Protein AF-A0A7H4PP77-F1 (afdb_monomer_lite)

Radius of gyration: 29.54 Å; chains: 1; bounding box: 89×69×94 Å

Organism: NCBI:txid1134687

Structure (mmCIF, N/CA/C/O backbone):
data_AF-A0A7H4PP77-F1
#
_entry.id   AF-A0A7H4PP77-F1
#
loop_
_atom_site.group_PDB
_atom_site.id
_atom_site.type_symbol
_atom_site.label_atom_id
_atom_site.label_alt_id
_atom_site.label_comp_id
_atom_site.label_asym_id
_atom_site.label_entity_id
_atom_site.label_seq_id
_atom_site.pdbx_PDB_ins_code
_atom_site.Cartn_x
_atom_site.Cartn_y
_atom_site.Cartn_z
_atom_site.occupancy
_atom_site.B_iso_or_equiv
_atom_site.auth_seq_id
_atom_site.auth_comp_id
_atom_site.auth_asym_id
_atom_site.auth_atom_id
_atom_site.pdbx_PDB_model_num
ATOM 1 N N . MET A 1 1 ? 29.705 28.883 -25.298 1.00 65.69 1 MET A N 1
ATOM 2 C CA . MET A 1 1 ? 28.520 28.153 -24.782 1.00 65.69 1 MET A CA 1
ATOM 3 C C . MET A 1 1 ? 28.053 28.933 -23.575 1.00 65.69 1 MET A C 1
ATOM 5 O O . MET A 1 1 ? 28.918 29.337 -22.810 1.00 65.69 1 MET A O 1
ATOM 9 N N . ASP A 1 2 ? 26.759 29.196 -23.430 1.00 76.25 2 ASP A N 1
ATOM 10 C CA . ASP A 1 2 ? 26.281 29.953 -22.270 1.00 76.25 2 ASP A CA 1
ATOM 11 C C . ASP A 1 2 ? 26.277 29.045 -21.037 1.00 76.25 2 ASP A C 1
ATOM 13 O O . ASP A 1 2 ? 25.864 27.880 -21.110 1.00 76.25 2 ASP A O 1
ATOM 17 N N . TYR A 1 3 ? 26.750 29.577 -19.916 1.00 81.19 3 TYR A N 1
ATOM 18 C CA . TYR A 1 3 ? 26.762 28.906 -18.625 1.00 81.19 3 TYR A CA 1
ATOM 19 C C . TYR A 1 3 ? 25.745 29.557 -17.695 1.00 81.19 3 TYR A C 1
ATOM 21 O O . TYR A 1 3 ? 25.472 30.751 -17.776 1.00 81.19 3 TYR A O 1
ATOM 29 N N . THR A 1 4 ? 25.204 28.770 -16.778 1.00 80.50 4 THR A N 1
ATOM 30 C CA . THR A 1 4 ? 24.407 29.270 -15.662 1.00 80.50 4 THR A CA 1
ATOM 31 C C . THR A 1 4 ? 25.286 29.271 -14.419 1.00 80.50 4 THR A C 1
ATOM 33 O O . THR A 1 4 ? 25.693 28.207 -13.945 1.00 80.50 4 THR A O 1
ATOM 36 N N . LEU A 1 5 ? 25.610 30.464 -13.920 1.00 79.31 5 LEU A N 1
ATOM 37 C CA . LEU A 1 5 ? 26.317 30.684 -12.664 1.00 79.31 5 LEU A CA 1
ATOM 38 C C . LEU A 1 5 ? 25.322 30.574 -11.516 1.00 79.31 5 LEU A C 1
ATOM 40 O O . LEU A 1 5 ? 24.390 31.368 -11.414 1.00 79.31 5 LEU A O 1
ATOM 44 N N . THR A 1 6 ? 25.539 29.595 -10.649 1.00 78.62 6 THR A N 1
ATOM 45 C CA . THR A 1 6 ? 24.741 29.376 -9.444 1.00 78.62 6 THR A CA 1
ATOM 46 C C . THR A 1 6 ? 25.576 29.742 -8.223 1.00 78.62 6 THR A C 1
ATOM 48 O O . THR A 1 6 ? 26.645 29.164 -8.016 1.00 78.62 6 THR A O 1
ATOM 51 N N . ARG A 1 7 ? 25.103 30.696 -7.416 1.00 74.81 7 ARG A N 1
ATOM 52 C CA . ARG A 1 7 ? 25.718 31.077 -6.134 1.00 74.81 7 ARG A CA 1
ATOM 53 C C . ARG A 1 7 ? 24.772 30.752 -4.986 1.00 74.81 7 ARG A C 1
ATOM 55 O O . ARG A 1 7 ? 23.576 31.017 -5.087 1.00 74.81 7 ARG A O 1
ATOM 62 N N . ILE A 1 8 ? 25.311 30.196 -3.904 1.00 70.38 8 ILE A N 1
ATOM 63 C CA . ILE A 1 8 ? 24.567 30.044 -2.649 1.00 70.38 8 ILE A CA 1
ATOM 64 C C . ILE A 1 8 ? 24.503 31.427 -2.005 1.00 70.38 8 ILE A C 1
ATOM 66 O O . ILE A 1 8 ? 25.541 32.068 -1.838 1.00 70.38 8 ILE A O 1
ATOM 70 N N . ASP A 1 9 ? 23.303 31.875 -1.651 1.00 67.38 9 ASP A N 1
ATOM 71 C CA . ASP A 1 9 ? 23.091 33.147 -0.958 1.00 67.38 9 ASP A CA 1
ATOM 72 C C . ASP A 1 9 ? 22.501 32.882 0.435 1.00 67.38 9 ASP A C 1
ATOM 74 O O . ASP A 1 9 ? 21.290 32.967 0.628 1.00 67.38 9 ASP A O 1
ATOM 78 N N . PRO A 1 10 ? 23.330 32.477 1.417 1.00 60.25 10 PRO A N 1
ATOM 79 C CA . PRO A 1 10 ? 22.836 32.059 2.726 1.00 60.25 10 PRO A CA 1
ATOM 80 C C . PRO A 1 10 ? 22.345 33.229 3.595 1.00 60.25 10 PRO A C 1
ATOM 82 O O . PRO A 1 10 ? 21.720 32.976 4.621 1.00 60.25 10 PRO A O 1
ATOM 85 N N . ASN A 1 11 ? 22.643 34.476 3.202 1.00 58.56 11 ASN A N 1
ATOM 86 C CA . ASN A 1 11 ? 22.273 35.712 3.904 1.00 58.56 11 ASN A CA 1
ATOM 87 C C . ASN A 1 11 ? 21.421 36.652 3.026 1.00 58.56 11 ASN A C 1
ATOM 89 O O . ASN A 1 11 ? 21.280 37.831 3.355 1.00 58.56 11 ASN A O 1
ATOM 93 N N . GLY A 1 12 ? 20.920 36.170 1.886 1.00 60.78 12 GLY A N 1
ATOM 94 C CA . GLY A 1 12 ? 20.065 36.954 1.003 1.00 60.78 12 GLY A CA 1
ATOM 95 C C . GLY A 1 12 ? 18.719 37.253 1.657 1.00 60.78 12 GLY A C 1
ATOM 96 O O . GLY A 1 12 ? 18.285 36.541 2.554 1.00 60.78 12 GLY A O 1
ATOM 97 N N . GLU A 1 13 ? 18.005 38.272 1.172 1.00 59.34 13 GLU A N 1
ATOM 98 C CA . GLU A 1 13 ? 16.634 38.569 1.635 1.00 59.34 13 GLU A CA 1
ATOM 99 C C . GLU A 1 13 ? 15.636 37.424 1.340 1.00 59.34 13 GLU A C 1
ATOM 101 O O . GLU A 1 13 ? 14.509 37.431 1.833 1.00 59.34 13 GLU A O 1
ATOM 106 N N . ASN A 1 14 ? 16.030 36.440 0.521 1.00 63.88 14 ASN A N 1
ATOM 107 C CA . ASN A 1 14 ? 15.192 35.322 0.113 1.00 63.88 14 ASN A CA 1
ATOM 108 C C . ASN A 1 14 ? 15.429 34.075 0.984 1.00 63.88 14 ASN A C 1
ATOM 110 O O . ASN A 1 14 ? 16.296 33.259 0.690 1.00 63.88 14 ASN A O 1
ATOM 114 N N . ASP A 1 15 ? 14.581 33.881 1.994 1.00 73.12 15 ASP A N 1
ATOM 115 C CA . ASP A 1 15 ? 14.559 32.678 2.846 1.00 73.12 15 ASP A CA 1
ATOM 116 C C . ASP A 1 15 ? 13.885 31.450 2.187 1.00 73.12 15 ASP A C 1
ATOM 118 O O . ASP A 1 15 ? 13.613 30.446 2.860 1.00 73.12 15 ASP A O 1
ATOM 122 N N . ARG A 1 16 ? 13.554 31.516 0.888 1.00 78.12 16 ARG A N 1
ATOM 123 C CA . ARG A 1 16 ? 12.862 30.444 0.152 1.00 78.12 16 ARG A CA 1
ATOM 124 C C . ARG A 1 16 ? 13.854 29.485 -0.490 1.00 78.12 16 ARG A C 1
ATOM 126 O O . ARG A 1 16 ? 14.767 29.901 -1.201 1.00 78.12 16 ARG A O 1
ATOM 133 N N . TYR A 1 17 ? 13.624 28.192 -0.295 1.00 80.06 17 TYR A N 1
ATOM 134 C CA . TYR A 1 17 ? 14.372 27.164 -1.001 1.00 80.06 17 TYR A CA 1
ATOM 135 C C . TYR A 1 17 ? 13.959 27.072 -2.482 1.00 80.06 17 TYR A C 1
ATOM 137 O O . TYR A 1 17 ? 12.787 27.284 -2.800 1.00 80.06 17 TYR A O 1
ATOM 145 N N . PRO A 1 18 ? 14.894 26.709 -3.383 1.00 74.50 18 PRO A N 1
ATOM 146 C CA . PRO A 1 18 ? 16.333 26.550 -3.143 1.00 74.50 18 PRO A CA 1
ATOM 147 C C . PRO A 1 18 ? 17.046 27.899 -2.903 1.00 74.50 18 PRO A C 1
ATOM 149 O O . PRO A 1 18 ? 16.826 28.854 -3.643 1.00 74.50 18 PRO A O 1
ATOM 152 N N . LEU A 1 19 ? 17.945 27.962 -1.906 1.00 72.25 19 LEU A N 1
ATOM 153 C CA . LEU A 1 19 ? 18.706 29.169 -1.509 1.00 72.25 19 LEU A CA 1
ATOM 154 C C . LEU A 1 19 ? 19.847 29.496 -2.496 1.00 72.25 19 LEU A C 1
ATOM 156 O O . LEU A 1 19 ? 21.030 29.519 -2.141 1.00 72.25 19 LEU A O 1
ATOM 160 N N . GLN A 1 20 ? 19.510 29.657 -3.774 1.00 73.75 20 GLN A N 1
ATOM 161 C CA . GLN A 1 20 ? 20.467 29.850 -4.857 1.00 73.75 20 GLN A CA 1
ATOM 162 C C . GLN A 1 20 ? 20.059 31.017 -5.754 1.00 73.75 20 GLN A C 1
ATOM 164 O O . GLN A 1 20 ? 18.902 31.142 -6.150 1.00 73.75 20 GLN A O 1
ATOM 169 N N . LYS A 1 21 ? 21.038 31.837 -6.145 1.00 73.81 21 LYS A N 1
ATOM 170 C CA . LYS A 1 21 ? 20.885 32.848 -7.193 1.00 73.81 21 LYS A CA 1
ATOM 171 C C . LYS A 1 21 ? 21.481 32.320 -8.494 1.00 73.81 21 LYS A C 1
ATOM 173 O O . LYS A 1 21 ? 22.628 31.871 -8.500 1.00 73.81 21 LYS A O 1
ATOM 178 N N . GLN A 1 22 ? 20.706 32.376 -9.576 1.00 78.31 22 GLN A N 1
ATOM 179 C CA . GLN A 1 22 ? 21.124 31.934 -10.907 1.00 78.31 22 GLN A CA 1
ATOM 180 C C . GLN A 1 22 ? 21.250 33.123 -11.861 1.00 78.31 22 GLN A C 1
ATOM 182 O O . GLN A 1 22 ? 20.335 33.937 -11.970 1.00 78.31 22 GLN A O 1
ATOM 187 N N . GLU A 1 23 ? 22.373 33.206 -12.567 1.00 82.75 23 GLU A N 1
ATOM 188 C CA . GLU A 1 23 ? 22.636 34.219 -13.592 1.00 82.75 23 GLU A CA 1
ATOM 189 C C . GLU A 1 23 ? 23.239 33.547 -14.834 1.00 82.75 23 GLU A C 1
ATOM 191 O O . GLU A 1 23 ? 24.074 32.649 -14.719 1.00 82.75 23 GLU A O 1
ATOM 196 N N . ILE A 1 24 ? 22.819 33.958 -16.035 1.00 82.44 24 ILE A N 1
ATOM 197 C CA . ILE A 1 24 ? 23.405 33.453 -17.284 1.00 82.44 24 ILE A CA 1
ATOM 198 C C . ILE A 1 24 ? 24.682 34.245 -17.564 1.00 82.44 24 ILE A C 1
ATOM 200 O O . ILE A 1 24 ? 24.650 35.472 -17.650 1.00 82.44 24 ILE A O 1
ATOM 204 N N . VAL A 1 25 ? 25.797 33.539 -17.717 1.00 82.00 25 VAL A N 1
ATOM 205 C CA . VAL A 1 25 ? 27.130 34.103 -17.933 1.00 82.00 25 VAL A CA 1
ATOM 206 C C . VAL A 1 25 ? 27.832 33.412 -19.102 1.00 82.00 25 VAL A C 1
ATOM 208 O O . VAL A 1 25 ? 27.535 32.270 -19.454 1.00 82.00 25 VAL A O 1
ATOM 211 N N . THR A 1 26 ? 28.791 34.102 -19.713 1.00 76.94 26 THR A N 1
ATOM 212 C CA . THR A 1 26 ? 29.738 33.490 -20.657 1.00 76.94 26 THR A CA 1
ATOM 213 C C . THR A 1 26 ? 30.743 32.609 -19.912 1.00 76.94 26 THR A C 1
ATOM 215 O O . THR A 1 26 ? 30.883 32.731 -18.695 1.00 76.94 26 THR A O 1
ATOM 218 N N . ASP A 1 27 ? 31.455 31.731 -20.625 1.00 73.19 27 ASP A N 1
ATOM 219 C CA . ASP A 1 27 ? 32.433 30.828 -20.005 1.00 73.19 27 ASP A CA 1
ATOM 220 C C . ASP A 1 27 ? 33.474 31.627 -19.191 1.00 73.19 27 ASP A C 1
ATOM 222 O O . ASP A 1 27 ? 34.146 32.499 -19.757 1.00 73.19 27 ASP A O 1
ATOM 226 N N . PRO A 1 28 ? 33.634 31.370 -17.878 1.00 69.62 28 PRO A N 1
ATOM 227 C CA . PRO A 1 28 ? 34.628 32.072 -17.067 1.00 69.62 28 PRO A CA 1
ATOM 228 C C . PRO A 1 28 ? 36.059 31.860 -17.588 1.00 69.62 28 PRO A C 1
ATOM 230 O O . PRO A 1 28 ? 36.894 32.759 -17.472 1.00 69.62 28 PRO A O 1
ATOM 233 N N . LEU A 1 29 ? 36.339 30.722 -18.235 1.00 67.88 29 LEU A N 1
ATOM 234 C CA . LEU A 1 29 ? 37.662 30.404 -18.776 1.00 67.88 29 LEU A CA 1
ATOM 235 C C . LEU A 1 29 ? 37.999 31.204 -20.042 1.00 67.88 29 LEU A C 1
ATOM 237 O O . LEU A 1 29 ? 39.178 31.398 -20.335 1.00 67.88 29 LEU A O 1
ATOM 241 N N . GLU A 1 30 ? 37.014 31.729 -20.782 1.00 66.69 30 GLU A N 1
ATOM 242 C CA . GLU A 1 30 ? 37.298 32.632 -21.911 1.00 66.69 30 GLU A CA 1
ATOM 243 C C . GLU A 1 30 ? 37.993 33.914 -21.422 1.00 66.69 30 GLU A C 1
ATOM 245 O O . GLU A 1 30 ? 38.889 34.438 -22.088 1.00 66.69 30 GLU A O 1
ATOM 250 N N . GLN A 1 31 ? 37.652 34.396 -20.223 1.00 62.53 31 GLN A N 1
ATOM 251 C CA . GLN A 1 31 ? 38.281 35.575 -19.622 1.00 62.53 31 GLN A CA 1
ATOM 252 C C . GLN A 1 31 ? 39.708 35.290 -19.119 1.00 62.53 31 GLN A C 1
ATOM 254 O O . GLN A 1 31 ? 40.579 36.153 -19.237 1.00 62.53 31 GLN A O 1
ATOM 259 N N . GLU A 1 32 ? 39.960 34.088 -18.595 1.00 61.56 32 GLU A N 1
ATOM 260 C CA . GLU A 1 32 ? 41.280 33.585 -18.164 1.00 61.56 32 GLU A CA 1
ATOM 261 C C . GLU A 1 32 ? 42.245 33.420 -19.351 1.00 61.56 32 GLU A C 1
ATOM 263 O O . GLU A 1 32 ? 43.376 33.920 -19.336 1.00 61.56 32 GLU A O 1
ATOM 268 N N . VAL A 1 33 ? 41.778 32.792 -20.437 1.00 60.72 33 VAL A N 1
ATOM 269 C CA . VAL A 1 33 ? 42.556 32.598 -21.674 1.00 60.72 33 VAL A CA 1
ATOM 270 C C . VAL A 1 33 ? 42.968 33.937 -22.291 1.00 60.72 33 VAL A C 1
ATOM 272 O O . VAL A 1 33 ? 44.089 34.062 -22.789 1.00 60.72 33 VAL A O 1
ATOM 275 N N . ASN A 1 34 ? 42.107 34.955 -22.193 1.00 58.22 34 ASN A N 1
ATOM 276 C CA . ASN A 1 34 ? 42.407 36.316 -22.641 1.00 58.22 34 ASN A CA 1
ATOM 277 C C . ASN A 1 34 ? 43.473 37.028 -21.781 1.00 58.22 34 ASN A C 1
ATOM 279 O O . ASN A 1 34 ? 44.105 37.966 -22.268 1.00 58.22 34 ASN A O 1
ATOM 283 N N . LYS A 1 35 ? 43.710 36.596 -20.531 1.00 62.88 35 LYS A N 1
ATOM 284 C CA . LYS A 1 35 ? 44.763 37.138 -19.648 1.00 62.88 35 LYS A CA 1
ATOM 285 C C . LYS A 1 35 ? 46.108 36.431 -19.837 1.00 62.88 35 LYS A C 1
ATOM 287 O O . LYS A 1 35 ? 47.142 37.094 -19.871 1.00 62.88 35 LYS A O 1
ATOM 292 N N . SER A 1 36 ? 46.117 35.099 -19.943 1.00 71.56 36 SER A N 1
ATOM 293 C CA . SER A 1 36 ? 47.326 34.306 -20.213 1.00 71.56 36 SER A CA 1
ATOM 294 C C . SER A 1 36 ? 46.985 32.935 -20.800 1.00 71.56 36 SER A C 1
ATOM 296 O O . SER A 1 36 ? 46.429 32.070 -20.125 1.00 71.56 36 SER A O 1
ATOM 298 N N . VAL A 1 37 ? 47.412 32.691 -22.043 1.00 71.75 37 VAL A N 1
ATOM 299 C CA . VAL A 1 37 ? 47.171 31.426 -22.766 1.00 71.75 37 VAL A CA 1
ATOM 300 C C . VAL A 1 37 ? 47.756 30.210 -22.033 1.00 71.75 37 VAL A C 1
ATOM 302 O O . VAL A 1 37 ? 47.204 29.115 -22.122 1.00 71.75 37 VAL A O 1
ATOM 305 N N . TYR A 1 38 ? 48.870 30.377 -21.313 1.00 70.50 38 TYR A N 1
ATOM 306 C CA . TYR A 1 38 ? 49.503 29.284 -20.569 1.00 70.50 38 TYR A CA 1
ATOM 307 C C . TYR A 1 38 ? 48.702 28.907 -19.317 1.00 70.50 38 TYR A C 1
ATOM 309 O O . TYR A 1 38 ? 48.409 27.730 -19.116 1.00 70.50 38 TYR A O 1
ATOM 317 N N . MET A 1 39 ? 48.308 29.901 -18.512 1.00 67.69 39 MET A N 1
ATOM 318 C CA . MET A 1 39 ? 47.536 29.657 -17.288 1.00 67.69 39 MET A CA 1
ATOM 319 C C . MET A 1 39 ? 46.133 29.141 -17.604 1.00 67.69 39 MET A C 1
ATOM 321 O O . MET A 1 39 ? 45.735 28.133 -17.030 1.00 67.69 39 MET A O 1
ATOM 325 N N . GLY A 1 40 ? 45.455 29.713 -18.606 1.00 71.50 40 GLY A N 1
ATOM 326 C CA . GLY A 1 40 ? 44.138 29.228 -19.029 1.00 71.50 40 GLY A CA 1
ATOM 327 C C . GLY A 1 40 ? 44.160 27.777 -19.530 1.00 71.50 40 GLY A C 1
ATOM 328 O O . GLY A 1 40 ? 43.256 27.004 -19.229 1.00 71.50 40 GLY A O 1
ATOM 329 N N . LYS A 1 41 ? 45.218 27.349 -20.240 1.00 75.38 41 LYS A N 1
ATOM 330 C CA . LYS A 1 41 ? 45.371 25.940 -20.660 1.00 75.38 41 LYS A CA 1
ATOM 331 C C . LYS A 1 41 ? 45.645 24.996 -19.490 1.00 75.38 41 LYS A C 1
ATOM 333 O O . LYS A 1 41 ? 45.140 23.875 -19.493 1.00 75.38 41 LYS A O 1
ATOM 338 N N . LEU A 1 42 ? 46.448 25.427 -18.517 1.00 78.25 42 LEU A N 1
ATOM 339 C CA . LEU A 1 42 ? 46.740 24.640 -17.319 1.00 78.25 42 LEU A CA 1
ATOM 340 C C . LEU A 1 42 ? 45.486 24.472 -16.453 1.00 78.25 42 LEU A C 1
ATOM 342 O O . LEU A 1 42 ? 45.180 23.362 -16.028 1.00 78.25 42 LEU A O 1
ATOM 346 N N . GLU A 1 43 ? 44.739 25.552 -16.238 1.00 75.00 43 GLU A N 1
ATOM 347 C CA . GLU A 1 43 ? 43.486 25.543 -15.485 1.00 75.00 43 GLU A CA 1
ATOM 348 C C . GLU A 1 43 ? 42.417 24.687 -16.178 1.00 75.00 43 GLU A C 1
ATOM 350 O O . GLU A 1 43 ? 41.779 23.858 -15.529 1.00 75.00 43 GLU A O 1
ATOM 355 N N . HIS A 1 44 ? 42.296 24.780 -17.507 1.00 78.06 44 HIS A N 1
ATOM 356 C CA . HIS A 1 44 ? 41.421 23.902 -18.287 1.00 78.06 44 HIS A CA 1
ATOM 357 C C . HIS A 1 44 ? 41.793 22.421 -18.114 1.00 78.06 44 HIS A C 1
ATOM 359 O O . HIS A 1 44 ? 40.923 21.590 -17.862 1.00 78.06 44 HIS A O 1
ATOM 365 N N . ALA A 1 45 ? 43.084 22.081 -18.193 1.00 82.44 45 ALA A N 1
ATOM 366 C CA . ALA A 1 45 ? 43.551 20.709 -17.998 1.00 82.44 45 ALA A CA 1
ATOM 367 C C . ALA A 1 45 ? 43.290 20.194 -16.569 1.00 82.44 45 ALA A C 1
ATOM 369 O O . ALA A 1 45 ? 42.913 19.035 -16.390 1.00 82.44 45 ALA A O 1
ATOM 370 N N . LEU A 1 46 ? 43.447 21.051 -15.555 1.00 82.50 46 LEU A N 1
ATOM 371 C CA . LEU A 1 46 ? 43.151 20.716 -14.160 1.00 82.50 46 LEU A CA 1
ATOM 372 C C . LEU A 1 46 ? 41.651 20.498 -13.931 1.00 82.50 46 LEU A C 1
ATOM 374 O O . LEU A 1 46 ? 41.275 19.495 -13.321 1.00 82.50 46 LEU A O 1
ATOM 378 N N . HIS A 1 47 ? 40.789 21.378 -14.447 1.00 82.31 47 HIS A N 1
ATOM 379 C CA . HIS A 1 47 ? 39.339 21.182 -14.376 1.00 82.31 47 HIS A CA 1
ATOM 380 C C . HIS A 1 47 ? 38.907 19.900 -15.076 1.00 82.31 47 HIS A C 1
ATOM 382 O O . HIS A 1 47 ? 38.135 19.135 -14.503 1.00 82.31 47 HIS A O 1
ATOM 388 N N . ASP A 1 48 ? 39.424 19.630 -16.272 1.00 85.00 48 ASP A N 1
ATOM 389 C CA . ASP A 1 48 ? 39.080 18.419 -17.013 1.00 85.00 48 ASP A CA 1
ATOM 390 C C . ASP A 1 48 ? 39.532 17.153 -16.273 1.00 85.00 48 ASP A C 1
ATOM 392 O O . ASP A 1 48 ? 38.788 16.172 -16.234 1.00 85.00 48 ASP A O 1
ATOM 396 N N . MET A 1 49 ? 40.703 17.173 -15.625 1.00 87.19 49 MET A N 1
ATOM 397 C CA . MET A 1 49 ? 41.187 16.061 -14.800 1.00 87.19 49 MET A CA 1
ATOM 398 C C . MET A 1 49 ? 40.300 15.832 -13.568 1.00 87.19 49 MET A C 1
ATOM 400 O O . MET A 1 49 ? 39.911 14.697 -13.285 1.00 87.19 49 MET A O 1
ATOM 404 N N . VAL A 1 50 ? 39.937 16.896 -12.847 1.00 86.75 50 VAL A N 1
ATOM 405 C CA . VAL A 1 50 ? 39.057 16.804 -11.670 1.00 86.75 50 VAL A CA 1
ATOM 406 C C . VAL A 1 50 ? 37.653 16.346 -12.069 1.00 86.75 50 VAL A C 1
ATOM 408 O O . VAL A 1 50 ? 37.089 15.455 -11.432 1.00 86.75 50 VAL A O 1
ATOM 411 N N . ASN A 1 51 ? 37.095 16.896 -13.147 1.00 88.25 51 ASN A N 1
ATOM 412 C CA . ASN A 1 51 ? 35.790 16.500 -13.671 1.00 88.25 51 ASN A CA 1
ATOM 413 C C . ASN A 1 51 ? 35.798 15.067 -14.201 1.00 88.25 51 ASN A C 1
ATOM 415 O O . ASN A 1 51 ? 34.804 14.357 -14.052 1.00 88.25 51 ASN A O 1
ATOM 419 N N . TRP A 1 52 ? 36.913 14.611 -14.780 1.00 89.69 52 TRP A N 1
ATOM 420 C CA . TRP A 1 52 ? 37.095 13.210 -15.142 1.00 89.69 52 TRP A CA 1
ATOM 421 C C . TRP A 1 52 ? 37.037 12.303 -13.910 1.00 89.69 52 TRP A C 1
ATOM 423 O O . TRP A 1 52 ? 36.370 11.274 -13.964 1.00 89.69 52 TRP A O 1
ATOM 433 N N . GLY A 1 53 ? 37.651 12.692 -12.790 1.00 88.38 53 GLY A N 1
ATOM 434 C CA . GLY A 1 53 ? 37.521 11.956 -11.529 1.00 88.38 53 GLY A CA 1
ATOM 435 C C . GLY A 1 53 ? 36.076 11.924 -11.021 1.00 88.38 53 GLY A C 1
ATOM 436 O O . GLY A 1 53 ? 35.533 10.852 -10.771 1.00 88.38 53 GLY A O 1
ATOM 437 N N . ARG A 1 54 ? 35.425 13.093 -10.947 1.00 88.88 54 ARG A N 1
ATOM 438 C CA . ARG A 1 54 ? 34.046 13.247 -10.446 1.00 88.88 54 ARG A CA 1
ATOM 439 C C . ARG A 1 54 ? 33.028 12.447 -11.255 1.00 88.88 54 ARG A C 1
ATOM 441 O O . ARG A 1 54 ? 32.249 11.695 -10.687 1.00 88.88 54 ARG A O 1
ATOM 448 N N . LYS A 1 55 ? 33.051 12.551 -12.589 1.00 89.50 55 LYS A N 1
ATOM 449 C CA . LYS A 1 55 ? 32.061 11.861 -13.433 1.00 89.50 55 LYS A CA 1
ATOM 450 C C . LYS A 1 55 ? 32.181 10.333 -13.374 1.00 89.50 55 LYS A C 1
ATOM 452 O O . LYS A 1 55 ? 31.202 9.650 -13.632 1.00 89.50 55 LYS A O 1
ATOM 457 N N . ASN A 1 56 ? 33.358 9.788 -13.060 1.00 89.44 56 ASN A N 1
ATOM 458 C CA . ASN A 1 56 ? 33.584 8.339 -12.993 1.00 89.44 56 ASN A CA 1
ATOM 459 C C . ASN A 1 56 ? 33.458 7.763 -11.568 1.00 89.44 56 ASN A C 1
ATOM 461 O O . ASN A 1 56 ? 33.686 6.572 -11.382 1.00 89.44 56 ASN A O 1
ATOM 465 N N . SER A 1 57 ? 33.128 8.582 -10.565 1.00 89.38 57 SER A N 1
ATOM 466 C CA . SER A 1 57 ? 32.965 8.153 -9.172 1.00 89.38 57 SER A CA 1
ATOM 467 C C . SER A 1 57 ? 31.806 8.909 -8.529 1.00 89.38 57 SER A C 1
ATOM 469 O O . SER A 1 57 ? 32.033 9.824 -7.744 1.00 89.38 57 SER A O 1
ATOM 471 N N . ILE A 1 58 ? 30.582 8.509 -8.868 1.00 90.25 58 ILE A N 1
ATOM 472 C CA . ILE A 1 58 ? 29.345 9.094 -8.341 1.00 90.25 58 ILE A CA 1
ATOM 473 C C . ILE A 1 58 ? 28.798 8.150 -7.275 1.00 90.25 58 ILE A C 1
ATOM 475 O O . ILE A 1 58 ? 28.688 6.952 -7.508 1.00 90.25 58 ILE A O 1
ATOM 479 N N . TRP A 1 59 ? 28.487 8.641 -6.086 1.00 91.25 59 TRP A N 1
ATOM 480 C CA . TRP A 1 59 ? 28.042 7.846 -4.944 1.00 91.25 59 TRP A CA 1
ATOM 481 C C . TRP A 1 59 ? 26.583 8.195 -4.625 1.00 91.25 59 TRP A C 1
ATOM 483 O O . TRP A 1 59 ? 26.320 9.160 -3.894 1.00 91.25 59 TRP A O 1
ATOM 493 N N . PRO A 1 60 ? 25.611 7.426 -5.162 1.00 90.44 60 PRO A N 1
ATOM 494 C CA . PRO A 1 60 ? 24.206 7.726 -4.969 1.00 90.44 60 PRO A CA 1
ATOM 495 C C . PRO A 1 60 ? 23.779 7.503 -3.517 1.00 90.44 60 PRO A C 1
ATOM 497 O O . PRO A 1 60 ? 24.121 6.511 -2.866 1.00 90.44 60 PRO A O 1
ATOM 500 N N . TYR A 1 61 ? 22.976 8.431 -3.021 1.00 89.69 61 TYR A N 1
ATOM 501 C CA . TYR A 1 61 ? 22.319 8.364 -1.737 1.00 89.69 61 TYR A CA 1
ATOM 502 C C . TYR A 1 61 ? 21.118 7.431 -1.826 1.00 89.69 61 TYR A C 1
ATOM 504 O O . TYR A 1 61 ? 20.278 7.543 -2.723 1.00 89.69 61 TYR A O 1
ATOM 512 N N . ASN A 1 62 ? 21.028 6.514 -0.870 1.00 78.25 62 ASN A N 1
ATOM 513 C CA . ASN A 1 62 ? 19.929 5.573 -0.792 1.00 78.25 62 ASN A CA 1
ATOM 514 C C . ASN A 1 62 ? 18.649 6.275 -0.302 1.00 78.25 62 ASN A C 1
ATOM 516 O O . ASN A 1 62 ? 18.428 6.394 0.906 1.00 78.25 62 ASN A O 1
ATOM 520 N N . PHE A 1 63 ? 17.832 6.759 -1.241 1.00 80.56 63 PHE A N 1
ATOM 521 C CA . PHE A 1 63 ? 16.588 7.465 -0.941 1.00 80.56 63 PHE A CA 1
ATOM 522 C C . PHE A 1 63 ? 15.442 7.056 -1.880 1.00 80.56 63 PHE A C 1
ATOM 524 O O . PHE A 1 63 ? 15.250 7.598 -2.966 1.00 80.56 63 PHE A O 1
ATOM 531 N N . GLY A 1 64 ? 14.665 6.059 -1.458 1.00 79.62 64 GLY A N 1
ATOM 532 C CA . GLY A 1 64 ? 13.526 5.534 -2.208 1.00 79.62 64 GLY A CA 1
ATOM 533 C C . GLY A 1 64 ? 12.199 5.886 -1.562 1.00 79.62 64 GLY A C 1
ATOM 534 O O . GLY A 1 64 ? 11.962 5.516 -0.416 1.00 79.62 64 GLY A O 1
ATOM 535 N N . LEU A 1 65 ? 11.306 6.545 -2.302 1.00 79.56 65 LEU A N 1
ATOM 536 C CA . LEU A 1 65 ? 9.977 6.888 -1.795 1.00 79.56 65 LEU A CA 1
ATOM 537 C C . LEU A 1 65 ? 8.905 5.904 -2.256 1.00 79.56 65 LEU A C 1
ATOM 539 O O . LEU A 1 65 ? 7.941 5.706 -1.534 1.00 79.56 65 LEU A O 1
ATOM 543 N N . SER A 1 66 ? 9.023 5.287 -3.439 1.00 84.81 66 SER A N 1
ATOM 544 C CA . SER A 1 66 ? 7.944 4.454 -4.001 1.00 84.81 66 SER A CA 1
ATOM 545 C C . SER A 1 66 ? 8.437 3.451 -5.061 1.00 84.81 66 SER A C 1
ATOM 547 O O . SER A 1 66 ? 9.622 3.140 -5.132 1.00 84.81 66 SER A O 1
ATOM 549 N N . CYS A 1 67 ? 7.541 2.969 -5.928 1.00 88.75 67 CYS A N 1
ATOM 550 C CA . CYS A 1 67 ? 7.792 1.988 -6.998 1.00 88.75 67 CYS A CA 1
ATOM 551 C C . CYS A 1 67 ? 9.022 2.265 -7.884 1.00 88.75 67 CYS A C 1
ATOM 553 O O . CYS A 1 67 ? 9.698 1.331 -8.307 1.00 88.75 67 CYS A O 1
ATOM 555 N N . CYS A 1 68 ? 9.349 3.537 -8.138 1.00 90.44 68 CYS A N 1
ATOM 556 C CA . CYS A 1 68 ? 10.509 3.927 -8.949 1.00 90.44 68 CYS A CA 1
ATOM 557 C C . CYS A 1 68 ? 11.837 3.464 -8.332 1.00 90.44 68 CYS A C 1
ATOM 559 O O . CYS A 1 68 ? 12.778 3.171 -9.063 1.00 90.44 68 CYS A O 1
ATOM 561 N N . TYR A 1 69 ? 11.901 3.345 -7.004 1.00 90.00 69 TYR A N 1
ATOM 562 C CA . TYR A 1 69 ? 13.075 2.830 -6.308 1.00 90.00 69 TYR A CA 1
ATOM 563 C C . TYR A 1 69 ? 13.335 1.352 -6.631 1.00 90.00 69 TYR A C 1
ATOM 565 O O . TYR A 1 69 ? 14.482 0.956 -6.793 1.00 90.00 69 TYR A O 1
ATOM 573 N N . VAL A 1 70 ? 12.289 0.539 -6.813 1.00 89.69 70 VAL A N 1
ATOM 574 C CA . VAL A 1 70 ? 12.430 -0.883 -7.179 1.00 89.69 70 VAL A CA 1
ATOM 575 C C . VAL A 1 70 ? 13.079 -1.030 -8.563 1.00 89.69 70 VAL A C 1
ATOM 577 O O . VAL A 1 70 ? 13.963 -1.867 -8.753 1.00 89.69 70 VAL A O 1
ATOM 580 N N . GLU A 1 71 ? 12.693 -0.187 -9.523 1.00 90.62 71 GLU A N 1
ATOM 581 C CA . GLU A 1 71 ? 13.321 -0.140 -10.853 1.00 90.62 71 GLU A CA 1
ATOM 582 C C . GLU A 1 71 ? 14.747 0.425 -10.792 1.00 90.62 71 GLU A C 1
ATOM 584 O O . GLU A 1 71 ? 15.643 -0.077 -11.470 1.00 90.62 71 GLU A O 1
ATOM 589 N N . MET A 1 72 ? 14.996 1.410 -9.921 1.00 90.38 72 MET A N 1
ATOM 590 C CA . MET A 1 72 ? 16.347 1.911 -9.663 1.00 90.38 72 MET A CA 1
ATOM 591 C C . MET A 1 72 ? 17.250 0.791 -9.132 1.00 90.38 72 MET A C 1
ATOM 593 O O . MET A 1 72 ? 18.315 0.567 -9.692 1.00 90.38 72 MET A O 1
ATOM 597 N N . VAL A 1 73 ? 16.823 0.025 -8.124 1.00 88.62 73 VAL A N 1
ATOM 598 C CA . VAL A 1 73 ? 17.598 -1.104 -7.570 1.00 88.62 73 VAL A CA 1
ATOM 599 C C . VAL A 1 73 ? 17.809 -2.213 -8.606 1.00 88.62 73 VAL A C 1
ATOM 601 O O . VAL A 1 73 ? 18.873 -2.826 -8.645 1.00 88.62 73 VAL A O 1
ATOM 604 N N . THR A 1 74 ? 16.854 -2.426 -9.515 1.00 89.19 74 THR A N 1
ATOM 605 C CA . THR A 1 74 ? 17.009 -3.389 -10.622 1.00 89.19 74 THR A CA 1
ATOM 606 C C . THR A 1 74 ? 18.208 -3.045 -11.515 1.00 89.19 74 THR A C 1
ATOM 608 O O . THR A 1 74 ? 18.897 -3.952 -11.982 1.00 89.19 74 THR A O 1
ATOM 611 N N . SER A 1 75 ? 18.533 -1.757 -11.683 1.00 89.06 75 SER A N 1
ATOM 612 C CA . SER A 1 75 ? 19.706 -1.329 -12.465 1.00 89.06 75 SER A CA 1
ATOM 613 C C . SER A 1 75 ? 21.062 -1.756 -11.869 1.00 89.06 75 SER A C 1
ATOM 615 O O . SER A 1 75 ? 22.063 -1.792 -12.583 1.00 89.06 75 SER A O 1
ATOM 617 N N . PHE A 1 76 ? 21.098 -2.143 -10.587 1.00 86.06 76 PHE A N 1
ATOM 618 C CA . PHE A 1 76 ? 22.289 -2.675 -9.910 1.00 86.06 76 PHE A CA 1
ATOM 619 C C . PHE A 1 76 ? 22.483 -4.179 -10.143 1.00 86.06 76 PHE A C 1
ATOM 621 O O . PHE A 1 76 ? 23.478 -4.752 -9.709 1.00 86.06 76 PHE A O 1
ATOM 628 N N . THR A 1 77 ? 21.540 -4.851 -10.806 1.00 87.62 77 THR A N 1
ATOM 629 C CA . THR A 1 77 ? 21.706 -6.262 -11.162 1.00 87.62 77 THR A CA 1
ATOM 630 C C . THR A 1 77 ? 22.704 -6.434 -12.306 1.00 87.62 77 THR A C 1
ATOM 632 O O . THR A 1 77 ? 22.938 -5.522 -13.099 1.00 87.62 77 THR A O 1
ATOM 635 N N . ALA A 1 78 ? 23.248 -7.645 -12.445 1.00 84.00 78 ALA A N 1
ATOM 636 C CA . ALA A 1 78 ? 24.214 -7.981 -13.493 1.00 84.00 78 ALA A CA 1
ATOM 637 C C . ALA A 1 78 ? 23.681 -7.805 -14.932 1.00 84.00 78 ALA A C 1
ATOM 639 O O . ALA A 1 78 ? 24.471 -7.776 -15.871 1.00 84.00 78 ALA A O 1
ATOM 640 N N . VAL A 1 79 ? 22.358 -7.705 -15.117 1.00 84.38 79 VAL A N 1
ATOM 641 C CA . VAL A 1 79 ? 21.737 -7.460 -16.428 1.00 84.38 79 VAL A CA 1
ATOM 642 C C . VAL A 1 79 ? 22.022 -6.036 -16.914 1.00 84.38 79 VAL A C 1
ATOM 644 O O . VAL A 1 79 ? 22.297 -5.835 -18.096 1.00 84.38 79 VAL A O 1
ATOM 647 N N . HIS A 1 80 ? 21.984 -5.061 -16.003 1.00 87.06 80 HIS A N 1
ATOM 648 C CA . HIS A 1 80 ? 22.122 -3.635 -16.308 1.00 87.06 80 HIS A CA 1
ATOM 649 C C . HIS A 1 80 ? 23.504 -3.078 -15.936 1.00 87.06 80 HIS A C 1
ATOM 651 O O . HIS A 1 80 ? 23.993 -2.190 -16.626 1.00 87.06 80 HIS A O 1
ATOM 657 N N . ASP A 1 81 ? 24.169 -3.637 -14.919 1.00 84.56 81 ASP A N 1
ATOM 658 C CA . ASP A 1 81 ? 25.578 -3.384 -14.570 1.00 84.56 81 ASP A CA 1
ATOM 659 C C . ASP A 1 81 ? 25.930 -1.883 -14.441 1.00 84.56 81 ASP A C 1
ATOM 661 O O . ASP A 1 81 ? 26.827 -1.350 -15.105 1.00 84.56 81 ASP A O 1
ATOM 665 N N . VAL A 1 82 ? 25.208 -1.178 -13.556 1.00 87.75 82 VAL A N 1
ATOM 666 C CA . VAL A 1 82 ? 25.470 0.237 -13.214 1.00 87.75 82 VAL A CA 1
ATOM 667 C C . VAL A 1 82 ? 26.898 0.480 -12.698 1.00 87.75 82 VAL A C 1
ATOM 669 O O . VAL A 1 82 ? 27.407 1.601 -12.800 1.00 87.75 82 VAL A O 1
ATOM 672 N N . ALA A 1 83 ? 27.591 -0.557 -12.220 1.00 86.19 83 ALA A N 1
ATOM 673 C CA . ALA A 1 83 ? 28.980 -0.480 -11.771 1.00 86.19 83 ALA A CA 1
ATOM 674 C C . ALA A 1 83 ? 29.935 0.068 -12.837 1.00 86.19 83 ALA A C 1
ATOM 676 O O . ALA A 1 83 ? 30.864 0.808 -12.506 1.00 86.19 83 ALA A O 1
ATOM 677 N N . ARG A 1 84 ? 29.657 -0.175 -14.125 1.00 86.00 84 ARG A N 1
ATOM 678 C CA . ARG A 1 84 ? 30.443 0.377 -15.247 1.00 86.00 84 ARG A CA 1
ATOM 679 C C . ARG A 1 84 ? 30.490 1.900 -15.285 1.00 86.00 84 ARG A C 1
ATOM 681 O O . ARG A 1 84 ? 31.408 2.460 -15.876 1.00 86.00 84 ARG A O 1
ATOM 688 N N . PHE A 1 85 ? 29.513 2.561 -14.672 1.00 85.12 85 PHE A N 1
ATOM 689 C CA . PHE A 1 85 ? 29.414 4.017 -14.614 1.00 85.12 85 PHE A CA 1
ATOM 690 C C . PHE A 1 85 ? 29.976 4.593 -13.307 1.00 85.12 85 PHE A C 1
ATOM 692 O O . PHE A 1 85 ? 29.861 5.793 -13.076 1.00 85.12 85 PHE A O 1
ATOM 699 N N . GLY A 1 86 ? 30.576 3.761 -12.445 1.00 83.75 86 GLY A N 1
ATOM 700 C CA . GLY A 1 86 ? 31.112 4.198 -11.156 1.00 83.75 86 GLY A CA 1
ATOM 701 C C . GLY A 1 86 ? 30.036 4.657 -10.172 1.00 83.75 86 GLY A C 1
ATOM 702 O O . GLY A 1 86 ? 30.337 5.483 -9.318 1.00 83.75 86 GLY A O 1
ATOM 703 N N . ALA A 1 87 ? 28.803 4.146 -10.317 1.00 85.75 87 ALA A N 1
ATOM 704 C CA . ALA A 1 87 ? 27.612 4.544 -9.557 1.00 85.75 87 ALA A CA 1
ATOM 705 C C . ALA A 1 87 ? 26.953 3.394 -8.760 1.00 85.75 87 ALA A C 1
ATOM 707 O O . ALA A 1 87 ? 25.793 3.485 -8.368 1.00 85.75 87 ALA A O 1
ATOM 708 N N . GLU A 1 88 ? 27.679 2.296 -8.519 1.00 82.38 88 GLU A N 1
ATOM 709 C CA . GLU A 1 88 ? 27.166 1.103 -7.816 1.00 82.38 88 GLU A CA 1
ATOM 710 C C . GLU A 1 88 ? 27.043 1.288 -6.295 1.00 82.38 88 GLU A C 1
ATOM 712 O O . GLU A 1 88 ? 26.222 0.645 -5.641 1.00 82.38 88 GLU A O 1
ATOM 717 N N . VAL A 1 89 ? 27.860 2.158 -5.699 1.00 81.31 89 VAL A N 1
ATOM 718 C CA . VAL A 1 89 ? 27.983 2.221 -4.239 1.00 81.31 89 VAL A CA 1
ATOM 719 C C . VAL A 1 89 ? 26.879 3.088 -3.637 1.00 81.31 89 VAL A C 1
ATOM 721 O O . VAL A 1 89 ? 27.050 4.292 -3.452 1.00 81.31 89 VAL A O 1
ATOM 724 N N . LEU A 1 90 ? 25.756 2.458 -3.281 1.00 81.69 90 LEU A N 1
ATOM 725 C CA . LEU A 1 90 ? 24.677 3.100 -2.529 1.00 81.69 90 LEU A CA 1
ATOM 726 C C . LEU A 1 90 ? 25.134 3.453 -1.109 1.00 81.69 90 LEU A C 1
ATOM 728 O O . LEU A 1 90 ? 25.487 2.584 -0.308 1.00 81.69 90 LEU A O 1
ATOM 732 N N . ARG A 1 91 ? 25.097 4.742 -0.770 1.00 85.81 91 ARG A N 1
ATOM 733 C CA . ARG A 1 91 ? 25.451 5.241 0.564 1.00 85.81 91 ARG A CA 1
ATOM 734 C C . ARG A 1 91 ? 24.200 5.495 1.392 1.00 85.81 91 ARG A C 1
ATOM 736 O O . ARG A 1 91 ? 23.275 6.172 0.957 1.00 85.81 91 ARG A O 1
ATOM 743 N N . ALA A 1 92 ? 24.196 4.976 2.618 1.00 78.81 92 ALA A N 1
ATOM 744 C CA . ALA A 1 92 ? 23.120 5.209 3.585 1.00 78.81 92 ALA A CA 1
ATOM 745 C C . ALA A 1 92 ? 23.277 6.538 4.349 1.00 78.81 92 ALA A C 1
ATOM 747 O O . ALA A 1 92 ? 22.309 7.044 4.910 1.00 78.81 92 ALA A O 1
ATOM 748 N N . SER A 1 93 ? 24.484 7.119 4.364 1.00 86.75 93 SER A N 1
ATOM 749 C CA . SER A 1 93 ? 24.762 8.405 5.010 1.00 86.75 93 SER A CA 1
ATOM 750 C C . SER A 1 93 ? 24.841 9.525 3.969 1.00 86.75 93 SER A C 1
ATOM 752 O O . SER A 1 93 ? 25.649 9.411 3.044 1.00 86.75 93 SER A O 1
ATOM 754 N N . PRO A 1 94 ? 24.079 10.627 4.123 1.00 89.62 94 PRO A N 1
ATOM 755 C CA . PRO A 1 94 ? 24.128 11.746 3.180 1.00 89.62 94 PRO A CA 1
ATOM 756 C C . PRO A 1 94 ? 25.515 12.402 3.154 1.00 89.62 94 PRO A C 1
ATOM 758 O O . PRO A 1 94 ? 25.970 12.851 2.112 1.00 89.62 94 PRO A O 1
ATOM 761 N N . ARG A 1 95 ? 26.256 12.358 4.269 1.00 89.44 95 ARG A N 1
ATOM 762 C CA . ARG A 1 95 ? 27.628 12.891 4.371 1.00 89.44 95 ARG A CA 1
ATOM 763 C C . ARG A 1 95 ? 28.653 12.120 3.540 1.00 89.44 95 ARG A C 1
ATOM 765 O O . ARG A 1 95 ? 29.793 12.552 3.432 1.00 89.44 95 ARG A O 1
ATOM 772 N N . GLN A 1 96 ? 28.282 10.948 3.037 1.00 89.94 96 GLN A N 1
ATOM 773 C CA . GLN A 1 96 ? 29.123 10.118 2.183 1.00 89.94 96 GLN A CA 1
ATOM 774 C C . GLN A 1 96 ? 28.608 10.091 0.743 1.00 89.94 96 GLN A C 1
ATOM 776 O O . GLN A 1 96 ? 29.187 9.381 -0.059 1.00 89.94 96 GLN A O 1
ATOM 781 N N . ALA A 1 97 ? 27.526 10.794 0.412 1.00 91.69 97 ALA A N 1
ATOM 782 C CA . ALA A 1 97 ? 26.929 10.771 -0.917 1.00 91.69 97 ALA A CA 1
ATOM 783 C C . ALA A 1 97 ? 27.113 12.119 -1.619 1.00 91.69 97 ALA A C 1
ATOM 785 O O . ALA A 1 97 ? 27.078 13.169 -0.975 1.00 91.69 97 ALA A O 1
ATOM 786 N N . ASP A 1 98 ? 27.255 12.074 -2.939 1.00 91.69 98 ASP A N 1
ATOM 787 C CA . ASP A 1 98 ? 27.325 13.246 -3.818 1.00 91.69 98 ASP A CA 1
ATOM 788 C C . ASP A 1 98 ? 26.156 13.293 -4.821 1.00 91.69 98 ASP A C 1
ATOM 790 O O . ASP A 1 98 ? 25.904 14.324 -5.433 1.00 91.69 98 ASP A O 1
ATOM 794 N N . LEU A 1 99 ? 25.363 12.228 -4.949 1.00 92.81 99 LEU A N 1
ATOM 795 C CA . LEU A 1 99 ? 24.171 12.198 -5.794 1.00 92.81 99 LEU A CA 1
ATOM 796 C C . LEU A 1 99 ? 22.940 11.825 -4.968 1.00 92.81 99 LEU A C 1
ATOM 798 O O . LEU A 1 99 ? 22.888 10.748 -4.395 1.00 92.81 99 LEU A O 1
ATOM 802 N N . MET A 1 100 ? 21.906 12.661 -4.948 1.00 93.69 100 MET A N 1
ATOM 803 C CA . MET A 1 100 ? 20.592 12.298 -4.417 1.00 93.69 100 MET A CA 1
ATOM 804 C C . MET A 1 100 ? 19.673 11.867 -5.557 1.00 93.69 100 MET A C 1
ATOM 806 O O . MET A 1 100 ? 19.431 12.629 -6.489 1.00 93.69 100 MET A O 1
ATOM 810 N N . VAL A 1 101 ? 19.113 10.662 -5.476 1.00 92.75 101 VAL A N 1
ATOM 811 C CA . VAL A 1 101 ? 18.051 10.230 -6.392 1.00 92.75 101 VAL A CA 1
ATOM 812 C C . VAL A 1 101 ? 16.730 10.289 -5.642 1.00 92.75 101 VAL A C 1
ATOM 814 O O . VAL A 1 101 ? 16.515 9.519 -4.715 1.00 92.75 101 VAL A O 1
ATOM 817 N N . VAL A 1 102 ? 15.834 11.195 -6.027 1.00 93.00 102 VAL A N 1
ATOM 818 C CA . VAL A 1 102 ? 14.476 11.251 -5.474 1.00 93.00 102 VAL A CA 1
ATOM 819 C C . VAL A 1 102 ? 13.576 10.371 -6.335 1.00 93.00 102 VAL A C 1
ATOM 821 O O . VAL A 1 102 ? 13.058 10.797 -7.368 1.00 93.00 102 VAL A O 1
ATOM 824 N N . ALA A 1 103 ? 13.437 9.107 -5.926 1.00 91.88 103 ALA A N 1
ATOM 825 C CA . ALA A 1 103 ? 12.694 8.084 -6.659 1.00 91.88 103 ALA A CA 1
ATOM 826 C C . ALA A 1 103 ? 11.301 7.835 -6.056 1.00 91.88 103 ALA A C 1
ATOM 828 O O . ALA A 1 103 ? 11.119 6.971 -5.193 1.00 91.88 103 ALA A O 1
ATOM 829 N N . GLY A 1 104 ? 10.295 8.561 -6.551 1.00 89.12 104 GLY A N 1
ATOM 830 C CA . GLY A 1 104 ? 8.891 8.407 -6.150 1.00 89.12 104 GLY A CA 1
ATOM 831 C C . GLY A 1 104 ? 8.217 9.707 -5.708 1.00 89.12 104 GLY A C 1
ATOM 832 O O . GLY A 1 104 ? 8.767 10.793 -5.841 1.00 89.12 104 GLY A O 1
ATOM 833 N N . THR A 1 105 ? 6.979 9.599 -5.229 1.00 89.56 105 THR A N 1
ATOM 834 C CA . THR A 1 105 ? 6.156 10.752 -4.834 1.00 89.56 105 THR A CA 1
ATOM 835 C C . THR A 1 105 ? 6.734 11.470 -3.615 1.00 89.56 105 THR A C 1
ATOM 837 O O . THR A 1 105 ? 7.058 10.812 -2.632 1.00 89.56 105 THR A O 1
ATOM 840 N N . CYS A 1 106 ? 6.813 12.804 -3.656 1.00 90.50 106 CYS A N 1
ATOM 841 C CA . CYS A 1 106 ? 7.222 13.630 -2.519 1.00 90.50 106 CYS A CA 1
ATOM 842 C C . CYS A 1 106 ? 6.001 14.172 -1.761 1.00 90.50 106 CYS A C 1
ATOM 844 O O . CYS A 1 106 ? 5.109 14.777 -2.354 1.00 90.50 106 CYS A O 1
ATOM 846 N N . PHE A 1 107 ? 5.987 13.988 -0.443 1.00 90.69 107 PHE A N 1
ATOM 847 C CA . PHE A 1 107 ? 4.868 14.342 0.436 1.00 90.69 107 PHE A CA 1
ATOM 848 C C . PHE A 1 107 ? 5.159 15.583 1.258 1.00 90.69 107 PHE A C 1
ATOM 850 O O . PHE A 1 107 ? 6.315 15.827 1.604 1.00 90.69 107 PHE A O 1
ATOM 857 N N . THR A 1 108 ? 4.115 16.302 1.668 1.00 91.19 108 THR A N 1
ATOM 858 C CA . THR A 1 108 ? 4.254 17.479 2.539 1.00 91.19 108 THR A CA 1
ATOM 859 C C . THR A 1 108 ? 4.989 17.142 3.844 1.00 91.19 108 THR A C 1
ATOM 861 O O . THR A 1 108 ? 5.897 17.872 4.227 1.00 91.19 108 THR A O 1
ATOM 864 N N . LYS A 1 109 ? 4.691 15.989 4.473 1.00 92.31 109 LYS A N 1
ATOM 865 C CA . LYS A 1 109 ? 5.383 15.501 5.690 1.00 92.31 109 LYS A CA 1
ATOM 866 C C . LYS A 1 109 ? 6.850 15.114 5.442 1.00 92.31 109 LYS A C 1
ATOM 868 O O . LYS A 1 109 ? 7.667 15.173 6.355 1.00 92.31 109 LYS A O 1
ATOM 873 N N . MET A 1 110 ? 7.198 14.721 4.213 1.00 91.62 110 MET A N 1
ATOM 874 C CA . MET A 1 110 ? 8.537 14.232 3.854 1.00 91.62 110 MET A CA 1
ATOM 875 C C . MET A 1 110 ? 9.452 15.331 3.289 1.00 91.62 110 MET A C 1
ATOM 877 O O . MET A 1 110 ? 10.671 15.233 3.414 1.00 91.62 110 MET A O 1
ATOM 881 N N . ALA A 1 111 ? 8.897 16.391 2.696 1.00 92.69 111 ALA A N 1
ATOM 882 C CA . ALA A 1 111 ? 9.668 17.460 2.058 1.00 92.69 111 ALA A CA 1
ATOM 883 C C . ALA A 1 111 ? 10.702 18.135 2.992 1.00 92.69 111 ALA A C 1
ATOM 885 O O . ALA A 1 111 ? 11.863 18.235 2.585 1.00 92.69 111 ALA A O 1
ATOM 886 N N . PRO A 1 112 ? 10.380 18.503 4.254 1.00 93.31 112 PRO A N 1
ATOM 887 C CA . PRO A 1 112 ? 11.368 19.068 5.182 1.00 93.31 112 PRO A CA 1
ATOM 888 C C . PRO A 1 112 ? 12.518 18.101 5.500 1.00 93.31 112 PRO A C 1
ATOM 890 O O . PRO A 1 112 ? 13.670 18.518 5.642 1.00 93.31 112 PRO A O 1
ATOM 893 N N . VAL A 1 113 ? 12.218 16.797 5.556 1.00 92.44 113 VAL A N 1
ATOM 894 C CA . VAL A 1 113 ? 13.206 15.736 5.790 1.00 92.44 113 VAL A CA 1
ATOM 895 C C . VAL A 1 113 ? 14.139 15.599 4.587 1.00 92.44 113 VAL A C 1
ATOM 897 O O . VAL A 1 113 ? 15.354 15.550 4.767 1.00 92.44 113 VAL A O 1
ATOM 900 N N . ILE A 1 114 ? 13.598 15.594 3.364 1.00 92.75 114 ILE A N 1
ATOM 901 C CA . ILE A 1 114 ? 14.391 15.548 2.122 1.00 92.75 114 ILE A CA 1
ATOM 902 C C . ILE A 1 114 ? 15.325 16.751 2.049 1.00 92.75 114 ILE A C 1
ATOM 904 O O . ILE A 1 114 ? 16.523 16.575 1.826 1.00 92.75 114 ILE A O 1
ATOM 908 N N . GLN A 1 115 ? 14.800 17.952 2.307 1.00 93.00 115 GLN A N 1
ATOM 909 C CA . GLN A 1 115 ? 15.600 19.174 2.331 1.00 93.00 115 GLN A CA 1
ATOM 910 C C . GLN A 1 115 ? 16.742 19.068 3.348 1.00 93.00 115 GLN A C 1
ATOM 912 O O . GLN A 1 115 ? 17.895 19.350 3.030 1.00 93.00 115 GLN A O 1
ATOM 917 N N . ARG A 1 116 ? 16.451 18.587 4.564 1.00 92.06 116 ARG A N 1
ATOM 918 C CA . ARG A 1 116 ? 17.458 18.423 5.620 1.00 92.06 116 ARG A CA 1
ATOM 919 C C . ARG A 1 116 ? 18.549 17.424 5.232 1.00 92.06 116 ARG A C 1
ATOM 921 O O . ARG A 1 116 ? 19.714 17.662 5.541 1.00 92.06 116 ARG A O 1
ATOM 928 N N . LEU A 1 117 ? 18.187 16.320 4.579 1.00 91.94 117 LEU A N 1
ATOM 929 C CA . LEU A 1 117 ? 19.145 15.321 4.096 1.00 91.94 117 LEU A CA 1
ATOM 930 C C . LEU A 1 117 ? 20.009 15.882 2.962 1.00 91.94 117 LEU A C 1
ATOM 932 O O . LEU A 1 117 ? 21.223 15.694 2.983 1.00 91.94 117 LEU A O 1
ATOM 936 N N . TYR A 1 118 ? 19.408 16.620 2.026 1.00 92.31 118 TYR A N 1
ATOM 937 C CA . TYR A 1 118 ? 20.123 17.296 0.945 1.00 92.31 118 TYR A CA 1
ATOM 938 C C . TYR A 1 118 ? 21.116 18.339 1.479 1.00 92.31 118 TYR A C 1
ATOM 940 O O . TYR A 1 118 ? 22.255 18.414 1.016 1.00 92.31 118 TYR A O 1
ATOM 948 N N . ASP A 1 119 ? 20.733 19.110 2.498 1.00 90.44 119 ASP A N 1
ATOM 949 C CA . ASP A 1 119 ? 21.605 20.104 3.134 1.00 90.44 119 ASP A CA 1
ATOM 950 C C . ASP A 1 119 ? 22.802 19.467 3.863 1.00 90.44 119 ASP A C 1
ATOM 952 O O . ASP A 1 119 ? 23.855 20.090 3.971 1.00 90.44 119 ASP A O 1
ATOM 956 N N . GLN A 1 120 ? 22.679 18.216 4.319 1.00 91.38 120 GLN A N 1
ATOM 957 C CA . GLN A 1 120 ? 23.759 17.463 4.974 1.00 91.38 120 GLN A CA 1
ATOM 958 C C . GLN A 1 120 ? 24.746 16.795 4.005 1.00 91.38 120 GLN A C 1
ATOM 960 O O . GLN A 1 120 ? 25.777 16.288 4.458 1.00 91.38 120 GLN A O 1
ATOM 965 N N . MET A 1 121 ? 24.437 16.753 2.706 1.00 90.44 121 MET A N 1
ATOM 966 C CA . MET A 1 121 ? 25.339 16.202 1.692 1.00 90.44 121 MET A CA 1
ATOM 967 C C . MET A 1 121 ? 26.541 17.115 1.447 1.00 90.44 121 MET A C 1
ATOM 969 O O . MET A 1 121 ? 26.435 18.342 1.526 1.00 90.44 121 MET A O 1
ATOM 973 N N . LEU A 1 122 ? 27.682 16.503 1.124 1.00 83.31 122 LEU A N 1
ATOM 974 C CA . LEU A 1 122 ? 28.915 17.222 0.808 1.00 83.31 122 LEU A CA 1
ATOM 975 C C . LEU A 1 122 ? 28.861 17.811 -0.603 1.00 83.31 122 LEU A C 1
ATOM 977 O O . LEU A 1 122 ? 28.311 17.206 -1.514 1.00 83.31 122 LEU A O 1
ATOM 981 N N . GLU A 1 123 ? 29.478 18.977 -0.791 1.00 82.25 123 GLU A N 1
ATOM 982 C CA . GLU A 1 123 ? 29.730 19.508 -2.131 1.00 82.25 123 GLU A CA 1
ATOM 983 C C . GLU A 1 123 ? 30.975 18.836 -2.751 1.00 82.25 123 GLU A C 1
ATOM 985 O O . GLU A 1 123 ? 31.978 18.655 -2.051 1.00 82.25 123 GLU A O 1
ATOM 990 N N . PRO A 1 124 ? 30.975 18.520 -4.060 1.00 85.62 124 PRO A N 1
ATOM 991 C CA . PRO A 1 124 ? 29.891 18.747 -5.012 1.00 85.62 124 PRO A CA 1
ATOM 992 C C . PRO A 1 124 ? 28.714 17.779 -4.831 1.00 85.62 124 PRO A C 1
ATOM 994 O O . PRO A 1 124 ? 28.947 16.591 -4.653 1.00 85.62 124 PRO A O 1
ATOM 997 N N . LYS A 1 125 ? 27.472 18.280 -4.928 1.00 89.25 125 LYS A N 1
ATOM 998 C CA . LYS A 1 125 ? 26.259 17.442 -4.941 1.00 89.25 125 LYS A CA 1
ATOM 999 C C . LYS A 1 125 ? 25.367 17.650 -6.166 1.00 89.25 125 LYS A C 1
ATOM 1001 O O . LYS A 1 125 ? 25.323 18.751 -6.723 1.00 89.25 125 LYS A O 1
ATOM 1006 N N . TRP A 1 126 ? 24.650 16.592 -6.548 1.00 92.06 126 TRP A N 1
ATOM 1007 C CA . TRP A 1 126 ? 23.706 16.545 -7.668 1.00 92.06 126 TRP A CA 1
ATOM 1008 C C . TRP A 1 126 ? 22.392 15.855 -7.291 1.00 92.06 126 TRP A C 1
ATOM 1010 O O . TRP A 1 126 ? 22.339 15.070 -6.342 1.00 92.06 126 TRP A O 1
ATOM 1020 N N . VAL A 1 127 ? 21.334 16.114 -8.058 1.00 93.50 127 VAL A N 1
ATOM 1021 C CA . VAL A 1 127 ? 19.995 15.555 -7.845 1.00 93.50 127 VAL A CA 1
ATOM 1022 C C . VAL A 1 127 ? 19.410 14.991 -9.139 1.00 93.50 127 VAL A C 1
ATOM 1024 O O . VAL A 1 127 ? 19.279 15.687 -10.148 1.00 93.50 127 VAL A O 1
ATOM 1027 N N . ILE A 1 128 ? 18.965 13.737 -9.081 1.00 94.69 128 ILE A N 1
ATOM 1028 C CA . ILE A 1 128 ? 18.117 13.115 -10.099 1.00 94.69 128 ILE A CA 1
ATOM 1029 C C . ILE A 1 128 ? 16.693 13.013 -9.551 1.00 94.69 128 ILE A C 1
ATOM 1031 O O . ILE A 1 128 ? 16.463 12.393 -8.514 1.00 94.69 128 ILE A O 1
ATOM 1035 N N . SER A 1 129 ? 15.723 13.559 -10.280 1.00 94.81 129 SER A N 1
ATOM 1036 C CA . SER A 1 129 ? 14.301 13.330 -10.015 1.00 94.81 129 SER A CA 1
ATOM 1037 C C . SER A 1 129 ? 13.805 12.173 -10.880 1.00 94.81 129 SER A C 1
ATOM 1039 O O . SER A 1 129 ? 13.849 12.248 -12.112 1.00 94.81 129 SER A O 1
ATOM 1041 N N . MET A 1 130 ? 13.353 11.082 -10.253 1.00 94.31 130 MET A N 1
ATOM 1042 C CA . MET A 1 130 ? 12.977 9.849 -10.947 1.00 94.31 130 MET A CA 1
ATOM 1043 C C . MET A 1 130 ? 11.493 9.514 -10.785 1.00 94.31 130 MET A C 1
ATOM 1045 O O . MET A 1 130 ? 11.006 9.204 -9.697 1.00 94.31 130 MET A O 1
ATOM 1049 N N . GLY A 1 131 ? 10.793 9.492 -11.921 1.00 92.75 131 GLY A N 1
ATOM 1050 C CA . GLY A 1 131 ? 9.378 9.159 -12.031 1.00 92.75 131 GLY A CA 1
ATOM 1051 C C . GLY A 1 131 ? 8.474 10.388 -12.121 1.00 92.75 131 GLY A C 1
ATOM 1052 O O . GLY A 1 131 ? 8.772 11.460 -11.599 1.00 92.75 131 GLY A O 1
ATOM 1053 N N . ALA A 1 132 ? 7.319 10.224 -12.769 1.00 92.38 132 ALA A N 1
ATOM 1054 C CA . ALA A 1 132 ? 6.341 11.297 -12.965 1.00 92.38 132 ALA A CA 1
ATOM 1055 C C . ALA A 1 132 ? 5.888 11.934 -11.638 1.00 92.38 132 ALA A C 1
ATOM 1057 O O . ALA A 1 132 ? 5.684 13.146 -11.580 1.00 92.38 132 ALA A O 1
ATOM 1058 N N . CYS A 1 133 ? 5.789 11.126 -10.576 1.00 90.75 133 CYS A N 1
ATOM 1059 C CA . CYS A 1 133 ? 5.412 11.589 -9.246 1.00 90.75 133 CYS A CA 1
ATOM 1060 C C . CYS A 1 133 ? 6.454 12.525 -8.621 1.00 90.75 133 CYS A C 1
ATOM 1062 O O . CYS A 1 133 ? 6.070 13.541 -8.055 1.00 90.75 133 CYS A O 1
ATOM 1064 N N . ALA A 1 134 ? 7.750 12.219 -8.755 1.00 92.31 134 ALA A N 1
ATOM 1065 C CA . ALA A 1 134 ? 8.820 13.100 -8.285 1.00 92.31 134 ALA A CA 1
ATOM 1066 C C . ALA A 1 134 ? 8.860 14.387 -9.123 1.00 92.31 134 ALA A C 1
ATOM 1068 O O . ALA A 1 134 ? 8.901 15.486 -8.583 1.00 92.31 134 ALA A O 1
ATOM 1069 N N . ASN A 1 135 ? 8.758 14.247 -10.449 1.00 93.31 135 ASN A N 1
ATOM 1070 C CA . ASN A 1 135 ? 8.926 15.355 -11.390 1.00 93.31 135 ASN A CA 1
ATOM 1071 C C . ASN A 1 135 ? 7.799 16.397 -11.335 1.00 93.31 135 ASN A C 1
ATOM 1073 O O . ASN A 1 135 ? 8.024 17.537 -11.717 1.00 93.31 135 ASN A O 1
ATOM 1077 N N . SER A 1 136 ? 6.574 15.997 -10.977 1.00 91.31 136 SER A N 1
ATOM 1078 C CA . SER A 1 136 ? 5.389 16.854 -11.166 1.00 91.31 136 SER A CA 1
ATOM 1079 C C . SER A 1 136 ? 4.198 16.545 -10.252 1.00 91.31 136 SER A C 1
ATOM 1081 O O . SER A 1 136 ? 3.127 17.089 -10.474 1.00 91.31 136 SER A O 1
ATOM 1083 N N . GLY A 1 137 ? 4.317 15.623 -9.290 1.00 88.75 137 GLY A N 1
ATOM 1084 C CA . GLY A 1 137 ? 3.159 15.039 -8.586 1.00 88.75 137 GLY A CA 1
ATOM 1085 C C . GLY A 1 137 ? 2.477 13.898 -9.363 1.00 88.75 137 GLY A C 1
ATOM 1086 O O . GLY A 1 137 ? 1.808 13.040 -8.784 1.00 88.75 137 GLY A O 1
ATOM 1087 N N . GLY A 1 138 ? 2.739 13.780 -10.669 1.00 88.25 138 GLY A N 1
ATOM 1088 C CA . GLY A 1 138 ? 2.284 12.669 -11.501 1.00 88.25 138 GLY A CA 1
ATOM 1089 C C . GLY A 1 138 ? 0.765 12.667 -11.660 1.00 88.25 138 GLY A C 1
ATOM 1090 O O . GLY A 1 138 ? 0.185 13.637 -12.129 1.00 88.25 138 GLY A O 1
ATOM 1091 N N . MET A 1 139 ? 0.111 11.564 -11.288 1.00 87.44 139 MET A N 1
ATOM 1092 C CA . MET A 1 139 ? -1.359 11.472 -11.290 1.00 87.44 139 MET A CA 1
ATOM 1093 C C . MET A 1 139 ? -2.007 11.966 -9.986 1.00 87.44 139 MET A C 1
ATOM 1095 O O . MET A 1 139 ? -3.234 11.942 -9.868 1.00 87.44 139 MET A O 1
ATOM 1099 N N . TYR A 1 140 ? -1.201 12.370 -9.001 1.00 90.31 140 TYR A N 1
ATOM 1100 C CA . TYR A 1 140 ? -1.651 12.783 -7.676 1.00 90.31 140 TYR A CA 1
ATOM 1101 C C . TYR A 1 140 ? -1.665 14.310 -7.569 1.00 90.31 140 TYR A C 1
ATOM 1103 O O . TYR A 1 140 ? -0.770 14.926 -6.997 1.00 90.31 140 TYR A O 1
ATOM 1111 N N . ASP A 1 141 ? -2.709 14.914 -8.125 1.00 90.81 141 ASP A N 1
ATOM 1112 C CA . ASP A 1 141 ? -3.059 16.313 -7.867 1.00 90.81 141 ASP A CA 1
ATOM 1113 C C . ASP A 1 141 ? -3.980 16.370 -6.638 1.00 90.81 141 ASP A C 1
ATOM 1115 O O . ASP A 1 141 ? -5.208 16.326 -6.761 1.00 90.81 141 ASP A O 1
ATOM 1119 N N . ILE A 1 142 ? -3.365 16.362 -5.452 1.00 92.38 142 ILE A N 1
ATOM 1120 C CA . ILE A 1 142 ? -4.038 16.193 -4.159 1.00 92.38 142 ILE A CA 1
ATOM 1121 C C . ILE A 1 142 ? -3.299 16.941 -3.036 1.00 92.38 142 ILE A C 1
ATOM 1123 O O . ILE A 1 142 ? -2.077 17.083 -3.088 1.00 92.38 142 ILE A O 1
ATOM 1127 N N . TYR A 1 143 ? -4.033 17.369 -2.004 1.00 92.38 143 TYR A N 1
ATOM 1128 C CA . TYR A 1 143 ? -3.562 18.160 -0.853 1.00 92.38 143 TYR A CA 1
ATOM 1129 C C . TYR A 1 143 ? -2.268 17.666 -0.172 1.00 92.38 143 TYR A C 1
ATOM 1131 O O . TYR A 1 143 ? -1.525 18.468 0.390 1.00 92.38 143 TYR A O 1
ATOM 1139 N N . SER A 1 144 ? -1.979 16.360 -0.181 1.00 92.06 144 SER A N 1
ATOM 1140 C CA . SER A 1 144 ? -0.838 15.781 0.546 1.00 92.06 144 SER A CA 1
ATOM 1141 C C . SER A 1 144 ? 0.455 15.666 -0.273 1.00 92.06 144 SER A C 1
ATOM 1143 O O . SER A 1 144 ? 1.509 15.347 0.290 1.00 92.06 144 SER A O 1
ATOM 1145 N N . VAL A 1 145 ? 0.395 15.902 -1.591 1.00 93.19 145 VAL A N 1
ATOM 1146 C CA . VAL A 1 145 ? 1.501 15.655 -2.530 1.00 93.19 145 VAL A CA 1
ATOM 1147 C C . VAL A 1 145 ? 2.096 16.960 -3.043 1.00 93.19 145 VAL A C 1
ATOM 1149 O O . VAL A 1 145 ? 1.405 17.804 -3.617 1.00 93.19 145 VAL A O 1
ATOM 1152 N N . VAL A 1 146 ? 3.419 17.080 -2.926 1.00 92.62 146 VAL A N 1
ATOM 1153 C CA . VAL A 1 146 ? 4.178 18.186 -3.512 1.00 92.62 146 VAL A CA 1
ATOM 1154 C C . VAL A 1 146 ? 4.239 18.001 -5.031 1.00 92.62 146 VAL A C 1
ATOM 1156 O O . VAL A 1 146 ? 4.693 16.967 -5.526 1.00 92.62 146 VAL A O 1
ATOM 1159 N N . GLN A 1 147 ? 3.798 19.014 -5.781 1.00 92.75 147 GLN A N 1
ATOM 1160 C CA . GLN A 1 147 ? 3.714 19.003 -7.251 1.00 92.75 147 GLN A CA 1
ATOM 1161 C C . GLN A 1 147 ? 5.083 19.248 -7.917 1.00 92.75 147 GLN A C 1
ATOM 1163 O O . GLN A 1 147 ? 5.251 20.183 -8.701 1.00 92.75 147 GLN A O 1
ATOM 1168 N N . GLY A 1 148 ? 6.068 18.417 -7.572 1.00 92.06 148 GLY A N 1
ATOM 1169 C CA . GLY A 1 148 ? 7.444 18.508 -8.056 1.00 92.06 148 GLY A CA 1
ATOM 1170 C C . GLY A 1 148 ? 8.460 18.678 -6.930 1.00 92.06 148 GLY A C 1
ATOM 1171 O O . GLY A 1 148 ? 8.324 19.524 -6.050 1.00 92.06 148 GLY A O 1
ATOM 1172 N N . VAL A 1 149 ? 9.506 17.861 -6.945 1.00 92.12 149 VAL A N 1
ATOM 1173 C CA . VAL A 1 149 ? 10.640 17.987 -6.016 1.00 92.12 149 VAL A CA 1
ATOM 1174 C C . VAL A 1 149 ? 11.483 19.248 -6.281 1.00 92.12 149 VAL A C 1
ATOM 1176 O O . VAL A 1 149 ? 12.100 19.803 -5.371 1.00 92.12 149 VAL A O 1
ATOM 1179 N N . ASP A 1 150 ? 11.418 19.761 -7.507 1.00 91.19 150 ASP A N 1
ATOM 1180 C CA . ASP A 1 150 ? 12.042 21.007 -7.960 1.00 91.19 150 ASP A CA 1
ATOM 1181 C C . ASP A 1 150 ? 11.525 22.269 -7.244 1.00 91.19 150 ASP A C 1
ATOM 1183 O O . ASP A 1 150 ? 12.117 23.339 -7.370 1.00 91.19 150 ASP A O 1
ATOM 1187 N N . LYS A 1 151 ? 10.442 22.156 -6.463 1.00 90.19 151 LYS A N 1
ATOM 1188 C CA . LYS A 1 151 ? 9.896 23.248 -5.642 1.00 90.19 151 LYS A CA 1
ATOM 1189 C C . LYS A 1 151 ? 10.757 23.618 -4.440 1.00 90.19 151 LYS A C 1
ATOM 1191 O O . LYS A 1 151 ? 10.572 24.702 -3.901 1.00 90.19 151 LYS A O 1
ATOM 1196 N N . PHE A 1 152 ? 11.648 22.734 -3.992 1.00 90.69 152 PHE A N 1
ATOM 1197 C CA . PHE A 1 152 ? 12.473 22.994 -2.808 1.00 90.69 152 PHE A CA 1
ATOM 1198 C C . PHE A 1 152 ? 13.929 22.528 -2.948 1.00 90.69 152 PHE A C 1
ATOM 1200 O O . PHE A 1 152 ? 14.806 23.150 -2.358 1.00 90.69 152 PHE A O 1
ATOM 1207 N N . ILE A 1 153 ? 14.241 21.535 -3.789 1.00 90.69 153 ILE A N 1
ATOM 1208 C CA . ILE A 1 153 ? 15.638 21.198 -4.123 1.00 90.69 153 ILE A CA 1
ATOM 1209 C C . ILE A 1 153 ? 15.930 21.417 -5.613 1.00 90.69 153 ILE A C 1
ATOM 1211 O O . ILE A 1 153 ? 15.055 21.199 -6.449 1.00 90.69 153 ILE A O 1
ATOM 1215 N N . PRO A 1 154 ? 17.157 21.826 -5.984 1.00 88.88 154 PRO A N 1
ATOM 1216 C CA . PRO A 1 154 ? 17.529 21.958 -7.387 1.00 88.88 154 PRO A CA 1
ATOM 1217 C C . PRO A 1 154 ? 17.657 20.571 -8.026 1.00 88.88 154 PRO A C 1
ATOM 1219 O O . PRO A 1 154 ? 18.336 19.706 -7.484 1.00 88.88 154 PRO A O 1
ATOM 1222 N N . VAL A 1 155 ? 17.030 20.361 -9.185 1.00 91.00 155 VAL A N 1
ATOM 1223 C CA . VAL A 1 155 ? 17.090 19.092 -9.931 1.00 91.00 155 VAL A CA 1
ATOM 1224 C C . VAL A 1 155 ? 18.001 19.239 -11.146 1.00 91.00 155 VAL A C 1
ATOM 1226 O O . VAL A 1 155 ? 17.811 20.147 -11.955 1.00 91.00 155 VAL A O 1
ATOM 1229 N N . ASP A 1 156 ? 18.952 18.318 -11.306 1.00 91.25 156 ASP A N 1
ATOM 1230 C CA . ASP A 1 156 ? 19.900 18.318 -12.426 1.00 91.25 156 ASP A CA 1
ATOM 1231 C C . ASP A 1 156 ? 19.405 17.488 -13.612 1.00 91.25 156 ASP A C 1
ATOM 1233 O O . ASP A 1 156 ? 19.560 17.887 -14.766 1.00 91.25 156 ASP A O 1
ATOM 1237 N N . VAL A 1 157 ? 18.790 16.332 -13.345 1.00 93.12 157 VAL A N 1
ATOM 1238 C CA . VAL A 1 157 ? 18.263 15.441 -14.388 1.00 93.12 157 VAL A CA 1
ATOM 1239 C C . VAL A 1 157 ? 16.880 14.926 -14.005 1.00 93.12 157 VAL A C 1
ATOM 1241 O O . VAL A 1 157 ? 16.655 14.458 -12.890 1.00 93.12 157 VAL A O 1
ATOM 1244 N N . TYR A 1 158 ? 15.960 14.965 -14.968 1.00 93.88 158 TYR A N 1
ATOM 1245 C CA . TYR A 1 158 ? 14.604 14.439 -14.832 1.00 93.88 158 TYR A CA 1
ATOM 1246 C C . TYR A 1 158 ? 14.455 13.127 -15.602 1.00 93.88 158 TYR A C 1
ATOM 1248 O O . TYR A 1 158 ? 14.746 13.067 -16.799 1.00 93.88 158 TYR A O 1
ATOM 1256 N N . ILE A 1 159 ? 13.921 12.097 -14.944 1.00 94.06 159 ILE A N 1
ATOM 1257 C CA . ILE A 1 159 ? 13.574 10.812 -15.562 1.00 94.06 159 ILE A CA 1
ATOM 1258 C C . ILE A 1 159 ? 12.047 10.685 -15.595 1.00 94.06 159 ILE A C 1
ATOM 1260 O O . ILE A 1 159 ? 11.429 10.435 -14.555 1.00 94.06 159 ILE A O 1
ATOM 1264 N N . PRO A 1 160 ? 11.389 10.872 -16.750 1.00 91.88 160 PRO A N 1
ATOM 1265 C CA . PRO A 1 160 ? 9.947 10.670 -16.866 1.00 91.88 160 PRO A CA 1
ATOM 1266 C C . PRO A 1 160 ? 9.584 9.174 -16.925 1.00 91.88 160 PRO A C 1
ATOM 1268 O O . PRO A 1 160 ? 10.303 8.382 -17.528 1.00 91.88 160 PRO A O 1
ATOM 1271 N N . GLY A 1 161 ? 8.447 8.783 -16.335 1.00 88.75 161 GLY A N 1
ATOM 1272 C CA . GLY A 1 161 ? 7.916 7.406 -16.373 1.00 88.75 161 GLY A CA 1
ATOM 1273 C C . GLY A 1 161 ? 7.099 7.030 -15.128 1.00 88.75 161 GLY A C 1
ATOM 1274 O O . GLY A 1 161 ? 7.131 7.753 -14.133 1.00 88.75 161 GLY A O 1
ATOM 1275 N N . CYS A 1 162 ? 6.350 5.918 -15.162 1.00 88.31 162 CYS A N 1
ATOM 1276 C CA . CYS A 1 162 ? 5.540 5.454 -14.022 1.00 88.31 162 CYS A CA 1
ATOM 1277 C C . CYS A 1 162 ? 5.387 3.910 -13.958 1.00 88.31 162 CYS A C 1
ATOM 1279 O O . CYS A 1 162 ? 4.351 3.390 -14.377 1.00 88.31 162 CYS A O 1
ATOM 1281 N N . PRO A 1 163 ? 6.376 3.190 -13.396 1.00 90.19 163 PRO A N 1
ATOM 1282 C CA . PRO A 1 163 ? 7.742 3.650 -13.148 1.00 90.19 163 PRO A CA 1
ATOM 1283 C C . PRO A 1 163 ? 8.584 3.625 -14.444 1.00 90.19 163 PRO A C 1
ATOM 1285 O O . PRO A 1 163 ? 8.243 2.918 -15.394 1.00 90.19 163 PRO A O 1
ATOM 1288 N N . PRO A 1 164 ? 9.644 4.445 -14.544 1.00 91.00 164 PRO A N 1
ATOM 1289 C CA . PRO A 1 164 ? 10.593 4.360 -15.653 1.00 91.00 164 PRO A CA 1
ATOM 1290 C C . PRO A 1 164 ? 11.396 3.052 -15.586 1.00 91.00 164 PRO A C 1
ATOM 1292 O O . PRO A 1 164 ? 11.661 2.548 -14.497 1.00 91.00 164 PRO A O 1
ATOM 1295 N N . ARG A 1 165 ? 11.804 2.516 -16.746 1.00 90.31 165 ARG A N 1
ATOM 1296 C CA . ARG A 1 165 ? 12.620 1.292 -16.807 1.00 90.31 165 ARG A CA 1
ATOM 1297 C C . ARG A 1 165 ? 14.055 1.525 -16.299 1.00 90.31 165 ARG A C 1
ATOM 1299 O O . ARG A 1 165 ? 14.518 2.671 -16.347 1.00 90.31 165 ARG A O 1
ATOM 1306 N N . PRO A 1 166 ? 14.799 0.475 -15.900 1.00 91.19 166 PRO A N 1
ATOM 1307 C CA . PRO A 1 166 ? 16.173 0.607 -15.415 1.00 91.19 166 PRO A CA 1
ATOM 1308 C C . PRO A 1 166 ? 17.110 1.257 -16.443 1.00 91.19 166 PRO A C 1
ATOM 1310 O O . PRO A 1 166 ? 17.982 2.044 -16.080 1.00 91.19 166 PRO A O 1
ATOM 1313 N N . GLU A 1 167 ? 16.888 1.030 -17.739 1.00 91.62 167 GLU A N 1
ATOM 1314 C CA . GLU A 1 167 ? 17.680 1.634 -18.816 1.00 91.62 167 GLU A CA 1
ATOM 1315 C C . GLU A 1 167 ? 17.530 3.162 -18.856 1.00 91.62 167 GLU A C 1
ATOM 1317 O O . GLU A 1 167 ? 18.473 3.874 -19.203 1.00 91.62 167 GLU A O 1
ATOM 1322 N N . ALA A 1 168 ? 16.365 3.691 -18.464 1.00 92.56 168 ALA A N 1
ATOM 1323 C CA . ALA A 1 168 ? 16.148 5.134 -18.384 1.00 92.56 168 ALA A CA 1
ATOM 1324 C C . ALA A 1 168 ? 16.979 5.766 -17.256 1.00 92.56 168 ALA A C 1
ATOM 1326 O O . ALA A 1 168 ? 17.462 6.889 -17.407 1.00 92.56 168 ALA A O 1
ATOM 1327 N N . TYR A 1 169 ? 17.195 5.038 -16.157 1.00 92.69 169 TYR A N 1
ATOM 1328 C CA . TYR A 1 169 ? 18.103 5.461 -15.090 1.00 92.69 169 TYR A CA 1
ATOM 1329 C C . TYR A 1 169 ? 19.565 5.450 -15.551 1.00 92.69 169 TYR A C 1
ATOM 1331 O O . TYR A 1 169 ? 20.275 6.432 -15.345 1.00 92.69 169 TYR A O 1
ATOM 1339 N N . MET A 1 170 ? 19.997 4.415 -16.277 1.00 91.62 170 MET A N 1
ATOM 1340 C CA . MET A 1 170 ? 21.343 4.378 -16.868 1.00 91.62 170 MET A CA 1
ATOM 1341 C C . MET A 1 170 ? 21.577 5.544 -17.836 1.00 91.62 170 MET A C 1
ATOM 1343 O O . MET A 1 170 ? 22.613 6.204 -17.781 1.00 91.62 170 MET A O 1
ATOM 1347 N N . GLN A 1 171 ? 20.594 5.852 -18.689 1.00 92.56 171 GLN A N 1
ATOM 1348 C CA . GLN A 1 171 ? 20.673 7.008 -19.582 1.00 92.56 171 GLN A CA 1
ATOM 1349 C C . GLN A 1 171 ? 20.811 8.318 -18.791 1.00 92.56 171 GLN A C 1
ATOM 1351 O O . GLN A 1 171 ? 21.594 9.189 -19.170 1.00 92.56 171 GLN A O 1
ATOM 1356 N N . ALA A 1 172 ? 20.069 8.466 -17.694 1.00 92.69 172 ALA A N 1
ATOM 1357 C CA . ALA A 1 172 ? 20.144 9.647 -16.844 1.00 92.69 172 ALA A CA 1
ATOM 1358 C C . ALA A 1 172 ? 21.520 9.809 -16.189 1.00 92.69 172 ALA A C 1
ATOM 1360 O O . ALA A 1 172 ? 22.044 10.921 -16.164 1.00 92.69 172 ALA A O 1
ATOM 1361 N N . LEU A 1 173 ? 22.139 8.711 -15.740 1.00 92.81 173 LEU A N 1
ATOM 1362 C CA . LEU A 1 173 ? 23.515 8.723 -15.241 1.00 92.81 173 LEU A CA 1
ATOM 1363 C C . LEU A 1 173 ? 24.496 9.183 -16.322 1.00 92.81 173 LEU A C 1
ATOM 1365 O O . LEU A 1 173 ? 25.328 10.042 -16.055 1.00 92.81 173 LEU A O 1
ATOM 1369 N N . MET A 1 174 ? 24.367 8.694 -17.558 1.00 92.25 174 MET A N 1
ATOM 1370 C CA . MET A 1 174 ? 25.225 9.132 -18.668 1.00 92.25 174 MET A CA 1
ATOM 1371 C C . MET A 1 174 ? 25.076 10.631 -18.966 1.00 92.25 174 MET A C 1
ATOM 1373 O O . MET A 1 174 ? 26.070 11.320 -19.195 1.00 92.25 174 MET A O 1
ATOM 1377 N N . LEU A 1 175 ? 23.845 11.154 -18.939 1.00 92.56 175 LEU A N 1
ATOM 1378 C CA . LEU A 1 175 ? 23.581 12.586 -19.116 1.00 92.56 175 LEU A CA 1
ATOM 1379 C C . LEU A 1 175 ? 24.167 13.413 -17.967 1.00 92.56 175 LEU A C 1
ATOM 1381 O O . LEU A 1 175 ? 24.755 14.469 -18.206 1.00 92.56 175 LEU A O 1
ATOM 1385 N N . LEU A 1 176 ? 24.057 12.918 -16.732 1.00 92.44 176 LEU A N 1
ATOM 1386 C CA . LEU A 1 176 ? 24.671 13.549 -15.570 1.00 92.44 176 LEU A CA 1
ATOM 1387 C C . LEU A 1 176 ? 26.201 13.565 -15.700 1.00 92.44 176 LEU A C 1
ATOM 1389 O O . LEU A 1 176 ? 26.812 14.612 -15.517 1.00 92.44 176 LEU A O 1
ATOM 1393 N N . GLN A 1 177 ? 26.826 12.456 -16.099 1.00 92.62 177 GLN A N 1
ATOM 1394 C CA . GLN A 1 177 ? 28.271 12.379 -16.346 1.00 92.62 177 GLN A CA 1
ATOM 1395 C C . GLN A 1 177 ? 28.736 13.349 -17.440 1.00 92.62 177 GLN A C 1
ATOM 1397 O O . GLN A 1 177 ? 29.806 13.952 -17.319 1.00 92.62 177 GLN A O 1
ATOM 1402 N N . GLU A 1 178 ? 27.944 13.517 -18.505 1.00 91.69 178 GLU A N 1
ATOM 1403 C CA . GLU A 1 178 ? 28.212 14.508 -19.550 1.00 91.69 178 GLU A CA 1
ATOM 1404 C C . GLU A 1 178 ? 28.138 15.937 -18.991 1.00 91.69 178 GLU A C 1
ATOM 1406 O O . GLU A 1 178 ? 29.010 16.757 -19.289 1.00 91.69 178 GLU A O 1
ATOM 1411 N N . SER A 1 179 ? 27.135 16.217 -18.153 1.00 90.12 179 SER A N 1
ATOM 1412 C CA . SER A 1 179 ? 26.969 17.506 -17.475 1.00 90.12 179 SER A CA 1
ATOM 1413 C C . SER A 1 179 ? 28.145 17.810 -16.542 1.00 90.12 179 SER A C 1
ATOM 1415 O O . SER A 1 179 ? 28.765 18.862 -16.676 1.00 90.12 179 SER A O 1
ATOM 1417 N N . ILE A 1 180 ? 28.530 16.863 -15.677 1.00 90.69 180 ILE A N 1
ATOM 1418 C CA . ILE A 1 180 ? 29.680 16.981 -14.761 1.00 90.69 180 ILE A CA 1
ATOM 1419 C C . ILE A 1 180 ? 30.975 17.232 -15.540 1.00 90.69 180 ILE A C 1
ATOM 1421 O O . ILE A 1 180 ? 31.807 18.038 -15.131 1.00 90.69 180 ILE A O 1
ATOM 1425 N N . GLY A 1 181 ? 31.147 16.580 -16.694 1.00 87.88 181 GLY A N 1
ATOM 1426 C CA . GLY A 1 181 ? 32.305 16.788 -17.563 1.00 87.88 181 GLY A CA 1
ATOM 1427 C C . GLY A 1 181 ? 32.459 18.231 -18.057 1.00 87.88 181 GLY A C 1
ATOM 1428 O O . GLY A 1 181 ? 33.585 18.680 -18.261 1.00 87.88 181 GLY A O 1
ATOM 1429 N N . LYS A 1 182 ? 31.345 18.952 -18.229 1.00 86.38 182 LYS A N 1
ATOM 1430 C CA . LYS A 1 182 ? 31.289 20.330 -18.747 1.00 86.38 182 LYS A CA 1
ATOM 1431 C C . LYS A 1 182 ? 31.121 21.386 -17.651 1.00 86.38 182 LYS A C 1
ATOM 1433 O O . LYS A 1 182 ? 31.197 22.574 -17.939 1.00 86.38 182 LYS A O 1
ATOM 1438 N N . GLU A 1 183 ? 30.870 20.974 -16.414 1.00 85.06 183 GLU A N 1
ATOM 1439 C CA . GLU A 1 183 ? 30.675 21.863 -15.271 1.00 85.06 183 GLU A CA 1
ATOM 1440 C C . GLU A 1 183 ? 32.007 22.507 -14.856 1.00 85.06 183 GLU A C 1
ATOM 1442 O O . GLU A 1 183 ? 33.039 21.838 -14.815 1.00 85.06 183 GLU A O 1
ATOM 1447 N N . ARG A 1 184 ? 32.021 23.801 -14.522 1.00 82.19 184 ARG A N 1
ATOM 1448 C CA . ARG A 1 184 ? 33.199 24.450 -13.922 1.00 82.19 184 ARG A CA 1
ATOM 1449 C C . ARG A 1 184 ? 32.899 24.784 -12.465 1.00 82.19 184 ARG A C 1
ATOM 1451 O O . ARG A 1 184 ? 31.877 25.388 -12.148 1.00 82.19 184 ARG A O 1
ATOM 1458 N N . ARG A 1 185 ? 33.791 24.357 -11.572 1.00 78.19 185 ARG A N 1
ATOM 1459 C CA . ARG A 1 185 ? 33.731 24.610 -10.124 1.00 78.19 185 ARG A CA 1
ATOM 1460 C C . ARG A 1 185 ? 35.111 25.011 -9.631 1.00 78.19 185 ARG A C 1
ATOM 1462 O O . ARG A 1 185 ? 36.063 24.393 -10.103 1.00 78.19 185 ARG A O 1
ATOM 1469 N N . PRO A 1 186 ? 35.234 25.926 -8.658 1.00 69.50 186 PRO A N 1
ATOM 1470 C CA . PRO A 1 186 ? 36.528 26.298 -8.095 1.00 69.50 186 PRO A CA 1
ATOM 1471 C C . PRO A 1 186 ? 37.291 25.068 -7.588 1.00 69.50 186 PRO A C 1
ATOM 1473 O O . PRO A 1 186 ? 36.717 24.139 -7.014 1.00 69.50 186 PRO A O 1
ATOM 1476 N N . LEU A 1 187 ? 38.605 25.055 -7.826 1.00 67.06 187 LEU A N 1
ATOM 1477 C CA . LEU A 1 187 ? 39.492 23.948 -7.447 1.00 67.06 187 LEU A CA 1
ATOM 1478 C C . LEU A 1 187 ? 39.796 23.925 -5.938 1.00 67.06 187 LEU A C 1
ATOM 1480 O O . LEU A 1 187 ? 40.288 22.922 -5.427 1.00 67.06 187 LEU A O 1
ATOM 1484 N N . SER A 1 188 ? 39.508 25.016 -5.223 1.00 64.12 188 SER A N 1
ATOM 1485 C CA . SER A 1 188 ? 39.739 25.161 -3.788 1.00 64.12 188 SER A CA 1
ATOM 1486 C C . SER A 1 188 ? 38.677 26.049 -3.141 1.00 64.12 188 SER A C 1
ATOM 1488 O O . SER A 1 188 ? 38.257 27.057 -3.701 1.00 64.12 188 SER A O 1
ATOM 1490 N N . TRP A 1 189 ? 38.310 25.716 -1.906 1.00 60.62 189 TRP A N 1
ATOM 1491 C CA . TRP A 1 189 ? 37.492 26.548 -1.017 1.00 60.62 189 TRP A CA 1
ATOM 1492 C C . TRP A 1 189 ? 38.155 27.875 -0.588 1.00 60.62 189 TRP A C 1
ATOM 1494 O O . TRP A 1 189 ? 37.484 28.755 -0.063 1.00 60.62 189 TRP A O 1
ATOM 1504 N N . VAL A 1 190 ? 39.473 28.024 -0.788 1.00 52.97 190 VAL A N 1
ATOM 1505 C CA . VAL A 1 190 ? 40.286 29.164 -0.309 1.00 52.97 190 VAL A CA 1
ATOM 1506 C C . VAL A 1 190 ? 40.621 30.139 -1.444 1.00 52.97 190 VAL A C 1
ATOM 1508 O O . VAL A 1 190 ? 41.053 31.259 -1.185 1.00 52.97 190 VAL A O 1
ATOM 1511 N N . VAL A 1 191 ? 40.429 29.742 -2.707 1.00 47.50 191 VAL A N 1
ATOM 1512 C CA . VAL A 1 191 ? 40.863 30.519 -3.876 1.00 47.50 191 VAL A CA 1
ATOM 1513 C C . VAL A 1 191 ? 39.719 30.633 -4.883 1.00 47.50 191 VAL A C 1
ATOM 1515 O O . VAL A 1 191 ? 39.311 29.632 -5.465 1.00 47.50 191 VAL A O 1
ATOM 1518 N N . GLY A 1 192 ? 39.249 31.863 -5.115 1.00 56.06 192 GLY A N 1
ATOM 1519 C CA . GLY A 1 192 ? 38.264 32.198 -6.150 1.00 56.06 192 GLY A CA 1
ATOM 1520 C C . GLY A 1 192 ? 36.811 32.309 -5.670 1.00 56.06 192 GLY A C 1
ATOM 1521 O O . GLY A 1 192 ? 36.478 32.003 -4.525 1.00 56.06 192 GLY A O 1
ATOM 1522 N N . ASP A 1 193 ? 35.952 32.784 -6.576 1.00 58.19 193 ASP A N 1
ATOM 1523 C CA . ASP A 1 193 ? 34.500 32.889 -6.387 1.00 58.19 193 ASP A CA 1
ATOM 1524 C C . ASP A 1 193 ? 33.866 31.487 -6.325 1.00 58.19 193 ASP A C 1
ATOM 1526 O O . ASP A 1 193 ? 34.134 30.640 -7.178 1.00 58.19 193 ASP A O 1
ATOM 1530 N N . GLN A 1 194 ? 33.026 31.229 -5.318 1.00 67.06 194 GLN A N 1
ATOM 1531 C CA . GLN A 1 194 ? 32.463 29.901 -5.010 1.00 67.06 194 GLN A CA 1
ATOM 1532 C C . GLN A 1 194 ? 31.271 29.510 -5.906 1.00 67.06 194 GLN A C 1
ATOM 1534 O O . GLN A 1 194 ? 30.421 28.702 -5.534 1.00 67.06 194 GLN A O 1
ATOM 1539 N N . GLY A 1 195 ? 31.188 30.107 -7.093 1.00 71.50 195 GLY A N 1
ATOM 1540 C CA . GLY A 1 195 ? 30.119 29.876 -8.050 1.00 71.50 195 GLY A CA 1
ATOM 1541 C C . GLY A 1 195 ? 30.236 28.536 -8.775 1.00 71.50 195 GLY A C 1
ATOM 1542 O O . GLY A 1 195 ? 31.325 28.101 -9.154 1.00 71.50 195 GLY A O 1
ATOM 1543 N N . VAL A 1 196 ? 29.093 27.896 -9.012 1.00 79.19 196 VAL A N 1
ATOM 1544 C CA . VAL A 1 196 ? 28.987 26.703 -9.857 1.00 79.19 196 VAL A CA 1
ATOM 1545 C C . VAL A 1 196 ? 28.563 27.132 -11.258 1.00 79.19 196 VAL A C 1
ATOM 1547 O O . VAL A 1 196 ? 27.475 27.679 -11.426 1.00 79.19 196 VAL A O 1
ATOM 1550 N N . TYR A 1 197 ? 29.395 26.872 -12.265 1.00 80.31 197 TYR A N 1
ATOM 1551 C CA . TYR A 1 197 ? 29.106 27.192 -13.662 1.00 80.31 197 TYR A CA 1
ATOM 1552 C C . TYR A 1 197 ? 28.630 25.935 -14.382 1.00 80.31 197 TYR A C 1
ATOM 1554 O O . TYR A 1 197 ? 29.410 25.017 -14.656 1.00 80.31 197 TYR A O 1
ATOM 1562 N N . ARG A 1 198 ? 27.342 25.889 -14.714 1.00 81.69 198 ARG A N 1
ATOM 1563 C CA . ARG A 1 198 ? 26.725 24.750 -15.403 1.00 81.69 198 ARG A CA 1
ATOM 1564 C C . ARG A 1 198 ? 26.526 25.072 -16.871 1.00 81.69 198 ARG A C 1
ATOM 1566 O O . ARG A 1 198 ? 25.916 26.087 -17.195 1.00 81.69 198 ARG A O 1
ATOM 1573 N N . ALA A 1 199 ? 27.025 24.219 -17.758 1.00 79.50 199 ALA A N 1
ATOM 1574 C CA . ALA A 1 199 ? 26.795 24.385 -19.186 1.00 79.50 199 ALA A CA 1
ATOM 1575 C C . ALA A 1 199 ? 25.297 24.231 -19.498 1.00 79.50 199 ALA A C 1
ATOM 1577 O O . ALA A 1 199 ? 24.678 23.249 -19.083 1.00 79.50 199 ALA A O 1
ATOM 1578 N N . ASN A 1 200 ? 24.717 25.164 -20.257 1.00 79.44 200 ASN A N 1
ATOM 1579 C CA . ASN A 1 200 ? 23.320 25.055 -20.676 1.00 79.44 200 ASN A CA 1
ATOM 1580 C C . ASN A 1 200 ? 23.171 23.958 -21.738 1.00 79.44 200 ASN A C 1
ATOM 1582 O O . ASN A 1 200 ? 23.420 24.149 -22.930 1.00 79.44 200 ASN A O 1
ATOM 1586 N N . MET A 1 201 ? 22.799 22.770 -21.269 1.00 80.19 201 MET A N 1
ATOM 1587 C CA . MET A 1 201 ? 22.596 21.581 -22.086 1.00 80.19 201 MET A CA 1
ATOM 1588 C C . MET A 1 201 ? 21.204 21.601 -22.717 1.00 80.19 201 MET A C 1
ATOM 1590 O O . MET A 1 201 ? 20.203 21.875 -22.058 1.00 80.19 201 MET A O 1
ATOM 1594 N N . GLN A 1 202 ? 21.125 21.278 -24.007 1.00 80.31 202 GLN A N 1
ATOM 1595 C CA . GLN A 1 202 ? 19.837 21.175 -24.686 1.00 80.31 202 GLN A CA 1
ATOM 1596 C C . GLN A 1 202 ? 19.066 19.939 -24.202 1.00 80.31 202 GLN A C 1
ATOM 1598 O O . GLN A 1 202 ? 19.638 18.855 -24.098 1.00 80.31 202 GLN A O 1
ATOM 1603 N N . SER A 1 203 ? 17.755 20.083 -23.986 1.00 83.62 203 SER A N 1
ATOM 1604 C CA . SER A 1 203 ? 16.879 18.962 -23.638 1.00 83.62 203 SER A CA 1
ATOM 1605 C C . SER A 1 203 ? 16.922 17.849 -24.693 1.00 83.62 203 SER A C 1
ATOM 1607 O O . SER A 1 203 ? 16.803 18.101 -25.897 1.00 83.62 203 SER A O 1
ATOM 1609 N N . GLU A 1 204 ? 16.981 16.594 -24.239 1.00 83.56 204 GLU A N 1
ATOM 1610 C CA . GLU A 1 204 ? 16.837 15.404 -25.093 1.00 83.56 204 GLU A CA 1
ATOM 1611 C C . GLU A 1 204 ? 15.500 15.392 -25.859 1.00 83.56 204 GLU A C 1
ATOM 1613 O O . GLU A 1 204 ? 15.446 14.922 -26.998 1.00 83.56 204 GLU A O 1
ATOM 1618 N N . ARG A 1 205 ? 14.463 16.015 -25.268 1.00 80.88 205 ARG A N 1
ATOM 1619 C CA . ARG A 1 205 ? 13.226 16.522 -25.899 1.00 80.88 205 ARG A CA 1
ATOM 1620 C C . ARG A 1 205 ? 13.472 17.010 -27.325 1.00 80.88 205 ARG A C 1
ATOM 1622 O O . ARG A 1 205 ? 13.037 16.462 -28.342 1.00 80.88 205 ARG A O 1
ATOM 1629 N N . GLU A 1 206 ? 14.192 18.114 -27.354 1.00 82.31 206 GLU A N 1
ATOM 1630 C CA . GLU A 1 206 ? 14.407 18.928 -28.535 1.00 82.31 206 GLU A CA 1
ATOM 1631 C C . GLU A 1 206 ? 15.436 18.308 -29.471 1.00 82.31 206 GLU A C 1
ATOM 1633 O O . GLU A 1 206 ? 15.235 18.337 -30.683 1.00 82.31 206 GLU A O 1
ATOM 1638 N N . ARG A 1 207 ? 16.500 17.700 -28.928 1.00 81.62 207 ARG A N 1
ATOM 1639 C CA . ARG A 1 207 ? 17.520 16.996 -29.721 1.00 81.62 207 ARG A CA 1
ATOM 1640 C C . ARG A 1 207 ? 16.901 15.882 -30.562 1.00 81.62 207 ARG A C 1
ATOM 1642 O O . ARG A 1 207 ? 17.133 15.830 -31.770 1.00 81.62 207 ARG A O 1
ATOM 1649 N N . LYS A 1 208 ? 16.070 15.028 -29.949 1.00 81.75 208 LYS A N 1
ATOM 1650 C CA . LYS A 1 208 ? 15.370 13.943 -30.654 1.00 81.75 208 LYS A CA 1
ATOM 1651 C C . LYS A 1 208 ? 14.369 14.486 -31.667 1.00 81.75 208 LYS A C 1
ATOM 1653 O O . LYS A 1 208 ? 14.384 14.043 -32.806 1.00 81.75 208 LYS A O 1
ATOM 1658 N N . THR A 1 209 ? 13.581 15.493 -31.285 1.00 76.44 209 THR A N 1
ATOM 1659 C CA . THR A 1 209 ? 12.611 16.129 -32.192 1.00 76.44 209 THR A CA 1
ATOM 1660 C C . THR A 1 209 ? 13.308 16.704 -33.429 1.00 76.44 209 THR A C 1
ATOM 1662 O O . THR A 1 209 ? 12.926 16.384 -34.550 1.00 76.44 209 THR A O 1
ATOM 1665 N N . ARG A 1 210 ? 14.390 17.476 -33.254 1.00 70.12 210 ARG A N 1
ATOM 1666 C CA . ARG A 1 210 ? 15.191 18.016 -34.367 1.00 70.12 210 ARG A CA 1
ATOM 1667 C C . ARG A 1 210 ? 15.765 16.916 -35.253 1.00 70.12 210 ARG A C 1
ATOM 1669 O O . ARG A 1 210 ? 15.768 17.077 -36.466 1.00 70.12 210 ARG A O 1
ATOM 1676 N N . ARG A 1 211 ? 16.230 15.806 -34.672 1.00 66.50 211 ARG A N 1
ATOM 1677 C CA . ARG A 1 211 ? 16.759 14.669 -35.437 1.00 66.50 211 ARG A CA 1
ATOM 1678 C C . ARG A 1 211 ? 15.689 14.032 -36.324 1.00 66.50 211 ARG A C 1
ATOM 1680 O O . ARG A 1 211 ? 15.998 13.767 -37.477 1.00 66.50 211 ARG A O 1
ATOM 1687 N N . THR A 1 212 ? 14.466 13.850 -35.822 1.00 63.28 212 THR A N 1
ATOM 1688 C CA . THR A 1 212 ? 13.339 13.321 -36.611 1.00 63.28 212 THR A CA 1
ATOM 1689 C C . THR A 1 212 ? 12.969 14.257 -37.763 1.00 63.28 212 THR A C 1
ATOM 1691 O O . THR A 1 212 ? 12.891 13.826 -38.907 1.00 63.28 212 THR A O 1
ATOM 1694 N N . TYR A 1 213 ? 12.852 15.563 -37.496 1.00 55.25 213 TYR A N 1
ATOM 1695 C CA . TYR A 1 213 ? 12.576 16.548 -38.551 1.00 55.25 213 TYR A CA 1
ATOM 1696 C C . TYR A 1 213 ? 13.698 16.626 -39.601 1.00 55.25 213 TYR A C 1
ATOM 1698 O O . TYR A 1 213 ? 13.424 16.807 -40.783 1.00 55.25 213 TYR A O 1
ATOM 1706 N N . CYS A 1 214 ? 14.959 16.467 -39.193 1.00 50.50 214 CYS A N 1
ATOM 1707 C CA . CYS A 1 214 ? 16.104 16.497 -40.106 1.00 50.50 214 CYS A CA 1
ATOM 1708 C C . CYS A 1 214 ? 16.241 15.193 -40.921 1.00 50.50 214 CYS A C 1
ATOM 1710 O O . CYS A 1 214 ? 16.688 15.240 -42.063 1.00 50.50 214 CYS A O 1
ATOM 1712 N N . SER A 1 215 ? 15.824 14.039 -40.376 1.00 51.12 215 SER A N 1
ATOM 1713 C CA . SER A 1 215 ? 15.761 12.774 -41.128 1.00 51.12 215 SER A CA 1
ATOM 1714 C C . SER A 1 215 ? 14.609 12.721 -42.131 1.00 51.12 215 SER A C 1
ATOM 1716 O O . SER A 1 215 ? 14.748 12.080 -43.166 1.00 51.12 215 SER A O 1
ATOM 1718 N N . ASP A 1 216 ? 13.502 13.418 -41.862 1.00 47.81 216 ASP A N 1
ATOM 1719 C CA . ASP A 1 216 ? 12.399 13.536 -42.824 1.00 47.81 216 ASP A CA 1
ATOM 1720 C C . ASP A 1 216 ? 12.753 14.504 -43.968 1.00 47.81 216 ASP A C 1
ATOM 1722 O O . ASP A 1 216 ? 12.394 14.267 -45.119 1.00 47.81 216 ASP A O 1
ATOM 1726 N N . GLN A 1 217 ? 13.547 15.548 -43.698 1.00 43.28 217 GLN A N 1
ATOM 1727 C CA . GLN A 1 217 ? 14.038 16.470 -44.734 1.00 43.28 217 GLN A CA 1
ATOM 1728 C C . GLN A 1 217 ? 15.095 15.855 -45.664 1.00 43.28 217 GLN A C 1
ATOM 1730 O O . GLN A 1 217 ? 15.192 16.262 -46.820 1.00 43.28 217 GLN A O 1
ATOM 1735 N N . SER A 1 218 ? 15.868 14.862 -45.213 1.00 40.91 218 SER A N 1
ATOM 1736 C CA . SER A 1 218 ? 16.816 14.146 -46.079 1.00 40.91 218 SER A CA 1
ATOM 1737 C C . SER A 1 218 ? 16.169 13.045 -46.929 1.00 40.91 218 SER A C 1
ATOM 1739 O O . SER A 1 218 ? 16.808 12.558 -47.861 1.00 40.91 218 SER A O 1
ATOM 1741 N N . ALA A 1 219 ? 14.910 12.681 -46.658 1.00 43.38 219 ALA A N 1
ATOM 1742 C CA . ALA A 1 219 ? 14.114 11.792 -47.506 1.00 43.38 219 ALA A CA 1
ATOM 1743 C C . ALA A 1 219 ? 13.344 12.539 -48.615 1.00 43.38 219 ALA A C 1
ATOM 1745 O O . ALA A 1 219 ? 12.891 11.904 -49.565 1.00 43.38 219 ALA A O 1
ATOM 1746 N N . ASP A 1 220 ? 13.235 13.870 -48.527 1.00 38.78 220 ASP A N 1
ATOM 1747 C CA . ASP A 1 220 ? 12.438 14.702 -49.441 1.00 38.78 220 ASP A CA 1
ATOM 1748 C C . ASP A 1 220 ? 13.268 15.820 -50.108 1.00 38.78 220 ASP A C 1
ATOM 1750 O O . ASP A 1 220 ? 12.790 16.924 -50.382 1.00 38.78 220 ASP A O 1
ATOM 1754 N N . SER A 1 221 ? 14.548 15.551 -50.404 1.00 36.66 221 SER A N 1
ATOM 1755 C CA . SER A 1 221 ? 15.382 16.453 -51.209 1.00 36.66 221 SER A CA 1
ATOM 1756 C C . SER A 1 221 ? 14.999 16.364 -52.692 1.00 36.66 221 SER A C 1
ATOM 1758 O O . SER A 1 221 ? 15.692 15.752 -53.507 1.00 36.66 221 SER A O 1
ATOM 1760 N N . GLY A 1 222 ? 13.859 16.965 -53.029 1.00 34.50 222 GLY A N 1
ATOM 1761 C CA . GLY A 1 222 ? 13.373 17.123 -54.397 1.00 34.50 222 GLY A CA 1
ATOM 1762 C C . GLY A 1 222 ? 12.531 18.376 -54.649 1.00 34.50 222 GLY A C 1
ATOM 1763 O O . GLY A 1 222 ? 12.110 18.571 -55.787 1.00 34.50 222 GLY A O 1
ATOM 1764 N N . ARG A 1 223 ? 12.271 19.233 -53.648 1.00 34.28 223 ARG A N 1
ATOM 1765 C CA . ARG A 1 223 ? 11.573 20.515 -53.849 1.00 34.28 223 ARG A CA 1
ATOM 1766 C C . ARG A 1 223 ? 12.104 21.610 -52.926 1.00 34.28 223 ARG A C 1
ATOM 1768 O O . ARG A 1 223 ? 11.904 21.566 -51.718 1.00 34.28 223 ARG A O 1
ATOM 1775 N N . ASP A 1 224 ? 12.716 22.622 -53.535 1.00 32.06 224 ASP A N 1
ATOM 1776 C CA . ASP A 1 224 ? 12.976 23.918 -52.913 1.00 32.06 224 ASP A CA 1
ATOM 1777 C C . ASP A 1 224 ? 11.653 24.567 -52.486 1.00 32.06 224 ASP A C 1
ATOM 1779 O O . ASP A 1 224 ? 10.869 25.021 -53.321 1.00 32.06 224 ASP A O 1
ATOM 1783 N N . LEU A 1 225 ? 11.414 24.648 -51.178 1.00 31.95 225 LEU A N 1
ATOM 1784 C CA . LEU A 1 225 ? 10.459 25.584 -50.595 1.00 31.95 225 LEU A CA 1
ATOM 1785 C C . LEU A 1 225 ? 11.129 26.285 -49.414 1.00 31.95 225 LEU A C 1
ATOM 1787 O O . LEU A 1 225 ? 11.369 25.714 -48.353 1.00 31.95 225 LEU A O 1
ATOM 1791 N N . THR A 1 226 ? 11.435 27.560 -49.631 1.00 28.81 226 THR A N 1
ATOM 1792 C CA . THR A 1 226 ? 11.918 28.517 -48.637 1.00 28.81 226 THR A CA 1
ATOM 1793 C C . THR A 1 226 ? 10.983 28.560 -47.424 1.00 28.81 226 THR A C 1
ATOM 1795 O O . THR A 1 226 ? 9.854 29.043 -47.520 1.00 28.81 226 THR A O 1
ATOM 1798 N N . CYS A 1 227 ? 11.453 28.078 -46.272 1.00 27.06 227 CYS A N 1
ATOM 1799 C CA . CYS A 1 227 ? 10.736 28.172 -45.004 1.00 27.06 227 CYS A CA 1
ATOM 1800 C C . CYS A 1 227 ? 11.024 29.528 -44.341 1.00 27.06 227 CYS A C 1
ATOM 1802 O O . CYS A 1 227 ? 12.095 29.751 -43.780 1.00 27.06 227 CYS A O 1
ATOM 1804 N N . ALA A 1 228 ? 10.058 30.443 -44.410 1.00 28.75 228 ALA A N 1
ATOM 1805 C CA . ALA A 1 228 ? 10.041 31.660 -43.610 1.00 28.75 228 ALA A CA 1
ATOM 1806 C C . ALA A 1 228 ? 9.453 31.346 -42.223 1.00 28.75 228 ALA A C 1
ATOM 1808 O O . ALA A 1 228 ? 8.241 31.408 -42.024 1.00 28.75 228 ALA A O 1
ATOM 1809 N N . CYS A 1 229 ? 10.306 31.011 -41.253 1.00 27.33 229 CYS A N 1
ATOM 1810 C CA . CYS A 1 229 ? 9.923 30.914 -39.844 1.00 27.33 229 CYS A CA 1
ATOM 1811 C C . CYS A 1 229 ? 10.468 32.108 -39.047 1.00 27.33 229 CYS A C 1
ATOM 1813 O O . CYS A 1 229 ? 11.414 32.002 -38.272 1.00 27.33 229 CYS A O 1
ATOM 1815 N N . GLY A 1 230 ? 9.835 33.263 -39.232 1.00 28.59 230 GLY A N 1
ATOM 1816 C CA . GLY A 1 230 ? 9.804 34.317 -38.225 1.00 28.59 230 GLY A CA 1
ATOM 1817 C C . GLY A 1 230 ? 8.363 34.471 -37.766 1.00 28.59 230 GLY A C 1
ATOM 1818 O O . GLY A 1 230 ? 7.543 34.966 -38.536 1.00 28.59 230 GLY A O 1
ATOM 1819 N N . ARG A 1 231 ? 8.028 34.019 -36.553 1.00 27.73 231 ARG A N 1
ATOM 1820 C CA . ARG A 1 231 ? 6.852 34.531 -35.839 1.00 27.73 231 ARG A CA 1
ATOM 1821 C C . ARG A 1 231 ? 7.155 34.714 -34.368 1.00 27.73 231 ARG A C 1
ATOM 1823 O O . ARG A 1 231 ? 7.515 33.781 -33.652 1.00 27.73 231 ARG A O 1
ATOM 1830 N N . ASP A 1 232 ? 6.992 35.972 -34.007 1.00 25.09 232 ASP A N 1
ATOM 1831 C CA . ASP A 1 232 ? 7.167 36.585 -32.717 1.00 25.09 232 ASP A CA 1
ATOM 1832 C C . ASP A 1 232 ? 6.272 35.994 -31.632 1.00 25.09 232 ASP A C 1
ATOM 1834 O O . ASP A 1 232 ? 5.115 35.619 -31.837 1.00 25.09 232 ASP A O 1
ATOM 1838 N N . LYS A 1 233 ? 6.840 36.019 -30.427 1.00 31.12 233 LYS A N 1
ATOM 1839 C CA . LYS A 1 233 ? 6.114 36.107 -29.168 1.00 31.12 233 LYS A CA 1
ATOM 1840 C C . LYS A 1 233 ? 5.276 37.386 -29.194 1.00 31.12 233 LYS A C 1
ATOM 1842 O O . LYS A 1 233 ? 5.853 38.456 -29.338 1.00 31.12 233 LYS A O 1
ATOM 1847 N N . ASN A 1 234 ? 3.959 37.260 -29.049 1.00 26.72 234 ASN A N 1
ATOM 1848 C CA . ASN A 1 234 ? 3.053 38.194 -28.364 1.00 26.72 234 ASN A CA 1
ATOM 1849 C C . ASN A 1 234 ? 1.627 37.942 -28.845 1.00 26.72 234 ASN A C 1
ATOM 1851 O O . ASN A 1 234 ? 1.291 38.326 -29.956 1.00 26.72 234 ASN A O 1
ATOM 1855 N N . PHE A 1 235 ? 0.770 37.390 -27.988 1.00 23.94 235 PHE A N 1
ATOM 1856 C CA . PHE A 1 235 ? -0.640 37.774 -27.994 1.00 23.94 235 PHE A CA 1
ATOM 1857 C C . PHE A 1 235 ? -1.167 37.774 -26.563 1.00 23.94 235 PHE A C 1
ATOM 1859 O O . PHE A 1 235 ? -1.495 36.745 -25.978 1.00 23.94 235 PHE A O 1
ATOM 1866 N N . ALA A 1 236 ? -1.176 38.984 -26.010 1.00 25.34 236 ALA A N 1
ATOM 1867 C CA . ALA A 1 236 ? -1.986 39.382 -24.880 1.00 25.34 236 ALA A CA 1
ATOM 1868 C C . ALA A 1 236 ? -3.449 39.571 -25.320 1.00 25.34 236 ALA A C 1
ATOM 1870 O O . ALA A 1 236 ? -3.716 39.897 -26.476 1.00 25.34 236 ALA A O 1
ATOM 1871 N N . ASN A 1 237 ? -4.352 39.397 -24.352 1.00 28.89 237 ASN A N 1
ATOM 1872 C CA . ASN A 1 237 ? -5.655 40.045 -24.191 1.00 28.89 237 ASN A CA 1
ATOM 1873 C C . ASN A 1 237 ? -6.289 40.701 -25.425 1.00 28.89 237 ASN A C 1
ATOM 1875 O O . ASN A 1 237 ? -5.920 41.820 -25.774 1.00 28.89 237 ASN A O 1
ATOM 1879 N N . GLN A 1 238 ? -7.396 40.125 -25.901 1.00 24.30 238 GLN A N 1
ATOM 1880 C CA . GLN A 1 238 ? -8.557 40.925 -26.290 1.00 24.30 238 GLN A CA 1
ATOM 1881 C C . GLN A 1 238 ? -9.849 40.271 -25.801 1.00 24.30 238 GLN A C 1
ATOM 1883 O O . GLN A 1 238 ? -10.258 39.198 -26.236 1.00 24.30 238 GLN A O 1
ATOM 1888 N N . SER A 1 239 ? -10.472 40.970 -24.860 1.00 26.92 239 SER A N 1
ATOM 1889 C CA . SER A 1 239 ? -11.870 40.866 -24.490 1.00 26.92 239 SER A CA 1
ATOM 1890 C C . SER A 1 239 ? -12.754 41.340 -25.645 1.00 26.92 239 SER A C 1
ATOM 1892 O O . SER A 1 239 ? -12.474 42.346 -26.295 1.00 26.92 239 SER A O 1
ATOM 1894 N N . THR A 1 240 ? -13.867 40.650 -25.884 1.00 25.77 240 THR A N 1
ATOM 1895 C CA . THR A 1 240 ? -15.018 41.234 -26.584 1.00 25.77 240 THR A CA 1
ATOM 1896 C C . THR A 1 240 ? -16.300 40.520 -26.161 1.00 25.77 240 THR A C 1
ATOM 1898 O O . THR A 1 240 ? -16.599 39.405 -26.567 1.00 25.77 240 THR A O 1
ATOM 1901 N N . THR A 1 241 ? -17.012 41.188 -25.253 1.00 26.56 241 THR A N 1
ATOM 1902 C CA . THR A 1 241 ? -18.476 41.313 -25.156 1.00 26.56 241 THR A CA 1
ATOM 1903 C C . THR A 1 241 ? -19.346 40.281 -25.890 1.00 26.56 241 THR A C 1
ATOM 1905 O O . THR A 1 241 ? -19.592 40.418 -27.088 1.00 26.56 241 THR A O 1
ATOM 1908 N N . ALA A 1 242 ? -19.980 39.382 -25.131 1.00 25.33 242 ALA A N 1
ATOM 1909 C CA . ALA A 1 242 ? -21.244 38.757 -25.522 1.00 25.33 242 ALA A CA 1
ATOM 1910 C C . ALA A 1 242 ? -22.345 39.221 -24.557 1.00 25.33 242 ALA A C 1
ATOM 1912 O O . ALA A 1 242 ? -22.269 39.025 -23.346 1.00 25.33 242 ALA A O 1
ATOM 1913 N N . ARG A 1 243 ? -23.326 39.929 -25.124 1.00 25.03 243 ARG A N 1
ATOM 1914 C CA . ARG A 1 243 ? -24.483 40.509 -24.441 1.00 25.03 243 ARG A CA 1
ATOM 1915 C C . ARG A 1 243 ? -25.385 39.432 -23.842 1.00 25.03 243 ARG A C 1
ATOM 1917 O O . ARG A 1 243 ? -25.623 38.391 -24.441 1.00 25.03 243 ARG A O 1
ATOM 1924 N N . SER A 1 244 ? -25.956 39.797 -22.701 1.00 26.81 244 SER A N 1
ATOM 1925 C CA . SER A 1 244 ? -27.122 39.199 -22.064 1.00 26.81 244 SER A CA 1
ATOM 1926 C C . SER A 1 244 ? -28.278 38.964 -23.039 1.00 26.81 244 SER A C 1
ATOM 1928 O O . SER A 1 244 ? -28.749 39.914 -23.665 1.00 26.81 244 SER A O 1
ATOM 1930 N N . LEU A 1 245 ? -28.818 37.749 -23.046 1.00 24.81 245 LEU A N 1
ATOM 1931 C CA . LEU A 1 245 ? -30.233 37.506 -23.309 1.00 24.81 245 LEU A CA 1
ATOM 1932 C C . LEU A 1 245 ? -30.713 36.467 -22.297 1.00 24.81 245 LEU A C 1
ATOM 1934 O O . LEU A 1 245 ? -30.465 35.272 -22.422 1.00 24.81 245 LEU A O 1
ATOM 1938 N N . ALA A 1 246 ? -31.356 36.980 -21.251 1.00 27.69 246 ALA A N 1
ATOM 1939 C CA . ALA A 1 246 ? -32.195 36.200 -20.365 1.00 27.69 246 ALA A CA 1
ATOM 1940 C C . ALA A 1 246 ? -33.391 35.670 -21.170 1.00 27.69 246 ALA A C 1
ATOM 1942 O O . ALA A 1 246 ? -34.072 36.432 -21.855 1.00 27.69 246 ALA A O 1
ATOM 1943 N N . GLY A 1 247 ? -33.633 34.367 -21.072 1.00 24.38 247 GLY A N 1
ATOM 1944 C CA . GLY A 1 247 ? -34.781 33.687 -21.654 1.00 24.38 247 GLY A CA 1
ATOM 1945 C C . GLY A 1 247 ? -35.160 32.522 -20.755 1.00 24.38 247 GLY A C 1
ATOM 1946 O O . GLY A 1 247 ? -34.610 31.433 -20.861 1.00 24.38 247 GLY A O 1
ATOM 1947 N N . SER A 1 248 ? -36.060 32.797 -19.822 1.00 28.03 248 SER A N 1
ATOM 1948 C CA . SER A 1 248 ? -36.747 31.834 -18.971 1.00 28.03 248 SER A CA 1
ATOM 1949 C C . SER A 1 248 ? -37.530 30.818 -19.804 1.00 28.03 248 SER A C 1
ATOM 1951 O O . SER A 1 248 ? -38.404 31.239 -20.554 1.00 28.03 248 SER A O 1
ATOM 1953 N N . HIS A 1 249 ? -37.318 29.516 -19.600 1.00 26.52 249 HIS A N 1
ATOM 1954 C CA . HIS A 1 249 ? -38.389 28.522 -19.718 1.00 26.52 249 HIS A CA 1
ATOM 1955 C C . HIS A 1 249 ? -38.112 27.297 -18.835 1.00 26.52 249 HIS A C 1
ATOM 1957 O O . HIS A 1 249 ? -37.127 26.585 -18.997 1.00 26.52 249 HIS A O 1
ATOM 1963 N N . HIS A 1 250 ? -39.018 27.094 -17.876 1.00 29.20 250 HIS A N 1
ATOM 1964 C CA . HIS A 1 250 ? -39.221 25.863 -17.122 1.00 29.20 250 HIS A CA 1
ATOM 1965 C C . HIS A 1 250 ? -39.724 24.726 -18.025 1.00 29.20 250 HIS A C 1
ATOM 1967 O O . HIS A 1 250 ? -40.580 24.956 -18.878 1.00 29.20 250 HIS A O 1
ATOM 1973 N N . GLY A 1 251 ? -39.278 23.496 -17.750 1.00 26.50 251 GLY A N 1
ATOM 1974 C CA . GLY A 1 251 ? -39.899 22.259 -18.236 1.00 26.50 251 GLY A CA 1
ATOM 1975 C C . GLY A 1 251 ? -38.998 21.031 -18.021 1.00 26.50 251 GLY A C 1
ATOM 1976 O O . GLY A 1 251 ? -37.877 21.041 -18.522 1.00 26.50 251 GLY A O 1
ATOM 1977 N N . PRO A 1 252 ? -39.432 19.989 -17.282 1.00 31.58 252 PRO A N 1
ATOM 1978 C CA . PRO A 1 252 ? -38.599 18.836 -16.950 1.00 31.58 252 PRO A CA 1
ATOM 1979 C C . PRO A 1 252 ? -38.625 17.799 -18.082 1.00 31.58 252 PRO A C 1
ATOM 1981 O O . PRO A 1 252 ? -39.696 17.372 -18.505 1.00 31.58 252 PRO A O 1
ATOM 1984 N N . PHE A 1 253 ? -37.458 17.345 -18.546 1.00 25.66 253 PHE A N 1
ATOM 1985 C CA . PHE A 1 253 ? -37.365 16.150 -19.391 1.00 25.66 253 PHE A CA 1
ATOM 1986 C C . PHE A 1 253 ? -37.182 14.918 -18.501 1.00 25.66 253 PHE A C 1
ATOM 1988 O O . PHE A 1 253 ? -36.072 14.494 -18.193 1.00 25.66 253 PHE A O 1
ATOM 1995 N N . ALA A 1 254 ? -38.315 14.374 -18.061 1.00 27.59 254 ALA A N 1
ATOM 1996 C CA . ALA A 1 254 ? -38.441 12.989 -17.640 1.00 27.59 254 ALA A CA 1
ATOM 1997 C C . ALA A 1 254 ? -38.891 12.146 -18.847 1.00 27.59 254 ALA A C 1
ATOM 1999 O O . ALA A 1 254 ? -39.685 12.625 -19.651 1.00 27.59 254 ALA A O 1
ATOM 2000 N N . MET A 1 255 ? -38.418 10.894 -18.895 1.00 23.94 255 MET A N 1
ATOM 2001 C CA . MET A 1 255 ? -38.703 9.791 -19.836 1.00 23.94 255 MET A CA 1
ATOM 2002 C C . MET A 1 255 ? -37.529 9.451 -20.760 1.00 23.94 255 MET A C 1
ATOM 2004 O O . MET A 1 255 ? -37.357 10.083 -21.791 1.00 23.94 255 MET A O 1
ATOM 2008 N N . VAL A 1 256 ? -36.768 8.408 -20.400 1.00 25.55 256 VAL A N 1
ATOM 2009 C CA . VAL A 1 256 ? -36.881 7.066 -21.011 1.00 25.55 256 VAL A CA 1
ATOM 2010 C C . VAL A 1 256 ? -36.417 6.035 -19.967 1.00 25.55 256 VAL A C 1
ATOM 2012 O O . VAL A 1 256 ? -35.248 5.685 -19.898 1.00 25.55 256 VAL A O 1
ATOM 2015 N N . ASN A 1 257 ? -37.339 5.563 -19.129 1.00 26.38 257 ASN A N 1
ATOM 2016 C CA . ASN A 1 257 ? -37.203 4.310 -18.383 1.00 26.38 257 ASN A CA 1
ATOM 2017 C C . ASN A 1 257 ? -38.433 3.494 -18.761 1.00 26.38 257 ASN A C 1
ATOM 2019 O O . ASN A 1 257 ? -39.520 3.829 -18.307 1.00 26.38 257 ASN A O 1
ATOM 2023 N N . ASN A 1 258 ? -38.277 2.523 -19.659 1.00 24.67 258 ASN A N 1
ATOM 2024 C CA . ASN A 1 258 ? -39.191 1.391 -19.826 1.00 24.67 258 ASN A CA 1
ATOM 2025 C C . ASN A 1 258 ? -38.636 0.451 -20.897 1.00 24.67 258 ASN A C 1
ATOM 2027 O O . ASN A 1 258 ? -38.889 0.638 -22.083 1.00 24.67 258 ASN A O 1
ATOM 2031 N N . MET A 1 259 ? -37.884 -0.558 -20.462 1.00 24.02 259 MET A N 1
ATOM 2032 C CA . MET A 1 259 ? -37.816 -1.867 -21.115 1.00 24.02 259 MET A CA 1
ATOM 2033 C C . MET A 1 259 ? -37.110 -2.838 -20.162 1.00 24.02 259 MET A C 1
ATOM 2035 O O . MET A 1 259 ? -35.908 -3.063 -20.232 1.00 24.02 259 MET A O 1
ATOM 2039 N N . THR A 1 260 ? -37.879 -3.391 -19.229 1.00 26.47 260 THR A N 1
ATOM 2040 C CA . THR A 1 260 ? -37.507 -4.581 -18.460 1.00 26.47 260 THR A CA 1
ATOM 2041 C C . THR A 1 260 ? -38.686 -5.530 -18.528 1.00 26.47 260 THR A C 1
ATOM 2043 O O . THR A 1 260 ? -39.608 -5.407 -17.730 1.00 26.47 260 THR A O 1
ATOM 2046 N N . ASP A 1 261 ? -38.680 -6.418 -19.517 1.00 25.77 261 ASP A N 1
ATOM 2047 C CA . ASP A 1 261 ? -39.333 -7.718 -19.384 1.00 25.77 261 ASP A CA 1
ATOM 2048 C C . ASP A 1 261 ? -38.838 -8.658 -20.487 1.00 25.77 261 ASP A C 1
ATOM 2050 O O . ASP A 1 261 ? -39.362 -8.693 -21.598 1.00 25.77 261 ASP A O 1
ATOM 2054 N N . LEU A 1 262 ? -37.774 -9.401 -20.182 1.00 26.77 262 LEU A N 1
ATOM 2055 C CA . LEU A 1 262 ? -37.496 -10.686 -20.813 1.00 26.77 262 LEU A CA 1
ATOM 2056 C C . LEU A 1 262 ? -37.052 -11.638 -19.706 1.00 26.77 262 LEU A C 1
ATOM 2058 O O . LEU A 1 262 ? -35.960 -11.543 -19.150 1.00 26.77 262 LEU A O 1
ATOM 2062 N N . THR A 1 263 ? -37.984 -12.509 -19.353 1.00 26.94 263 THR A N 1
ATOM 2063 C CA . THR A 1 263 ? -37.884 -13.556 -18.352 1.00 26.94 263 THR A CA 1
ATOM 2064 C C . THR A 1 263 ? -36.967 -14.676 -18.844 1.00 26.94 263 THR A C 1
ATOM 2066 O O . THR A 1 263 ? -37.290 -15.402 -19.780 1.00 26.94 263 THR A O 1
ATOM 2069 N N . ALA A 1 264 ? -35.830 -14.848 -18.171 1.00 26.94 264 ALA A N 1
ATOM 2070 C CA . ALA A 1 264 ? -35.066 -16.089 -18.174 1.00 26.94 264 ALA A CA 1
ATOM 2071 C C . ALA A 1 264 ? -35.021 -16.607 -16.731 1.00 26.94 264 ALA A C 1
ATOM 2073 O O . ALA A 1 264 ? -34.423 -15.992 -15.849 1.00 26.94 264 ALA A O 1
ATOM 2074 N N . HIS A 1 265 ? -35.740 -17.702 -16.486 1.00 30.47 265 HIS A N 1
ATOM 2075 C CA . HIS A 1 265 ? -35.673 -18.462 -15.246 1.00 30.47 265 HIS A CA 1
ATOM 2076 C C . HIS A 1 265 ? -34.381 -19.281 -15.242 1.00 30.47 265 HIS A C 1
ATOM 2078 O O . HIS A 1 265 ? -34.366 -20.364 -15.805 1.00 30.47 265 HIS A O 1
ATOM 2084 N N . ASP A 1 266 ? -33.339 -18.767 -14.592 1.00 28.75 266 ASP A N 1
ATOM 2085 C CA . ASP A 1 266 ? -32.158 -19.516 -14.154 1.00 28.75 266 ASP A CA 1
ATOM 2086 C C . ASP A 1 266 ? -31.599 -18.845 -12.884 1.00 28.75 266 ASP A C 1
ATOM 2088 O O . ASP A 1 266 ? -31.825 -17.658 -12.649 1.00 28.75 266 ASP A O 1
ATOM 2092 N N . ALA A 1 267 ? -30.975 -19.633 -12.005 1.00 33.62 267 ALA A N 1
ATOM 2093 C CA . ALA A 1 267 ? -30.639 -19.316 -10.610 1.00 33.62 267 ALA A CA 1
ATOM 2094 C C . ALA A 1 267 ? -30.255 -17.843 -10.324 1.00 33.62 267 ALA A C 1
ATOM 2096 O O . ALA A 1 267 ? -29.304 -17.302 -10.885 1.00 33.62 267 ALA A O 1
ATOM 2097 N N . ALA A 1 268 ? -30.978 -17.208 -9.392 1.00 30.62 268 ALA A N 1
ATOM 2098 C CA . ALA A 1 268 ? -30.736 -15.826 -8.986 1.00 30.62 268 ALA A CA 1
ATOM 2099 C C . ALA A 1 268 ? -29.284 -15.625 -8.492 1.00 30.62 268 ALA A C 1
ATOM 2101 O O . ALA A 1 268 ? -28.828 -16.390 -7.634 1.00 30.62 268 ALA A O 1
ATOM 2102 N N . PRO A 1 269 ? -28.559 -14.591 -8.960 1.00 40.66 269 PRO A N 1
ATOM 2103 C CA . PRO A 1 269 ? -27.203 -14.324 -8.499 1.00 40.66 269 PRO A CA 1
ATOM 2104 C C . PRO A 1 269 ? -27.154 -14.022 -6.994 1.00 40.66 269 PRO A C 1
ATOM 2106 O O . PRO A 1 269 ? -28.050 -13.372 -6.449 1.00 40.66 269 PRO A O 1
ATOM 2109 N N . ALA A 1 270 ? -26.068 -14.412 -6.320 1.00 43.09 270 ALA A N 1
ATOM 2110 C CA . ALA A 1 270 ? -25.877 -14.235 -4.872 1.00 43.09 270 ALA A CA 1
ATOM 2111 C C . ALA A 1 270 ? -25.894 -12.765 -4.376 1.00 43.09 270 ALA A C 1
ATOM 2113 O O . ALA A 1 270 ? -25.883 -12.527 -3.172 1.00 43.09 270 ALA A O 1
ATOM 2114 N N . TRP A 1 271 ? -25.922 -11.785 -5.286 1.00 44.75 271 TRP A N 1
ATOM 2115 C CA . TRP A 1 271 ? -25.816 -10.344 -5.027 1.00 44.75 271 TRP A CA 1
ATOM 2116 C C . TRP A 1 271 ? -27.141 -9.566 -5.132 1.00 44.75 271 TRP A C 1
ATOM 2118 O O . TRP A 1 271 ? -27.125 -8.332 -5.133 1.00 44.75 271 TRP A O 1
ATOM 2128 N N . GLN A 1 272 ? -28.295 -10.242 -5.195 1.00 45.34 272 GLN A N 1
ATOM 2129 C CA . GLN A 1 272 ? -29.582 -9.559 -5.014 1.00 45.34 272 GLN A CA 1
ATOM 2130 C C . GLN A 1 272 ? -29.614 -8.835 -3.662 1.00 45.34 272 GLN A C 1
ATOM 2132 O O . GLN A 1 272 ? -29.136 -9.366 -2.662 1.00 45.34 272 GLN A O 1
ATOM 2137 N N . THR A 1 273 ? -30.168 -7.620 -3.651 1.00 49.00 273 THR A N 1
ATOM 2138 C CA . THR A 1 273 ? -30.350 -6.770 -2.469 1.00 49.00 273 THR A CA 1
ATOM 2139 C C . THR A 1 273 ? -31.153 -7.531 -1.421 1.00 49.00 273 THR A C 1
ATOM 2141 O O . THR A 1 273 ? -32.378 -7.535 -1.452 1.00 49.00 273 THR A O 1
ATOM 2144 N N . ARG A 1 274 ? -30.464 -8.234 -0.524 1.00 55.47 274 ARG A N 1
ATOM 2145 C CA . ARG A 1 274 ? -31.090 -8.835 0.643 1.00 55.47 274 ARG A CA 1
ATOM 2146 C C . ARG A 1 274 ? -31.032 -7.785 1.730 1.00 55.47 274 ARG A C 1
ATOM 2148 O O . ARG A 1 274 ? -29.980 -7.235 2.034 1.00 55.47 274 ARG A O 1
ATOM 2155 N N . ASP A 1 275 ? -32.176 -7.521 2.322 1.00 63.19 275 ASP A N 1
ATOM 2156 C CA . ASP A 1 275 ? -32.301 -6.744 3.549 1.00 63.19 275 ASP A CA 1
ATOM 2157 C C . ASP A 1 275 ? -31.623 -7.442 4.749 1.00 63.19 275 ASP A C 1
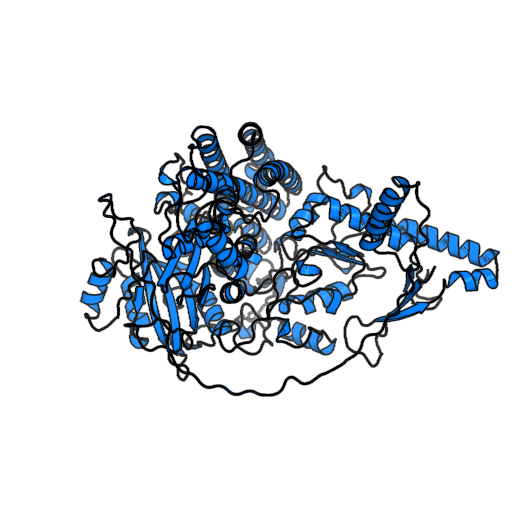ATOM 2159 O O . ASP A 1 275 ? -31.592 -6.887 5.842 1.00 63.19 275 ASP A O 1
ATOM 2163 N N . HIS A 1 276 ? -31.033 -8.634 4.543 1.00 71.69 276 HIS A N 1
ATOM 2164 C CA . HIS A 1 276 ? -30.333 -9.453 5.536 1.00 71.69 276 HIS A CA 1
ATOM 2165 C C . HIS A 1 276 ? -31.158 -9.667 6.818 1.00 71.69 276 HIS A C 1
ATOM 2167 O O . HIS A 1 276 ? -30.604 -10.020 7.859 1.00 71.69 276 HIS A O 1
ATOM 2173 N N . LEU A 1 277 ? -32.485 -9.490 6.750 1.00 70.50 277 LEU A N 1
ATOM 2174 C CA . LEU A 1 277 ? -33.371 -9.571 7.912 1.00 70.50 277 LEU A CA 1
ATOM 2175 C C . LEU A 1 277 ? -33.405 -10.982 8.502 1.00 70.50 277 LEU A C 1
ATOM 2177 O O . LEU A 1 277 ? -33.596 -11.131 9.708 1.00 70.50 277 LEU A O 1
ATOM 2181 N N . ASP A 1 278 ? -33.167 -11.983 7.656 1.00 76.50 278 ASP A N 1
ATOM 2182 C CA . ASP A 1 278 ? -33.103 -13.397 8.019 1.00 76.50 278 ASP A CA 1
ATOM 2183 C C . ASP A 1 278 ? -31.730 -13.825 8.570 1.00 76.50 278 ASP A C 1
ATOM 2185 O O . ASP A 1 278 ? -31.532 -14.998 8.898 1.00 76.50 278 ASP A O 1
ATOM 2189 N N . ASP A 1 279 ? -30.742 -12.922 8.656 1.00 83.75 279 ASP A N 1
ATOM 2190 C CA . ASP A 1 279 ? -29.437 -13.281 9.212 1.00 83.75 279 ASP A CA 1
ATOM 2191 C C . ASP A 1 279 ? -29.566 -13.592 10.721 1.00 83.75 279 ASP A C 1
ATOM 2193 O O . ASP A 1 279 ? -30.095 -12.769 11.477 1.00 83.75 279 ASP A O 1
ATOM 2197 N N . PRO A 1 280 ? -29.065 -14.746 11.207 1.00 86.31 280 PRO A N 1
ATOM 2198 C CA . PRO A 1 280 ? -29.140 -15.117 12.617 1.00 86.31 280 PRO A CA 1
ATOM 2199 C C . PRO A 1 280 ? -28.599 -14.053 13.575 1.00 86.31 280 PRO A C 1
ATOM 2201 O O . PRO A 1 280 ? -29.144 -13.907 14.669 1.00 86.31 280 PRO A O 1
ATOM 2204 N N . VAL A 1 281 ? -27.575 -13.281 13.180 1.00 88.69 281 VAL A N 1
ATOM 2205 C CA . VAL A 1 281 ? -27.029 -12.219 14.043 1.00 88.69 281 VAL A CA 1
ATOM 2206 C C . VAL A 1 281 ? -28.044 -11.098 14.274 1.00 88.69 281 VAL A C 1
ATOM 2208 O O . VAL A 1 281 ? -28.114 -10.543 15.367 1.00 88.69 281 VAL A O 1
ATOM 2211 N N . ILE A 1 282 ? -28.888 -10.802 13.282 1.00 88.25 282 ILE A N 1
ATOM 2212 C CA . ILE A 1 282 ? -29.962 -9.815 13.414 1.00 88.25 282 ILE A CA 1
ATOM 2213 C C . ILE A 1 282 ? -31.007 -10.319 14.410 1.00 88.25 282 ILE A C 1
ATOM 2215 O O . ILE A 1 282 ? -31.449 -9.557 15.268 1.00 88.25 282 ILE A O 1
ATOM 2219 N N . GLY A 1 283 ? -31.349 -11.609 14.365 1.00 86.81 283 GLY A N 1
ATOM 2220 C CA . GLY A 1 283 ? -32.214 -12.244 15.363 1.00 86.81 283 GLY A CA 1
ATOM 2221 C C . GLY A 1 283 ? -31.635 -12.182 16.783 1.00 86.81 283 GLY A C 1
ATOM 2222 O O . GLY A 1 283 ? -32.335 -11.789 17.715 1.00 86.81 283 GLY A O 1
ATOM 2223 N N . GLU A 1 284 ? -30.349 -12.506 16.951 1.00 89.88 284 GLU A N 1
ATOM 2224 C CA . GLU A 1 284 ? -29.638 -12.410 18.237 1.00 89.88 284 GLU A CA 1
ATOM 2225 C C . GLU A 1 284 ? -29.656 -10.974 18.792 1.00 89.88 284 GLU A C 1
ATOM 2227 O O . GLU A 1 284 ? -29.940 -10.772 19.976 1.00 89.88 284 GLU A O 1
ATOM 2232 N N . LEU A 1 285 ? -29.428 -9.973 17.934 1.00 89.88 285 LEU A N 1
ATOM 2233 C CA . LEU A 1 285 ? -29.485 -8.559 18.308 1.00 89.88 285 LEU A CA 1
ATOM 2234 C C . LEU A 1 285 ? -30.907 -8.116 18.680 1.00 89.88 285 LEU A C 1
ATOM 2236 O O . LEU A 1 285 ? -31.085 -7.468 19.713 1.00 89.88 285 LEU A O 1
ATOM 2240 N N . ARG A 1 286 ? -31.929 -8.500 17.900 1.00 88.88 286 ARG A N 1
ATOM 2241 C CA . ARG A 1 286 ? -33.341 -8.180 18.196 1.00 88.88 286 ARG A CA 1
ATOM 2242 C C . ARG A 1 286 ? -33.787 -8.767 19.529 1.00 88.88 286 ARG A C 1
ATOM 2244 O O . ARG A 1 286 ? -34.472 -8.091 20.290 1.00 88.88 286 ARG A O 1
ATOM 2251 N N . ASN A 1 287 ? -33.373 -9.996 19.831 1.00 89.00 287 ASN A N 1
ATOM 2252 C CA . ASN A 1 287 ? -33.715 -10.666 21.084 1.00 89.00 287 ASN A CA 1
ATOM 2253 C C . ASN A 1 287 ? -33.099 -9.974 22.308 1.00 89.00 287 ASN A C 1
ATOM 2255 O O . ASN A 1 287 ? -33.697 -9.995 23.382 1.00 89.00 287 ASN A O 1
ATOM 2259 N N . ARG A 1 288 ? -31.908 -9.377 22.165 1.00 90.25 288 ARG A N 1
ATOM 2260 C CA . ARG A 1 288 ? -31.198 -8.728 23.274 1.00 90.25 288 ARG A CA 1
ATOM 2261 C C . ARG A 1 288 ? -31.602 -7.269 23.479 1.00 90.25 288 ARG A C 1
ATOM 2263 O O . ARG A 1 288 ? -31.787 -6.863 24.622 1.00 90.25 288 ARG A O 1
ATOM 2270 N N . PHE A 1 289 ? -31.705 -6.496 22.400 1.00 90.06 289 PHE A N 1
ATOM 2271 C CA . PHE A 1 289 ? -31.869 -5.038 22.453 1.00 90.06 289 PHE A CA 1
ATOM 2272 C C . PHE A 1 289 ? -33.273 -4.562 22.054 1.00 90.06 289 PHE A C 1
ATOM 2274 O O . PHE A 1 289 ? -33.599 -3.392 22.242 1.00 90.06 289 PHE A O 1
ATOM 2281 N N . GLY A 1 290 ? -34.121 -5.460 21.547 1.00 84.75 290 GLY A N 1
ATOM 2282 C CA . GLY A 1 290 ? -35.435 -5.137 20.998 1.00 84.75 290 GLY A CA 1
ATOM 2283 C C . GLY A 1 290 ? -35.387 -4.757 19.508 1.00 84.75 290 GLY A C 1
ATOM 2284 O O . GLY A 1 290 ? -34.319 -4.460 18.970 1.00 84.75 290 GLY A O 1
ATOM 2285 N N . PRO A 1 291 ? -36.538 -4.774 18.813 1.00 75.38 291 PRO A N 1
ATOM 2286 C CA . PRO A 1 291 ? -36.614 -4.504 17.375 1.00 75.38 291 PRO A CA 1
ATOM 2287 C C . PRO A 1 291 ? -36.359 -3.035 17.000 1.00 75.38 291 PRO A C 1
ATOM 2289 O O . PRO A 1 291 ? -35.857 -2.784 15.910 1.00 75.38 291 PRO A O 1
ATOM 2292 N N . ASP A 1 292 ? -36.639 -2.085 17.899 1.00 76.38 292 ASP A N 1
ATOM 2293 C CA . ASP A 1 292 ? -36.511 -0.637 17.642 1.00 76.38 292 ASP A CA 1
ATOM 2294 C C . ASP A 1 292 ? -35.122 -0.067 17.992 1.00 76.38 292 ASP A C 1
ATOM 2296 O O . ASP A 1 292 ? -34.877 1.138 17.880 1.00 76.38 292 ASP A O 1
ATOM 2300 N N . ALA A 1 293 ? -34.203 -0.913 18.469 1.00 77.38 293 ALA A N 1
ATOM 2301 C CA . ALA A 1 293 ? -32.867 -0.480 18.877 1.00 77.38 293 ALA A CA 1
ATOM 2302 C C . ALA A 1 293 ? -31.955 -0.152 17.687 1.00 77.38 293 ALA A C 1
ATOM 2304 O O . ALA A 1 293 ? -31.008 0.621 17.835 1.00 77.38 293 ALA A O 1
ATOM 2305 N N . PHE A 1 294 ? -32.239 -0.710 16.509 1.00 87.00 294 PHE A N 1
ATOM 2306 C CA . PHE A 1 294 ? -31.392 -0.544 15.338 1.00 87.00 294 PHE A CA 1
ATOM 2307 C C . PHE A 1 294 ? -32.166 -0.552 14.022 1.00 87.00 294 PHE A C 1
ATOM 2309 O O . PHE A 1 294 ? -33.230 -1.152 13.901 1.00 87.00 294 PHE A O 1
ATOM 2316 N N . THR A 1 295 ? -31.601 0.104 13.008 1.00 90.19 295 THR A N 1
ATOM 2317 C CA . THR A 1 295 ? -32.150 0.133 11.642 1.00 90.19 295 THR A CA 1
ATOM 2318 C C . THR A 1 295 ? -31.272 -0.704 10.723 1.00 90.19 295 THR A C 1
ATOM 2320 O O . THR A 1 295 ? -30.074 -0.452 10.611 1.00 90.19 295 THR A O 1
ATOM 2323 N N . VAL A 1 296 ? -31.844 -1.712 10.067 1.00 90.56 296 VAL A N 1
ATOM 2324 C CA . VAL A 1 296 ? -31.104 -2.541 9.106 1.00 90.56 296 VAL A CA 1
ATOM 2325 C C . VAL A 1 296 ? -31.086 -1.837 7.754 1.00 90.56 296 VAL A C 1
ATOM 2327 O O . VAL A 1 296 ? -32.133 -1.433 7.251 1.00 90.56 296 VAL A O 1
ATOM 2330 N N . GLN A 1 297 ? -29.898 -1.674 7.175 1.00 91.12 297 GLN A N 1
ATOM 2331 C CA . GLN A 1 297 ? -29.724 -1.030 5.880 1.00 91.12 297 GLN A CA 1
ATOM 2332 C C . GLN A 1 297 ? -29.607 -2.084 4.766 1.00 91.12 297 GLN A C 1
ATOM 2334 O O . GLN A 1 297 ? -28.676 -2.895 4.799 1.00 91.12 297 GLN A O 1
ATOM 2339 N N . PRO A 1 298 ? -30.471 -2.047 3.735 1.00 88.50 298 PRO A N 1
ATOM 2340 C CA . PRO A 1 298 ? -30.290 -2.875 2.550 1.00 88.50 298 PRO A CA 1
ATOM 2341 C C . PRO A 1 298 ? -29.079 -2.375 1.752 1.00 88.50 298 PRO A C 1
ATOM 2343 O O . PRO A 1 298 ? -29.010 -1.203 1.379 1.00 88.50 298 PRO A O 1
ATOM 2346 N N . THR A 1 299 ? -28.118 -3.259 1.483 1.00 90.38 299 THR A N 1
ATOM 2347 C CA . THR A 1 299 ? -26.906 -2.934 0.711 1.00 90.38 299 THR A CA 1
ATOM 2348 C C . THR A 1 299 ? -26.556 -4.049 -0.273 1.00 90.38 299 THR A C 1
ATOM 2350 O O . THR A 1 299 ? -27.136 -5.134 -0.241 1.00 90.38 299 THR A O 1
ATOM 2353 N N . ARG A 1 300 ? -25.586 -3.799 -1.161 1.00 89.25 300 ARG A N 1
ATOM 2354 C CA . ARG A 1 300 ? -24.968 -4.816 -2.030 1.00 89.25 300 ARG A CA 1
ATOM 2355 C C . ARG A 1 300 ? -23.610 -5.270 -1.494 1.00 89.25 300 ARG A C 1
ATOM 2357 O O . ARG A 1 300 ? -22.779 -5.763 -2.246 1.00 89.25 300 ARG A O 1
ATOM 2364 N N . THR A 1 301 ? -23.353 -5.108 -0.198 1.00 88.06 301 THR A N 1
ATOM 2365 C CA . THR A 1 301 ? -22.085 -5.528 0.421 1.00 88.06 301 THR A CA 1
ATOM 2366 C C . THR A 1 301 ? -21.999 -7.048 0.584 1.00 88.06 301 THR A C 1
ATOM 2368 O O . THR A 1 301 ? -20.906 -7.611 0.548 1.00 88.06 301 THR A O 1
ATOM 2371 N N . GLY A 1 302 ? -23.150 -7.720 0.718 1.00 85.56 302 GLY A N 1
ATOM 2372 C CA . GLY A 1 302 ? -23.239 -9.128 1.112 1.00 85.56 302 GLY A CA 1
ATOM 2373 C C . GLY A 1 302 ? -23.052 -9.350 2.618 1.00 85.56 302 GLY A C 1
ATOM 2374 O O . GLY A 1 302 ? -22.944 -10.496 3.049 1.00 85.56 302 GLY A O 1
ATOM 2375 N N . VAL A 1 303 ? -23.013 -8.273 3.407 1.00 90.06 303 VAL A N 1
ATOM 2376 C CA . VAL A 1 303 ? -22.821 -8.271 4.861 1.00 90.06 303 VAL A CA 1
ATOM 2377 C C . VAL A 1 303 ? -24.015 -7.561 5.515 1.00 90.06 303 VAL A C 1
ATOM 2379 O O . VAL A 1 303 ? -24.452 -6.531 4.998 1.00 90.06 303 VAL A O 1
ATOM 2382 N N . PRO A 1 304 ? -24.557 -8.051 6.648 1.00 92.62 304 PRO A N 1
ATOM 2383 C CA . PRO A 1 304 ? -25.576 -7.319 7.393 1.00 92.62 304 PRO A CA 1
ATOM 2384 C C . PRO A 1 304 ? -25.029 -5.972 7.887 1.00 92.62 304 PRO A C 1
ATOM 2386 O O . PRO A 1 304 ? -24.046 -5.918 8.632 1.00 92.62 304 PRO A O 1
ATOM 2389 N N . VAL A 1 305 ? -25.690 -4.888 7.477 1.00 94.31 305 VAL A N 1
ATOM 2390 C CA . VAL A 1 305 ? -25.359 -3.509 7.852 1.00 94.31 305 VAL A CA 1
ATOM 2391 C C . VAL A 1 305 ? -26.434 -2.973 8.789 1.00 94.31 305 VAL A C 1
ATOM 2393 O O . VAL A 1 305 ? -27.613 -2.925 8.434 1.00 94.31 305 VAL A O 1
ATOM 2396 N N . VAL A 1 306 ? -26.030 -2.555 9.985 1.00 94.50 306 VAL A N 1
ATOM 2397 C CA . VAL A 1 306 ? -26.947 -2.186 11.064 1.00 94.50 306 VAL A CA 1
ATOM 2398 C C . VAL A 1 306 ? -26.583 -0.821 11.633 1.00 94.50 306 VAL A C 1
ATOM 2400 O O . VAL A 1 306 ? -25.461 -0.607 12.084 1.00 94.50 306 VAL A O 1
ATOM 2403 N N . TRP A 1 307 ? -27.542 0.098 11.656 1.00 95.00 307 TRP A N 1
ATOM 2404 C CA . TRP A 1 307 ? -27.410 1.388 12.323 1.00 95.00 307 TRP A CA 1
ATOM 2405 C C . TRP A 1 307 ? -27.755 1.257 13.800 1.00 95.00 307 TRP A C 1
ATOM 2407 O O . TRP A 1 307 ? -28.866 0.853 14.139 1.00 95.00 307 TRP A O 1
ATOM 2417 N N . VAL A 1 308 ? -26.820 1.630 14.665 1.00 94.94 308 VAL A N 1
ATOM 2418 C CA . VAL A 1 308 ? -26.929 1.532 16.121 1.00 94.94 308 VAL A CA 1
ATOM 2419 C C . VAL A 1 308 ? -26.892 2.935 16.718 1.00 94.94 308 VAL A C 1
ATOM 2421 O O . VAL A 1 308 ? -26.172 3.813 16.238 1.00 94.94 308 VAL A O 1
ATOM 2424 N N . LYS A 1 309 ? -27.666 3.155 17.784 1.00 92.69 309 LYS A N 1
ATOM 2425 C CA . LYS A 1 309 ? -27.600 4.399 18.559 1.00 92.69 309 LYS A CA 1
ATOM 2426 C C . LYS A 1 309 ? -26.236 4.529 19.233 1.00 92.69 309 LYS A C 1
ATOM 2428 O O . LYS A 1 309 ? -25.702 3.544 19.747 1.00 92.69 309 LYS A O 1
ATOM 2433 N N . ARG A 1 310 ? -25.695 5.749 19.279 1.00 92.69 310 ARG A N 1
ATOM 2434 C CA . ARG A 1 310 ? -24.388 6.046 19.886 1.00 92.69 310 ARG A CA 1
ATOM 2435 C C . ARG A 1 310 ? -24.260 5.476 21.300 1.00 92.69 310 ARG A C 1
ATOM 2437 O O . ARG A 1 310 ? -23.228 4.906 21.640 1.00 92.69 310 ARG A O 1
ATOM 2444 N N . GLU A 1 311 ? -25.313 5.585 22.105 1.00 92.44 311 GLU A N 1
ATOM 2445 C CA . GLU A 1 311 ? -25.326 5.181 23.515 1.00 92.44 311 GLU A CA 1
ATOM 2446 C C . GLU A 1 311 ? -25.218 3.659 23.689 1.00 92.44 311 GLU A C 1
ATOM 2448 O O . GLU A 1 311 ? -24.745 3.181 24.716 1.00 92.44 311 GLU A O 1
ATOM 2453 N N . GLN A 1 312 ? -25.629 2.894 22.675 1.00 92.19 312 GLN A N 1
ATOM 2454 C CA . GLN A 1 312 ? -25.645 1.430 22.691 1.00 92.19 312 GLN A CA 1
ATOM 2455 C C . GLN A 1 312 ? -24.426 0.813 21.994 1.00 92.19 312 GLN A C 1
ATOM 2457 O O . GLN A 1 312 ? -24.239 -0.400 22.059 1.00 92.19 312 GLN A O 1
ATOM 2462 N N . LEU A 1 313 ? -23.578 1.621 21.350 1.00 94.12 313 LEU A N 1
ATOM 2463 C CA . LEU A 1 313 ? -22.453 1.154 20.538 1.00 94.12 313 LEU A CA 1
ATOM 2464 C C . LEU A 1 313 ? -21.524 0.193 21.306 1.00 94.12 313 LEU A C 1
ATOM 2466 O O . LEU A 1 313 ? -21.215 -0.895 20.817 1.00 94.12 313 LEU A O 1
ATOM 2470 N N . LEU A 1 314 ? -21.107 0.568 22.521 1.00 95.62 314 LEU A N 1
ATOM 2471 C CA . LEU A 1 314 ? -20.226 -0.267 23.345 1.00 95.62 314 LEU A CA 1
ATOM 2472 C C . LEU A 1 314 ? -20.916 -1.542 23.838 1.00 95.62 314 LEU A C 1
ATOM 2474 O O . LEU A 1 314 ? -20.283 -2.593 23.884 1.00 95.62 314 LEU A O 1
ATOM 2478 N N . GLU A 1 315 ? -22.200 -1.461 24.190 1.00 94.94 315 GLU A N 1
ATOM 2479 C CA . GLU A 1 315 ? -22.959 -2.617 24.675 1.00 94.94 315 GLU A CA 1
ATOM 2480 C C . GLU A 1 315 ? -23.176 -3.645 23.555 1.00 94.94 315 GLU A C 1
ATOM 2482 O O . GLU A 1 315 ? -22.998 -4.844 23.768 1.00 94.94 315 GLU A O 1
ATOM 2487 N N . VAL A 1 316 ? -23.485 -3.181 22.340 1.00 95.12 316 VAL A N 1
ATOM 2488 C CA . VAL A 1 316 ? -23.610 -4.034 21.150 1.00 95.12 316 VAL A CA 1
ATOM 2489 C C . VAL A 1 316 ? -22.263 -4.660 20.787 1.00 95.12 316 VAL A C 1
ATOM 2491 O O . VAL A 1 316 ? -22.200 -5.865 20.541 1.00 95.12 316 VAL A O 1
ATOM 2494 N N . GLY A 1 317 ? -21.177 -3.880 20.795 1.00 95.12 317 GLY A N 1
ATOM 2495 C CA . GLY A 1 317 ? -19.829 -4.395 20.543 1.00 95.12 317 GLY A CA 1
ATOM 2496 C C . GLY A 1 317 ? -19.407 -5.473 21.548 1.00 95.12 317 GLY A C 1
ATOM 2497 O O . GLY A 1 317 ? -18.926 -6.536 21.152 1.00 95.12 317 GLY A O 1
ATOM 2498 N N . ASP A 1 318 ? -19.640 -5.239 22.843 1.00 96.12 318 ASP A N 1
ATOM 2499 C CA . ASP A 1 318 ? -19.350 -6.201 23.913 1.00 96.12 318 ASP A CA 1
ATOM 2500 C C . ASP A 1 318 ? -20.201 -7.474 23.788 1.00 96.12 318 ASP A C 1
ATOM 2502 O O . ASP A 1 318 ? -19.682 -8.585 23.920 1.00 96.12 318 ASP A O 1
ATOM 2506 N N . PHE A 1 319 ? -21.487 -7.330 23.456 1.00 95.94 319 PHE A N 1
ATOM 2507 C CA . PHE A 1 319 ? -22.378 -8.458 23.200 1.00 95.94 319 PHE A CA 1
ATOM 2508 C C . PHE A 1 319 ? -21.870 -9.329 22.045 1.00 95.94 319 PHE A C 1
ATOM 2510 O O . PHE A 1 319 ? -21.701 -10.536 22.223 1.00 95.94 319 PHE A O 1
ATOM 2517 N N . LEU A 1 320 ? -21.552 -8.730 20.892 1.00 95.50 320 LEU A N 1
ATOM 2518 C CA . LEU A 1 320 ? -21.053 -9.451 19.713 1.00 95.50 320 LEU A CA 1
ATOM 2519 C C . LEU A 1 320 ? -19.725 -10.173 19.986 1.00 95.50 320 LEU A C 1
ATOM 2521 O O . LEU A 1 320 ? -19.507 -11.283 19.487 1.00 95.50 320 LEU A O 1
ATOM 2525 N N . LYS A 1 321 ? -18.857 -9.583 20.816 1.00 94.50 321 LYS A N 1
ATOM 2526 C CA . LYS A 1 321 ? -17.583 -10.182 21.237 1.00 94.50 321 LYS A CA 1
ATOM 2527 C C . LYS A 1 321 ? -17.756 -11.338 22.235 1.00 94.50 321 LYS A C 1
ATOM 2529 O O . LYS A 1 321 ? -16.871 -12.183 22.334 1.00 94.50 321 LYS A O 1
ATOM 2534 N N . LYS A 1 322 ? -18.875 -11.404 22.965 1.00 94.31 322 LYS A N 1
ATOM 2535 C CA . LYS A 1 322 ? -19.164 -12.438 23.982 1.00 94.31 322 LYS A CA 1
ATOM 2536 C C . LYS A 1 322 ? -20.104 -13.550 23.511 1.00 94.31 322 LYS A C 1
ATOM 2538 O O . LYS A 1 322 ? -20.385 -14.471 24.278 1.00 94.31 322 LYS A O 1
ATOM 2543 N N . LEU A 1 323 ? -20.594 -13.489 22.274 1.00 93.25 323 LEU A N 1
ATOM 2544 C CA . LEU A 1 323 ? -21.414 -14.556 21.697 1.00 93.25 323 LEU A CA 1
ATOM 2545 C C . LEU A 1 323 ? -20.662 -15.905 21.673 1.00 93.25 323 LEU A C 1
ATOM 2547 O O . LEU A 1 323 ? -19.440 -15.914 21.537 1.00 93.25 323 LEU A O 1
ATOM 2551 N N . PRO A 1 324 ? -21.364 -17.060 21.709 1.00 88.62 324 PRO A N 1
ATOM 2552 C CA . PRO A 1 324 ? -20.730 -18.387 21.710 1.00 88.62 324 PRO A CA 1
ATOM 2553 C C . PRO A 1 324 ? -19.788 -18.651 20.528 1.00 88.62 324 PRO A C 1
ATOM 2555 O O . PRO A 1 324 ? -18.824 -19.396 20.649 1.00 88.62 324 PRO A O 1
ATOM 2558 N N . LYS A 1 325 ? -20.081 -18.033 19.382 1.00 91.12 325 LYS A N 1
ATOM 2559 C CA . LYS A 1 325 ? -19.177 -17.929 18.234 1.00 91.12 325 LYS A CA 1
ATOM 2560 C C . LYS A 1 325 ? -18.922 -16.439 18.006 1.00 91.12 325 LYS A C 1
ATOM 2562 O O . LYS A 1 325 ? -19.741 -15.809 17.337 1.00 91.12 325 LYS A O 1
ATOM 2567 N N . PRO A 1 326 ? -17.911 -15.852 18.651 1.00 94.44 326 PRO A N 1
ATOM 2568 C CA . PRO A 1 326 ? -17.826 -14.406 18.782 1.00 94.44 326 PRO A CA 1
ATOM 2569 C C . PRO A 1 326 ? -17.347 -13.711 17.507 1.00 94.44 326 PRO A C 1
ATOM 2571 O O . PRO A 1 326 ? -16.696 -14.309 16.644 1.00 94.44 326 PRO A O 1
ATOM 2574 N N . TYR A 1 327 ? -17.656 -12.420 17.403 1.00 96.19 327 TYR A N 1
ATOM 2575 C CA . TYR A 1 327 ? -17.024 -11.512 16.449 1.00 96.19 327 TYR A CA 1
ATOM 2576 C C . TYR A 1 327 ? -15.704 -11.020 17.052 1.00 96.19 327 TYR A C 1
ATOM 2578 O O . TYR A 1 327 ? -15.665 -10.074 17.835 1.00 96.19 327 TYR A O 1
ATOM 2586 N N . VAL A 1 328 ? -14.633 -11.750 16.747 1.00 95.25 328 VAL A N 1
ATOM 2587 C CA . VAL A 1 328 ? -13.327 -11.648 17.421 1.00 95.25 328 VAL A CA 1
ATOM 2588 C C . VAL A 1 328 ? -12.399 -10.598 16.827 1.00 95.25 328 VAL A C 1
ATOM 2590 O O . VAL A 1 328 ? -11.468 -10.175 17.505 1.00 95.25 328 VAL A O 1
ATOM 2593 N N . MET A 1 329 ? -12.642 -10.183 15.585 1.00 96.31 329 MET A N 1
ATOM 2594 C CA . MET A 1 329 ? -11.750 -9.301 14.839 1.00 96.31 329 MET A CA 1
ATOM 2595 C C . MET A 1 329 ? -12.477 -8.022 14.429 1.00 96.31 329 MET A C 1
ATOM 2597 O O . MET A 1 329 ? -13.464 -8.086 13.695 1.00 96.31 329 MET A O 1
ATOM 2601 N N . LEU A 1 330 ? -11.945 -6.866 14.837 1.00 97.44 330 LEU A N 1
ATOM 2602 C CA . LEU A 1 330 ? -12.255 -5.585 14.204 1.00 97.44 330 LEU A CA 1
ATOM 2603 C C . LEU A 1 330 ? -11.424 -5.478 12.924 1.00 97.44 330 LEU A C 1
ATOM 2605 O O . LEU A 1 330 ? -10.200 -5.375 12.978 1.00 97.44 330 LEU A O 1
ATOM 2609 N N . PHE A 1 331 ? -12.087 -5.569 11.778 1.00 97.19 331 PHE A N 1
ATOM 2610 C CA . PHE A 1 331 ? -11.442 -5.635 10.471 1.00 97.19 331 PHE A CA 1
ATOM 2611 C C . PHE A 1 331 ? -11.161 -4.254 9.868 1.00 97.19 331 PHE A C 1
ATOM 2613 O O . PHE A 1 331 ? -10.097 -4.063 9.270 1.00 97.19 331 PHE A O 1
ATOM 2620 N N . ASP A 1 332 ? -12.098 -3.315 10.030 1.00 97.44 332 ASP A N 1
ATOM 2621 C CA . ASP A 1 332 ? -11.969 -1.911 9.622 1.00 97.44 332 ASP A CA 1
ATOM 2622 C C . ASP A 1 332 ? -12.835 -1.000 10.505 1.00 97.44 332 ASP A C 1
ATOM 2624 O O . ASP A 1 332 ? -13.883 -1.420 11.013 1.00 97.44 332 ASP A O 1
ATOM 2628 N N . LEU A 1 333 ? -12.412 0.257 10.642 1.00 97.25 333 LEU A N 1
ATOM 2629 C CA . LEU A 1 333 ? -13.184 1.345 11.240 1.00 97.25 333 LEU A CA 1
ATOM 2630 C C . LEU A 1 333 ? -12.862 2.639 10.488 1.00 97.25 333 LEU A C 1
ATOM 2632 O O . LEU A 1 333 ? -11.696 2.993 10.314 1.00 97.25 333 LEU A O 1
ATOM 2636 N N . HIS A 1 334 ? -13.895 3.326 10.003 1.00 96.75 334 HIS A N 1
ATOM 2637 C CA . HIS A 1 334 ? -13.734 4.563 9.236 1.00 96.75 334 HIS A CA 1
ATOM 2638 C C . HIS A 1 334 ? -14.961 5.475 9.334 1.00 96.75 334 HIS A C 1
ATOM 2640 O O . HIS A 1 334 ? -16.035 5.048 9.755 1.00 96.75 334 HIS A O 1
ATOM 2646 N N . GLY A 1 335 ? -14.798 6.733 8.917 1.00 96.38 335 GLY A N 1
ATOM 2647 C CA . GLY A 1 335 ? -15.874 7.719 8.814 1.00 96.38 335 GLY A CA 1
ATOM 2648 C C . GLY A 1 335 ? -16.335 8.001 7.379 1.00 96.38 335 GLY A C 1
ATOM 2649 O O . GLY A 1 335 ? -15.654 7.682 6.394 1.00 96.38 335 GLY A O 1
ATOM 2650 N N . MET A 1 336 ? -17.493 8.649 7.274 1.00 96.31 336 MET A N 1
ATOM 2651 C CA . MET A 1 336 ? -18.057 9.197 6.044 1.00 96.31 336 MET A CA 1
ATOM 2652 C C . MET A 1 336 ? -18.786 10.511 6.345 1.00 96.31 336 MET A C 1
ATOM 2654 O O . MET A 1 336 ? -19.518 10.617 7.326 1.00 96.31 336 MET A O 1
ATOM 2658 N N . ASP A 1 337 ? -18.583 11.507 5.486 1.00 97.06 337 ASP A N 1
ATOM 2659 C CA . ASP A 1 337 ? -19.334 12.765 5.488 1.00 97.06 337 ASP A CA 1
ATOM 2660 C C . ASP A 1 337 ? -20.575 12.590 4.609 1.00 97.06 337 ASP A C 1
ATOM 2662 O O . ASP A 1 337 ? -20.466 12.350 3.405 1.00 97.06 337 ASP A O 1
ATOM 2666 N N . GLU A 1 338 ? -21.751 12.637 5.220 1.00 96.19 338 GLU A N 1
ATOM 2667 C CA . GLU A 1 338 ? -23.043 12.280 4.631 1.00 96.19 338 GLU A CA 1
ATOM 2668 C C . GLU A 1 338 ? -23.849 13.516 4.199 1.00 96.19 338 GLU A C 1
ATOM 2670 O O . GLU A 1 338 ? -24.862 13.361 3.518 1.00 96.19 338 GLU A O 1
ATOM 2675 N N . ARG A 1 339 ? -23.382 14.735 4.525 1.00 94.81 339 ARG A N 1
ATOM 2676 C CA . ARG A 1 339 ? -24.102 16.010 4.321 1.00 94.81 339 ARG A CA 1
ATOM 2677 C C . ARG A 1 339 ? -24.558 16.246 2.878 1.00 94.81 339 ARG A C 1
ATOM 2679 O O . ARG A 1 339 ? -25.599 16.854 2.655 1.00 94.81 339 ARG A O 1
ATOM 2686 N N . LEU A 1 340 ? -23.780 15.787 1.895 1.00 95.00 340 LEU A N 1
ATOM 2687 C CA . LEU A 1 340 ? -24.065 15.991 0.467 1.00 95.00 340 LEU A CA 1
ATOM 2688 C C . LEU A 1 340 ? -24.695 14.771 -0.220 1.00 95.00 340 LEU A C 1
ATOM 2690 O O . LEU A 1 340 ? -24.892 14.799 -1.434 1.00 95.00 340 LEU A O 1
ATOM 2694 N N . ARG A 1 341 ? -24.978 13.687 0.511 1.00 94.69 341 ARG A N 1
ATOM 2695 C CA . ARG A 1 341 ? -25.530 12.460 -0.070 1.00 94.69 341 ARG A CA 1
ATOM 2696 C C . ARG A 1 341 ? -27.036 12.591 -0.251 1.00 94.69 341 ARG A C 1
ATOM 2698 O O . ARG A 1 341 ? -27.768 12.806 0.712 1.00 94.69 341 ARG A O 1
ATOM 2705 N N . THR A 1 342 ? -27.499 12.393 -1.479 1.00 93.62 342 THR A N 1
ATOM 2706 C CA . THR A 1 342 ? -28.905 12.590 -1.854 1.00 93.62 342 THR A CA 1
ATOM 2707 C C . THR A 1 342 ? -29.758 11.333 -1.678 1.00 93.62 342 THR A C 1
ATOM 2709 O O . THR A 1 342 ? -30.885 11.425 -1.196 1.00 93.62 342 THR A O 1
ATOM 2712 N N . HIS A 1 343 ? -29.229 10.143 -1.977 1.00 92.44 343 HIS A N 1
ATOM 2713 C CA . HIS A 1 343 ? -29.961 8.879 -1.861 1.00 92.44 343 HIS A CA 1
ATOM 2714 C C . HIS A 1 343 ? -29.763 8.258 -0.471 1.00 92.44 343 HIS A C 1
ATOM 2716 O O . HIS A 1 343 ? -28.885 7.410 -0.258 1.00 92.44 343 HIS A O 1
ATOM 2722 N N . ARG A 1 344 ? -30.583 8.705 0.490 1.00 90.50 344 ARG A N 1
ATOM 2723 C CA . ARG A 1 344 ? -30.587 8.246 1.895 1.00 90.50 344 ARG A CA 1
ATOM 2724 C C . ARG A 1 344 ? -31.968 7.809 2.407 1.00 90.50 344 ARG A C 1
ATOM 2726 O O . ARG A 1 344 ? -32.176 7.742 3.618 1.00 90.50 344 ARG A O 1
ATOM 2733 N N . ASP A 1 345 ? -32.914 7.517 1.519 1.00 83.81 345 ASP A N 1
ATOM 2734 C CA . ASP A 1 345 ? -34.285 7.171 1.910 1.00 83.81 345 ASP A CA 1
ATOM 2735 C C . ASP A 1 345 ? -34.326 5.967 2.868 1.00 83.81 345 ASP A C 1
ATOM 2737 O O . ASP A 1 345 ? -33.737 4.918 2.606 1.00 83.81 345 ASP A O 1
ATOM 2741 N N . GLY A 1 346 ? -35.017 6.125 4.001 1.00 83.69 346 GLY A N 1
ATOM 2742 C CA . GLY A 1 346 ? -35.144 5.085 5.029 1.00 83.69 346 GLY A CA 1
ATOM 2743 C C . GLY A 1 346 ? -33.925 4.910 5.945 1.00 83.69 346 GLY A C 1
ATOM 2744 O O . GLY A 1 346 ? -33.955 4.043 6.818 1.00 83.69 346 GLY A O 1
ATOM 2745 N N . LEU A 1 347 ? -32.871 5.718 5.789 1.00 90.75 347 LEU A N 1
ATOM 2746 C CA . LEU A 1 347 ? -31.717 5.723 6.691 1.00 90.75 347 LEU A CA 1
ATOM 2747 C C . LEU A 1 347 ? -31.893 6.744 7.824 1.00 90.75 347 LEU A C 1
ATOM 2749 O O . LEU A 1 347 ? -32.580 7.753 7.646 1.00 90.75 347 LEU A O 1
ATOM 2753 N N . PRO A 1 348 ? -31.237 6.539 8.981 1.00 91.75 348 PRO A N 1
ATOM 2754 C CA . PRO A 1 348 ? -31.186 7.553 10.027 1.00 91.75 348 PRO A CA 1
ATOM 2755 C C . PRO A 1 348 ? -30.625 8.890 9.518 1.00 91.75 348 PRO A C 1
ATOM 2757 O O . PRO A 1 348 ? -29.697 8.928 8.699 1.00 91.75 348 PRO A O 1
ATOM 2760 N N . ALA A 1 349 ? -31.170 9.994 10.036 1.00 92.44 349 ALA A N 1
ATOM 2761 C CA . ALA A 1 349 ? -30.633 11.328 9.792 1.00 92.44 349 ALA A CA 1
ATOM 2762 C C . ALA A 1 349 ? -29.200 11.412 10.339 1.00 92.44 349 ALA A C 1
ATOM 2764 O O . ALA A 1 349 ? -28.964 11.090 11.504 1.00 92.44 349 ALA A O 1
ATOM 2765 N N . ALA A 1 350 ? -28.250 11.793 9.486 1.00 95.25 350 ALA A N 1
ATOM 2766 C CA . ALA A 1 350 ? -26.837 11.865 9.831 1.00 95.25 350 ALA A CA 1
ATOM 2767 C C . ALA A 1 350 ? -26.136 12.883 8.928 1.00 95.25 350 ALA A C 1
ATOM 2769 O O . ALA A 1 350 ? -26.282 12.805 7.708 1.00 95.25 350 ALA A O 1
ATOM 2770 N N . ASP A 1 351 ? -25.345 13.768 9.528 1.00 96.31 351 ASP A N 1
ATOM 2771 C CA . ASP A 1 351 ? -24.386 14.618 8.815 1.00 96.31 351 ASP A CA 1
ATOM 2772 C C . ASP A 1 351 ? -23.068 13.864 8.613 1.00 96.31 351 ASP A C 1
ATOM 2774 O O . ASP A 1 351 ? -22.418 13.978 7.577 1.00 96.31 351 ASP A O 1
ATOM 2778 N N . PHE A 1 352 ? -22.699 13.032 9.588 1.00 97.56 352 PHE A N 1
ATOM 2779 C CA . PHE A 1 352 ? -21.541 12.147 9.536 1.00 97.56 352 PHE A CA 1
ATOM 2780 C C . PHE A 1 352 ? -21.936 10.745 9.991 1.00 97.56 352 PHE A C 1
ATOM 2782 O O . PHE A 1 352 ? -22.834 10.571 10.817 1.00 97.56 352 PHE A O 1
ATOM 2789 N N . SER A 1 353 ? -21.253 9.728 9.479 1.00 97.06 353 SER A N 1
ATOM 2790 C CA . SER A 1 353 ? -21.423 8.349 9.927 1.00 97.06 353 SER A CA 1
ATOM 2791 C C . SER A 1 353 ? -20.077 7.679 10.190 1.00 97.06 353 SER A C 1
ATOM 2793 O O . SER A 1 353 ? -19.087 7.958 9.514 1.00 97.06 353 SER A O 1
ATOM 2795 N N . VAL A 1 354 ? -20.026 6.812 11.205 1.00 97.88 354 VAL A N 1
ATOM 2796 C CA . VAL A 1 354 ? -18.839 6.005 11.545 1.00 97.88 354 VAL A CA 1
ATOM 2797 C C . VAL A 1 354 ? -19.190 4.526 11.487 1.00 97.88 354 VAL A C 1
ATOM 2799 O O . VAL A 1 354 ? -20.259 4.118 11.942 1.00 97.88 354 VAL A O 1
ATOM 2802 N N . PHE A 1 355 ? -18.287 3.742 10.905 1.00 96.38 355 PHE A N 1
ATOM 2803 C CA . PHE A 1 355 ? -18.475 2.354 10.513 1.00 96.38 355 PHE A CA 1
ATOM 2804 C C . PHE A 1 355 ? -17.546 1.464 11.330 1.00 96.38 355 PHE A C 1
ATOM 2806 O O . PHE A 1 355 ? -16.378 1.798 11.515 1.00 96.38 355 PHE A O 1
ATOM 2813 N N . TYR A 1 356 ? -18.047 0.308 11.755 1.00 97.81 356 TYR A N 1
ATOM 2814 C CA . TYR A 1 356 ? -17.289 -0.723 12.459 1.00 97.81 356 TYR A CA 1
ATOM 2815 C C . TYR A 1 356 ? -17.548 -2.066 11.780 1.00 97.81 356 TYR A C 1
ATOM 2817 O O . TYR A 1 356 ? -18.660 -2.591 11.854 1.00 97.81 356 TYR A O 1
ATOM 2825 N N . HIS A 1 357 ? -16.544 -2.629 11.109 1.00 97.62 357 HIS A N 1
ATOM 2826 C CA . HIS A 1 357 ? -16.651 -3.933 10.447 1.00 97.62 357 HIS A CA 1
ATOM 2827 C C . HIS A 1 357 ? -16.049 -5.011 11.341 1.00 97.62 357 HIS A C 1
ATOM 2829 O O . HIS A 1 357 ? -14.842 -5.035 11.579 1.00 97.62 357 HIS A O 1
ATOM 2835 N N . LEU A 1 358 ? -16.894 -5.915 11.833 1.00 97.62 358 LEU A N 1
ATOM 2836 C CA . LEU A 1 358 ? -16.498 -7.024 12.692 1.00 97.62 358 LEU A CA 1
ATOM 2837 C C . LEU A 1 358 ? -16.595 -8.360 11.946 1.00 97.62 358 LEU A C 1
ATOM 2839 O O . LEU A 1 358 ? -17.564 -8.608 11.226 1.00 97.62 358 LEU A O 1
ATOM 2843 N N . ILE A 1 359 ? -15.618 -9.242 12.162 1.00 96.25 359 ILE A N 1
ATOM 2844 C CA . ILE A 1 359 ? -15.551 -10.577 11.551 1.00 96.25 359 ILE A CA 1
ATOM 2845 C C . ILE A 1 359 ? -15.590 -11.661 12.632 1.00 96.25 359 ILE A C 1
ATOM 2847 O O . ILE A 1 359 ? -14.867 -11.613 13.632 1.00 96.25 359 ILE A O 1
ATOM 2851 N N . SER A 1 360 ? -16.422 -12.676 12.398 1.00 95.75 360 SER A N 1
ATOM 2852 C CA . SER A 1 360 ? -16.425 -13.938 13.131 1.00 95.75 360 SER A CA 1
ATOM 2853 C C . SER A 1 360 ? -15.874 -15.052 12.241 1.00 95.75 360 SER A C 1
ATOM 2855 O O . SER A 1 360 ? -16.519 -15.475 11.276 1.00 95.75 360 SER A O 1
ATOM 2857 N N . ILE A 1 361 ? -14.678 -15.539 12.584 1.00 93.69 361 ILE A N 1
ATOM 2858 C CA . ILE A 1 361 ? -13.985 -16.597 11.834 1.00 93.69 361 ILE A CA 1
ATOM 2859 C C . ILE A 1 361 ? -14.766 -17.917 11.919 1.00 93.69 361 ILE A C 1
ATOM 2861 O O . ILE A 1 361 ? -15.082 -18.507 10.891 1.00 93.69 361 ILE A O 1
ATOM 2865 N N . ASP A 1 362 ? -15.196 -18.320 13.120 1.00 92.31 362 ASP A N 1
ATOM 2866 C CA . ASP A 1 362 ? -15.912 -19.588 13.350 1.00 92.31 362 ASP A CA 1
ATOM 2867 C C . ASP A 1 362 ? -17.292 -19.652 12.685 1.00 92.31 362 ASP A C 1
ATOM 2869 O O . ASP A 1 362 ? -17.811 -20.734 12.391 1.00 92.31 362 ASP A O 1
ATOM 2873 N N . ARG A 1 363 ? -17.936 -18.493 12.489 1.00 92.31 363 ARG A N 1
ATOM 2874 C CA . ARG A 1 363 ? -19.204 -18.396 11.749 1.00 92.31 363 ARG A CA 1
ATOM 2875 C C . ARG A 1 363 ? -18.980 -18.261 10.243 1.00 92.31 363 ARG A C 1
ATOM 2877 O O . ARG A 1 363 ? -19.941 -18.434 9.501 1.00 92.31 363 ARG A O 1
ATOM 2884 N N . ASN A 1 364 ? -17.765 -17.913 9.809 1.00 93.00 364 ASN A N 1
ATOM 2885 C CA . ASN A 1 364 ? -17.482 -17.352 8.490 1.00 93.00 364 ASN A CA 1
ATOM 2886 C C . ASN A 1 364 ? -18.481 -16.234 8.122 1.00 93.00 364 ASN A C 1
ATOM 2888 O O . ASN A 1 364 ? -19.040 -16.222 7.026 1.00 93.00 364 ASN A O 1
ATOM 2892 N N . ARG A 1 365 ? -18.745 -15.311 9.058 1.00 92.12 365 ARG A N 1
ATOM 2893 C CA . ARG A 1 365 ? -19.715 -14.214 8.889 1.00 92.12 365 ARG A CA 1
ATOM 2894 C C . ARG A 1 365 ? -19.178 -12.892 9.404 1.00 92.12 365 ARG A C 1
ATOM 2896 O O . ARG A 1 365 ? -18.396 -12.854 10.352 1.00 92.12 365 ARG A O 1
ATOM 2903 N N . ASP A 1 366 ? -19.701 -11.826 8.818 1.00 94.06 366 ASP A N 1
ATOM 2904 C CA . ASP A 1 366 ? -19.333 -10.449 9.114 1.00 94.06 366 ASP A CA 1
ATOM 2905 C C . ASP A 1 366 ? -20.568 -9.674 9.576 1.00 94.06 366 ASP A C 1
ATOM 2907 O O . ASP A 1 366 ? -21.700 -10.084 9.317 1.00 94.06 366 ASP A O 1
ATOM 2911 N N . ILE A 1 367 ? -20.352 -8.551 10.250 1.00 95.38 367 ILE A N 1
ATOM 2912 C CA . ILE A 1 367 ? -21.381 -7.548 10.520 1.00 95.38 367 ILE A CA 1
ATOM 2913 C C . ILE A 1 367 ? -20.751 -6.158 10.458 1.00 95.38 367 ILE A C 1
ATOM 2915 O O . ILE A 1 367 ? -19.620 -5.962 10.911 1.00 95.38 367 ILE A O 1
ATOM 2919 N N . MET A 1 368 ? -21.474 -5.195 9.891 1.00 96.50 368 MET A N 1
ATOM 2920 C CA . MET A 1 368 ? -21.076 -3.790 9.873 1.00 96.50 368 MET A CA 1
ATOM 2921 C C . MET A 1 368 ? -22.033 -2.978 10.739 1.00 96.50 368 MET A C 1
ATOM 2923 O O . MET A 1 368 ? -23.237 -2.947 10.481 1.00 96.50 368 MET A O 1
ATOM 2927 N N . LEU A 1 369 ? -21.498 -2.304 11.751 1.00 96.81 369 LEU A N 1
ATOM 2928 C CA . LEU A 1 369 ? -22.249 -1.360 12.572 1.00 96.81 369 LEU A CA 1
ATOM 2929 C C . LEU A 1 369 ? -22.010 0.053 12.050 1.00 96.81 369 LEU A C 1
ATOM 2931 O O . LEU A 1 369 ? -20.869 0.416 11.769 1.00 96.81 369 LEU A O 1
ATOM 2935 N N . LYS A 1 370 ? -23.067 0.855 11.949 1.00 96.81 370 LYS A N 1
ATOM 2936 C CA . LYS A 1 370 ? -22.991 2.281 11.627 1.00 96.81 370 LYS A CA 1
ATOM 2937 C C . LYS A 1 370 ? -23.578 3.114 12.746 1.00 96.81 370 LYS A C 1
ATOM 2939 O O . LYS A 1 370 ? -24.593 2.741 13.327 1.00 96.81 370 LYS A O 1
ATOM 2944 N N . VAL A 1 371 ? -22.979 4.266 13.005 1.00 97.19 371 VAL A N 1
ATOM 2945 C CA . VAL A 1 371 ? -23.501 5.240 13.965 1.00 97.19 371 VAL A CA 1
ATOM 2946 C C . VAL A 1 371 ? -23.691 6.572 13.262 1.00 97.19 371 VAL A C 1
ATOM 2948 O O . VAL A 1 371 ? -22.785 7.038 12.574 1.00 97.19 371 VAL A O 1
ATOM 2951 N N . ALA A 1 372 ? -24.879 7.152 13.414 1.00 96.62 372 ALA A N 1
ATOM 2952 C CA . ALA A 1 372 ? -25.221 8.468 12.890 1.00 96.62 372 ALA A CA 1
ATOM 2953 C C . ALA A 1 372 ? -24.761 9.568 13.855 1.00 96.62 372 ALA A C 1
ATOM 2955 O O . ALA A 1 372 ? -24.982 9.464 15.062 1.00 96.62 372 ALA A O 1
ATOM 2956 N N . LEU A 1 373 ? -24.153 10.618 13.309 1.00 96.88 373 LEU A N 1
ATOM 2957 C CA . LEU A 1 373 ? -23.683 11.799 14.027 1.00 96.88 373 LEU A CA 1
ATOM 2958 C C . LEU A 1 373 ? -24.212 13.074 13.365 1.00 96.88 373 LEU A C 1
ATOM 2960 O O . LEU A 1 373 ? -24.449 13.113 12.156 1.00 96.88 373 LEU A O 1
ATOM 2964 N N . SER A 1 374 ? -24.363 14.120 14.173 1.00 96.12 374 SER A N 1
ATOM 2965 C CA . SER A 1 374 ? -24.727 15.476 13.745 1.00 96.12 374 SER A CA 1
ATOM 2966 C C . SER A 1 374 ? -23.477 16.354 13.742 1.00 96.12 374 SER A C 1
ATOM 2968 O O . SER A 1 374 ? -22.613 16.186 14.599 1.00 96.12 374 SER A O 1
ATOM 2970 N N . GLU A 1 375 ? -23.387 17.333 12.845 1.00 93.31 375 GLU A N 1
ATOM 2971 C CA . GLU A 1 375 ? -22.240 18.250 12.740 1.00 93.31 375 GLU A CA 1
ATOM 2972 C C . GLU A 1 375 ? -21.950 18.999 14.054 1.00 93.31 375 GLU A C 1
ATOM 2974 O O . GLU A 1 375 ? -20.794 19.229 14.401 1.00 93.31 375 GLU A O 1
ATOM 2979 N N . ASN A 1 376 ? -22.996 19.309 14.825 1.00 93.56 376 ASN A N 1
ATOM 2980 C CA . ASN A 1 376 ? -22.875 19.975 16.128 1.00 93.56 376 ASN A CA 1
ATOM 2981 C C . ASN A 1 376 ? -22.415 19.052 17.277 1.00 93.56 376 ASN A C 1
ATOM 2983 O O . ASN A 1 376 ? -22.122 19.545 18.363 1.00 93.56 376 ASN A O 1
ATOM 2987 N N . ASP A 1 377 ? -22.394 17.731 17.075 1.00 95.19 377 ASP A N 1
ATOM 2988 C CA . ASP A 1 377 ? -22.046 16.732 18.095 1.00 95.19 377 ASP A CA 1
ATOM 2989 C C . ASP A 1 377 ? -21.309 15.547 17.446 1.00 95.19 377 ASP A C 1
ATOM 2991 O O . ASP A 1 377 ? -21.885 14.498 17.146 1.00 95.19 377 ASP A O 1
ATOM 2995 N N . LEU A 1 378 ? -20.008 15.738 17.206 1.00 95.81 378 LEU A N 1
ATOM 2996 C CA . LEU A 1 378 ? -19.116 14.751 16.587 1.00 95.81 378 LEU A CA 1
ATOM 2997 C C . LEU A 1 378 ? -18.350 13.921 17.628 1.00 95.81 378 LEU A C 1
ATOM 2999 O O . LEU A 1 378 ? -17.148 13.706 17.481 1.00 95.81 378 LEU A O 1
ATOM 3003 N N . HIS A 1 379 ? -19.033 13.466 18.678 1.00 96.69 379 HIS A N 1
ATOM 3004 C CA . HIS A 1 379 ? -18.444 12.652 19.744 1.00 96.69 379 HIS A CA 1
ATOM 3005 C C . HIS A 1 379 ? -18.940 11.203 19.716 1.00 96.69 379 HIS A C 1
ATOM 3007 O O . HIS A 1 379 ? -20.146 10.944 19.632 1.00 96.69 379 HIS A O 1
ATOM 3013 N N . LEU A 1 380 ? -18.007 10.256 19.841 1.00 96.75 380 LEU A N 1
ATOM 3014 C CA . LEU A 1 380 ? -18.266 8.822 19.991 1.00 96.75 380 LEU A CA 1
ATOM 3015 C C . LEU A 1 380 ? -17.430 8.224 21.124 1.00 96.75 380 LEU A C 1
ATOM 3017 O O . LEU A 1 380 ? -16.285 8.619 21.306 1.00 96.75 380 LEU A O 1
ATOM 3021 N N . PRO A 1 381 ? -17.925 7.208 21.846 1.00 96.62 381 PRO A N 1
ATOM 3022 C CA . PRO A 1 381 ? -17.083 6.476 22.782 1.00 96.62 381 PRO A CA 1
ATOM 3023 C C . PRO A 1 381 ? -16.014 5.652 22.046 1.00 96.62 381 PRO A C 1
ATOM 3025 O O . PRO A 1 381 ? -16.296 5.036 21.017 1.00 96.62 381 PRO A O 1
ATOM 3028 N N . THR A 1 382 ? -14.801 5.579 22.602 1.00 96.88 382 THR A N 1
ATOM 3029 C CA . THR A 1 382 ? -13.719 4.760 22.026 1.00 96.88 382 THR A CA 1
ATOM 3030 C C . THR A 1 382 ? -14.018 3.255 22.075 1.00 96.88 382 THR A C 1
ATOM 3032 O O . THR A 1 382 ? -14.438 2.703 23.096 1.00 96.88 382 THR A O 1
ATOM 3035 N N . PHE A 1 383 ? -13.718 2.560 20.984 1.00 95.62 383 PHE A N 1
ATOM 3036 C CA . PHE A 1 383 ? -13.752 1.108 20.821 1.00 95.62 383 PHE A CA 1
ATOM 3037 C C . PHE A 1 383 ? -12.457 0.419 21.272 1.00 95.62 383 PHE A C 1
ATOM 3039 O O . PHE A 1 383 ? -12.428 -0.808 21.390 1.00 95.62 383 PHE A O 1
ATOM 3046 N N . THR A 1 384 ? -11.407 1.180 21.607 1.00 95.88 384 THR A N 1
ATOM 3047 C CA . THR A 1 384 ? -10.093 0.650 22.033 1.00 95.88 384 THR A CA 1
ATOM 3048 C C . THR A 1 384 ? -10.153 -0.292 23.236 1.00 95.88 384 THR A C 1
ATOM 3050 O O . THR A 1 384 ? -9.353 -1.221 23.336 1.00 95.88 384 THR A O 1
ATOM 3053 N N . LYS A 1 385 ? -11.129 -0.106 24.135 1.00 92.31 385 LYS A N 1
ATOM 3054 C CA . LYS A 1 385 ? -11.358 -0.996 25.289 1.00 92.31 385 LYS A CA 1
ATOM 3055 C C . LYS A 1 385 ? -11.848 -2.389 24.883 1.00 92.31 385 LYS A C 1
ATOM 3057 O O . LYS A 1 385 ? -11.612 -3.349 25.611 1.00 92.31 385 LYS A O 1
ATOM 3062 N N . LEU A 1 386 ? -12.548 -2.495 23.752 1.00 94.44 386 LEU A N 1
ATOM 3063 C CA . LEU A 1 386 ? -13.031 -3.763 23.206 1.00 94.44 386 LEU A CA 1
ATOM 3064 C C . LEU A 1 386 ? -12.012 -4.367 22.240 1.00 94.44 386 LEU A C 1
ATOM 3066 O O . LEU A 1 386 ? -11.762 -5.569 22.302 1.00 94.44 386 LEU A O 1
ATOM 3070 N N . PHE A 1 387 ? -11.413 -3.551 21.375 1.00 95.50 387 PHE A N 1
ATOM 3071 C CA . PHE A 1 387 ? -10.469 -3.985 20.349 1.00 95.50 387 PHE A CA 1
ATOM 3072 C C . PHE A 1 387 ? -9.233 -3.074 20.350 1.00 95.50 387 PHE A C 1
ATOM 3074 O O . PHE A 1 387 ? -9.348 -1.908 19.973 1.00 95.50 387 PHE A O 1
ATOM 3081 N N . PRO A 1 388 ? -8.044 -3.573 20.740 1.00 94.88 388 PRO A N 1
ATOM 3082 C CA . PRO A 1 388 ? -6.826 -2.761 20.796 1.00 94.88 388 PRO A CA 1
ATOM 3083 C C . PRO A 1 388 ? -6.457 -2.104 19.459 1.00 94.88 388 PRO A C 1
ATOM 3085 O O . PRO A 1 388 ? -5.978 -0.966 19.431 1.00 94.88 388 PRO A O 1
ATOM 3088 N N . ASN A 1 389 ? -6.731 -2.783 18.339 1.00 95.44 389 ASN A N 1
ATOM 3089 C CA . ASN A 1 389 ? -6.449 -2.250 17.011 1.00 95.44 389 ASN A CA 1
ATOM 3090 C C . ASN A 1 389 ? -7.332 -1.055 16.609 1.00 95.44 389 ASN A C 1
ATOM 3092 O O . ASN A 1 389 ? -6.956 -0.319 15.702 1.00 95.44 389 ASN A O 1
ATOM 3096 N N . ALA A 1 390 ? -8.425 -0.757 17.323 1.00 97.06 390 ALA A N 1
ATOM 3097 C CA . ALA A 1 390 ? -9.227 0.442 17.067 1.00 97.06 390 ALA A CA 1
ATOM 3098 C C . ALA A 1 390 ? -8.412 1.746 17.185 1.00 97.06 390 ALA A C 1
ATOM 3100 O O . ALA A 1 390 ? -8.782 2.749 16.587 1.00 97.06 390 ALA A O 1
ATOM 3101 N N . ASN A 1 391 ? -7.276 1.733 17.897 1.00 96.38 391 ASN A N 1
ATOM 3102 C CA . ASN A 1 391 ? -6.468 2.926 18.162 1.00 96.38 391 ASN A CA 1
ATOM 3103 C C . ASN A 1 391 ? -6.049 3.685 16.887 1.00 96.38 391 ASN A C 1
ATOM 3105 O O . ASN A 1 391 ? -6.266 4.890 16.783 1.00 96.38 391 ASN A O 1
ATOM 3109 N N . TRP A 1 392 ? -5.465 3.004 15.898 1.00 96.69 392 TRP A N 1
ATOM 3110 C CA . TRP A 1 392 ? -5.055 3.663 14.658 1.00 96.69 392 TRP A CA 1
ATOM 3111 C C . TRP A 1 392 ? -6.246 4.090 13.801 1.00 96.69 392 TRP A C 1
ATOM 3113 O O . TRP A 1 392 ? -6.227 5.191 13.256 1.00 96.69 392 TRP A O 1
ATOM 3123 N N . TYR A 1 393 ? -7.293 3.268 13.720 1.00 97.44 393 TYR A N 1
ATOM 3124 C CA . TYR A 1 393 ? -8.484 3.586 12.931 1.00 97.44 393 TYR A CA 1
ATOM 3125 C C . TYR A 1 393 ? -9.274 4.783 13.487 1.00 97.44 393 TYR A C 1
ATOM 3127 O O . TYR A 1 393 ? -9.760 5.620 12.724 1.00 97.44 393 TYR A O 1
ATOM 3135 N N . GLU A 1 394 ? -9.380 4.907 14.812 1.00 97.88 394 GLU A N 1
ATOM 3136 C CA . GLU A 1 394 ? -10.005 6.061 15.470 1.00 97.88 394 GLU A CA 1
ATOM 3137 C C . GLU A 1 394 ? -9.182 7.334 15.262 1.00 97.88 394 GLU A C 1
ATOM 3139 O O . GLU A 1 394 ? -9.746 8.382 14.952 1.00 97.88 394 GLU A O 1
ATOM 3144 N N . ARG A 1 395 ? -7.845 7.244 15.334 1.00 97.19 395 ARG A N 1
ATOM 3145 C CA . ARG A 1 395 ? -6.950 8.365 15.000 1.00 97.19 395 ARG A CA 1
ATOM 3146 C C . ARG A 1 395 ? -7.080 8.794 13.542 1.00 97.19 395 ARG A C 1
ATOM 3148 O O . ARG A 1 395 ? -7.188 9.988 13.287 1.00 97.19 395 ARG A O 1
ATOM 3155 N N . GLU A 1 396 ? -7.104 7.844 12.606 1.00 97.25 396 GLU A N 1
ATOM 3156 C CA . GLU A 1 396 ? -7.321 8.110 11.178 1.00 97.25 396 GLU A CA 1
ATOM 3157 C C . GLU A 1 396 ? -8.682 8.790 10.959 1.00 97.25 396 GLU A C 1
ATOM 3159 O O . GLU A 1 396 ? -8.771 9.809 10.278 1.00 97.25 396 GLU A O 1
ATOM 3164 N N . THR A 1 397 ? -9.744 8.283 11.587 1.00 97.50 397 THR A N 1
ATOM 3165 C CA . THR A 1 397 ? -11.099 8.837 11.444 1.00 97.50 397 THR A CA 1
ATOM 3166 C C . THR A 1 397 ? -11.212 10.239 12.044 1.00 97.50 397 THR A C 1
ATOM 3168 O O . THR A 1 397 ? -11.790 11.132 11.420 1.00 97.50 397 THR A O 1
ATOM 3171 N N . TRP A 1 398 ? -10.619 10.469 13.215 1.00 97.50 398 TRP A N 1
ATOM 3172 C CA . TRP A 1 398 ? -10.530 11.796 13.823 1.00 97.50 398 TRP A CA 1
ATOM 3173 C C . TRP A 1 398 ? -9.750 12.766 12.940 1.00 97.50 398 TRP A C 1
ATOM 3175 O O . TRP A 1 398 ? -10.195 13.882 12.685 1.00 97.50 398 TRP A O 1
ATOM 3185 N N . GLU A 1 399 ? -8.611 12.337 12.412 1.00 96.69 399 GLU A N 1
ATOM 3186 C CA . GLU A 1 399 ? -7.776 13.183 11.576 1.00 96.69 399 GLU A CA 1
ATOM 3187 C C . GLU A 1 399 ? -8.479 13.582 10.274 1.00 96.69 399 GLU A C 1
ATOM 3189 O O . GLU A 1 399 ? -8.431 14.746 9.867 1.00 96.69 399 GLU A O 1
ATOM 3194 N N . MET A 1 400 ? -9.160 12.628 9.640 1.00 96.50 400 MET A N 1
ATOM 3195 C CA . MET A 1 400 ? -9.743 12.798 8.314 1.00 96.50 400 MET A CA 1
ATOM 3196 C C . MET A 1 400 ? -11.140 13.427 8.323 1.00 96.50 400 MET A C 1
ATOM 3198 O O . MET A 1 400 ? -11.490 14.097 7.350 1.00 96.50 400 MET A O 1
ATOM 3202 N N . PHE A 1 401 ? -11.920 13.240 9.396 1.00 96.75 401 PHE A N 1
ATOM 3203 C CA . PHE A 1 401 ? -13.309 13.710 9.510 1.00 96.75 401 PHE A CA 1
ATOM 3204 C C . PHE A 1 401 ? -13.582 14.592 10.733 1.00 96.75 401 PHE A C 1
ATOM 3206 O O . PHE A 1 401 ? -14.641 15.209 10.792 1.00 96.75 401 PHE A O 1
ATOM 3213 N N . GLY A 1 402 ? -12.674 14.692 11.703 1.00 95.94 402 GLY A N 1
ATOM 3214 C CA . GLY A 1 402 ? -12.860 15.485 12.925 1.00 95.94 402 GLY A CA 1
ATOM 3215 C C . GLY A 1 402 ? -13.840 14.885 13.933 1.00 95.94 402 GLY A C 1
ATOM 3216 O O . GLY A 1 402 ? -14.390 15.617 14.749 1.00 95.94 402 GLY A O 1
ATOM 3217 N N . VAL A 1 403 ? -14.081 13.571 13.871 1.00 96.94 403 VAL A N 1
ATOM 3218 C CA . VAL A 1 403 ? -14.888 12.853 14.871 1.00 96.94 403 VAL A CA 1
ATOM 3219 C C . VAL A 1 403 ? -14.029 12.564 16.097 1.00 96.94 403 VAL A C 1
ATOM 3221 O O . VAL A 1 403 ? -12.992 11.913 15.990 1.00 96.94 403 VAL A O 1
ATOM 3224 N N . THR A 1 404 ? -14.444 13.051 17.261 1.00 97.31 404 THR A N 1
ATOM 3225 C CA . THR A 1 404 ? -13.718 12.888 18.523 1.00 97.31 404 THR A CA 1
ATOM 3226 C C . THR A 1 404 ? -14.132 11.594 19.215 1.00 97.31 404 THR A C 1
ATOM 3228 O O . THR A 1 404 ? -15.319 11.330 19.397 1.00 97.31 404 THR A O 1
ATOM 3231 N N . PHE A 1 405 ? -13.143 10.791 19.615 1.00 97.44 405 PHE A N 1
ATOM 3232 C CA . PHE A 1 405 ? -13.365 9.537 20.333 1.00 97.44 405 PHE A CA 1
ATOM 3233 C C . PHE A 1 405 ? -13.094 9.706 21.832 1.00 97.44 405 PHE A C 1
ATOM 3235 O O . PHE A 1 405 ? -11.944 9.799 22.272 1.00 97.44 405 PHE A O 1
ATOM 3242 N N . ASP A 1 406 ? -14.158 9.737 22.630 1.00 96.50 406 ASP A N 1
ATOM 3243 C CA . ASP A 1 406 ? -14.106 9.970 24.067 1.00 96.50 406 ASP A CA 1
ATOM 3244 C C . ASP A 1 406 ? -13.427 8.798 24.787 1.00 96.50 406 ASP A C 1
ATOM 3246 O O . ASP A 1 406 ? -13.811 7.630 24.655 1.00 96.50 406 ASP A O 1
ATOM 3250 N N . GLY A 1 407 ? -12.403 9.119 25.580 1.00 94.19 407 GLY A N 1
ATOM 3251 C CA . GLY A 1 407 ? -11.605 8.140 26.319 1.00 94.19 407 GLY A CA 1
ATOM 3252 C C . GLY A 1 407 ? -10.527 7.427 25.496 1.00 94.19 407 GLY A C 1
ATOM 3253 O O . GLY A 1 407 ? -9.911 6.498 26.021 1.00 94.19 407 GLY A O 1
ATOM 3254 N N . HIS A 1 408 ? -10.287 7.832 24.242 1.00 96.12 408 HIS A N 1
ATOM 3255 C CA . HIS A 1 408 ? -9.195 7.293 23.430 1.00 96.12 408 HIS A CA 1
ATOM 3256 C C . HIS A 1 408 ? -7.828 7.595 24.084 1.00 96.12 408 HIS A C 1
ATOM 3258 O O . HIS A 1 408 ? -7.590 8.730 24.499 1.00 96.12 408 HIS A O 1
ATOM 3264 N N . PRO A 1 409 ? -6.897 6.623 24.165 1.00 92.12 409 PRO A N 1
ATOM 3265 C CA . PRO A 1 409 ? -5.647 6.785 24.913 1.00 92.12 409 PRO A CA 1
ATOM 3266 C C . PRO A 1 409 ? -4.708 7.849 24.334 1.00 92.12 409 PRO A C 1
ATOM 3268 O O . PRO A 1 409 ? -3.880 8.389 25.060 1.00 92.12 409 PRO A O 1
ATOM 3271 N N . ASN A 1 410 ? -4.777 8.111 23.024 1.00 90.94 410 ASN A N 1
ATOM 3272 C CA . ASN A 1 410 ? -3.838 9.012 22.359 1.00 90.94 410 ASN A CA 1
ATOM 3273 C C . ASN A 1 410 ? -4.371 9.566 21.030 1.00 90.94 410 ASN A C 1
ATOM 3275 O O . ASN A 1 410 ? -3.995 9.104 19.950 1.00 90.94 410 ASN A O 1
ATOM 3279 N N . LEU A 1 411 ? -5.339 10.481 21.099 1.00 92.94 411 LEU A N 1
ATOM 3280 C CA . LEU A 1 411 ? -5.993 11.019 19.906 1.00 92.94 411 LEU A CA 1
ATOM 3281 C C . LEU A 1 411 ? -5.154 12.154 19.298 1.00 92.94 411 LEU A C 1
ATOM 3283 O O . LEU A 1 411 ? -5.218 13.296 19.742 1.00 92.94 411 LEU A O 1
ATOM 3287 N N . ARG A 1 412 ? -4.333 11.811 18.303 1.00 91.94 412 ARG A N 1
ATOM 3288 C CA . ARG A 1 412 ? -3.466 12.741 17.566 1.00 91.94 412 ARG A CA 1
ATOM 3289 C C . ARG A 1 412 ? -3.312 12.332 16.109 1.00 91.94 412 ARG A C 1
ATOM 3291 O O . ARG A 1 412 ? -3.554 11.166 15.771 1.00 91.94 412 ARG A O 1
ATOM 3298 N N . ARG A 1 413 ? -2.801 13.263 15.293 1.00 93.62 413 ARG A N 1
ATOM 3299 C CA . ARG A 1 413 ? -2.544 13.045 13.863 1.00 93.62 413 ARG A CA 1
ATOM 3300 C C . ARG A 1 413 ? -1.629 11.836 13.673 1.00 93.62 413 ARG A C 1
ATOM 3302 O O . ARG A 1 413 ? -0.751 11.559 14.497 1.00 93.62 413 ARG A O 1
ATOM 3309 N N . ILE A 1 414 ? -1.912 11.064 12.639 1.00 93.44 414 ILE A N 1
ATOM 3310 C CA . ILE A 1 414 ? -1.202 9.842 12.277 1.00 93.44 414 ILE A CA 1
ATOM 3311 C C . ILE A 1 414 ? -0.695 9.909 10.832 1.00 93.44 414 ILE A C 1
ATOM 3313 O O . ILE A 1 414 ? 0.430 9.485 10.593 1.00 93.44 414 ILE A O 1
ATOM 3317 N N . MET A 1 415 ? -1.454 10.498 9.900 1.00 93.88 415 MET A N 1
ATOM 3318 C CA . MET A 1 415 ? -1.075 10.609 8.486 1.00 93.88 415 MET A CA 1
ATOM 3319 C C . MET A 1 415 ? -0.436 11.958 8.136 1.00 93.88 415 MET A C 1
ATOM 3321 O O . MET A 1 415 ? 0.648 12.009 7.557 1.00 93.88 415 MET A O 1
ATOM 3325 N N . MET A 1 416 ? -1.091 13.065 8.472 1.00 94.31 416 MET A N 1
ATOM 3326 C CA . MET A 1 416 ? -0.658 14.413 8.107 1.00 94.31 416 MET A CA 1
ATOM 3327 C C . MET A 1 416 ? 0.407 14.943 9.079 1.00 94.31 416 MET A C 1
ATOM 3329 O O . MET A 1 416 ? 0.544 14.439 10.201 1.00 94.31 416 MET A O 1
ATOM 3333 N N . PRO A 1 417 ? 1.176 15.976 8.677 1.00 92.81 417 PRO A N 1
ATOM 3334 C CA . PRO A 1 417 ? 2.062 16.685 9.594 1.00 92.81 417 PRO A CA 1
ATOM 3335 C C . PRO A 1 417 ? 1.316 17.168 10.851 1.00 92.81 417 PRO A C 1
ATOM 3337 O O . PRO A 1 417 ? 0.149 17.556 10.747 1.00 92.81 417 PRO A O 1
ATOM 3340 N N . PRO A 1 418 ? 1.957 17.201 12.034 1.00 91.88 418 PRO A N 1
ATOM 3341 C CA . PRO A 1 418 ? 1.328 17.712 13.255 1.00 91.88 418 PRO A CA 1
ATOM 3342 C C . PRO A 1 418 ? 0.812 19.156 13.133 1.00 91.88 418 PRO A C 1
ATOM 3344 O O . PRO A 1 418 ? -0.166 19.510 13.783 1.00 91.88 418 PRO A O 1
ATOM 3347 N N . THR A 1 419 ? 1.443 19.958 12.276 1.00 92.88 419 THR A N 1
ATOM 3348 C CA . THR A 1 419 ? 1.104 21.352 11.945 1.00 92.88 419 THR A CA 1
ATOM 3349 C C . THR A 1 419 ? -0.089 21.494 10.994 1.00 92.88 419 THR A C 1
ATOM 3351 O O . THR A 1 419 ? -0.510 22.610 10.710 1.00 92.88 419 THR A O 1
ATOM 3354 N N . TRP A 1 420 ? -0.636 20.391 10.470 1.00 93.06 420 TRP A N 1
ATOM 3355 C CA . TRP A 1 420 ? -1.708 20.434 9.478 1.00 93.06 420 TRP A CA 1
ATOM 3356 C C . TRP A 1 420 ? -3.021 20.969 10.062 1.00 93.06 420 TRP A C 1
ATOM 3358 O O . TRP A 1 420 ? -3.437 20.579 11.158 1.00 93.06 420 TRP A O 1
ATOM 3368 N N . GLU A 1 421 ? -3.734 21.781 9.283 1.00 91.94 421 GLU A N 1
ATOM 3369 C CA . GLU A 1 421 ? -5.025 22.365 9.656 1.00 91.94 421 GLU A CA 1
ATOM 3370 C C . GLU A 1 421 ? -6.177 21.773 8.824 1.00 91.94 421 GLU A C 1
ATOM 3372 O O . GLU A 1 421 ? -6.108 21.644 7.598 1.00 91.94 421 GLU A O 1
ATOM 3377 N N . GLY A 1 422 ? -7.263 21.401 9.509 1.00 93.19 422 GLY A N 1
ATOM 3378 C CA . GLY A 1 422 ? -8.467 20.826 8.902 1.00 93.19 422 GLY A CA 1
ATOM 3379 C C . GLY A 1 422 ? -8.460 19.301 8.731 1.00 93.19 422 GLY A C 1
ATOM 3380 O O . GLY A 1 422 ? -7.621 18.589 9.301 1.00 93.19 422 GLY A O 1
ATOM 3381 N N . HIS A 1 423 ? -9.450 18.824 7.964 1.00 95.56 423 HIS A N 1
ATOM 3382 C CA . HIS A 1 423 ? -9.879 17.422 7.862 1.00 95.56 423 HIS A CA 1
ATOM 3383 C C . HIS A 1 423 ? -10.087 17.012 6.390 1.00 95.56 423 HIS A C 1
ATOM 3385 O O . HIS A 1 423 ? -11.149 17.287 5.824 1.00 95.56 423 HIS A O 1
ATOM 3391 N N . PRO A 1 424 ? -9.092 16.368 5.749 1.00 94.62 424 PRO A N 1
ATOM 3392 C CA . PRO A 1 424 ? -9.063 16.251 4.290 1.00 94.62 424 PRO A CA 1
ATOM 3393 C C . PRO A 1 424 ? -10.177 15.433 3.621 1.00 94.62 424 PRO A C 1
ATOM 3395 O O . PRO A 1 424 ? -10.476 15.649 2.443 1.00 94.62 424 PRO A O 1
ATOM 3398 N N . LEU A 1 425 ? -10.807 14.493 4.337 1.00 95.62 425 LEU A N 1
ATOM 3399 C CA . LEU A 1 425 ? -11.868 13.651 3.767 1.00 95.62 425 LEU A CA 1
ATOM 3400 C C . LEU A 1 425 ? -13.277 14.231 3.938 1.00 95.62 425 LEU A C 1
ATOM 3402 O O . LEU A 1 425 ? -14.234 13.635 3.441 1.00 95.62 425 LEU A O 1
ATOM 3406 N N . ARG A 1 426 ? -13.431 15.411 4.552 1.00 95.69 426 ARG A N 1
ATOM 3407 C CA . ARG A 1 426 ? -14.713 16.128 4.524 1.00 95.69 426 ARG A CA 1
ATOM 3408 C C . ARG A 1 426 ? -15.020 16.669 3.126 1.00 95.69 426 ARG A C 1
ATOM 3410 O O . ARG A 1 426 ? -14.117 16.891 2.313 1.00 95.69 426 ARG A O 1
ATOM 3417 N N . LYS A 1 427 ? -16.302 16.855 2.810 1.00 94.12 427 LYS A N 1
ATOM 3418 C CA . LYS A 1 427 ? -16.763 17.316 1.488 1.00 94.12 427 LYS A CA 1
ATOM 3419 C C . LYS A 1 427 ? -16.525 18.802 1.230 1.00 94.12 427 LYS A C 1
ATOM 3421 O O . LYS A 1 427 ? -16.408 19.193 0.077 1.00 94.12 427 LYS A O 1
ATOM 3426 N N . ASP A 1 428 ? -16.424 19.594 2.286 1.00 92.69 428 ASP A N 1
ATOM 3427 C CA . ASP A 1 428 ? -16.122 21.027 2.275 1.00 92.69 428 ASP A CA 1
ATOM 3428 C C . ASP A 1 428 ? -14.617 21.339 2.254 1.00 92.69 428 ASP A C 1
ATOM 3430 O O . ASP A 1 428 ? -14.237 22.493 2.065 1.00 92.69 428 ASP A O 1
ATOM 3434 N N . TYR A 1 429 ? -13.751 20.334 2.417 1.00 93.38 429 TYR A N 1
ATOM 3435 C CA . TYR A 1 429 ? -12.304 20.532 2.377 1.00 93.38 429 TYR A CA 1
ATOM 3436 C C . TYR A 1 429 ? -11.760 20.489 0.934 1.00 93.38 429 TYR A C 1
ATOM 3438 O O . TYR A 1 429 ? -12.102 19.556 0.192 1.00 93.38 429 TYR A O 1
ATOM 3446 N N . PRO A 1 430 ? -10.888 21.439 0.532 1.00 91.19 430 PRO A N 1
ATOM 3447 C CA . PRO A 1 430 ? -10.261 21.434 -0.787 1.00 91.19 430 PRO A CA 1
ATOM 3448 C C . PRO A 1 430 ? -9.462 20.153 -1.035 1.00 91.19 430 PRO A C 1
ATOM 3450 O O . PRO A 1 430 ? -8.721 19.674 -0.176 1.00 91.19 430 PRO A O 1
ATOM 3453 N N . ALA A 1 431 ? -9.608 19.580 -2.223 1.00 88.25 431 ALA A N 1
ATOM 3454 C CA . ALA A 1 431 ? -8.995 18.304 -2.560 1.00 88.25 431 ALA A CA 1
ATOM 3455 C C . ALA A 1 431 ? -7.711 18.482 -3.373 1.00 88.25 431 ALA A C 1
ATOM 3457 O O . ALA A 1 431 ? -6.730 17.787 -3.111 1.00 88.25 431 ALA A O 1
ATOM 3458 N N . ARG A 1 432 ? -7.715 19.366 -4.377 1.00 90.00 432 ARG A N 1
ATOM 3459 C CA . ARG A 1 432 ? -6.643 19.468 -5.380 1.00 90.00 432 ARG A CA 1
ATOM 3460 C C . ARG A 1 432 ? -5.469 20.251 -4.837 1.00 90.00 432 ARG A C 1
ATOM 3462 O O . ARG A 1 432 ? -5.671 21.267 -4.186 1.00 90.00 432 ARG A O 1
ATOM 3469 N N . ALA A 1 433 ? -4.254 19.875 -5.221 1.00 85.44 433 ALA A N 1
ATOM 3470 C CA . ALA A 1 433 ? -3.084 20.684 -4.897 1.00 85.44 433 ALA A CA 1
ATOM 3471 C C . ALA A 1 433 ? -3.193 22.090 -5.516 1.00 85.44 433 ALA A C 1
ATOM 3473 O O . ALA A 1 433 ? -2.727 23.056 -4.927 1.00 85.44 433 ALA A O 1
ATOM 3474 N N . THR A 1 434 ? -3.869 22.220 -6.663 1.00 83.25 434 THR A N 1
ATOM 3475 C CA . THR A 1 434 ? -4.119 23.510 -7.330 1.00 83.25 434 THR A CA 1
ATOM 3476 C C . THR A 1 434 ? -5.139 24.412 -6.630 1.00 83.25 434 THR A C 1
ATOM 3478 O O . THR A 1 434 ? -5.289 25.560 -7.033 1.00 83.25 434 THR A O 1
ATOM 3481 N N . GLU A 1 435 ? -5.906 23.890 -5.669 1.00 86.75 435 GLU A N 1
ATOM 3482 C CA . GLU A 1 435 ? -6.830 24.692 -4.849 1.00 86.75 435 GLU A CA 1
ATOM 3483 C C . GLU A 1 435 ? -6.110 25.346 -3.660 1.00 86.75 435 GLU A C 1
ATOM 3485 O O . GLU A 1 435 ? -6.664 26.249 -3.037 1.00 86.75 435 GLU A O 1
ATOM 3490 N N . PHE A 1 436 ? -4.880 24.913 -3.370 1.00 86.31 436 PHE A N 1
ATOM 3491 C CA . PHE A 1 436 ? -3.984 25.528 -2.398 1.00 86.31 436 PHE A CA 1
ATOM 3492 C C . PHE A 1 436 ? -2.976 26.438 -3.101 1.00 86.31 436 PHE A C 1
ATOM 3494 O O . PHE A 1 436 ? -2.732 26.327 -4.308 1.00 86.31 436 PHE A O 1
ATOM 3501 N N . ASP A 1 437 ? -2.338 27.307 -2.321 1.00 85.81 437 ASP A N 1
ATOM 3502 C CA . ASP A 1 437 ? -1.175 28.043 -2.799 1.00 85.81 437 ASP A CA 1
ATOM 3503 C C . ASP A 1 437 ? -0.054 27.070 -3.210 1.00 85.81 437 ASP A C 1
ATOM 3505 O O . ASP A 1 437 ? 0.117 26.018 -2.576 1.00 85.81 437 ASP A O 1
ATOM 3509 N N . PRO A 1 438 ? 0.731 27.395 -4.258 1.00 84.81 438 PRO A N 1
ATOM 3510 C CA . PRO A 1 438 ? 1.870 26.583 -4.660 1.00 84.81 438 PRO A CA 1
ATOM 3511 C C . PRO A 1 438 ? 2.761 26.243 -3.465 1.00 84.81 438 PRO A C 1
ATOM 3513 O O . PRO A 1 438 ? 3.082 27.106 -2.649 1.00 84.81 438 PRO A O 1
ATOM 3516 N N . PHE A 1 439 ? 3.169 24.976 -3.364 1.00 87.75 439 PHE A N 1
ATOM 3517 C CA . PHE A 1 439 ? 4.011 24.544 -2.256 1.00 87.75 439 PHE A CA 1
ATOM 3518 C C . PHE A 1 439 ? 5.334 25.315 -2.259 1.00 87.75 439 PHE A C 1
ATOM 3520 O O . PHE A 1 439 ? 6.140 25.183 -3.181 1.00 87.75 439 PHE A O 1
ATOM 3527 N N . GLU A 1 440 ? 5.558 26.068 -1.187 1.00 85.81 440 GLU A N 1
ATOM 3528 C CA . GLU A 1 440 ? 6.814 26.747 -0.900 1.00 85.81 440 GLU A CA 1
ATOM 3529 C C . GLU A 1 440 ? 7.368 26.262 0.446 1.00 85.81 440 GLU A C 1
ATOM 3531 O O . GLU A 1 440 ? 6.628 26.083 1.430 1.00 85.81 440 GLU A O 1
ATOM 3536 N N . LEU A 1 441 ? 8.688 26.056 0.486 1.00 89.25 441 LEU A N 1
ATOM 3537 C CA . LEU A 1 441 ? 9.436 25.710 1.689 1.00 89.25 441 LEU A CA 1
ATOM 3538 C C . LEU A 1 441 ? 10.438 26.826 1.992 1.00 89.25 441 LEU A C 1
ATOM 3540 O O . LEU A 1 441 ? 11.391 27.043 1.248 1.00 89.25 441 LEU A O 1
ATOM 3544 N N . THR A 1 442 ? 10.216 27.540 3.091 1.00 90.25 442 THR A N 1
ATOM 3545 C CA . THR A 1 442 ? 11.199 28.474 3.650 1.00 90.25 442 THR A CA 1
ATOM 3546 C C . THR A 1 442 ? 12.032 27.781 4.715 1.00 90.25 442 THR A C 1
ATOM 3548 O O . THR A 1 442 ? 11.608 26.767 5.274 1.00 90.25 442 THR A O 1
ATOM 3551 N N . LYS A 1 443 ? 13.188 28.353 5.056 1.00 86.69 443 LYS A N 1
ATOM 3552 C CA . LYS A 1 443 ? 14.005 27.866 6.176 1.00 86.69 443 LYS A CA 1
ATOM 3553 C C . LYS A 1 443 ? 13.229 27.842 7.497 1.00 86.69 443 LYS A C 1
ATOM 3555 O O . LYS A 1 443 ? 13.209 26.822 8.172 1.00 86.69 443 LYS A O 1
ATOM 3560 N N . ALA A 1 444 ? 12.488 28.910 7.800 1.00 89.06 444 ALA A N 1
ATOM 3561 C CA . ALA A 1 444 ? 11.642 28.972 8.994 1.00 89.06 444 ALA A CA 1
ATOM 3562 C C . ALA A 1 444 ? 10.550 27.885 9.010 1.00 89.06 444 ALA A C 1
ATOM 3564 O O . ALA A 1 444 ? 10.303 27.271 10.045 1.00 89.06 444 ALA A O 1
ATOM 3565 N N . LYS A 1 445 ? 9.915 27.608 7.861 1.00 90.12 445 LYS A N 1
ATOM 3566 C CA . LYS A 1 445 ? 8.921 26.531 7.741 1.00 90.12 445 LYS A CA 1
ATOM 3567 C C . LYS A 1 445 ? 9.566 25.156 7.898 1.00 90.12 445 LYS A C 1
ATOM 3569 O O . LYS A 1 445 ? 9.004 24.306 8.573 1.00 90.12 445 LYS A O 1
ATOM 3574 N N . GLN A 1 446 ? 10.742 24.938 7.310 1.00 91.44 446 GLN A N 1
ATOM 3575 C CA . GLN A 1 446 ? 11.499 23.704 7.511 1.00 91.44 446 GLN A CA 1
ATOM 3576 C C . GLN A 1 446 ? 11.817 23.490 8.996 1.00 91.44 446 GLN A C 1
ATOM 3578 O O . GLN A 1 446 ? 11.578 22.397 9.499 1.00 91.44 446 GLN A O 1
ATOM 3583 N N . ASP A 1 447 ? 12.324 24.511 9.690 1.00 91.75 447 ASP A N 1
ATOM 3584 C CA . ASP A 1 447 ? 12.668 24.423 11.112 1.00 91.75 447 ASP A CA 1
ATOM 3585 C C . ASP A 1 447 ? 11.427 24.128 11.971 1.00 91.75 447 ASP A C 1
ATOM 3587 O O . ASP A 1 447 ? 11.472 23.219 12.799 1.00 91.75 447 ASP A O 1
ATOM 3591 N N . LEU A 1 448 ? 10.297 24.795 11.703 1.00 93.12 448 LEU A N 1
ATOM 3592 C CA . LEU A 1 448 ? 9.016 24.541 12.375 1.00 93.12 448 LEU A CA 1
ATOM 3593 C C . LEU A 1 448 ? 8.538 23.092 12.190 1.00 93.12 448 LEU A C 1
ATOM 3595 O O . LEU A 1 448 ? 8.176 22.426 13.158 1.00 93.12 448 LEU A O 1
ATOM 3599 N N . GLU A 1 449 ? 8.544 22.590 10.953 1.00 92.56 449 GLU A N 1
ATOM 3600 C CA . GLU A 1 449 ? 8.123 21.218 10.647 1.00 92.56 449 GLU A CA 1
ATOM 3601 C C . GLU A 1 449 ? 9.065 20.184 11.281 1.00 92.56 449 GLU A C 1
ATOM 3603 O O . GLU A 1 449 ? 8.623 19.174 11.828 1.00 92.56 449 GLU A O 1
ATOM 3608 N N . MET A 1 450 ? 10.376 20.435 11.259 1.00 91.56 450 MET A N 1
ATOM 3609 C CA . MET A 1 450 ? 11.361 19.556 11.890 1.00 91.56 450 MET A CA 1
ATOM 3610 C C . MET A 1 450 ? 11.241 19.559 13.420 1.00 91.56 450 MET A C 1
ATOM 3612 O O . MET A 1 450 ? 11.378 18.502 14.041 1.00 91.56 450 MET A O 1
ATOM 3616 N N . GLU A 1 451 ? 10.949 20.705 14.037 1.00 92.75 451 GLU A N 1
ATOM 3617 C CA . GLU A 1 451 ? 10.677 20.803 15.472 1.00 92.75 451 GLU A CA 1
ATOM 3618 C C . GLU A 1 451 ? 9.388 20.062 15.843 1.00 92.75 451 GLU A C 1
ATOM 3620 O O . GLU A 1 451 ? 9.389 19.280 16.794 1.00 92.75 451 GLU A O 1
ATOM 3625 N N . ALA A 1 452 ? 8.327 20.196 15.042 1.00 90.94 452 ALA A N 1
ATOM 3626 C CA . ALA A 1 452 ? 7.079 19.454 15.222 1.00 90.94 452 ALA A CA 1
ATOM 3627 C C . ALA A 1 452 ? 7.266 17.927 15.123 1.00 90.94 452 ALA A C 1
ATOM 3629 O O . ALA A 1 452 ? 6.550 17.170 15.778 1.00 90.94 452 ALA A O 1
ATOM 3630 N N . LEU A 1 453 ? 8.249 17.460 14.346 1.00 89.38 453 LEU A N 1
ATOM 3631 C CA . LEU A 1 453 ? 8.630 16.045 14.262 1.00 89.38 453 LEU A CA 1
ATOM 3632 C C . LEU A 1 453 ? 9.525 15.578 15.426 1.00 89.38 453 LEU A C 1
ATOM 3634 O O . LEU A 1 453 ? 9.852 14.385 15.503 1.00 89.38 453 LEU A O 1
ATOM 3638 N N . THR A 1 454 ? 9.937 16.463 16.335 1.00 90.56 454 THR A N 1
ATOM 3639 C CA . THR A 1 454 ? 10.743 16.086 17.502 1.00 90.56 454 THR A CA 1
ATOM 3640 C C . THR A 1 454 ? 9.912 15.247 18.463 1.00 90.56 454 THR A C 1
ATOM 3642 O O . THR A 1 454 ? 8.829 15.633 18.895 1.00 90.56 454 THR A O 1
ATOM 3645 N N . PHE A 1 455 ? 10.429 14.068 18.805 1.00 90.25 455 PHE A N 1
ATOM 3646 C CA . PHE A 1 455 ? 9.727 13.143 19.681 1.00 90.25 455 PHE A CA 1
ATOM 3647 C C . PHE A 1 455 ? 9.791 13.607 21.140 1.00 90.25 455 PHE A C 1
ATOM 3649 O O . PHE A 1 455 ? 10.874 13.878 21.661 1.00 90.25 455 PHE A O 1
ATOM 3656 N N . LYS A 1 456 ? 8.633 13.647 21.802 1.00 90.69 456 LYS A N 1
ATOM 3657 C CA . LYS A 1 456 ? 8.484 13.990 23.221 1.00 90.69 456 LYS A CA 1
ATOM 3658 C C . LYS A 1 456 ? 7.961 12.769 23.989 1.00 90.69 456 LYS A C 1
ATOM 3660 O O . LYS A 1 456 ? 6.778 12.452 23.852 1.00 90.69 456 LYS A O 1
ATOM 3665 N N . PRO A 1 457 ? 8.810 12.060 24.758 1.00 90.81 457 PRO A N 1
ATOM 3666 C CA . PRO A 1 457 ? 8.425 10.827 25.452 1.00 90.81 457 PRO A CA 1
ATOM 3667 C C . PRO A 1 457 ? 7.189 10.966 26.352 1.00 90.81 457 PRO A C 1
ATOM 3669 O O . PRO A 1 457 ? 6.355 10.062 26.421 1.00 90.81 457 PRO A O 1
ATOM 3672 N N . GLU A 1 458 ? 7.032 12.120 26.998 1.00 89.50 458 GLU A N 1
ATOM 3673 C CA . GLU A 1 458 ? 5.969 12.392 27.966 1.00 89.50 458 GLU A CA 1
ATOM 3674 C C . GLU A 1 458 ? 4.578 12.321 27.321 1.00 89.50 458 GLU A C 1
ATOM 3676 O O . GLU A 1 458 ? 3.636 11.809 27.922 1.00 89.50 458 GLU A O 1
ATOM 3681 N N . GLU A 1 459 ? 4.457 12.753 26.063 1.00 88.06 459 GLU A N 1
ATOM 3682 C CA . GLU A 1 459 ? 3.205 12.714 25.291 1.00 88.06 459 GLU A CA 1
ATOM 3683 C C . GLU A 1 459 ? 2.781 11.286 24.903 1.00 88.06 459 GLU A C 1
ATOM 3685 O O . GLU A 1 459 ? 1.659 11.049 24.450 1.00 88.06 459 GLU A O 1
ATOM 3690 N N . TRP A 1 460 ? 3.684 10.315 25.037 1.00 87.38 460 TRP A N 1
ATOM 3691 C CA . TRP A 1 460 ? 3.424 8.895 24.795 1.00 87.38 460 TRP A CA 1
ATOM 3692 C C . TRP A 1 460 ? 3.273 8.101 26.097 1.00 87.38 460 TRP A C 1
ATOM 3694 O O . TRP A 1 460 ? 3.106 6.886 26.045 1.00 87.38 460 TRP A O 1
ATOM 3704 N N . GLY A 1 461 ? 3.317 8.764 27.259 1.00 87.56 461 GLY A N 1
ATOM 3705 C CA . GLY A 1 461 ? 3.323 8.092 28.560 1.00 87.56 461 GLY A CA 1
ATOM 3706 C C . GLY A 1 461 ? 4.620 7.327 28.842 1.00 87.56 461 GLY A C 1
ATOM 3707 O O . GLY A 1 461 ? 4.653 6.492 29.747 1.00 87.56 461 GLY A O 1
ATOM 3708 N N . MET A 1 462 ? 5.685 7.599 28.080 1.00 91.12 462 MET A N 1
ATOM 3709 C CA . MET A 1 462 ? 6.988 6.964 28.251 1.00 91.12 462 MET A CA 1
ATOM 3710 C C . MET A 1 462 ? 7.781 7.660 29.351 1.00 91.12 462 MET A C 1
ATOM 3712 O O . MET A 1 462 ? 7.786 8.887 29.474 1.00 91.12 462 MET A O 1
ATOM 3716 N N . LYS A 1 463 ? 8.483 6.862 30.154 1.00 88.94 463 LYS A N 1
ATOM 3717 C CA . LYS A 1 463 ? 9.385 7.362 31.197 1.00 88.94 463 LYS A CA 1
ATOM 3718 C C . LYS A 1 463 ? 10.754 7.645 30.589 1.00 88.94 463 LYS A C 1
ATOM 3720 O O . LYS A 1 463 ? 11.175 6.932 29.689 1.00 88.94 463 LYS A O 1
ATOM 3725 N N . ARG A 1 464 ? 11.469 8.653 31.095 1.00 88.81 464 ARG A N 1
ATOM 3726 C CA . ARG A 1 464 ? 12.854 8.928 30.670 1.00 88.81 464 ARG A CA 1
ATOM 3727 C C . ARG A 1 464 ? 13.910 8.106 31.398 1.00 88.81 464 ARG A C 1
ATOM 3729 O O . ARG A 1 464 ? 15.030 8.047 30.925 1.00 88.81 464 ARG A O 1
ATOM 3736 N N . GLY A 1 465 ? 13.544 7.464 32.498 1.00 87.38 465 GLY A N 1
ATOM 3737 C CA . GLY A 1 465 ? 14.443 6.654 33.303 1.00 87.38 465 GLY A CA 1
ATOM 3738 C C . GLY A 1 465 ? 13.730 6.078 34.519 1.00 87.38 465 GLY A C 1
ATOM 3739 O O . GLY A 1 465 ? 12.526 6.292 34.724 1.00 87.38 465 GLY A O 1
ATOM 3740 N N . THR A 1 466 ? 14.489 5.342 35.314 1.00 85.31 466 THR A N 1
ATOM 3741 C CA . THR A 1 466 ? 14.165 4.920 36.677 1.00 85.31 466 THR A CA 1
ATOM 3742 C C . THR A 1 466 ? 14.907 5.810 37.684 1.00 85.31 466 THR A C 1
ATOM 3744 O O . THR A 1 466 ? 15.509 6.809 37.308 1.00 85.31 466 THR A O 1
ATOM 3747 N N . GLU A 1 467 ? 14.865 5.483 38.979 1.00 82.69 467 GLU A N 1
ATOM 3748 C CA . GLU A 1 467 ? 15.652 6.214 39.989 1.00 82.69 467 GLU A CA 1
ATOM 3749 C C . GLU A 1 467 ? 17.171 6.075 39.784 1.00 82.69 467 GLU A C 1
ATOM 3751 O O . GLU A 1 467 ? 17.920 6.941 40.233 1.00 82.69 467 GLU A O 1
ATOM 3756 N N . ASN A 1 468 ? 17.624 5.010 39.109 1.00 82.31 468 ASN A N 1
ATOM 3757 C CA . ASN A 1 468 ? 19.044 4.671 38.991 1.00 82.31 468 ASN A CA 1
ATOM 3758 C C . ASN A 1 468 ? 19.607 4.806 37.566 1.00 82.31 468 ASN A C 1
ATOM 3760 O O . ASN A 1 468 ? 20.825 4.894 37.420 1.00 82.31 468 ASN A O 1
ATOM 3764 N N . GLU A 1 469 ? 18.764 4.791 36.527 1.00 85.50 469 GLU A N 1
ATOM 3765 C CA . GLU A 1 469 ? 19.198 4.665 35.125 1.00 85.50 469 GLU A CA 1
ATOM 3766 C C . GLU A 1 469 ? 18.293 5.454 34.170 1.00 85.50 469 GLU A C 1
ATOM 3768 O O . GLU A 1 469 ? 17.068 5.420 34.302 1.00 85.50 469 GLU A O 1
ATOM 3773 N N . ASP A 1 470 ? 18.893 6.128 33.186 1.00 89.00 470 ASP A N 1
ATOM 3774 C CA . ASP A 1 470 ? 18.182 6.840 32.120 1.00 89.00 470 ASP A CA 1
ATOM 3775 C C . ASP A 1 470 ? 17.985 5.936 30.895 1.00 89.00 470 ASP A C 1
ATOM 3777 O O . ASP A 1 470 ? 18.913 5.266 30.439 1.00 89.00 470 ASP A O 1
ATOM 3781 N N . PHE A 1 471 ? 16.787 5.964 30.313 1.00 93.06 471 PHE A N 1
ATOM 3782 C CA . PHE A 1 471 ? 16.482 5.263 29.070 1.00 93.06 471 PHE A CA 1
ATOM 3783 C C . PHE A 1 471 ? 16.987 6.041 27.853 1.00 93.06 471 PHE A C 1
ATOM 3785 O O . PHE A 1 471 ? 16.888 7.270 27.775 1.00 93.06 471 PHE A O 1
ATOM 3792 N N . MET A 1 472 ? 17.460 5.311 26.845 1.00 93.38 472 MET A N 1
ATOM 3793 C CA . MET A 1 472 ? 17.873 5.888 25.569 1.00 93.38 472 MET A CA 1
ATOM 3794 C C . MET A 1 472 ? 16.696 5.914 24.591 1.00 93.38 472 MET A C 1
ATOM 3796 O O . MET A 1 472 ? 16.037 4.901 24.366 1.00 93.38 472 MET A O 1
ATOM 3800 N N . PHE A 1 473 ? 16.468 7.062 23.953 1.00 94.06 473 PHE A N 1
ATOM 3801 C CA . PHE A 1 473 ? 15.504 7.182 22.859 1.00 94.06 473 PHE A CA 1
ATOM 3802 C C . PHE A 1 473 ? 16.229 7.177 21.517 1.00 94.06 473 PHE A C 1
ATOM 3804 O O . PHE A 1 473 ? 16.993 8.095 21.215 1.00 94.06 473 PHE A O 1
ATOM 3811 N N . LEU A 1 474 ? 15.973 6.156 20.700 1.00 93.69 474 LEU A N 1
ATOM 3812 C CA . LEU A 1 474 ? 16.571 6.010 19.374 1.00 93.69 474 LEU A CA 1
ATOM 3813 C C . LEU A 1 474 ? 15.523 6.240 18.285 1.00 93.69 474 LEU A C 1
ATOM 3815 O O . LEU A 1 474 ? 14.468 5.609 18.273 1.00 93.69 474 LEU A O 1
ATOM 3819 N N . ASN A 1 475 ? 15.833 7.130 17.342 1.00 92.62 475 ASN A N 1
ATOM 3820 C CA . ASN A 1 475 ? 14.999 7.378 16.171 1.00 92.62 475 ASN A CA 1
ATOM 3821 C C . ASN A 1 475 ? 15.474 6.520 14.989 1.00 92.62 475 ASN A C 1
ATOM 3823 O O . ASN A 1 475 ? 16.529 6.791 14.412 1.00 92.62 475 ASN A O 1
ATOM 3827 N N . LEU A 1 476 ? 14.694 5.504 14.623 1.00 92.25 476 LEU A N 1
ATOM 3828 C CA . LEU A 1 476 ? 14.934 4.650 13.465 1.00 92.25 476 LEU A CA 1
ATOM 3829 C C . LEU A 1 476 ? 14.077 5.142 12.287 1.00 92.25 476 LEU A C 1
ATOM 3831 O O . LEU A 1 476 ? 12.878 4.886 12.243 1.00 92.25 476 LEU A O 1
ATOM 3835 N N . GLY A 1 477 ? 14.684 5.845 11.327 1.00 89.06 477 GLY A N 1
ATOM 3836 C CA . GLY A 1 477 ? 13.991 6.406 10.157 1.00 89.06 477 GLY A CA 1
ATOM 3837 C C . GLY A 1 477 ? 13.704 7.917 10.265 1.00 89.06 477 GLY A C 1
ATOM 3838 O O . GLY A 1 477 ? 14.247 8.588 11.145 1.00 89.06 477 GLY A O 1
ATOM 3839 N N . PRO A 1 478 ? 12.904 8.504 9.351 1.00 87.12 478 PRO A N 1
ATOM 3840 C CA . PRO A 1 478 ? 12.096 7.851 8.316 1.00 87.12 478 PRO A CA 1
ATOM 3841 C C . PRO A 1 478 ? 12.892 7.310 7.118 1.00 87.12 478 PRO A C 1
ATOM 3843 O O . PRO A 1 478 ? 12.350 6.517 6.362 1.00 87.12 478 PRO A O 1
ATOM 3846 N N . ASN A 1 479 ? 14.160 7.707 6.937 1.00 86.00 479 ASN A N 1
ATOM 3847 C CA . ASN A 1 479 ? 15.038 7.124 5.916 1.00 86.00 479 ASN A CA 1
ATOM 3848 C C . ASN A 1 479 ? 16.055 6.170 6.554 1.00 86.00 479 ASN A C 1
ATOM 3850 O O . ASN A 1 479 ? 17.042 6.613 7.143 1.00 86.00 479 ASN A O 1
ATOM 3854 N N . HIS A 1 480 ? 15.810 4.865 6.451 1.00 87.56 480 HIS A N 1
ATOM 3855 C CA . HIS A 1 480 ? 16.719 3.816 6.912 1.00 87.56 480 HIS A CA 1
ATOM 3856 C C . HIS A 1 480 ? 16.575 2.580 6.005 1.00 87.56 480 HIS A C 1
ATOM 3858 O O . HIS A 1 480 ? 15.444 2.237 5.664 1.00 87.56 480 HIS A O 1
ATOM 3864 N N . PRO A 1 481 ? 17.660 1.870 5.629 1.00 81.38 481 PRO A N 1
ATOM 3865 C CA . PRO A 1 481 ? 17.573 0.724 4.715 1.00 81.38 481 PRO A CA 1
ATOM 3866 C C . PRO A 1 481 ? 16.564 -0.349 5.149 1.00 81.38 481 PRO A C 1
ATOM 3868 O O . PRO A 1 481 ? 15.772 -0.806 4.336 1.00 81.38 481 PRO A O 1
ATOM 3871 N N . SER A 1 482 ? 16.533 -0.683 6.441 1.00 82.56 482 SER A N 1
ATOM 3872 C CA . SER A 1 482 ? 15.618 -1.692 7.002 1.00 82.56 482 SER A CA 1
ATOM 3873 C C . SER A 1 482 ? 14.170 -1.220 7.191 1.00 82.56 482 SER A C 1
ATOM 3875 O O . SER A 1 482 ? 13.328 -1.990 7.638 1.00 82.56 482 SER A O 1
ATOM 3877 N N . ALA A 1 483 ? 13.875 0.053 6.913 1.00 82.62 483 ALA A N 1
ATOM 3878 C CA . ALA A 1 483 ? 12.517 0.590 6.992 1.00 82.62 483 ALA A CA 1
ATOM 3879 C C . ALA A 1 483 ? 11.707 0.323 5.705 1.00 82.62 483 ALA A C 1
ATOM 3881 O O . ALA A 1 483 ? 10.506 0.581 5.685 1.00 82.62 483 ALA A O 1
ATOM 3882 N N . HIS A 1 484 ? 12.358 -0.183 4.641 1.00 81.38 484 HIS A N 1
ATOM 3883 C CA . HIS A 1 484 ? 11.759 -0.534 3.340 1.00 81.38 484 HIS A CA 1
ATOM 3884 C C . HIS A 1 484 ? 10.817 0.540 2.774 1.00 81.38 484 HIS A C 1
ATOM 3886 O O . HIS A 1 484 ? 9.726 0.266 2.271 1.00 81.38 484 HIS A O 1
ATOM 3892 N N . GLY A 1 485 ? 11.257 1.796 2.858 1.00 83.12 485 GLY A N 1
ATOM 3893 C CA . GLY A 1 485 ? 10.509 2.980 2.449 1.00 83.12 485 GLY A CA 1
ATOM 3894 C C . GLY A 1 485 ? 10.648 4.102 3.473 1.00 83.12 485 GLY A C 1
ATOM 3895 O O . GLY A 1 485 ? 11.582 4.114 4.273 1.00 83.12 485 GLY A O 1
ATOM 3896 N N . ALA A 1 486 ? 9.707 5.046 3.444 1.00 86.69 486 ALA A N 1
ATOM 3897 C CA . ALA A 1 486 ? 9.647 6.140 4.404 1.00 86.69 486 ALA A CA 1
ATOM 3898 C C . ALA A 1 486 ? 8.845 5.715 5.645 1.00 86.69 486 ALA A C 1
ATOM 3900 O O . ALA A 1 486 ? 7.623 5.852 5.672 1.00 86.69 486 ALA A O 1
ATOM 3901 N N . PHE A 1 487 ? 9.523 5.168 6.654 1.00 92.25 487 PHE A N 1
ATOM 3902 C CA . PHE A 1 487 ? 8.897 4.710 7.897 1.00 92.25 487 PHE A CA 1
ATOM 3903 C C . PHE A 1 487 ? 9.772 5.025 9.100 1.00 92.25 487 PHE A C 1
ATOM 3905 O O . PHE A 1 487 ? 10.981 4.785 9.079 1.00 92.25 487 PHE A O 1
ATOM 3912 N N . ARG A 1 488 ? 9.158 5.582 10.145 1.00 93.81 488 ARG A N 1
ATOM 3913 C CA . ARG A 1 488 ? 9.841 6.006 11.360 1.00 93.81 488 ARG A CA 1
ATOM 3914 C C . ARG A 1 488 ? 9.349 5.196 12.551 1.00 93.81 488 ARG A C 1
ATOM 3916 O O . ARG A 1 488 ? 8.150 5.095 12.785 1.00 93.81 488 ARG A O 1
ATOM 3923 N N . ILE A 1 489 ? 10.280 4.680 13.343 1.00 95.00 489 ILE A N 1
ATOM 3924 C CA . ILE A 1 489 ? 9.995 4.033 14.621 1.00 95.00 489 ILE A CA 1
ATOM 3925 C C . ILE A 1 489 ? 10.865 4.681 15.686 1.00 95.00 489 ILE A C 1
ATOM 3927 O O . ILE A 1 489 ? 12.086 4.760 15.546 1.00 95.00 489 ILE A O 1
ATOM 3931 N N . ILE A 1 490 ? 10.240 5.139 16.763 1.00 95.38 490 ILE A N 1
ATOM 3932 C CA . ILE A 1 490 ? 10.955 5.620 17.938 1.00 95.38 490 ILE A CA 1
ATOM 3933 C C . ILE A 1 490 ? 11.037 4.481 18.947 1.00 95.38 490 ILE A C 1
ATOM 3935 O O . ILE A 1 490 ? 10.013 3.889 19.283 1.00 95.38 490 ILE A O 1
ATOM 3939 N N . LEU A 1 491 ? 12.244 4.175 19.414 1.00 95.50 491 LEU A N 1
ATOM 3940 C CA . LEU A 1 491 ? 12.512 3.109 20.375 1.00 95.50 491 LEU A CA 1
ATOM 3941 C C . LEU A 1 491 ? 12.869 3.709 21.729 1.00 95.50 491 LEU A C 1
ATOM 3943 O O . LEU A 1 491 ? 13.725 4.592 21.797 1.00 95.50 491 LEU A O 1
ATOM 3947 N N . GLN A 1 492 ? 12.237 3.206 22.785 1.00 95.62 492 GLN A N 1
ATOM 3948 C CA . GLN A 1 492 ? 12.661 3.398 24.164 1.00 95.62 492 GLN A CA 1
ATOM 3949 C C . GLN A 1 492 ? 13.486 2.177 24.574 1.00 95.62 492 GLN A C 1
ATOM 3951 O O . GLN A 1 492 ? 12.968 1.059 24.599 1.00 95.62 492 GLN A O 1
ATOM 3956 N N . LEU A 1 493 ? 14.763 2.400 24.871 1.00 95.12 493 LEU A N 1
ATOM 3957 C CA . LEU A 1 493 ? 15.742 1.345 25.101 1.00 95.12 493 LEU A CA 1
ATOM 3958 C C . LEU A 1 493 ? 16.288 1.387 26.526 1.00 95.12 493 LEU A C 1
ATOM 3960 O O . LEU A 1 493 ? 16.604 2.461 27.045 1.00 95.12 493 LEU A O 1
ATOM 3964 N N . ASP A 1 494 ? 16.449 0.200 27.098 1.00 92.94 494 ASP A N 1
ATOM 3965 C CA . ASP A 1 494 ? 17.273 -0.056 28.274 1.00 92.94 494 ASP A CA 1
ATOM 3966 C C . ASP A 1 494 ? 18.487 -0.885 27.831 1.00 92.94 494 ASP A C 1
ATOM 3968 O O . ASP A 1 494 ? 18.379 -2.065 27.489 1.00 92.94 494 ASP A O 1
ATOM 3972 N N . GLY A 1 495 ? 19.633 -0.220 27.676 1.00 90.31 495 GLY A N 1
ATOM 3973 C CA . GLY A 1 495 ? 20.777 -0.788 26.963 1.00 90.31 495 GLY A CA 1
ATOM 3974 C C . GLY A 1 495 ? 20.427 -1.153 25.512 1.00 90.31 495 GLY A C 1
ATOM 3975 O O . GLY A 1 495 ? 20.271 -0.273 24.664 1.00 90.31 495 GLY A O 1
ATOM 3976 N N . GLU A 1 496 ? 20.327 -2.455 25.223 1.00 91.31 496 GLU A N 1
ATOM 3977 C CA . GLU A 1 496 ? 19.934 -2.995 23.907 1.00 91.31 496 GLU A CA 1
ATOM 3978 C C . GLU A 1 496 ? 18.488 -3.525 23.859 1.00 91.31 496 GLU A C 1
ATOM 3980 O O . GLU A 1 496 ? 17.988 -3.834 22.770 1.00 91.31 496 GLU A O 1
ATOM 3985 N N . GLU A 1 497 ? 17.817 -3.640 25.009 1.00 94.62 497 GLU A N 1
ATOM 3986 C CA . GLU A 1 497 ? 16.463 -4.181 25.127 1.00 94.62 497 GLU A CA 1
ATOM 3987 C C . GLU A 1 497 ? 15.413 -3.103 24.834 1.00 94.62 497 GLU A C 1
ATOM 3989 O O . GLU A 1 497 ? 15.489 -1.971 25.316 1.00 94.62 497 GLU A O 1
ATOM 3994 N N . ILE A 1 498 ? 14.409 -3.456 24.031 1.00 95.88 498 ILE A N 1
ATOM 3995 C CA . ILE A 1 498 ? 13.291 -2.576 23.697 1.00 95.88 498 ILE A CA 1
ATOM 3996 C C . ILE A 1 498 ? 12.243 -2.648 24.806 1.00 95.88 498 ILE A C 1
ATOM 3998 O O . ILE A 1 498 ? 11.490 -3.618 24.904 1.00 95.88 498 ILE A O 1
ATOM 4002 N N . ILE A 1 499 ? 12.134 -1.575 25.587 1.00 94.44 499 ILE A N 1
ATOM 4003 C CA . ILE A 1 499 ? 11.091 -1.420 26.608 1.00 94.44 499 ILE A CA 1
ATOM 4004 C C . ILE A 1 499 ? 9.753 -1.075 25.961 1.00 94.44 499 ILE A C 1
ATOM 4006 O O . ILE A 1 499 ? 8.717 -1.633 26.324 1.00 94.44 499 ILE A O 1
ATOM 4010 N N . ASP A 1 500 ? 9.769 -0.158 24.995 1.00 94.25 500 ASP A N 1
ATOM 4011 C CA . ASP A 1 500 ? 8.595 0.200 24.207 1.00 94.25 500 ASP A CA 1
ATOM 4012 C C . ASP A 1 500 ? 9.001 0.834 22.870 1.00 94.25 500 ASP A C 1
ATOM 4014 O O . ASP A 1 500 ? 10.145 1.254 22.671 1.00 94.25 500 ASP A O 1
ATOM 4018 N N . CYS A 1 501 ? 8.061 0.919 21.932 1.00 94.94 501 CYS A N 1
ATOM 4019 C CA . CYS A 1 501 ? 8.298 1.586 20.660 1.00 94.94 501 CYS A CA 1
ATOM 4020 C C . CYS A 1 501 ? 7.043 2.239 20.088 1.00 94.94 501 CYS A C 1
ATOM 4022 O O . CYS A 1 501 ? 5.916 1.826 20.360 1.00 94.94 501 CYS A O 1
ATOM 4024 N N . VAL A 1 502 ? 7.255 3.241 19.239 1.00 94.38 502 VAL A N 1
ATOM 4025 C CA . VAL A 1 502 ? 6.198 4.002 18.578 1.00 94.38 502 VAL A CA 1
ATOM 4026 C C . VAL A 1 502 ? 6.436 4.015 17.071 1.00 94.38 502 VAL A C 1
ATOM 4028 O O . VAL A 1 502 ? 7.341 4.714 16.610 1.00 94.38 502 VAL A O 1
ATOM 4031 N N . PRO A 1 503 ? 5.624 3.281 16.295 1.00 94.75 503 PRO A N 1
ATOM 4032 C CA . PRO A 1 503 ? 5.555 3.451 14.848 1.00 94.75 503 PRO A CA 1
ATOM 4033 C C . PRO A 1 503 ? 4.844 4.767 14.467 1.00 94.75 503 PRO A C 1
ATOM 4035 O O . PRO A 1 503 ? 3.687 4.986 14.830 1.00 94.75 503 PRO A O 1
ATOM 4038 N N . ASP A 1 504 ? 5.537 5.629 13.719 1.00 93.62 504 ASP A N 1
ATOM 4039 C CA . ASP A 1 504 ? 5.053 6.895 13.145 1.00 93.62 504 ASP A CA 1
ATOM 4040 C C . ASP A 1 504 ? 4.999 6.771 11.609 1.00 93.62 504 ASP A C 1
ATOM 4042 O O . ASP A 1 504 ? 6.016 6.554 10.941 1.00 93.62 504 ASP A O 1
ATOM 4046 N N . ILE A 1 505 ? 3.786 6.864 11.061 1.00 94.62 505 ILE A N 1
ATOM 4047 C CA . ILE A 1 505 ? 3.460 6.617 9.645 1.00 94.62 505 ILE A CA 1
ATOM 4048 C C . ILE A 1 505 ? 3.025 7.921 8.948 1.00 94.62 505 ILE A C 1
ATOM 4050 O O . ILE A 1 505 ? 3.245 9.006 9.481 1.00 94.62 505 ILE A O 1
ATOM 4054 N N . GLY A 1 506 ? 2.470 7.868 7.736 1.00 92.69 506 GLY A N 1
ATOM 4055 C CA . GLY A 1 506 ? 1.989 9.058 7.017 1.00 92.69 506 GLY A CA 1
ATOM 4056 C C . GLY A 1 506 ? 3.025 9.752 6.130 1.00 92.69 506 GLY A C 1
ATOM 4057 O O . GLY A 1 506 ? 2.729 10.752 5.475 1.00 92.69 506 GLY A O 1
ATOM 4058 N N . TYR A 1 507 ? 4.247 9.224 6.062 1.00 92.06 507 TYR A N 1
ATOM 4059 C CA . TYR A 1 507 ? 5.292 9.743 5.176 1.00 92.06 507 TYR A CA 1
ATOM 4060 C C . TYR A 1 507 ? 5.065 9.384 3.698 1.00 92.06 507 TYR A C 1
ATOM 4062 O O . TYR A 1 507 ? 5.819 9.857 2.851 1.00 92.06 507 TYR A O 1
ATOM 4070 N N . HIS A 1 508 ? 4.043 8.578 3.387 1.00 91.75 508 HIS A N 1
ATOM 4071 C CA . HIS A 1 508 ? 3.640 8.149 2.047 1.00 91.75 508 HIS A CA 1
ATOM 4072 C C . HIS A 1 508 ? 2.134 8.363 1.768 1.00 91.75 508 HIS A C 1
ATOM 4074 O O . HIS A 1 508 ? 1.563 7.697 0.906 1.00 91.75 508 HIS A O 1
ATOM 4080 N N . HIS A 1 509 ? 1.460 9.276 2.475 1.00 93.44 509 HIS A N 1
ATOM 4081 C CA . HIS A 1 509 ? 0.016 9.492 2.310 1.00 93.44 509 HIS A CA 1
ATOM 4082 C C . HIS A 1 509 ? -0.325 10.245 1.012 1.00 93.44 509 HIS A C 1
ATOM 4084 O O . HIS A 1 509 ? -0.018 11.431 0.872 1.00 93.44 509 HIS A O 1
ATOM 4090 N N . ARG A 1 510 ? -1.004 9.590 0.058 1.00 90.81 510 ARG A N 1
ATOM 4091 C CA . ARG A 1 510 ? -1.351 10.155 -1.269 1.00 90.81 510 ARG A CA 1
ATOM 4092 C C . ARG A 1 510 ? -2.816 10.554 -1.413 1.00 90.81 510 ARG A C 1
ATOM 4094 O O . ARG A 1 510 ? -3.231 10.896 -2.518 1.00 90.81 510 ARG A O 1
ATOM 4101 N N . GLY A 1 511 ? -3.609 10.470 -0.347 1.00 93.38 511 GLY A N 1
ATOM 4102 C CA . GLY A 1 511 ? -5.040 10.767 -0.407 1.00 93.38 511 GLY A CA 1
ATOM 4103 C C . GLY A 1 511 ? -5.772 9.903 -1.441 1.00 93.38 511 GLY A C 1
ATOM 4104 O O . GLY A 1 511 ? -6.665 10.397 -2.135 1.00 93.38 511 GLY A O 1
ATOM 4105 N N . ALA A 1 512 ? -5.393 8.624 -1.580 1.00 94.31 512 ALA A N 1
ATOM 4106 C CA . ALA A 1 512 ? -5.939 7.721 -2.597 1.00 94.31 512 ALA A CA 1
ATOM 4107 C C . ALA A 1 512 ? -7.464 7.583 -2.491 1.00 94.31 512 ALA A C 1
ATOM 4109 O O . ALA A 1 512 ? -8.159 7.459 -3.500 1.00 94.31 512 ALA A O 1
ATOM 4110 N N . GLU A 1 513 ? -7.993 7.656 -1.274 1.00 95.94 513 GLU A N 1
ATOM 4111 C CA . GLU A 1 513 ? -9.426 7.620 -1.005 1.00 95.94 513 GLU A CA 1
ATOM 4112 C C . GLU A 1 513 ? -10.153 8.882 -1.490 1.00 95.94 513 GLU A C 1
ATOM 4114 O O . GLU A 1 513 ? -11.194 8.780 -2.140 1.00 95.94 513 GLU A O 1
ATOM 4119 N N . LYS A 1 514 ? -9.576 10.071 -1.252 1.00 95.50 514 LYS A N 1
ATOM 4120 C CA . LYS A 1 514 ? -10.116 11.350 -1.743 1.00 95.50 514 LYS A CA 1
ATOM 4121 C C . LYS A 1 514 ? -10.064 11.425 -3.267 1.00 95.50 514 LYS A C 1
ATOM 4123 O O . LYS A 1 514 ? -10.989 11.930 -3.898 1.00 95.50 514 LYS A O 1
ATOM 4128 N N . MET A 1 515 ? -9.018 10.861 -3.873 1.00 94.31 515 MET A N 1
ATOM 4129 C CA . MET A 1 515 ? -8.913 10.735 -5.328 1.00 94.31 515 MET A CA 1
ATOM 4130 C C . MET A 1 515 ? -10.052 9.903 -5.931 1.00 94.31 515 MET A C 1
ATOM 4132 O O . MET A 1 515 ? -10.522 10.235 -7.021 1.00 94.31 515 MET A O 1
ATOM 4136 N N . GLY A 1 516 ? -10.536 8.875 -5.227 1.00 94.38 516 GLY A N 1
ATOM 4137 C CA . GLY A 1 516 ? -11.681 8.067 -5.660 1.00 94.38 516 GLY A CA 1
ATOM 4138 C C . GLY A 1 516 ? -12.989 8.855 -5.746 1.00 94.38 516 GLY A C 1
ATOM 4139 O O . GLY A 1 516 ? -13.855 8.521 -6.552 1.00 94.38 516 GLY A O 1
ATOM 4140 N N . GLU A 1 517 ? -13.125 9.930 -4.969 1.00 94.75 517 GLU A N 1
ATOM 4141 C CA . GLU A 1 517 ? -14.299 10.816 -5.002 1.00 94.75 517 GLU A CA 1
ATOM 4142 C C . GLU A 1 517 ? -14.276 11.788 -6.192 1.00 94.75 517 GLU A C 1
ATOM 4144 O O . GLU A 1 517 ? -15.295 12.381 -6.536 1.00 94.75 517 GLU A O 1
ATOM 4149 N N . ARG A 1 518 ? -13.108 11.960 -6.826 1.00 91.88 518 ARG A N 1
ATOM 4150 C CA . ARG A 1 518 ? -12.882 12.913 -7.925 1.00 91.88 518 ARG A CA 1
ATOM 4151 C C . ARG A 1 518 ? -12.777 12.245 -9.291 1.00 91.88 518 ARG A C 1
ATOM 4153 O O . ARG A 1 518 ? -13.057 12.865 -10.312 1.00 91.88 518 ARG A O 1
ATOM 4160 N N . GLN A 1 519 ? -12.258 11.025 -9.329 1.00 94.44 519 GLN A N 1
ATOM 4161 C CA . GLN A 1 519 ? -12.075 10.288 -10.572 1.00 94.44 519 GLN A CA 1
ATOM 4162 C C . GLN A 1 519 ? -13.340 9.507 -10.906 1.00 94.44 519 GLN A C 1
ATOM 4164 O O . GLN A 1 519 ? -14.042 9.026 -10.017 1.00 94.44 519 GLN A O 1
ATOM 4169 N N . SER A 1 520 ? -13.621 9.352 -12.201 1.00 95.81 520 SER A N 1
ATOM 4170 C CA . SER A 1 520 ? -14.696 8.453 -12.612 1.00 95.81 520 SER A CA 1
ATOM 4171 C C . SER A 1 520 ? -14.379 7.015 -12.198 1.00 95.81 520 SER A C 1
ATOM 4173 O O . SER A 1 520 ? -13.206 6.649 -12.063 1.00 95.81 520 SER A O 1
ATOM 4175 N N . TRP A 1 521 ? -15.406 6.171 -12.063 1.00 96.56 521 TRP A N 1
ATOM 4176 C CA . TRP A 1 521 ? -15.229 4.760 -11.687 1.00 96.56 521 TRP A CA 1
ATOM 4177 C C . TRP A 1 521 ? -14.185 4.032 -12.552 1.00 96.56 521 TRP A C 1
ATOM 4179 O O . TRP A 1 521 ? -13.401 3.223 -12.067 1.00 96.56 521 TRP A O 1
ATOM 4189 N N . HIS A 1 522 ? -14.128 4.341 -13.849 1.00 95.00 522 HIS A N 1
ATOM 4190 C CA . HIS A 1 522 ? -13.149 3.732 -14.747 1.00 95.00 522 HIS A CA 1
ATOM 4191 C C . HIS A 1 522 ? -11.752 4.373 -14.639 1.00 95.00 522 HIS A C 1
ATOM 4193 O O . HIS A 1 522 ? -10.742 3.667 -14.653 1.00 95.00 522 HIS A O 1
ATOM 4199 N N . SER A 1 523 ? -11.669 5.702 -14.516 1.00 93.88 523 SER A N 1
ATOM 4200 C CA . SER A 1 523 ? -10.390 6.425 -14.436 1.00 93.88 523 SER A CA 1
ATOM 4201 C C . SER A 1 523 ? -9.674 6.248 -13.095 1.00 93.88 523 SER A C 1
ATOM 4203 O O . SER A 1 523 ? -8.479 6.523 -13.012 1.00 93.88 523 SER A O 1
ATOM 4205 N N . TYR A 1 524 ? -10.368 5.773 -12.057 1.00 95.88 524 TYR A N 1
ATOM 4206 C CA . TYR A 1 524 ? -9.767 5.482 -10.756 1.00 95.88 524 TYR A CA 1
ATOM 4207 C C . TYR A 1 524 ? -8.964 4.167 -10.718 1.00 95.88 524 TYR A C 1
ATOM 4209 O O . TYR A 1 524 ? -8.058 4.033 -9.900 1.00 95.88 524 TYR A O 1
ATOM 4217 N N . ILE A 1 525 ? -9.222 3.215 -11.624 1.00 95.75 525 ILE A N 1
ATOM 4218 C CA . ILE A 1 525 ? -8.576 1.885 -11.623 1.00 95.75 525 ILE A CA 1
ATOM 4219 C C . ILE A 1 525 ? -7.038 1.959 -11.496 1.00 95.75 525 ILE A C 1
ATOM 4221 O O . ILE A 1 525 ? -6.496 1.278 -10.629 1.00 95.75 525 ILE A O 1
ATOM 4225 N N . PRO A 1 526 ? -6.299 2.815 -12.234 1.00 94.12 526 PRO A N 1
ATOM 4226 C CA . PRO A 1 526 ? -4.840 2.883 -12.107 1.00 94.12 526 PRO A CA 1
ATOM 4227 C C . PRO A 1 526 ? -4.331 3.315 -10.720 1.00 94.12 526 PRO A C 1
ATOM 4229 O O . PRO A 1 526 ? -3.167 3.076 -10.397 1.00 94.12 526 PRO A O 1
ATOM 4232 N N . TYR A 1 527 ? -5.150 3.966 -9.889 1.00 94.25 527 TYR A N 1
ATOM 4233 C CA . TYR A 1 527 ? -4.750 4.314 -8.523 1.00 94.25 527 TYR A CA 1
ATOM 4234 C C . TYR A 1 527 ? -4.680 3.068 -7.634 1.00 94.25 527 TYR A C 1
ATOM 4236 O O . TYR A 1 527 ? -3.803 2.992 -6.776 1.00 94.25 527 TYR A O 1
ATOM 4244 N N . THR A 1 528 ? -5.534 2.073 -7.890 1.00 94.69 528 THR A N 1
ATOM 4245 C CA . THR A 1 528 ? -5.609 0.825 -7.113 1.00 94.69 528 THR A CA 1
ATOM 4246 C C . THR A 1 528 ? -4.316 0.002 -7.212 1.00 94.69 528 THR A C 1
ATOM 4248 O O . THR A 1 528 ? -3.791 -0.425 -6.186 1.00 94.69 528 THR A O 1
ATOM 4251 N N . ASP A 1 529 ? -3.708 -0.075 -8.405 1.00 90.81 529 ASP A N 1
ATOM 4252 C CA . ASP A 1 529 ? -2.382 -0.676 -8.665 1.00 90.81 529 ASP A CA 1
ATOM 4253 C C . ASP A 1 529 ? -1.241 -0.080 -7.833 1.00 90.81 529 ASP A C 1
ATOM 4255 O O . ASP A 1 529 ? -0.185 -0.690 -7.661 1.00 90.81 529 ASP A O 1
ATOM 4259 N N . ARG A 1 530 ? -1.404 1.174 -7.406 1.00 91.19 530 ARG A N 1
ATOM 4260 C CA . ARG A 1 530 ? -0.350 1.977 -6.773 1.00 91.19 530 ARG A CA 1
ATOM 4261 C C . ARG A 1 530 ? -0.510 2.079 -5.264 1.00 91.19 530 ARG A C 1
ATOM 4263 O O . ARG A 1 530 ? 0.397 2.605 -4.608 1.00 91.19 530 ARG A O 1
ATOM 4270 N N . ILE A 1 531 ? -1.625 1.586 -4.721 1.00 92.19 531 ILE A N 1
ATOM 4271 C CA . ILE A 1 531 ? -1.807 1.441 -3.275 1.00 92.19 531 ILE A CA 1
ATOM 4272 C C . ILE A 1 531 ? -0.737 0.491 -2.764 1.00 92.19 531 ILE A C 1
ATOM 4274 O O . ILE A 1 531 ? 0.129 0.910 -2.008 1.00 92.19 531 ILE A O 1
ATOM 4278 N N . GLU A 1 532 ? -0.683 -0.720 -3.308 1.00 91.44 532 GLU A N 1
ATOM 4279 C CA . GLU A 1 532 ? 0.373 -1.686 -3.034 1.00 91.44 532 GLU A CA 1
ATOM 4280 C C . GLU A 1 532 ? 1.112 -1.980 -4.348 1.00 91.44 532 GLU A C 1
ATOM 4282 O O . GLU A 1 532 ? 0.646 -2.703 -5.224 1.00 91.44 532 GLU A O 1
ATOM 4287 N N . TYR A 1 533 ? 2.266 -1.335 -4.533 1.00 90.69 533 TYR A N 1
ATOM 4288 C CA . TYR A 1 533 ? 2.895 -1.244 -5.852 1.00 90.69 533 TYR A CA 1
ATOM 4289 C C . TYR A 1 533 ? 3.599 -2.526 -6.340 1.00 90.69 533 TYR A C 1
ATOM 4291 O O . TYR A 1 533 ? 4.163 -2.504 -7.437 1.00 90.69 533 TYR A O 1
ATOM 4299 N N . LEU A 1 534 ? 3.622 -3.619 -5.563 1.00 90.44 534 LEU A N 1
ATOM 4300 C CA . LEU A 1 534 ? 4.213 -4.901 -5.980 1.00 90.44 534 LEU A CA 1
ATOM 4301 C C . LEU A 1 534 ? 3.165 -5.902 -6.484 1.00 90.44 534 LEU A C 1
ATOM 4303 O O . LEU A 1 534 ? 3.506 -6.764 -7.295 1.00 90.44 534 LEU A O 1
ATOM 4307 N N . GLY A 1 535 ? 1.918 -5.796 -6.025 1.00 86.88 535 GLY A N 1
ATOM 4308 C CA . GLY A 1 535 ? 0.828 -6.721 -6.336 1.00 86.88 535 GLY A CA 1
ATOM 4309 C C . GLY A 1 535 ? 0.055 -6.406 -7.611 1.00 86.88 535 GLY A C 1
ATOM 4310 O O . GLY A 1 535 ? -0.792 -7.217 -7.981 1.00 86.88 535 GLY A O 1
ATOM 4311 N N . GLY A 1 536 ? 0.346 -5.291 -8.295 1.00 88.56 536 GLY A N 1
ATOM 4312 C CA . GLY A 1 536 ? -0.226 -4.943 -9.606 1.00 88.56 536 GLY A CA 1
ATOM 4313 C C . GLY A 1 536 ? -1.726 -5.245 -9.693 1.00 88.56 536 GLY A C 1
ATOM 4314 O O . GLY A 1 536 ? -2.491 -4.830 -8.818 1.00 88.56 536 GLY A O 1
ATOM 4315 N N . CYS A 1 537 ? -2.111 -6.093 -10.658 1.00 91.31 537 CYS A N 1
ATOM 4316 C CA . CYS A 1 537 ? -3.508 -6.460 -10.916 1.00 91.31 537 CYS A CA 1
ATOM 4317 C C . CYS A 1 537 ? -4.265 -7.022 -9.698 1.00 91.31 537 CYS A C 1
ATOM 4319 O O . CYS A 1 537 ? -5.491 -6.931 -9.639 1.00 91.31 537 CYS A O 1
ATOM 4321 N N . VAL A 1 538 ? -3.577 -7.632 -8.721 1.00 94.62 538 VAL A N 1
ATOM 4322 C CA . VAL A 1 538 ? -4.221 -8.154 -7.500 1.00 94.62 538 VAL A CA 1
ATOM 4323 C C . VAL A 1 538 ? -4.971 -7.036 -6.776 1.00 94.62 538 VAL A C 1
ATOM 4325 O O . VAL A 1 538 ? -6.072 -7.263 -6.284 1.00 94.62 538 VAL A O 1
ATOM 4328 N N . ASN A 1 539 ? -4.422 -5.821 -6.759 1.00 92.94 539 ASN A N 1
ATOM 4329 C CA . ASN A 1 539 ? -5.016 -4.685 -6.057 1.00 92.94 539 ASN A CA 1
ATOM 4330 C C . ASN A 1 539 ? -6.163 -4.024 -6.831 1.00 92.94 539 ASN A C 1
ATOM 4332 O O . ASN A 1 539 ? -7.027 -3.401 -6.212 1.00 92.94 539 ASN A O 1
ATOM 4336 N N . GLU A 1 540 ? -6.227 -4.217 -8.151 1.00 95.19 540 GLU A N 1
ATOM 4337 C CA . GLU A 1 540 ? -7.371 -3.810 -8.978 1.00 95.19 540 GLU A CA 1
ATOM 4338 C C . GLU A 1 540 ? -8.608 -4.668 -8.685 1.00 95.19 540 GLU A C 1
ATOM 4340 O O . GLU A 1 540 ? -9.745 -4.193 -8.735 1.00 95.19 540 GLU A O 1
ATOM 4345 N N . MET A 1 541 ? -8.394 -5.946 -8.364 1.00 95.56 541 MET A N 1
ATOM 4346 C CA . MET A 1 541 ? -9.456 -6.938 -8.233 1.00 95.56 541 MET A CA 1
ATOM 4347 C C . MET A 1 541 ? -10.551 -6.586 -7.210 1.00 95.56 541 MET A C 1
ATOM 4349 O O . MET A 1 541 ? -11.718 -6.626 -7.602 1.00 95.56 541 MET A O 1
ATOM 4353 N N . PRO A 1 542 ? -10.266 -6.235 -5.937 1.00 96.75 542 PRO A N 1
ATOM 4354 C CA . PRO A 1 542 ? -11.328 -5.929 -4.979 1.00 96.75 542 PRO A CA 1
ATOM 4355 C C . PRO A 1 542 ? -12.136 -4.700 -5.403 1.00 96.75 542 PRO A C 1
ATOM 4357 O O . PRO A 1 542 ? -13.353 -4.689 -5.236 1.00 96.75 542 PRO A O 1
ATOM 4360 N N . TYR A 1 543 ? -11.493 -3.699 -6.009 1.00 97.50 543 TYR A N 1
ATOM 4361 C CA . TYR A 1 543 ? -12.187 -2.528 -6.532 1.00 97.50 543 TYR A CA 1
ATOM 4362 C C . TYR A 1 543 ? -13.126 -2.900 -7.684 1.00 97.50 543 TYR A C 1
ATOM 4364 O O . TYR A 1 543 ? -14.323 -2.621 -7.622 1.00 97.50 543 TYR A O 1
ATOM 4372 N N . VAL A 1 544 ? -12.609 -3.578 -8.712 1.00 97.12 544 VAL A N 1
ATOM 4373 C CA . VAL A 1 544 ? -13.387 -3.943 -9.904 1.00 97.12 544 VAL A CA 1
ATOM 4374 C C . VAL A 1 544 ? -14.548 -4.866 -9.542 1.00 97.12 544 VAL A C 1
ATOM 4376 O O . VAL A 1 544 ? -15.666 -4.617 -9.978 1.00 97.12 544 VAL A O 1
ATOM 4379 N N . LEU A 1 545 ? -14.327 -5.866 -8.687 1.00 97.12 545 LEU A N 1
ATOM 4380 C CA . LEU A 1 545 ? -15.386 -6.764 -8.222 1.00 97.12 545 LEU A CA 1
ATOM 4381 C C . LEU A 1 545 ? -16.457 -6.029 -7.396 1.00 97.12 545 LEU A C 1
ATOM 4383 O O . LEU A 1 545 ? -17.646 -6.317 -7.540 1.00 97.12 545 LEU A O 1
ATOM 4387 N N . ALA A 1 546 ? -16.072 -5.062 -6.553 1.00 96.69 546 ALA A N 1
ATOM 4388 C CA . ALA A 1 546 ? -17.035 -4.243 -5.817 1.00 96.69 546 ALA A CA 1
ATOM 4389 C C . ALA A 1 546 ? -17.875 -3.364 -6.763 1.00 96.69 546 ALA A C 1
ATOM 4391 O O . ALA A 1 546 ? -19.089 -3.250 -6.573 1.00 96.69 546 ALA A O 1
ATOM 4392 N N . VAL A 1 547 ? -17.264 -2.792 -7.806 1.00 97.06 547 VAL A N 1
ATOM 4393 C CA . VAL A 1 547 ? -17.969 -2.011 -8.838 1.00 97.06 547 VAL A CA 1
ATOM 4394 C C . VAL A 1 547 ? -18.863 -2.903 -9.708 1.00 97.06 547 VAL A C 1
ATOM 4396 O O . VAL A 1 547 ? -20.000 -2.537 -9.989 1.00 97.06 547 VAL A O 1
ATOM 4399 N N . GLU A 1 548 ? -18.411 -4.095 -10.096 1.00 96.56 548 GLU A N 1
ATOM 4400 C CA . GLU A 1 548 ? -19.206 -5.064 -10.866 1.00 96.56 548 GLU A CA 1
ATOM 4401 C C . GLU A 1 548 ? -20.430 -5.536 -10.078 1.00 96.56 548 GLU A C 1
ATOM 4403 O O . GLU A 1 548 ? -21.535 -5.562 -10.620 1.00 96.56 548 GLU A O 1
ATOM 4408 N N . LYS A 1 549 ? -20.270 -5.800 -8.776 1.00 93.81 549 LYS A N 1
ATOM 4409 C CA . LYS A 1 549 ? -21.376 -6.116 -7.860 1.00 93.81 549 LYS A CA 1
ATOM 4410 C C . LYS A 1 549 ? -22.361 -4.951 -7.722 1.00 93.81 549 LYS A C 1
ATOM 4412 O O . LYS A 1 549 ? -23.575 -5.153 -7.711 1.00 93.81 549 LYS A O 1
ATOM 4417 N N . LEU A 1 550 ? -21.854 -3.718 -7.668 1.00 92.81 550 LEU A N 1
ATOM 4418 C CA . LEU A 1 550 ? -22.683 -2.512 -7.656 1.00 92.81 550 LEU A CA 1
ATOM 4419 C C . LEU A 1 550 ? -23.474 -2.358 -8.965 1.00 92.81 550 LEU A C 1
ATOM 4421 O O . LEU A 1 550 ? -24.654 -2.023 -8.923 1.00 92.81 550 LEU A O 1
ATOM 4425 N N . ALA A 1 551 ? -22.854 -2.648 -10.108 1.00 93.44 551 ALA A N 1
ATOM 4426 C CA . ALA A 1 551 ? -23.465 -2.561 -11.432 1.00 93.44 551 ALA A CA 1
ATOM 4427 C C . ALA A 1 551 ? -24.383 -3.751 -11.776 1.00 93.44 551 ALA A C 1
ATOM 4429 O O . ALA A 1 551 ? -25.226 -3.621 -12.657 1.00 93.44 551 ALA A O 1
ATOM 4430 N N . GLY A 1 552 ? -24.243 -4.891 -11.089 1.00 91.94 552 GLY A N 1
ATOM 4431 C CA . GLY A 1 552 ? -24.933 -6.141 -11.428 1.00 91.94 552 GLY A CA 1
ATOM 4432 C C . GLY A 1 552 ? -24.324 -6.873 -12.631 1.00 91.94 552 GLY A C 1
ATOM 4433 O O . GLY A 1 552 ? -25.030 -7.576 -13.349 1.00 91.94 552 GLY A O 1
ATOM 4434 N N . ILE A 1 553 ? -23.023 -6.694 -12.880 1.00 94.38 553 ILE A N 1
ATOM 4435 C CA . ILE A 1 553 ? -22.319 -7.309 -14.013 1.00 94.38 553 ILE A CA 1
ATOM 4436 C C . ILE A 1 553 ? -21.850 -8.714 -13.633 1.00 94.38 553 ILE A C 1
ATOM 4438 O O . ILE A 1 553 ? -21.219 -8.905 -12.596 1.00 94.38 553 ILE A O 1
ATOM 4442 N N . THR A 1 554 ? -22.096 -9.684 -14.515 1.00 94.00 554 THR A N 1
ATOM 4443 C CA . THR A 1 554 ? -21.488 -11.021 -14.443 1.00 94.00 554 THR A CA 1
ATOM 4444 C C . THR A 1 554 ? -20.482 -11.168 -15.578 1.00 94.00 554 THR A C 1
ATOM 4446 O O . THR A 1 554 ? -20.811 -10.907 -16.736 1.00 94.00 554 THR A O 1
ATOM 4449 N N . VAL A 1 555 ? -19.244 -11.536 -15.246 1.00 95.50 555 VAL A N 1
ATOM 4450 C CA . VAL A 1 555 ? -18.154 -11.663 -16.223 1.00 95.50 555 VAL A CA 1
ATOM 4451 C C . VAL A 1 555 ? -18.038 -13.095 -16.768 1.00 95.50 555 VAL A C 1
ATOM 4453 O O . VAL A 1 555 ? -18.348 -14.035 -16.039 1.00 95.50 555 VAL A O 1
ATOM 4456 N N . PRO A 1 556 ? -17.577 -13.282 -18.021 1.00 95.75 556 PRO A N 1
ATOM 4457 C CA . PRO A 1 556 ? -17.338 -14.609 -18.598 1.00 95.75 556 PRO A CA 1
ATOM 4458 C C . PRO A 1 556 ? -16.258 -15.417 -17.858 1.00 95.75 556 PRO A C 1
ATOM 4460 O O . PRO A 1 556 ? -15.306 -14.844 -17.326 1.00 95.75 556 PRO A O 1
ATOM 4463 N N . ASP A 1 557 ? -16.318 -16.749 -17.932 1.00 95.69 557 ASP A N 1
ATOM 4464 C CA . ASP A 1 557 ? -15.346 -17.641 -17.271 1.00 95.69 557 ASP A CA 1
ATOM 4465 C C . ASP A 1 557 ? -13.903 -17.414 -17.729 1.00 95.69 557 ASP A C 1
ATOM 4467 O O . ASP A 1 557 ? -12.972 -17.437 -16.924 1.00 95.69 557 ASP A O 1
ATOM 4471 N N . ARG A 1 558 ? -13.703 -17.091 -19.011 1.00 96.50 558 ARG A N 1
ATOM 4472 C CA . ARG A 1 558 ? -12.382 -16.717 -19.532 1.00 96.50 558 ARG A CA 1
ATOM 4473 C C . ARG A 1 558 ? -11.789 -15.514 -18.790 1.00 96.50 558 ARG A C 1
ATOM 4475 O O . ARG A 1 558 ? -10.603 -15.511 -18.473 1.00 96.50 558 ARG A O 1
ATOM 4482 N N . VAL A 1 559 ? -12.604 -14.503 -18.477 1.00 96.88 559 VAL A N 1
ATOM 4483 C CA . VAL A 1 559 ? -12.167 -13.319 -17.717 1.00 96.88 559 VAL A CA 1
ATOM 4484 C C . VAL A 1 559 ? -11.741 -13.717 -16.308 1.00 96.88 559 VAL A C 1
ATOM 4486 O O . VAL A 1 559 ? -10.701 -13.257 -15.839 1.00 96.88 559 VAL A O 1
ATOM 4489 N N . ASN A 1 560 ? -12.517 -14.583 -15.656 1.00 96.56 560 ASN A N 1
ATOM 4490 C CA . ASN A 1 560 ? -12.217 -15.101 -14.323 1.00 96.56 560 ASN A CA 1
ATOM 4491 C C . ASN A 1 560 ? -10.848 -15.800 -14.287 1.00 96.56 560 ASN A C 1
ATOM 4493 O O . ASN A 1 560 ? -9.999 -15.449 -13.466 1.00 96.56 560 ASN A O 1
ATOM 4497 N N . VAL A 1 561 ? -10.569 -16.690 -15.243 1.00 97.50 561 VAL A N 1
ATOM 4498 C CA . VAL A 1 561 ? -9.283 -17.408 -15.309 1.00 97.50 561 VAL A CA 1
ATOM 4499 C C . VAL A 1 561 ? -8.111 -16.478 -15.650 1.00 97.50 561 VAL A C 1
ATOM 4501 O O . VAL A 1 561 ? -7.058 -16.577 -15.019 1.00 97.50 561 VAL A O 1
ATOM 4504 N N . ILE A 1 562 ? -8.278 -15.516 -16.570 1.00 97.38 562 ILE A N 1
ATOM 4505 C CA . ILE A 1 562 ? -7.243 -14.499 -16.858 1.00 97.38 562 ILE A CA 1
ATOM 4506 C C . ILE A 1 562 ? -6.921 -13.681 -15.603 1.00 97.38 562 ILE A C 1
ATOM 4508 O O . ILE A 1 562 ? -5.752 -13.408 -15.316 1.00 97.38 562 ILE A O 1
ATOM 4512 N N . ARG A 1 563 ? -7.955 -13.296 -14.847 1.00 97.31 563 ARG A N 1
ATOM 4513 C CA . ARG A 1 563 ? -7.818 -12.550 -13.596 1.00 97.31 563 ARG A CA 1
ATOM 4514 C C . ARG A 1 563 ? -7.015 -13.338 -12.564 1.00 97.31 563 ARG A C 1
ATOM 4516 O O . ARG A 1 563 ? -6.035 -12.812 -12.045 1.00 97.31 563 ARG A O 1
ATOM 4523 N N . VAL A 1 564 ? -7.370 -14.601 -12.329 1.00 97.50 564 VAL A N 1
ATOM 4524 C CA . VAL A 1 564 ? -6.630 -15.494 -11.422 1.00 97.50 564 VAL A CA 1
ATOM 4525 C C . VAL A 1 564 ? -5.178 -15.660 -11.878 1.00 97.50 564 VAL A C 1
ATOM 4527 O O . VAL A 1 564 ? -4.265 -15.474 -11.079 1.00 97.50 564 VAL A O 1
ATOM 4530 N N . MET A 1 565 ? -4.940 -15.921 -13.166 1.00 97.50 565 MET A N 1
ATOM 4531 C CA . MET A 1 565 ? -3.592 -16.097 -13.714 1.00 97.50 565 MET A CA 1
ATOM 4532 C C . MET A 1 565 ? -2.698 -14.874 -13.464 1.00 97.50 565 MET A C 1
ATOM 4534 O O . MET A 1 565 ? -1.594 -15.010 -12.939 1.00 97.50 565 MET A O 1
ATOM 4538 N N . LEU A 1 566 ? -3.163 -13.668 -13.804 1.00 97.00 566 LEU A N 1
ATOM 4539 C CA . LEU A 1 566 ? -2.382 -12.450 -13.570 1.00 97.00 566 LEU A CA 1
ATOM 4540 C C . LEU A 1 566 ? -2.194 -12.179 -12.073 1.00 97.00 566 LEU A C 1
ATOM 4542 O O . LEU A 1 566 ? -1.106 -11.783 -11.658 1.00 97.00 566 LEU A O 1
ATOM 4546 N N . SER A 1 567 ? -3.210 -12.438 -11.248 1.00 96.88 567 SER A N 1
ATOM 4547 C CA . SER A 1 567 ? -3.098 -12.284 -9.798 1.00 96.88 567 SER A CA 1
ATOM 4548 C C . SER A 1 567 ? -2.059 -13.213 -9.173 1.00 96.88 567 SER A C 1
ATOM 4550 O O . SER A 1 567 ? -1.282 -12.762 -8.333 1.00 96.88 567 SER A O 1
ATOM 4552 N N . GLU A 1 568 ? -1.976 -14.473 -9.597 1.00 97.69 568 GLU A N 1
ATOM 4553 C CA . GLU A 1 568 ? -0.970 -15.407 -9.080 1.00 97.69 568 GLU A CA 1
ATOM 4554 C C . GLU A 1 568 ? 0.448 -15.094 -9.602 1.00 97.69 568 GLU A C 1
ATOM 4556 O O . GLU A 1 568 ? 1.416 -15.245 -8.856 1.00 97.69 568 GLU A O 1
ATOM 4561 N N . LEU A 1 569 ? 0.600 -14.545 -10.817 1.00 97.06 569 LEU A N 1
ATOM 4562 C CA . LEU A 1 569 ? 1.893 -14.020 -11.293 1.00 97.06 569 LEU A CA 1
ATOM 4563 C C . LEU A 1 569 ? 2.396 -12.857 -10.423 1.00 97.06 569 LEU A C 1
ATOM 4565 O O . LEU A 1 569 ? 3.556 -12.847 -10.000 1.00 97.06 569 LEU A O 1
ATOM 4569 N N . PHE A 1 570 ? 1.524 -11.895 -10.108 1.00 96.44 570 PHE A N 1
ATOM 4570 C CA . PHE A 1 570 ? 1.871 -10.784 -9.217 1.00 96.44 570 PHE A CA 1
ATOM 4571 C C . PHE A 1 570 ? 2.064 -11.230 -7.761 1.00 96.44 570 PHE A C 1
ATOM 4573 O O . PHE A 1 570 ? 2.921 -10.679 -7.065 1.00 96.44 570 PHE A O 1
ATOM 4580 N N . ARG A 1 571 ? 1.350 -12.268 -7.304 1.00 96.81 571 ARG A N 1
ATOM 4581 C CA . ARG A 1 571 ? 1.589 -12.897 -5.997 1.00 96.81 571 ARG A CA 1
ATOM 4582 C C . ARG A 1 571 ? 3.003 -13.456 -5.904 1.00 96.81 571 ARG A C 1
ATOM 4584 O O . ARG A 1 571 ? 3.713 -13.145 -4.946 1.00 96.81 571 ARG A O 1
ATOM 4591 N N . ILE A 1 572 ? 3.447 -14.180 -6.933 1.00 96.81 572 ILE A N 1
ATOM 4592 C CA . ILE A 1 572 ? 4.822 -14.683 -7.006 1.00 96.81 572 ILE A CA 1
ATOM 4593 C C . ILE A 1 572 ? 5.829 -13.531 -7.032 1.00 96.81 572 ILE A C 1
ATOM 4595 O O . ILE A 1 572 ? 6.790 -13.538 -6.263 1.00 96.81 572 ILE A O 1
ATOM 4599 N N . ASN A 1 573 ? 5.589 -12.505 -7.852 1.00 95.19 573 ASN A N 1
ATOM 4600 C CA . ASN A 1 573 ? 6.462 -11.334 -7.938 1.00 95.19 573 ASN A CA 1
ATOM 4601 C C . ASN A 1 573 ? 6.643 -10.625 -6.582 1.00 95.19 573 ASN A C 1
ATOM 4603 O O . ASN A 1 573 ? 7.767 -10.272 -6.216 1.00 95.19 573 ASN A O 1
ATOM 4607 N N . SER A 1 574 ? 5.555 -10.440 -5.826 1.00 95.00 574 SER A N 1
ATOM 4608 C CA . SER A 1 574 ? 5.587 -9.814 -4.499 1.00 95.00 574 SER A CA 1
ATOM 4609 C C . SER A 1 574 ? 6.343 -10.675 -3.486 1.00 95.00 574 SER A C 1
ATOM 4611 O O . SER A 1 574 ? 7.213 -10.163 -2.784 1.00 95.00 574 SER A O 1
ATOM 4613 N N . HIS A 1 575 ? 6.053 -11.978 -3.413 1.00 95.81 575 HIS A N 1
ATOM 4614 C CA . HIS A 1 575 ? 6.687 -12.873 -2.436 1.00 95.81 575 HIS A CA 1
ATOM 4615 C C . HIS A 1 575 ? 8.177 -13.070 -2.693 1.00 95.81 575 HIS A C 1
ATOM 4617 O O . HIS A 1 575 ? 8.943 -13.169 -1.737 1.00 95.81 575 HIS A O 1
ATOM 4623 N N . LEU A 1 576 ? 8.614 -13.070 -3.956 1.00 94.94 576 LEU A N 1
ATOM 4624 C CA . LEU A 1 576 ? 10.037 -13.148 -4.282 1.00 94.94 576 LEU A CA 1
ATOM 4625 C C . LEU A 1 576 ? 10.818 -11.950 -3.755 1.00 94.94 576 LEU A C 1
ATOM 4627 O O . LEU A 1 576 ? 11.890 -12.141 -3.180 1.00 94.94 576 LEU A O 1
ATOM 4631 N N . LEU A 1 577 ? 10.284 -10.733 -3.915 1.00 93.69 577 LEU A N 1
ATOM 4632 C CA . LEU A 1 577 ? 10.928 -9.562 -3.332 1.00 93.69 577 LEU A CA 1
ATOM 4633 C C . LEU A 1 577 ? 10.942 -9.673 -1.807 1.00 93.69 577 LEU A C 1
ATOM 4635 O O . LEU A 1 577 ? 12.025 -9.609 -1.236 1.00 93.69 577 LEU A O 1
ATOM 4639 N N . TYR A 1 578 ? 9.788 -9.931 -1.188 1.00 94.38 578 TYR A N 1
ATOM 4640 C CA . TYR A 1 578 ? 9.642 -10.051 0.266 1.00 94.38 578 TYR A CA 1
ATOM 4641 C C . TYR A 1 578 ? 10.626 -11.048 0.899 1.00 94.38 578 TYR A C 1
ATOM 4643 O O . TYR A 1 578 ? 11.353 -10.704 1.830 1.00 94.38 578 TYR A O 1
ATOM 4651 N N . ILE A 1 579 ? 10.704 -12.276 0.377 1.00 94.31 579 ILE A N 1
ATOM 4652 C CA . ILE A 1 579 ? 11.613 -13.304 0.906 1.00 94.31 579 ILE A CA 1
ATOM 4653 C C . ILE A 1 579 ? 13.061 -12.828 0.791 1.00 94.31 579 ILE A C 1
ATOM 4655 O O . ILE A 1 579 ? 13.864 -13.012 1.704 1.00 94.31 579 ILE A O 1
ATOM 4659 N N . SER A 1 580 ? 13.405 -12.203 -0.332 1.00 93.31 580 SER A N 1
ATOM 4660 C CA . SER A 1 580 ? 14.767 -11.751 -0.583 1.00 93.31 580 SER A CA 1
ATOM 4661 C C . SER A 1 580 ? 15.174 -10.545 0.270 1.00 93.31 580 SER A C 1
ATOM 4663 O O . SER A 1 580 ? 16.307 -10.511 0.747 1.00 93.31 580 SER A O 1
ATOM 4665 N N . THR A 1 581 ? 14.257 -9.607 0.531 1.00 92.00 581 THR A N 1
ATOM 4666 C CA . THR A 1 581 ? 14.486 -8.461 1.421 1.00 92.00 581 THR A CA 1
ATOM 4667 C C . THR A 1 581 ? 14.559 -8.899 2.877 1.00 92.00 581 THR A C 1
ATOM 4669 O O . THR A 1 581 ? 15.426 -8.430 3.599 1.00 92.00 581 THR A O 1
ATOM 4672 N N . PHE A 1 582 ? 13.753 -9.880 3.293 1.00 94.75 582 PHE A N 1
ATOM 4673 C CA . PHE A 1 582 ? 13.888 -10.488 4.618 1.00 94.75 582 PHE A CA 1
ATOM 4674 C C . PHE A 1 582 ? 15.278 -11.113 4.818 1.00 94.75 582 PHE A C 1
ATOM 4676 O O . PHE A 1 582 ? 15.937 -10.886 5.831 1.00 94.75 582 PHE A O 1
ATOM 4683 N N . ILE A 1 583 ? 15.764 -11.875 3.832 1.00 94.44 583 ILE A N 1
ATOM 4684 C CA . ILE A 1 583 ? 17.112 -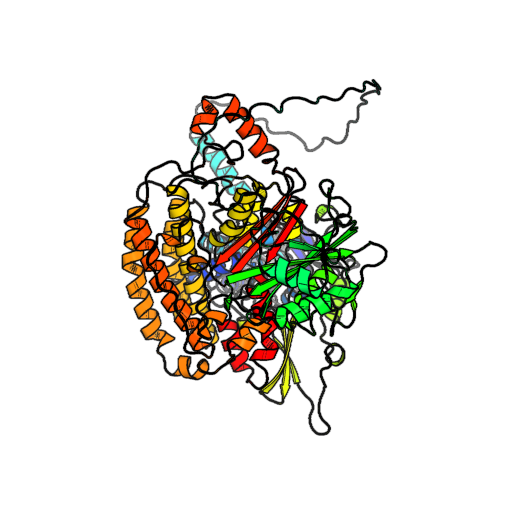12.462 3.877 1.00 94.44 583 ILE A CA 1
ATOM 4685 C C . ILE A 1 583 ? 18.191 -11.362 3.935 1.00 94.44 583 ILE A C 1
ATOM 4687 O O . ILE A 1 583 ? 19.182 -11.505 4.660 1.00 94.44 583 ILE A O 1
ATOM 4691 N N . GLN A 1 584 ? 17.985 -10.260 3.209 1.00 92.31 584 GLN A N 1
ATOM 4692 C CA . GLN A 1 584 ? 18.858 -9.088 3.233 1.00 92.31 584 GLN A CA 1
ATOM 4693 C C . GLN A 1 584 ? 18.893 -8.422 4.615 1.00 92.31 584 GLN A C 1
ATOM 4695 O O . GLN A 1 584 ? 19.984 -8.133 5.102 1.00 92.31 584 GLN A O 1
ATOM 4700 N N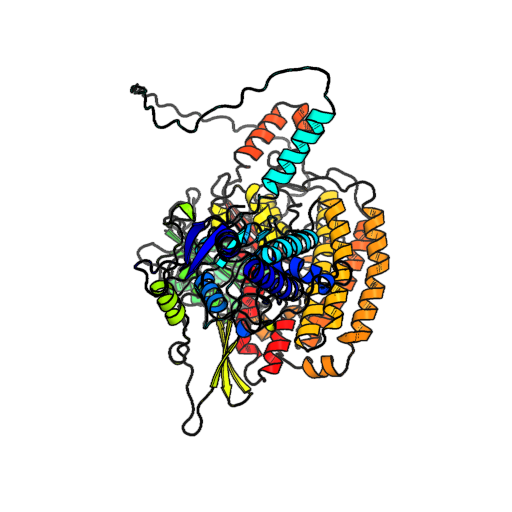 . ASP A 1 585 ? 17.744 -8.230 5.263 1.00 91.44 585 ASP A N 1
ATOM 4701 C CA . ASP A 1 585 ? 17.640 -7.601 6.587 1.00 91.44 585 ASP A CA 1
ATOM 4702 C C . ASP A 1 585 ? 18.331 -8.410 7.684 1.00 91.44 585 ASP A C 1
ATOM 4704 O O . ASP A 1 585 ? 18.914 -7.848 8.610 1.00 91.44 585 ASP A O 1
ATOM 4708 N N . VAL A 1 586 ? 18.317 -9.740 7.563 1.00 92.31 586 VAL A N 1
ATOM 4709 C CA . VAL A 1 586 ? 19.077 -10.631 8.452 1.00 92.31 586 VAL A CA 1
ATOM 4710 C C . VAL A 1 586 ? 20.592 -10.510 8.203 1.00 92.31 586 VAL A C 1
ATOM 4712 O O . VAL A 1 586 ? 21.387 -10.799 9.100 1.00 92.31 586 VAL A O 1
ATOM 4715 N N . GLY A 1 587 ? 21.002 -10.057 7.011 1.00 89.75 587 GLY A N 1
ATOM 4716 C CA . GLY A 1 587 ? 22.383 -9.697 6.668 1.00 89.75 587 GLY A CA 1
ATOM 4717 C C . GLY A 1 587 ? 22.933 -10.329 5.383 1.00 89.75 587 GLY A C 1
ATOM 4718 O O . GLY A 1 587 ? 24.091 -10.093 5.037 1.00 89.75 587 GLY A O 1
ATOM 4719 N N . ALA A 1 588 ? 22.158 -11.143 4.660 1.00 90.50 588 ALA A N 1
ATOM 4720 C CA . ALA A 1 588 ? 22.633 -11.837 3.462 1.00 90.50 588 ALA A CA 1
ATOM 4721 C C . ALA A 1 588 ? 22.239 -11.095 2.171 1.00 90.50 588 ALA A C 1
ATOM 4723 O O . ALA A 1 588 ? 21.101 -11.154 1.718 1.00 90.50 588 ALA A O 1
ATOM 4724 N N . MET A 1 589 ? 23.216 -10.439 1.535 1.00 86.75 589 MET A N 1
ATOM 4725 C CA . MET A 1 589 ? 22.980 -9.551 0.385 1.00 86.75 589 MET A CA 1
ATOM 4726 C C . MET A 1 589 ? 22.730 -10.270 -0.950 1.00 86.75 589 MET A C 1
ATOM 4728 O O . MET A 1 589 ? 21.939 -9.803 -1.758 1.00 86.75 589 MET A O 1
ATOM 4732 N N . THR A 1 590 ? 23.393 -11.393 -1.238 1.00 88.75 590 THR A N 1
ATOM 4733 C CA . THR A 1 590 ? 23.360 -12.012 -2.582 1.00 88.75 590 THR A CA 1
ATOM 4734 C C . THR A 1 590 ? 21.956 -12.398 -3.088 1.00 88.75 590 THR A C 1
ATOM 4736 O O . THR A 1 590 ? 21.663 -12.133 -4.257 1.00 88.75 590 THR A O 1
ATOM 4739 N N . PRO A 1 591 ? 21.063 -13.001 -2.272 1.00 91.12 591 PRO A N 1
ATOM 4740 C CA . PRO A 1 591 ? 19.764 -13.481 -2.751 1.00 91.12 591 PRO A CA 1
ATOM 4741 C C . PRO A 1 591 ? 18.844 -12.393 -3.315 1.00 91.12 591 PRO A C 1
ATOM 4743 O O . PRO A 1 591 ? 18.050 -12.697 -4.207 1.00 91.12 591 PRO A O 1
ATOM 4746 N N . VAL A 1 592 ? 18.978 -11.137 -2.867 1.00 89.50 592 VAL A N 1
ATOM 4747 C CA . VAL A 1 592 ? 18.169 -10.017 -3.374 1.00 89.50 592 VAL A CA 1
ATOM 4748 C C . VAL A 1 592 ? 18.403 -9.791 -4.868 1.00 89.50 592 VAL A C 1
ATOM 4750 O O . VAL A 1 592 ? 17.451 -9.736 -5.643 1.00 89.50 592 VAL A O 1
ATOM 4753 N N . PHE A 1 593 ? 19.659 -9.794 -5.320 1.00 88.94 593 PHE A N 1
ATOM 4754 C CA . PHE A 1 593 ? 20.003 -9.583 -6.730 1.00 88.94 593 PHE A CA 1
ATOM 4755 C C . PHE A 1 593 ? 19.510 -10.722 -7.629 1.00 88.94 593 PHE A C 1
ATOM 4757 O O . PHE A 1 593 ? 19.062 -10.495 -8.757 1.00 88.94 593 PHE A O 1
ATOM 4764 N N . PHE A 1 594 ? 19.537 -11.955 -7.117 1.00 90.56 594 PHE A N 1
ATOM 4765 C CA . PHE A 1 594 ? 18.950 -13.099 -7.809 1.00 90.56 594 PHE A CA 1
ATOM 4766 C C . PHE A 1 594 ? 17.438 -12.948 -7.936 1.00 90.56 594 PHE A C 1
ATOM 4768 O O . PHE A 1 594 ? 16.906 -13.164 -9.020 1.00 90.56 594 PHE A O 1
ATOM 4775 N N . ALA A 1 595 ? 16.755 -12.536 -6.863 1.00 92.69 595 ALA A N 1
ATOM 4776 C CA . ALA A 1 595 ? 15.310 -12.327 -6.888 1.00 92.69 595 ALA A CA 1
ATOM 4777 C C . ALA A 1 595 ? 14.919 -11.231 -7.881 1.00 92.69 595 ALA A C 1
ATOM 4779 O O . ALA A 1 595 ? 13.994 -11.430 -8.660 1.00 92.69 595 ALA A O 1
ATOM 4780 N N . PHE A 1 596 ? 15.656 -10.120 -7.944 1.00 91.56 596 PHE A N 1
ATOM 4781 C CA . PHE A 1 596 ? 15.430 -9.099 -8.971 1.00 91.56 596 PHE A CA 1
ATOM 4782 C C . PHE A 1 596 ? 15.572 -9.647 -10.396 1.00 91.56 596 PHE A C 1
ATOM 4784 O O . PHE A 1 596 ? 14.755 -9.308 -11.248 1.00 91.56 596 PHE A O 1
ATOM 4791 N N . THR A 1 597 ? 16.547 -10.528 -10.641 1.00 89.94 597 THR A N 1
ATOM 4792 C CA . THR A 1 597 ? 16.737 -11.180 -11.949 1.00 89.94 597 THR A CA 1
ATOM 4793 C C . THR A 1 597 ? 15.585 -12.132 -12.279 1.00 89.94 597 THR A C 1
ATOM 4795 O O . THR A 1 597 ? 15.046 -12.094 -13.381 1.00 89.94 597 THR A O 1
ATOM 4798 N N . ASP A 1 598 ? 15.159 -12.963 -11.327 1.00 92.38 598 ASP A N 1
ATOM 4799 C CA . ASP A 1 598 ? 14.049 -13.899 -11.530 1.00 92.38 598 ASP A CA 1
ATOM 4800 C C . ASP A 1 598 ? 12.707 -13.164 -11.714 1.00 92.38 598 ASP A C 1
ATOM 4802 O O . ASP A 1 598 ? 11.883 -13.567 -12.535 1.00 92.38 598 ASP A O 1
ATOM 4806 N N . ARG A 1 599 ? 12.525 -12.016 -11.051 1.00 93.19 599 ARG A N 1
ATOM 4807 C CA . ARG A 1 599 ? 11.374 -11.122 -11.254 1.00 93.19 599 ARG A CA 1
ATOM 4808 C C . ARG A 1 599 ? 11.329 -10.504 -12.651 1.00 93.19 599 ARG A C 1
ATOM 4810 O O . ARG A 1 599 ? 10.232 -10.276 -13.150 1.00 93.19 599 ARG A O 1
ATOM 4817 N N . GLN A 1 600 ? 12.471 -10.285 -13.315 1.00 90.19 600 GLN A N 1
ATOM 4818 C CA . GLN A 1 600 ? 12.477 -9.805 -14.706 1.00 90.19 600 GLN A CA 1
ATOM 4819 C C . GLN A 1 600 ? 11.706 -10.742 -15.632 1.00 90.19 600 GLN A C 1
ATOM 4821 O O . GLN A 1 600 ? 10.920 -10.268 -16.439 1.00 90.19 600 GLN A O 1
ATOM 4826 N N . LYS A 1 601 ? 11.828 -12.062 -15.450 1.00 92.12 601 LYS A N 1
ATOM 4827 C CA . LYS A 1 601 ? 11.093 -13.043 -16.266 1.00 92.12 601 LYS A CA 1
ATOM 4828 C C . LYS A 1 601 ? 9.578 -12.918 -16.113 1.00 92.12 601 LYS A C 1
ATOM 4830 O O . LYS A 1 601 ? 8.844 -13.106 -17.078 1.00 92.12 601 LYS A O 1
ATOM 4835 N N . ILE A 1 602 ? 9.114 -12.588 -14.906 1.00 94.12 602 ILE A N 1
ATOM 4836 C CA . ILE A 1 602 ? 7.694 -12.321 -14.651 1.00 94.12 602 ILE A CA 1
ATOM 4837 C C . ILE A 1 602 ? 7.291 -11.017 -15.337 1.00 94.12 602 ILE A C 1
ATOM 4839 O O . ILE A 1 602 ? 6.255 -10.974 -15.994 1.00 94.12 602 ILE A O 1
ATOM 4843 N N . TYR A 1 603 ? 8.114 -9.971 -15.234 1.00 92.56 603 TYR A N 1
ATOM 4844 C CA . TYR A 1 603 ? 7.840 -8.704 -15.906 1.00 92.56 603 TYR A CA 1
ATOM 4845 C C . TYR A 1 603 ? 7.841 -8.817 -17.429 1.00 92.56 603 TYR A C 1
ATOM 4847 O O . TYR A 1 603 ? 6.986 -8.195 -18.040 1.00 92.56 603 TYR A O 1
ATOM 4855 N N . ASP A 1 604 ? 8.702 -9.632 -18.037 1.00 92.38 604 ASP A N 1
ATOM 4856 C CA . ASP A 1 604 ? 8.694 -9.877 -19.484 1.00 92.38 604 ASP A CA 1
ATOM 4857 C C . ASP A 1 604 ? 7.374 -10.531 -19.928 1.00 92.38 604 ASP A C 1
ATOM 4859 O O . ASP A 1 604 ? 6.782 -10.138 -20.934 1.00 92.38 604 ASP A O 1
ATOM 4863 N N . LEU A 1 605 ? 6.870 -11.494 -19.146 1.00 94.56 605 LEU A N 1
ATOM 4864 C CA . LEU A 1 605 ? 5.572 -12.133 -19.380 1.00 94.56 605 LEU A CA 1
ATOM 4865 C C . LEU A 1 605 ? 4.410 -11.142 -19.207 1.00 94.56 605 LEU A C 1
ATOM 4867 O O . LEU A 1 605 ? 3.533 -11.056 -20.067 1.00 94.56 605 LEU A O 1
ATOM 4871 N N . VAL A 1 606 ? 4.397 -10.384 -18.109 1.00 94.94 606 VAL A N 1
ATOM 4872 C CA . VAL A 1 606 ? 3.354 -9.386 -17.825 1.00 94.94 606 VAL A CA 1
ATOM 4873 C C . VAL A 1 606 ? 3.372 -8.266 -18.863 1.00 94.94 606 VAL A C 1
ATOM 4875 O O . VAL A 1 606 ? 2.310 -7.845 -19.319 1.00 94.94 606 VAL A O 1
ATOM 4878 N N . GLU A 1 607 ? 4.549 -7.816 -19.289 1.00 94.06 607 GLU A N 1
ATOM 4879 C CA . GLU A 1 607 ? 4.718 -6.806 -20.330 1.00 94.06 607 GLU A CA 1
ATOM 4880 C C . GLU A 1 607 ? 4.226 -7.321 -21.682 1.00 94.06 607 GLU A C 1
ATOM 4882 O O . GLU A 1 607 ? 3.515 -6.600 -22.378 1.00 94.06 607 GLU A O 1
ATOM 4887 N N . ALA A 1 608 ? 4.526 -8.575 -22.035 1.00 94.81 608 ALA A N 1
ATOM 4888 C CA . ALA A 1 608 ? 4.021 -9.177 -23.264 1.00 94.81 608 ALA A CA 1
ATOM 4889 C C . ALA A 1 608 ? 2.485 -9.225 -23.297 1.00 94.81 608 ALA A C 1
ATOM 4891 O O . ALA A 1 608 ? 1.895 -9.011 -24.355 1.00 94.81 608 ALA A O 1
ATOM 4892 N N . ILE A 1 609 ? 1.837 -9.476 -22.151 1.00 95.00 609 ILE A N 1
ATOM 4893 C CA . ILE A 1 609 ? 0.371 -9.518 -22.035 1.00 95.00 609 ILE A CA 1
ATOM 4894 C C . ILE A 1 609 ? -0.231 -8.109 -22.009 1.00 95.00 609 ILE A C 1
ATOM 4896 O O . ILE A 1 609 ? -1.197 -7.843 -22.718 1.00 95.00 609 ILE A O 1
ATOM 4900 N N . THR A 1 610 ? 0.312 -7.218 -21.180 1.00 94.38 610 THR A N 1
ATOM 4901 C CA . THR A 1 610 ? -0.362 -5.971 -20.783 1.00 94.38 610 THR A CA 1
ATOM 4902 C C . THR A 1 610 ? 0.233 -4.701 -21.390 1.00 94.38 610 THR A C 1
ATOM 4904 O O . THR A 1 610 ? -0.403 -3.649 -21.366 1.00 94.38 610 THR A O 1
ATOM 4907 N N . GLY A 1 611 ? 1.456 -4.769 -21.919 1.00 92.69 611 GLY A N 1
ATOM 4908 C CA . GLY A 1 611 ? 2.244 -3.623 -22.380 1.00 92.69 611 GLY A CA 1
ATOM 4909 C C . GLY A 1 611 ? 2.955 -2.841 -21.267 1.00 92.69 611 GLY A C 1
ATOM 4910 O O . GLY A 1 611 ? 3.756 -1.954 -21.562 1.00 92.69 611 GLY A O 1
ATOM 4911 N N . PHE A 1 612 ? 2.703 -3.164 -19.995 1.00 90.94 612 PHE A N 1
ATOM 4912 C CA . PHE A 1 612 ? 3.326 -2.528 -18.833 1.00 90.94 612 PHE A CA 1
ATOM 4913 C C . PHE A 1 612 ? 3.991 -3.567 -17.930 1.00 90.94 612 PHE A C 1
ATOM 4915 O O . PHE A 1 612 ? 3.621 -4.734 -17.927 1.00 90.94 612 PHE A O 1
ATOM 4922 N N . ARG A 1 613 ? 4.970 -3.129 -17.130 1.00 89.69 613 ARG A N 1
ATOM 4923 C CA . ARG A 1 613 ? 5.739 -4.022 -16.245 1.00 89.69 613 ARG A CA 1
ATOM 4924 C C . ARG A 1 613 ? 5.140 -4.119 -14.841 1.00 89.69 613 ARG A C 1
ATOM 4926 O O . ARG A 1 613 ? 4.850 -5.212 -14.376 1.00 89.69 613 ARG A O 1
ATOM 4933 N N . MET A 1 614 ? 4.932 -2.979 -14.171 1.00 90.81 614 MET A N 1
ATOM 4934 C CA . MET A 1 614 ? 4.475 -2.943 -12.768 1.00 90.81 614 MET A CA 1
ATOM 4935 C C . MET A 1 614 ? 3.017 -2.506 -12.576 1.00 90.81 614 MET A C 1
ATOM 4937 O O . MET A 1 614 ? 2.351 -3.008 -11.677 1.00 90.81 614 MET A O 1
ATOM 4941 N N . HIS A 1 615 ? 2.522 -1.564 -13.386 1.00 92.44 615 HIS A N 1
ATOM 4942 C CA . HIS A 1 615 ? 1.195 -0.954 -13.207 1.00 92.44 615 HIS A CA 1
ATOM 4943 C C . HIS A 1 615 ? 0.365 -1.064 -14.490 1.00 92.44 615 HIS A C 1
ATOM 4945 O O . HIS A 1 615 ? 0.319 -0.100 -15.262 1.00 92.44 615 HIS A O 1
ATOM 4951 N N . PRO A 1 616 ? -0.213 -2.242 -14.764 1.00 91.75 616 PRO A N 1
ATOM 4952 C CA . PRO A 1 616 ? -0.864 -2.511 -16.037 1.00 91.75 616 PRO A CA 1
ATOM 4953 C C . PRO A 1 616 ? -2.284 -1.951 -16.158 1.00 91.75 616 PRO A C 1
ATOM 4955 O O . PRO A 1 616 ? -2.714 -1.717 -17.290 1.00 91.75 616 PRO A O 1
ATOM 4958 N N . ALA A 1 617 ? -3.010 -1.710 -15.058 1.00 93.44 617 ALA A N 1
ATOM 4959 C CA . ALA A 1 617 ? -4.434 -1.374 -15.079 1.00 93.44 617 ALA A CA 1
ATOM 4960 C C . ALA A 1 617 ? -5.208 -2.310 -16.032 1.00 93.44 617 ALA A C 1
ATOM 4962 O O . ALA A 1 617 ? -5.867 -1.863 -16.981 1.00 93.44 617 ALA A O 1
ATOM 4963 N N . TRP A 1 618 ? -5.019 -3.622 -15.881 1.00 95.31 618 TRP A N 1
ATOM 4964 C CA . TRP A 1 618 ? -5.493 -4.600 -16.866 1.00 95.31 618 TRP A CA 1
ATOM 4965 C C . TRP A 1 618 ? -6.941 -5.021 -16.635 1.00 95.31 618 TRP A C 1
ATOM 4967 O O . TRP A 1 618 ? -7.678 -5.268 -17.596 1.00 95.31 618 TRP A O 1
ATOM 4977 N N . PHE A 1 619 ? -7.366 -5.107 -15.378 1.00 96.25 619 PHE A N 1
ATOM 4978 C CA . PHE A 1 619 ? -8.738 -5.426 -15.022 1.00 96.25 619 PHE A CA 1
ATOM 4979 C C . PHE A 1 619 ? -9.606 -4.194 -15.235 1.00 96.25 619 PHE A C 1
ATOM 4981 O O . PHE A 1 619 ? -9.273 -3.069 -14.869 1.00 96.25 619 PHE A O 1
ATOM 4988 N N . ARG A 1 620 ? -10.740 -4.401 -15.896 1.00 95.50 620 ARG A N 1
ATOM 4989 C CA . ARG A 1 620 ? -11.672 -3.337 -16.266 1.00 95.50 620 ARG A CA 1
ATOM 4990 C C . ARG A 1 620 ? -13.064 -3.693 -15.783 1.00 95.50 620 ARG A C 1
ATOM 4992 O O . ARG A 1 620 ? -13.357 -4.857 -15.521 1.00 95.50 620 ARG A O 1
ATOM 4999 N N . ILE A 1 621 ? -13.920 -2.683 -15.679 1.00 96.25 621 ILE A N 1
ATOM 5000 C CA . ILE A 1 621 ? -15.308 -2.867 -15.254 1.00 96.25 621 ILE A CA 1
ATOM 5001 C C . ILE A 1 621 ? -16.007 -3.755 -16.289 1.00 96.25 621 ILE A C 1
ATOM 5003 O O . ILE A 1 621 ? -16.210 -3.341 -17.432 1.00 96.25 621 ILE A O 1
ATOM 5007 N N . GLY A 1 622 ? -16.354 -4.976 -15.889 1.00 94.69 622 GLY A N 1
ATOM 5008 C CA . GLY A 1 622 ? -16.988 -5.981 -16.733 1.00 94.69 622 GLY A CA 1
ATOM 5009 C C . GLY A 1 622 ? -16.026 -6.801 -17.593 1.00 94.69 622 GLY A C 1
ATOM 5010 O O . GLY A 1 622 ? -16.466 -7.391 -18.576 1.00 94.69 622 GLY A O 1
ATOM 5011 N N . GLY A 1 623 ? -14.725 -6.855 -17.290 1.00 95.19 623 GLY A N 1
ATOM 5012 C CA . GLY A 1 623 ? -13.798 -7.678 -18.072 1.00 95.19 623 GLY A CA 1
ATOM 5013 C C . GLY A 1 623 ? -12.313 -7.420 -17.834 1.00 95.19 623 GLY A C 1
ATOM 5014 O O . GLY A 1 623 ? -11.871 -7.048 -16.743 1.00 95.19 623 GLY A O 1
ATOM 5015 N N . VAL A 1 624 ? -11.540 -7.613 -18.899 1.00 95.75 624 VAL A N 1
ATOM 5016 C CA . VAL A 1 624 ? -10.138 -7.188 -19.017 1.00 95.75 624 VAL A CA 1
ATOM 5017 C C . VAL A 1 624 ? -9.972 -6.208 -20.183 1.00 95.75 624 VAL A C 1
ATOM 5019 O O . VAL A 1 624 ? -10.860 -6.073 -21.032 1.00 95.75 624 VAL A O 1
ATOM 5022 N N . ALA A 1 625 ? -8.856 -5.477 -20.217 1.00 93.94 625 ALA A N 1
ATOM 5023 C CA . ALA A 1 625 ? -8.604 -4.454 -21.231 1.00 93.94 625 ALA A CA 1
ATOM 5024 C C . ALA A 1 625 ? -8.591 -5.032 -22.659 1.00 93.94 625 ALA A C 1
ATOM 5026 O O . ALA A 1 625 ? -9.312 -4.531 -23.530 1.00 93.94 625 ALA A O 1
ATOM 5027 N N . HIS A 1 626 ? -7.828 -6.109 -22.864 1.00 93.31 626 HIS A N 1
ATOM 5028 C CA . HIS A 1 626 ? -7.727 -6.877 -24.106 1.00 93.31 626 HIS A CA 1
ATOM 5029 C C . HIS A 1 626 ? -7.639 -8.382 -23.805 1.00 93.31 626 HIS A C 1
ATOM 5031 O O . HIS A 1 626 ? -7.407 -8.776 -22.662 1.00 93.31 626 HIS A O 1
ATOM 5037 N N . ASP A 1 627 ? -7.838 -9.221 -24.822 1.00 94.19 627 ASP A N 1
ATOM 5038 C CA . ASP A 1 627 ? -7.591 -10.662 -24.703 1.00 94.19 627 ASP A CA 1
ATOM 5039 C C . ASP A 1 627 ? -6.083 -10.975 -24.679 1.00 94.19 627 ASP A C 1
ATOM 5041 O O . ASP A 1 627 ? -5.251 -10.138 -25.042 1.00 94.19 627 ASP A O 1
ATOM 5045 N N . LEU A 1 628 ? -5.733 -12.190 -24.256 1.00 95.50 628 LEU A N 1
ATOM 5046 C CA . LEU A 1 628 ? -4.351 -12.658 -24.200 1.00 95.50 628 LEU A CA 1
ATOM 5047 C C . LEU A 1 628 ? -3.699 -12.677 -25.601 1.00 95.50 628 LEU A C 1
ATOM 5049 O O . LEU A 1 628 ? -4.315 -13.138 -26.568 1.00 95.50 628 LEU A O 1
ATOM 5053 N N . PRO A 1 629 ? -2.439 -12.223 -25.737 1.00 95.56 629 PRO A N 1
ATOM 5054 C CA . PRO A 1 629 ? -1.738 -12.191 -27.019 1.00 95.56 629 PRO A CA 1
ATOM 5055 C C . PRO A 1 629 ? -1.355 -13.597 -27.487 1.00 95.56 629 PRO A C 1
ATOM 5057 O O . PRO A 1 629 ? -1.102 -14.488 -26.683 1.00 95.56 629 PRO A O 1
ATOM 5060 N N . ARG A 1 630 ? -1.216 -13.811 -28.800 1.00 93.62 630 ARG A N 1
ATOM 5061 C CA . ARG A 1 630 ? -0.766 -15.110 -29.335 1.00 93.62 630 ARG A CA 1
ATOM 5062 C C . ARG A 1 630 ? 0.617 -15.483 -28.778 1.00 93.62 630 ARG A C 1
ATOM 5064 O O . ARG A 1 630 ? 1.551 -14.694 -28.894 1.00 93.62 630 ARG A O 1
ATOM 5071 N N . GLY A 1 631 ? 0.754 -16.694 -28.233 1.00 92.38 631 GLY A N 1
ATOM 5072 C CA . GLY A 1 631 ? 2.011 -17.203 -27.669 1.00 92.38 631 GLY A CA 1
ATOM 5073 C C . GLY A 1 631 ? 2.243 -16.886 -26.186 1.00 92.38 631 GLY A C 1
ATOM 5074 O O . GLY A 1 631 ? 3.348 -17.127 -25.694 1.00 92.38 631 GLY A O 1
ATOM 5075 N N . TRP A 1 632 ? 1.238 -16.356 -25.474 1.00 94.44 632 TRP A N 1
ATOM 5076 C CA . TRP A 1 632 ? 1.280 -16.156 -24.016 1.00 94.44 632 TRP A CA 1
ATOM 5077 C C . TRP A 1 632 ? 1.569 -17.462 -23.253 1.00 94.44 632 TRP A C 1
ATOM 5079 O O . TRP A 1 632 ? 2.294 -17.473 -22.260 1.00 94.44 632 TRP A O 1
ATOM 5089 N N . ASP A 1 633 ? 1.034 -18.570 -23.761 1.00 95.88 633 ASP A N 1
ATOM 5090 C CA . ASP A 1 633 ? 1.105 -19.921 -23.216 1.00 95.88 633 ASP A CA 1
ATOM 5091 C C . ASP A 1 633 ? 2.540 -20.463 -23.209 1.00 95.88 633 ASP A C 1
ATOM 5093 O O . ASP A 1 633 ? 2.971 -21.082 -22.234 1.00 95.88 633 ASP A O 1
ATOM 5097 N N . ARG A 1 634 ? 3.320 -20.162 -24.256 1.00 96.38 634 ARG A N 1
ATOM 5098 C CA . ARG A 1 634 ? 4.742 -20.519 -24.329 1.00 96.38 634 ARG A CA 1
ATOM 5099 C C . ARG A 1 634 ? 5.548 -19.816 -23.239 1.00 96.38 634 ARG A C 1
ATOM 5101 O O . ARG A 1 634 ? 6.321 -20.468 -22.544 1.00 96.38 634 ARG A O 1
ATOM 5108 N N . LEU A 1 635 ? 5.357 -18.505 -23.083 1.00 95.38 635 LEU A N 1
ATOM 5109 C CA . LEU A 1 635 ? 6.078 -17.714 -22.080 1.00 95.38 635 LEU A CA 1
ATOM 5110 C C . LEU A 1 635 ? 5.736 -18.174 -20.656 1.00 95.38 635 LEU A C 1
ATOM 5112 O O . LEU A 1 635 ? 6.628 -18.302 -19.817 1.00 95.38 635 LEU A O 1
ATOM 5116 N N . LEU A 1 636 ? 4.461 -18.479 -20.391 1.00 96.69 636 LEU A N 1
ATOM 5117 C CA . LEU A 1 636 ? 4.043 -19.017 -19.098 1.00 96.69 636 LEU A CA 1
ATOM 5118 C C . LEU A 1 636 ? 4.652 -20.402 -18.835 1.00 96.69 636 LEU A C 1
ATOM 5120 O O . LEU A 1 636 ? 5.146 -20.647 -17.737 1.00 96.69 636 LEU A O 1
ATOM 5124 N N . ARG A 1 637 ? 4.682 -21.291 -19.835 1.00 97.25 637 ARG A N 1
ATOM 5125 C CA . ARG A 1 637 ? 5.307 -22.619 -19.715 1.00 97.25 637 ARG A CA 1
ATOM 5126 C C . ARG A 1 637 ? 6.799 -22.528 -19.390 1.00 97.25 637 ARG A C 1
ATOM 5128 O O . ARG A 1 637 ? 7.260 -23.182 -18.460 1.00 97.25 637 ARG A O 1
ATOM 5135 N N . GLU A 1 638 ? 7.536 -21.674 -20.099 1.00 96.38 638 GLU A N 1
ATOM 5136 C CA . GLU A 1 638 ? 8.964 -21.433 -19.844 1.00 96.38 638 GLU A CA 1
ATOM 5137 C C . GLU A 1 638 ? 9.209 -20.929 -18.411 1.00 96.38 638 GLU A C 1
ATOM 5139 O O . GLU A 1 638 ? 10.163 -21.346 -17.747 1.00 96.38 638 GLU A O 1
ATOM 5144 N N . PHE A 1 639 ? 8.326 -20.068 -17.898 1.00 96.44 639 PHE A N 1
ATOM 5145 C CA . PHE A 1 639 ? 8.387 -19.605 -16.514 1.00 96.44 639 PHE A CA 1
ATOM 5146 C C . PHE A 1 639 ? 8.115 -20.732 -15.503 1.00 96.44 639 PHE A C 1
ATOM 5148 O O . PHE A 1 639 ? 8.869 -20.879 -14.536 1.00 96.44 639 PHE A O 1
ATOM 5155 N N . LEU A 1 640 ? 7.086 -21.553 -15.739 1.00 97.06 640 LEU A N 1
ATOM 5156 C CA . LEU A 1 640 ? 6.718 -22.685 -14.879 1.00 97.06 640 LEU A CA 1
ATOM 5157 C C . LEU A 1 640 ? 7.816 -23.758 -14.808 1.00 97.06 640 LEU A C 1
ATOM 5159 O O . LEU A 1 640 ? 7.991 -24.384 -13.766 1.00 97.06 640 LEU A O 1
ATOM 5163 N N . GLU A 1 641 ? 8.611 -23.934 -15.864 1.00 96.31 641 GLU A N 1
ATOM 5164 C CA . GLU A 1 641 ? 9.771 -24.839 -15.867 1.00 96.31 641 GLU A CA 1
ATOM 5165 C C . GLU A 1 641 ? 11.006 -24.257 -15.153 1.00 96.31 641 GLU A C 1
ATOM 5167 O O . GLU A 1 641 ? 11.839 -25.001 -14.614 1.00 96.31 641 GLU A O 1
ATOM 5172 N N . TRP A 1 642 ? 11.149 -22.928 -15.159 1.00 95.00 642 TRP A N 1
ATOM 5173 C CA . TRP A 1 642 ? 12.279 -22.206 -14.571 1.00 95.00 642 TRP A CA 1
ATOM 5174 C C . TRP A 1 642 ? 12.145 -22.039 -13.054 1.00 95.00 642 TRP A C 1
ATOM 5176 O O . TRP A 1 642 ? 13.077 -22.346 -12.303 1.00 95.00 642 TRP A O 1
ATOM 5186 N N . MET A 1 643 ? 10.991 -21.548 -12.597 1.00 95.44 643 MET A N 1
ATOM 5187 C CA . MET A 1 643 ? 10.807 -21.028 -11.241 1.00 95.44 643 MET A CA 1
ATOM 5188 C C . MET A 1 643 ? 10.981 -22.073 -10.119 1.00 95.44 643 MET A C 1
ATOM 5190 O O . MET A 1 643 ? 11.676 -21.761 -9.149 1.00 95.44 643 MET A O 1
ATOM 5194 N N . PRO A 1 644 ? 10.457 -23.314 -10.217 1.00 96.00 644 PRO A N 1
ATOM 5195 C CA . PRO A 1 644 ? 10.598 -24.308 -9.147 1.00 96.00 644 PRO A CA 1
ATOM 5196 C C . PRO A 1 644 ? 12.060 -24.593 -8.772 1.00 96.00 644 PRO A C 1
ATOM 5198 O O . PRO A 1 644 ? 12.427 -24.564 -7.600 1.00 96.00 644 PRO A O 1
ATOM 5201 N N . LYS A 1 645 ? 12.935 -24.750 -9.776 1.00 95.31 645 LYS A N 1
ATOM 5202 C CA . LYS A 1 645 ? 14.374 -25.008 -9.572 1.00 95.31 645 LYS A CA 1
ATOM 5203 C C . LYS A 1 645 ? 15.071 -23.844 -8.860 1.00 95.31 645 LYS A C 1
ATOM 5205 O O . LYS A 1 645 ? 16.024 -24.036 -8.098 1.00 95.31 645 LYS A O 1
ATOM 5210 N N . ARG A 1 646 ? 14.612 -22.617 -9.118 1.00 94.00 646 ARG A N 1
ATOM 5211 C CA . ARG A 1 646 ? 15.117 -21.407 -8.462 1.00 94.00 646 ARG A CA 1
ATOM 5212 C C . ARG A 1 646 ? 14.658 -21.327 -7.010 1.00 94.00 646 ARG A C 1
ATOM 5214 O O . ARG A 1 646 ? 15.487 -21.029 -6.155 1.00 94.00 646 ARG A O 1
ATOM 5221 N N . LEU A 1 647 ? 13.404 -21.673 -6.713 1.00 94.31 647 LEU A N 1
ATOM 5222 C CA . LEU A 1 647 ? 12.895 -21.755 -5.335 1.00 94.31 647 LEU A CA 1
ATOM 5223 C C . LEU A 1 647 ? 13.714 -22.724 -4.478 1.00 94.31 647 LEU A C 1
ATOM 5225 O O . LEU A 1 647 ? 14.169 -22.346 -3.398 1.00 94.31 647 LEU A O 1
ATOM 5229 N N . ASP A 1 648 ? 14.007 -23.917 -4.995 1.00 94.44 648 ASP A N 1
ATOM 5230 C CA . ASP A 1 648 ? 14.846 -24.895 -4.289 1.00 94.44 648 ASP A CA 1
ATOM 5231 C C . ASP A 1 648 ? 16.258 -24.352 -4.012 1.00 94.44 648 ASP A C 1
ATOM 5233 O O . ASP A 1 648 ? 16.868 -24.638 -2.976 1.00 94.44 648 ASP A O 1
ATOM 5237 N N . SER A 1 649 ? 16.775 -23.518 -4.920 1.00 92.81 649 SER A N 1
ATOM 5238 C CA . SER A 1 649 ? 18.069 -22.855 -4.754 1.00 92.81 649 SER A CA 1
ATOM 5239 C C . SER A 1 649 ? 18.033 -21.802 -3.642 1.00 92.81 649 SER A C 1
ATOM 5241 O O . SER A 1 649 ? 18.957 -21.770 -2.829 1.00 92.81 649 SER A O 1
ATOM 5243 N N . TYR A 1 650 ? 16.978 -20.982 -3.553 1.00 93.06 650 TYR A N 1
ATOM 5244 C CA . TYR A 1 650 ? 16.798 -20.017 -2.457 1.00 93.06 650 TYR A CA 1
ATOM 5245 C C . TYR A 1 650 ? 16.684 -20.705 -1.100 1.00 93.06 650 TYR A C 1
ATOM 5247 O O . TYR A 1 650 ? 17.322 -20.281 -0.131 1.00 93.06 650 TYR A O 1
ATOM 5255 N N . GLU A 1 651 ? 15.920 -21.795 -1.030 1.00 93.19 651 GLU A N 1
ATOM 5256 C CA . GLU A 1 651 ? 15.791 -22.559 0.205 1.00 93.19 651 GLU A CA 1
ATOM 5257 C C . GLU A 1 651 ? 17.129 -23.124 0.666 1.00 93.19 651 GLU A C 1
ATOM 5259 O O . GLU A 1 651 ? 17.518 -22.950 1.822 1.00 93.19 651 GLU A O 1
ATOM 5264 N N . LYS A 1 652 ? 17.851 -23.784 -0.242 1.00 92.19 652 LYS A N 1
ATOM 5265 C CA . LYS A 1 652 ? 19.130 -24.418 0.073 1.00 92.19 652 LYS A CA 1
ATOM 5266 C C . LYS A 1 652 ? 20.214 -23.397 0.419 1.00 92.19 652 LYS A C 1
ATOM 5268 O O . LYS A 1 652 ? 21.013 -23.660 1.313 1.00 92.19 652 LYS A O 1
ATOM 5273 N N . ALA A 1 653 ? 20.263 -22.269 -0.289 1.00 89.75 653 ALA A N 1
ATOM 5274 C CA . ALA A 1 653 ? 21.310 -21.267 -0.111 1.00 89.75 653 ALA A CA 1
ATOM 5275 C C . ALA A 1 653 ? 21.088 -20.373 1.119 1.00 89.75 653 ALA A C 1
ATOM 5277 O O . ALA A 1 653 ? 22.064 -19.991 1.764 1.00 89.75 653 ALA A O 1
ATOM 5278 N N . ALA A 1 654 ? 19.833 -20.039 1.446 1.00 92.94 654 ALA A N 1
ATOM 5279 C CA . ALA A 1 654 ? 19.518 -19.054 2.480 1.00 92.94 654 ALA A CA 1
ATOM 5280 C C . ALA A 1 654 ? 18.535 -19.560 3.546 1.00 92.94 654 ALA A C 1
ATOM 5282 O O . ALA A 1 654 ? 18.865 -19.533 4.727 1.00 92.94 654 ALA A O 1
ATOM 5283 N N . LEU A 1 655 ? 17.343 -20.040 3.178 1.00 93.19 655 LEU A N 1
ATOM 5284 C CA . LEU A 1 655 ? 16.271 -20.276 4.166 1.00 93.19 655 LEU A CA 1
ATOM 5285 C C . LEU A 1 655 ? 16.510 -21.484 5.085 1.00 93.19 655 LEU A C 1
ATOM 5287 O O . LEU A 1 655 ? 15.983 -21.531 6.195 1.00 93.19 655 LEU A O 1
ATOM 5291 N N . ARG A 1 656 ? 17.316 -22.459 4.648 1.00 94.44 656 ARG A N 1
ATOM 5292 C CA . ARG A 1 656 ? 17.768 -23.596 5.471 1.00 94.44 656 ARG A CA 1
ATOM 5293 C C . ARG A 1 656 ? 19.083 -23.318 6.206 1.00 94.44 656 ARG A C 1
ATOM 5295 O O . ARG A 1 656 ? 19.621 -24.213 6.852 1.00 94.44 656 ARG A O 1
ATOM 5302 N N . ASN A 1 657 ? 19.624 -22.104 6.097 1.00 94.44 657 ASN A N 1
ATOM 5303 C CA . ASN A 1 657 ? 20.858 -21.724 6.770 1.00 94.44 657 ASN A CA 1
ATOM 5304 C C . ASN A 1 657 ? 20.633 -21.611 8.286 1.00 94.44 657 ASN A C 1
ATOM 5306 O O . ASN A 1 657 ? 19.731 -20.907 8.741 1.00 94.44 657 ASN A O 1
ATOM 5310 N N . THR A 1 658 ? 21.496 -22.257 9.070 1.00 94.69 658 THR A N 1
ATOM 5311 C CA . THR A 1 658 ? 21.420 -22.270 10.537 1.00 94.69 658 THR A CA 1
ATOM 5312 C C . THR A 1 658 ? 21.465 -20.872 11.157 1.00 94.69 658 THR A C 1
ATOM 5314 O O . THR A 1 658 ? 20.782 -20.636 12.149 1.00 94.69 658 THR A O 1
ATOM 5317 N N . ILE A 1 659 ? 22.220 -19.932 10.576 1.00 94.56 659 ILE A N 1
ATOM 5318 C CA . ILE A 1 659 ? 22.319 -18.548 11.065 1.00 94.56 659 ILE A CA 1
ATOM 5319 C C . ILE A 1 659 ? 20.982 -17.832 10.882 1.00 94.56 659 ILE A C 1
ATOM 5321 O O . ILE A 1 659 ? 20.475 -17.234 11.826 1.00 94.56 659 ILE A O 1
ATOM 5325 N N . LEU A 1 660 ? 20.383 -17.929 9.691 1.00 94.44 660 LEU A N 1
ATOM 5326 C CA . LEU A 1 660 ? 19.098 -17.289 9.408 1.00 94.44 660 LEU A CA 1
ATOM 5327 C C . LEU A 1 660 ? 17.997 -17.859 10.303 1.00 94.44 660 LEU A C 1
ATOM 5329 O O . LEU A 1 660 ? 17.236 -17.096 10.894 1.00 94.44 660 LEU A O 1
ATOM 5333 N N . ILE A 1 661 ? 17.952 -19.185 10.463 1.00 95.81 661 ILE A N 1
ATOM 5334 C CA . ILE A 1 661 ? 17.009 -19.847 11.374 1.00 95.81 661 ILE A CA 1
ATOM 5335 C C . ILE A 1 661 ? 17.232 -19.362 12.812 1.00 95.81 661 ILE A C 1
ATOM 5337 O O . ILE A 1 661 ? 16.276 -18.977 13.478 1.00 95.81 661 ILE A O 1
ATOM 5341 N N . GLY A 1 662 ? 18.484 -19.325 13.277 1.00 95.56 662 GLY A N 1
ATOM 5342 C CA . GLY A 1 662 ? 18.831 -18.875 14.626 1.00 95.56 662 GLY A CA 1
ATOM 5343 C C . GLY A 1 662 ? 18.478 -17.411 14.905 1.00 95.56 662 GLY A C 1
ATOM 5344 O O . GLY A 1 662 ? 18.174 -17.078 16.042 1.00 95.56 662 GLY A O 1
ATOM 5345 N N . ARG A 1 663 ? 18.474 -16.549 13.881 1.00 95.44 663 ARG A N 1
ATOM 5346 C CA . ARG A 1 663 ? 18.117 -15.124 13.996 1.00 95.44 663 ARG A CA 1
ATOM 5347 C C . ARG A 1 663 ? 16.625 -14.822 13.867 1.00 95.44 663 ARG A C 1
ATOM 5349 O O . ARG A 1 663 ? 16.241 -13.688 14.108 1.00 95.44 663 ARG A O 1
ATOM 5356 N N . SER A 1 664 ? 15.801 -15.781 13.445 1.00 95.25 664 SER A N 1
ATOM 5357 C CA . SER A 1 664 ? 14.393 -15.521 13.097 1.00 95.25 664 SER A CA 1
ATOM 5358 C C . SER A 1 664 ? 13.383 -16.431 13.788 1.00 95.25 664 SER A C 1
ATOM 5360 O O . SER A 1 664 ? 12.221 -16.052 13.954 1.00 95.25 664 SER A O 1
ATOM 5362 N N . LYS A 1 665 ? 13.789 -17.630 14.200 1.00 95.25 665 LYS A N 1
ATOM 5363 C CA . LYS A 1 665 ? 12.910 -18.561 14.903 1.00 95.25 665 LYS A CA 1
ATOM 5364 C C . LYS A 1 665 ? 12.661 -18.076 16.332 1.00 95.25 665 LYS A C 1
ATOM 5366 O O . LYS A 1 665 ? 13.603 -17.762 17.048 1.00 95.25 665 LYS A O 1
ATOM 5371 N N . GLY A 1 666 ? 11.397 -18.032 16.745 1.00 93.81 666 GLY A N 1
ATOM 5372 C CA . GLY A 1 666 ? 10.973 -17.523 18.054 1.00 93.81 666 GLY A CA 1
ATOM 5373 C C . GLY A 1 666 ? 10.990 -15.995 18.212 1.00 93.81 666 GLY A C 1
ATOM 5374 O O . GLY A 1 666 ? 10.572 -15.506 19.255 1.00 93.81 666 GLY A O 1
ATOM 5375 N N . VAL A 1 667 ? 11.420 -15.237 17.197 1.00 95.06 667 VAL A N 1
ATOM 5376 C CA . VAL A 1 667 ? 11.456 -13.766 17.244 1.00 95.06 667 VAL A CA 1
ATOM 5377 C C . VAL A 1 667 ? 10.087 -13.178 16.910 1.00 95.06 667 VAL A C 1
ATOM 5379 O O . VAL A 1 667 ? 9.459 -13.597 15.928 1.00 95.06 667 VAL A O 1
ATOM 5382 N N . ALA A 1 668 ? 9.658 -12.182 17.697 1.00 93.88 668 ALA A N 1
ATOM 5383 C CA . ALA A 1 668 ? 8.367 -11.498 17.572 1.00 93.88 668 ALA A CA 1
ATOM 5384 C C . ALA A 1 668 ? 7.210 -12.500 17.425 1.00 93.88 668 ALA A C 1
ATOM 5386 O O . ALA A 1 668 ? 6.462 -12.502 16.433 1.00 93.88 668 ALA A O 1
ATOM 5387 N N . ALA A 1 669 ? 7.164 -13.424 18.388 1.00 95.25 669 ALA A N 1
ATOM 5388 C CA . ALA A 1 669 ? 6.228 -14.526 18.401 1.00 95.25 669 ALA A CA 1
ATOM 5389 C C . ALA A 1 669 ? 4.872 -14.095 18.973 1.00 95.25 669 ALA A C 1
ATOM 5391 O O . ALA A 1 669 ? 4.821 -13.444 20.013 1.00 95.25 669 ALA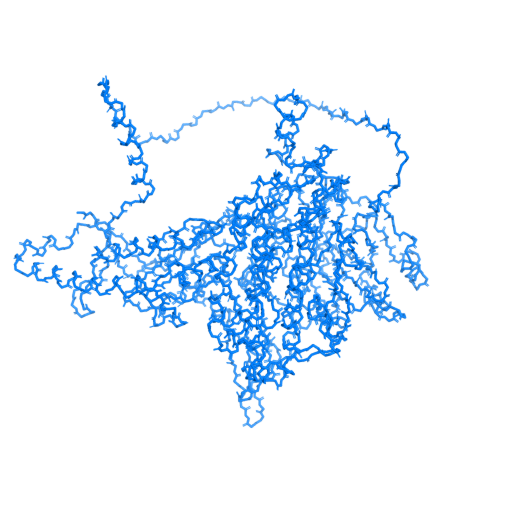 A O 1
ATOM 5392 N N . TYR A 1 670 ? 3.779 -14.490 18.321 1.00 95.88 670 TYR A N 1
ATOM 5393 C CA . TYR A 1 670 ? 2.421 -14.254 18.818 1.00 95.88 670 TYR A CA 1
ATOM 5394 C C . TYR A 1 670 ? 1.483 -15.422 18.504 1.00 95.88 670 TYR A C 1
ATOM 5396 O O . TYR A 1 670 ? 1.710 -16.217 17.582 1.00 95.88 670 TYR A O 1
ATOM 5404 N N . ASN A 1 671 ? 0.418 -15.535 19.295 1.00 96.00 671 ASN A N 1
ATOM 5405 C CA . ASN A 1 671 ? -0.594 -16.581 19.175 1.00 96.00 671 ASN A CA 1
ATOM 5406 C C . ASN A 1 671 ? -1.823 -16.130 18.360 1.00 96.00 671 ASN A C 1
ATOM 5408 O O . ASN A 1 671 ? -1.970 -14.969 17.974 1.00 96.00 671 ASN A O 1
ATOM 5412 N N . ALA A 1 672 ? -2.730 -17.075 18.106 1.00 95.62 672 ALA A N 1
ATOM 5413 C CA . ALA A 1 672 ? -3.963 -16.850 17.354 1.00 95.62 672 ALA A CA 1
ATOM 5414 C C . ALA A 1 672 ? -4.862 -15.754 17.954 1.00 95.62 672 ALA A C 1
ATOM 5416 O O . ALA A 1 672 ? -5.421 -14.946 17.217 1.00 95.62 672 ALA A O 1
ATOM 5417 N N . LYS A 1 673 ? -4.994 -15.697 19.284 1.00 94.81 673 LYS A N 1
ATOM 5418 C CA . LYS A 1 673 ? -5.840 -14.702 19.956 1.00 94.81 673 LYS A CA 1
ATOM 5419 C C . LYS A 1 673 ? -5.287 -13.292 19.751 1.00 94.81 673 LYS A C 1
ATOM 5421 O O . LYS A 1 673 ? -6.038 -12.402 19.369 1.00 94.81 673 LYS A O 1
ATOM 5426 N N . GLU A 1 674 ? -3.985 -13.115 19.951 1.00 95.19 674 GLU A N 1
ATOM 5427 C CA . GLU A 1 674 ? -3.297 -11.838 19.737 1.00 95.19 674 GLU A CA 1
ATOM 5428 C C . GLU A 1 674 ? -3.417 -11.387 18.278 1.00 95.19 674 GLU A C 1
ATOM 5430 O O . GLU A 1 674 ? -3.767 -10.239 18.019 1.00 95.19 674 GLU A O 1
ATOM 5435 N N . ALA A 1 675 ? -3.212 -12.295 17.316 1.00 95.62 675 ALA A N 1
ATOM 5436 C CA . ALA A 1 675 ? -3.370 -11.984 15.896 1.00 95.62 675 ALA A CA 1
ATOM 5437 C C . ALA A 1 675 ? -4.790 -11.484 15.561 1.00 95.62 675 ALA A C 1
ATOM 5439 O O . ALA A 1 675 ? -4.946 -10.510 14.824 1.00 95.62 675 ALA A O 1
ATOM 5440 N N . LEU A 1 676 ? -5.827 -12.118 16.120 1.00 95.81 676 LEU A N 1
ATOM 5441 C CA . LEU A 1 676 ? -7.223 -11.723 15.911 1.00 95.81 676 LEU A CA 1
ATOM 5442 C C . LEU A 1 676 ? -7.557 -10.378 16.578 1.00 95.81 676 LEU A C 1
ATOM 5444 O O . LEU A 1 676 ? -8.219 -9.549 15.955 1.00 95.81 676 LEU A O 1
ATOM 5448 N N . GLU A 1 677 ? -7.074 -10.139 17.803 1.00 95.19 677 GLU A N 1
ATOM 5449 C CA . GLU A 1 677 ? -7.276 -8.877 18.536 1.00 95.19 677 GLU A CA 1
ATOM 5450 C C . GLU A 1 677 ? -6.618 -7.678 17.842 1.00 95.19 677 GLU A C 1
ATOM 5452 O O . GLU A 1 677 ? -7.153 -6.569 17.898 1.00 95.19 677 GLU A O 1
ATOM 5457 N N . TRP A 1 678 ? -5.491 -7.900 17.159 1.00 95.62 678 TRP A N 1
ATOM 5458 C CA . TRP A 1 678 ? -4.801 -6.871 16.379 1.00 95.62 678 TRP A CA 1
ATOM 5459 C C . TRP A 1 678 ? -5.313 -6.724 14.936 1.00 95.62 678 TRP A C 1
ATOM 5461 O O . TRP A 1 678 ? -4.905 -5.803 14.233 1.00 95.62 678 TRP A O 1
ATOM 5471 N N . GLY A 1 679 ? -6.240 -7.573 14.480 1.00 95.44 679 GLY A N 1
ATOM 5472 C CA . GLY A 1 679 ? -6.755 -7.521 13.105 1.00 95.44 679 GLY A CA 1
ATOM 5473 C C . GLY A 1 679 ? -5.779 -8.042 12.047 1.00 95.44 679 GLY A C 1
ATOM 5474 O O . GLY A 1 679 ? -5.899 -7.702 10.863 1.00 95.44 679 GLY A O 1
ATOM 5475 N N . THR A 1 680 ? -4.819 -8.874 12.455 1.00 95.75 680 THR A N 1
ATOM 5476 C CA . THR A 1 680 ? -3.827 -9.484 11.570 1.00 95.75 680 THR A CA 1
ATOM 5477 C C . THR A 1 680 ? -4.497 -10.493 10.641 1.00 95.75 680 THR A C 1
ATOM 5479 O O . THR A 1 680 ? -5.226 -11.388 11.062 1.00 95.75 680 THR A O 1
ATOM 5482 N N . THR A 1 681 ? -4.239 -10.341 9.342 1.00 96.31 681 THR A N 1
ATOM 5483 C CA . THR A 1 681 ? -4.779 -11.197 8.269 1.00 96.31 681 THR A CA 1
ATOM 5484 C C . THR A 1 681 ? -3.657 -11.781 7.405 1.00 96.31 681 THR A C 1
ATOM 5486 O O . THR A 1 681 ? -2.505 -11.364 7.532 1.00 96.31 681 THR A O 1
ATOM 5489 N N . GLY A 1 682 ? -3.971 -12.739 6.527 1.00 95.12 682 GLY A N 1
ATOM 5490 C CA . GLY A 1 682 ? -2.998 -13.327 5.605 1.00 95.12 682 GLY A CA 1
ATOM 5491 C C . GLY A 1 682 ? -2.040 -14.319 6.263 1.00 95.12 682 GLY A C 1
ATOM 5492 O O . GLY A 1 682 ? -2.418 -15.071 7.164 1.00 95.12 682 GLY A O 1
ATOM 5493 N N . ALA A 1 683 ? -0.779 -14.309 5.825 1.00 93.94 683 ALA A N 1
ATOM 5494 C CA . ALA A 1 683 ? 0.237 -15.253 6.296 1.00 93.94 683 ALA A CA 1
ATOM 5495 C C . ALA A 1 683 ? 0.519 -15.132 7.803 1.00 93.94 683 ALA A C 1
ATOM 5497 O O . ALA A 1 683 ? 0.748 -16.148 8.455 1.00 93.94 683 ALA A O 1
ATOM 5498 N N . GLY A 1 684 ? 0.437 -13.924 8.377 1.00 94.00 684 GLY A N 1
ATOM 5499 C CA . GLY A 1 684 ? 0.580 -13.723 9.825 1.00 94.00 684 GLY A CA 1
ATOM 5500 C C . GLY A 1 684 ? -0.492 -14.461 10.635 1.00 94.00 684 GLY A C 1
ATOM 5501 O O . GLY A 1 684 ? -0.183 -15.093 11.640 1.00 94.00 684 GLY A O 1
ATOM 5502 N N . LEU A 1 685 ? -1.741 -14.474 10.152 1.00 95.94 685 LEU A N 1
ATOM 5503 C CA . LEU A 1 685 ? -2.825 -15.231 10.785 1.00 95.94 685 LEU A CA 1
ATOM 5504 C C . LEU A 1 685 ? -2.657 -16.738 10.554 1.00 95.94 685 LEU A C 1
ATOM 5506 O O . LEU A 1 685 ? -2.725 -17.517 11.505 1.00 95.94 685 LEU A O 1
ATOM 5510 N N . ARG A 1 686 ? -2.357 -17.154 9.317 1.00 96.75 686 ARG A N 1
ATOM 5511 C CA . ARG A 1 686 ? -2.142 -18.570 8.967 1.00 96.75 686 ARG A CA 1
ATOM 5512 C C . ARG A 1 686 ? -0.976 -19.205 9.722 1.00 96.75 686 ARG A C 1
ATOM 5514 O O . ARG A 1 686 ? -1.042 -20.388 10.055 1.00 96.75 686 ARG A O 1
ATOM 5521 N N . ALA A 1 687 ? 0.053 -18.433 10.069 1.00 95.25 687 ALA A N 1
ATOM 5522 C CA . ALA A 1 687 ? 1.174 -18.881 10.899 1.00 95.25 687 ALA A CA 1
ATOM 5523 C C . ALA A 1 687 ? 0.747 -19.330 12.305 1.00 95.25 687 ALA A C 1
ATOM 5525 O O . ALA A 1 687 ? 1.364 -20.229 12.873 1.00 95.25 687 ALA A O 1
ATOM 5526 N N . THR A 1 688 ? -0.353 -18.790 12.832 1.00 95.81 688 THR A N 1
ATOM 5527 C CA . THR A 1 688 ? -0.924 -19.203 14.126 1.00 95.81 688 THR A CA 1
ATOM 5528 C C . THR A 1 688 ? -1.766 -20.485 14.050 1.00 95.81 688 THR A C 1
ATOM 5530 O O . THR A 1 688 ? -2.352 -20.898 15.044 1.00 95.81 688 THR A O 1
ATOM 5533 N N . GLY A 1 689 ? -1.854 -21.124 12.879 1.00 94.06 689 GLY A N 1
ATOM 5534 C CA . GLY A 1 689 ? -2.643 -22.341 12.655 1.00 94.06 689 GLY A CA 1
ATOM 5535 C C . GLY A 1 689 ? -4.099 -22.096 12.237 1.00 94.06 689 GLY A C 1
ATOM 5536 O O . GLY A 1 689 ? -4.796 -23.047 11.890 1.00 94.06 689 GLY A O 1
ATOM 5537 N N . ILE A 1 690 ? -4.569 -20.843 12.202 1.00 94.31 690 ILE A N 1
ATOM 5538 C CA . ILE A 1 690 ? -5.897 -20.510 11.666 1.00 94.31 690 ILE A CA 1
ATOM 5539 C C . ILE A 1 690 ? -5.841 -20.508 10.132 1.00 94.31 690 ILE A C 1
ATOM 5541 O O . ILE A 1 690 ? -5.345 -19.567 9.516 1.00 94.31 690 ILE A O 1
ATOM 5545 N N . GLY A 1 691 ? -6.400 -21.543 9.503 1.00 92.38 691 GLY A N 1
ATOM 5546 C CA . GLY A 1 691 ? -6.466 -21.707 8.043 1.00 92.38 691 GLY A CA 1
ATOM 5547 C C . GLY A 1 691 ? -7.488 -20.814 7.329 1.00 92.38 691 GLY A C 1
ATOM 5548 O O . GLY A 1 691 ? -8.195 -21.293 6.443 1.00 92.38 691 GLY A O 1
ATOM 5549 N N . PHE A 1 692 ? -7.610 -19.542 7.720 1.00 94.00 692 PHE A N 1
ATOM 5550 C CA . PHE A 1 692 ? -8.517 -18.583 7.087 1.00 94.00 692 PHE A CA 1
ATOM 5551 C C . PHE A 1 692 ? -7.843 -17.938 5.863 1.00 94.00 692 PHE A C 1
ATOM 5553 O O . PHE A 1 692 ? -6.855 -17.211 5.983 1.00 94.00 692 PHE A O 1
ATOM 5560 N N . ASP A 1 693 ? -8.374 -18.234 4.677 1.00 95.75 693 ASP A N 1
ATOM 5561 C CA . ASP A 1 693 ? -7.959 -17.671 3.386 1.00 95.75 693 ASP A CA 1
ATOM 5562 C C . ASP A 1 693 ? -9.213 -17.394 2.555 1.00 95.75 693 ASP A C 1
ATOM 5564 O O . ASP A 1 693 ? -10.043 -18.290 2.339 1.00 95.75 693 ASP A O 1
ATOM 5568 N N . VAL A 1 694 ? -9.361 -16.150 2.095 1.00 95.44 694 VAL A N 1
ATOM 5569 C CA . VAL A 1 694 ? -10.577 -15.705 1.398 1.00 95.44 694 VAL A CA 1
ATOM 5570 C C . VAL A 1 694 ? -10.804 -16.518 0.119 1.00 95.44 694 VAL A C 1
ATOM 5572 O O . VAL A 1 694 ? -11.949 -16.822 -0.195 1.00 95.44 694 VAL A O 1
ATOM 5575 N N . ARG A 1 695 ? -9.753 -16.981 -0.571 1.00 96.19 695 ARG A N 1
ATOM 5576 C CA . ARG A 1 695 ? -9.874 -17.708 -1.852 1.00 96.19 695 ARG A CA 1
ATOM 5577 C C . ARG A 1 695 ? -10.584 -19.055 -1.735 1.00 96.19 695 ARG A C 1
ATOM 5579 O O . ARG A 1 695 ? -11.157 -19.502 -2.720 1.00 96.19 695 ARG A O 1
ATOM 5586 N N . LYS A 1 696 ? -10.560 -19.706 -0.564 1.00 94.44 696 LYS A N 1
ATOM 5587 C CA . LYS A 1 696 ? -11.305 -20.960 -0.318 1.00 94.44 696 LYS A CA 1
ATOM 5588 C C . LYS A 1 696 ? -12.566 -20.740 0.511 1.00 94.44 696 LYS A C 1
ATOM 5590 O O . LYS A 1 696 ? -13.588 -21.352 0.227 1.00 94.44 696 LYS A O 1
ATOM 5595 N N . TRP A 1 697 ? -12.505 -19.894 1.542 1.00 92.81 697 TRP A N 1
ATOM 5596 C CA . TRP A 1 697 ? -13.636 -19.690 2.457 1.00 92.81 697 TRP A CA 1
ATOM 5597 C C . TRP A 1 697 ? -14.734 -18.801 1.871 1.00 92.81 697 TRP A C 1
ATOM 5599 O O . TRP A 1 697 ? -15.898 -18.925 2.256 1.00 92.81 697 TRP A O 1
ATOM 5609 N N . ARG A 1 698 ? -14.357 -17.870 0.988 1.00 93.00 698 ARG A N 1
ATOM 5610 C CA . ARG A 1 698 ? -15.233 -16.887 0.334 1.00 93.00 698 ARG A CA 1
ATOM 5611 C C . ARG A 1 698 ? -14.759 -16.671 -1.110 1.00 93.00 698 ARG A C 1
ATOM 5613 O O . ARG A 1 698 ? -14.296 -15.576 -1.441 1.00 93.00 698 ARG A O 1
ATOM 5620 N N . PRO A 1 699 ? -14.799 -17.726 -1.939 1.00 93.56 699 PRO A N 1
ATOM 5621 C CA . PRO A 1 699 ? -14.184 -17.706 -3.255 1.00 93.56 699 PRO A CA 1
ATOM 5622 C C . PRO A 1 699 ? -14.779 -16.606 -4.144 1.00 93.56 699 PRO A C 1
ATOM 5624 O O . PRO A 1 699 ? -15.940 -16.214 -4.013 1.00 93.56 699 PRO A O 1
ATOM 5627 N N . TYR A 1 700 ? -13.943 -16.091 -5.038 1.00 94.38 700 TYR A N 1
ATOM 5628 C CA . TYR A 1 700 ? -14.261 -15.046 -6.006 1.00 94.38 700 TYR A CA 1
ATOM 5629 C C . TYR A 1 700 ? -13.543 -15.355 -7.320 1.00 94.38 700 TYR A C 1
ATOM 5631 O O . TYR A 1 700 ? -12.565 -16.098 -7.324 1.00 94.38 700 TYR A O 1
ATOM 5639 N N . SER A 1 701 ? -14.005 -14.787 -8.437 1.00 91.50 701 SER A N 1
ATOM 5640 C CA . SER A 1 701 ? -13.370 -14.940 -9.759 1.00 91.50 701 SER A CA 1
ATOM 5641 C C . SER A 1 701 ? 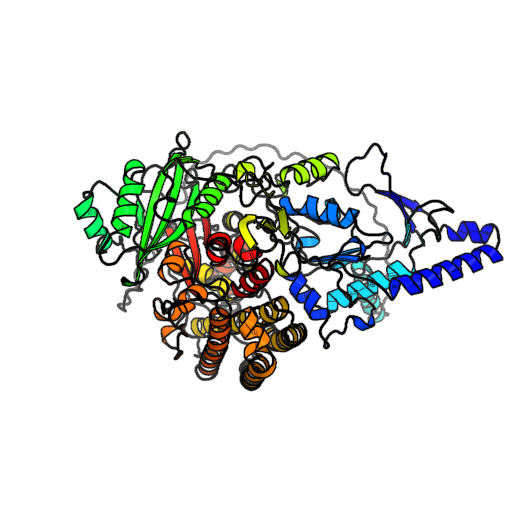-13.039 -16.397 -10.153 1.00 91.50 701 SER A C 1
ATOM 5643 O O . SER A 1 701 ? -12.085 -16.621 -10.892 1.00 91.50 701 SER A O 1
ATOM 5645 N N . GLY A 1 702 ? -13.782 -17.393 -9.653 1.00 91.06 702 GLY A N 1
ATOM 5646 C CA . GLY A 1 702 ? -13.577 -18.808 -9.973 1.00 91.06 702 GLY A CA 1
ATOM 5647 C C . GLY A 1 702 ? -12.459 -19.529 -9.204 1.00 91.06 702 GLY A C 1
ATOM 5648 O O . GLY A 1 702 ? -12.096 -20.632 -9.611 1.00 91.06 702 GLY A O 1
ATOM 5649 N N . TYR A 1 703 ? -11.896 -18.961 -8.123 1.00 95.56 703 TYR A N 1
ATOM 5650 C CA . TYR A 1 703 ? -10.869 -19.628 -7.293 1.00 95.56 703 TYR A CA 1
ATOM 5651 C C . TYR A 1 703 ? -11.304 -21.007 -6.753 1.00 95.56 703 TYR A C 1
ATOM 5653 O O . TYR A 1 703 ? -10.457 -21.866 -6.504 1.00 95.56 703 TYR A O 1
ATOM 5661 N N . GLU A 1 704 ? -12.608 -21.242 -6.599 1.00 95.12 704 GLU A N 1
ATOM 5662 C CA . GLU A 1 704 ? -13.208 -22.516 -6.195 1.00 95.12 704 GLU A CA 1
ATOM 5663 C C . GLU A 1 704 ? -12.947 -23.665 -7.181 1.00 95.12 704 GLU A C 1
ATOM 5665 O O . GLU A 1 704 ? -12.959 -24.825 -6.773 1.00 95.12 704 GLU A O 1
ATOM 5670 N N . ASN A 1 705 ? -12.656 -23.350 -8.447 1.00 95.44 705 ASN A N 1
ATOM 5671 C CA . ASN A 1 705 ? -12.395 -24.332 -9.501 1.00 95.44 705 ASN A CA 1
ATOM 5672 C C . ASN A 1 705 ? -10.929 -24.794 -9.551 1.00 95.44 705 ASN A C 1
ATOM 5674 O O . ASN A 1 705 ? -10.596 -25.677 -10.338 1.00 95.44 705 ASN A O 1
ATOM 5678 N N . PHE A 1 706 ? -10.051 -24.208 -8.730 1.00 96.44 706 PHE A N 1
ATOM 5679 C CA . PHE A 1 706 ? -8.628 -24.536 -8.695 1.00 96.44 706 PHE A CA 1
ATOM 5680 C C . PHE A 1 706 ? -8.272 -25.387 -7.475 1.00 96.44 706 PHE A C 1
ATOM 5682 O O . PHE A 1 706 ? -8.641 -25.095 -6.327 1.00 96.44 706 PHE A O 1
ATOM 5689 N N . ASP A 1 707 ? -7.472 -26.419 -7.718 1.00 97.00 707 ASP A N 1
ATOM 5690 C CA . ASP A 1 707 ? -6.958 -27.308 -6.689 1.00 97.00 707 ASP A CA 1
ATOM 5691 C C . ASP A 1 707 ? -5.623 -26.791 -6.135 1.00 97.00 707 ASP A C 1
ATOM 5693 O O . ASP A 1 707 ? -4.604 -26.736 -6.827 1.00 97.00 707 ASP A O 1
ATOM 5697 N N . PHE A 1 708 ? -5.646 -26.375 -4.874 1.00 97.12 708 PHE A N 1
ATOM 5698 C CA . PHE A 1 708 ? -4.499 -25.859 -4.136 1.00 97.12 708 PHE A CA 1
ATOM 5699 C C . PHE A 1 708 ? -4.770 -25.962 -2.638 1.00 97.12 708 PHE A C 1
ATOM 5701 O O . PHE A 1 708 ? -5.928 -25.959 -2.199 1.00 97.12 708 PHE A O 1
ATOM 5708 N N . GLU A 1 709 ? -3.694 -26.010 -1.863 1.00 95.88 709 GLU A N 1
ATOM 5709 C CA . GLU A 1 709 ? -3.739 -26.114 -0.408 1.00 95.88 709 GLU A CA 1
ATOM 5710 C C . GLU A 1 709 ? -3.433 -24.764 0.246 1.00 95.88 709 GLU A C 1
ATOM 5712 O O . GLU A 1 709 ? -2.683 -23.948 -0.291 1.00 95.88 709 GLU A O 1
ATOM 5717 N N . ILE A 1 710 ? -4.029 -24.516 1.414 1.00 95.25 710 ILE A N 1
ATOM 5718 C CA . ILE A 1 710 ? -3.720 -23.333 2.219 1.00 95.25 710 ILE A CA 1
ATOM 5719 C C . ILE A 1 710 ? -2.615 -23.724 3.199 1.00 95.25 710 ILE A C 1
ATOM 5721 O O . ILE A 1 710 ? -2.870 -24.547 4.081 1.00 95.25 710 ILE A O 1
ATOM 5725 N N . PRO A 1 711 ? -1.410 -23.144 3.098 1.00 95.19 711 PRO A N 1
ATOM 5726 C CA . PRO A 1 711 ? -0.353 -23.461 4.038 1.00 95.19 711 PRO A CA 1
ATOM 5727 C C . PRO A 1 711 ? -0.666 -22.835 5.404 1.00 95.19 711 PRO A C 1
ATOM 5729 O O . PRO A 1 711 ? -1.009 -21.655 5.506 1.00 95.19 711 PRO A O 1
ATOM 5732 N N . THR A 1 712 ? -0.544 -23.631 6.466 1.00 95.69 712 THR A N 1
ATOM 5733 C CA . THR A 1 712 ? -0.814 -23.223 7.854 1.00 95.69 712 THR A CA 1
ATOM 5734 C C . THR A 1 712 ? 0.361 -23.554 8.765 1.00 95.69 712 THR A C 1
ATOM 5736 O O . THR A 1 712 ? 1.028 -24.571 8.585 1.00 95.69 712 THR A O 1
ATOM 5739 N N . GLY A 1 713 ? 0.616 -22.695 9.752 1.00 91.62 713 GLY A N 1
ATOM 5740 C CA . GLY A 1 713 ? 1.675 -22.884 10.742 1.00 91.62 713 GLY A CA 1
ATOM 5741 C C . GLY A 1 713 ? 1.273 -23.786 11.912 1.00 91.62 713 GLY A C 1
ATOM 5742 O O . GLY A 1 713 ? 0.148 -24.273 11.999 1.00 91.62 713 GLY A O 1
ATOM 5743 N N . GLY A 1 714 ? 2.214 -23.993 12.837 1.00 87.62 714 GLY A N 1
ATOM 5744 C CA . GLY A 1 714 ? 2.082 -24.925 13.965 1.00 87.62 714 GLY A CA 1
ATOM 5745 C C . GLY A 1 714 ? 1.422 -24.369 15.235 1.00 87.62 714 GLY A C 1
ATOM 5746 O O . GLY A 1 714 ? 1.545 -24.997 16.281 1.00 87.62 714 GLY A O 1
ATOM 5747 N N . GLY A 1 715 ? 0.778 -23.197 15.185 1.00 89.12 715 GLY A N 1
ATOM 5748 C CA . GLY A 1 715 ? 0.061 -22.604 16.330 1.00 89.12 715 GLY A CA 1
ATOM 5749 C C . GLY A 1 715 ? 0.632 -21.273 16.831 1.00 89.12 715 GLY A C 1
ATOM 5750 O O . GLY A 1 715 ? -0.110 -20.398 17.274 1.00 89.12 715 GLY A O 1
ATOM 5751 N N . VAL A 1 716 ? 1.949 -21.090 16.723 1.00 92.44 716 VAL A N 1
ATOM 5752 C CA . VAL A 1 716 ? 2.647 -19.854 17.106 1.00 92.44 716 VAL A CA 1
ATOM 5753 C C . VAL A 1 716 ? 3.272 -19.246 15.860 1.00 92.44 716 VAL A C 1
ATOM 5755 O O . VAL A 1 716 ? 4.028 -19.915 15.155 1.00 92.44 716 VAL A O 1
ATOM 5758 N N . SER A 1 717 ? 2.960 -17.979 15.586 1.00 94.56 717 SER A N 1
ATOM 5759 C CA . SER A 1 717 ? 3.592 -17.247 14.495 1.00 94.56 717 SER A CA 1
ATOM 5760 C C . SER A 1 717 ? 4.898 -16.642 14.977 1.00 94.56 717 SER A C 1
ATOM 5762 O O . SER A 1 717 ? 4.861 -15.762 15.821 1.00 94.56 717 SER A O 1
ATOM 5764 N N . ASP A 1 718 ? 6.021 -17.025 14.377 1.00 95.31 718 ASP A N 1
ATOM 5765 C CA . ASP A 1 718 ? 7.305 -16.323 14.490 1.00 95.31 718 ASP A CA 1
ATOM 5766 C C . ASP A 1 718 ? 7.778 -15.816 13.115 1.00 95.31 718 ASP A C 1
ATOM 5768 O O . ASP A 1 718 ? 7.145 -16.092 12.086 1.00 95.31 718 ASP A O 1
ATOM 5772 N N . CYS A 1 719 ? 8.872 -15.046 13.083 1.00 95.50 719 CYS A N 1
ATOM 5773 C CA . CYS A 1 719 ? 9.396 -14.479 11.834 1.00 95.50 719 CYS A CA 1
ATOM 5774 C C . CYS A 1 719 ? 9.707 -15.565 10.795 1.00 95.50 719 CYS A C 1
ATOM 5776 O O . CYS A 1 719 ? 9.351 -15.420 9.626 1.00 95.50 719 CYS A O 1
ATOM 5778 N N . TYR A 1 720 ? 10.320 -16.672 11.223 1.00 95.81 720 TYR A N 1
ATOM 5779 C CA . TYR A 1 720 ? 10.694 -17.768 10.330 1.00 95.81 720 TYR A CA 1
ATOM 5780 C C . TYR A 1 720 ? 9.478 -18.471 9.708 1.00 95.81 720 TYR A C 1
ATOM 5782 O O . TYR A 1 720 ? 9.434 -18.697 8.498 1.00 95.81 720 TYR A O 1
ATOM 5790 N N . THR A 1 721 ? 8.461 -18.779 10.513 1.00 95.12 721 THR A N 1
ATOM 5791 C CA . THR A 1 721 ? 7.243 -19.473 10.071 1.00 95.12 721 THR A CA 1
ATOM 5792 C C . THR A 1 721 ? 6.478 -18.638 9.049 1.00 95.12 721 THR A C 1
ATOM 5794 O O . THR A 1 721 ? 6.021 -19.184 8.047 1.00 95.12 721 THR A O 1
ATOM 5797 N N . ARG A 1 722 ? 6.388 -17.313 9.242 1.00 95.19 722 ARG A N 1
ATOM 5798 C CA . ARG A 1 722 ? 5.740 -16.402 8.277 1.00 95.19 722 ARG A CA 1
ATOM 5799 C C . ARG A 1 722 ? 6.404 -16.458 6.900 1.00 95.19 722 ARG A C 1
ATOM 5801 O O . ARG A 1 722 ? 5.713 -16.579 5.889 1.00 95.19 722 ARG A O 1
ATOM 5808 N N . VAL A 1 723 ? 7.736 -16.446 6.866 1.00 95.06 723 VAL A N 1
ATOM 5809 C CA . VAL A 1 723 ? 8.513 -16.508 5.619 1.00 95.06 723 VAL A CA 1
ATOM 5810 C C . VAL A 1 723 ? 8.368 -17.872 4.946 1.00 95.06 723 VAL A C 1
ATOM 5812 O O . VAL A 1 723 ? 8.122 -17.942 3.744 1.00 95.06 723 VAL A O 1
ATOM 5815 N N . MET A 1 724 ? 8.448 -18.966 5.707 1.00 95.31 724 MET A N 1
ATOM 5816 C CA . MET A 1 724 ? 8.285 -20.313 5.152 1.00 95.31 724 MET A CA 1
ATOM 5817 C C . MET A 1 724 ? 6.877 -20.559 4.600 1.00 95.31 724 MET A C 1
ATOM 5819 O O . MET A 1 724 ? 6.738 -21.220 3.572 1.00 95.31 724 MET A O 1
ATOM 5823 N N . LEU A 1 725 ? 5.838 -19.980 5.209 1.00 95.44 725 LEU A N 1
ATOM 5824 C CA . LEU A 1 725 ? 4.488 -20.026 4.646 1.00 95.44 725 LEU A CA 1
ATOM 5825 C C . LEU A 1 725 ? 4.404 -19.333 3.289 1.00 95.44 725 LEU A C 1
ATOM 5827 O O . LEU A 1 725 ? 3.777 -19.864 2.381 1.00 95.44 725 LEU A O 1
ATOM 5831 N N . LYS A 1 726 ? 5.071 -18.189 3.117 1.00 95.44 726 LYS A N 1
ATOM 5832 C CA . LYS A 1 726 ? 5.128 -17.478 1.830 1.00 95.44 726 LYS A CA 1
ATOM 5833 C C . LYS A 1 726 ? 5.855 -18.283 0.754 1.00 95.44 726 LYS A C 1
ATOM 5835 O O . LYS A 1 726 ? 5.459 -18.250 -0.408 1.00 95.44 726 LYS A O 1
ATOM 5840 N N . VAL A 1 727 ? 6.880 -19.046 1.134 1.00 95.81 727 VAL A N 1
ATOM 5841 C CA . VAL A 1 727 ? 7.563 -19.984 0.227 1.00 95.81 727 VAL A CA 1
ATOM 5842 C C . VAL A 1 727 ? 6.621 -21.104 -0.212 1.00 95.81 727 VAL A C 1
ATOM 5844 O O . VAL A 1 727 ? 6.612 -21.474 -1.384 1.00 95.81 727 VAL A O 1
ATOM 5847 N N . GLU A 1 728 ? 5.784 -21.616 0.688 1.00 96.44 728 GLU A N 1
ATOM 5848 C CA . GLU A 1 728 ? 4.785 -22.613 0.309 1.00 96.44 728 GLU A CA 1
ATOM 5849 C C . GLU A 1 728 ? 3.662 -22.001 -0.542 1.00 96.44 728 GLU A C 1
ATOM 5851 O O . GLU A 1 728 ? 3.274 -22.579 -1.554 1.00 96.44 728 GLU A O 1
ATOM 5856 N N . GLU A 1 729 ? 3.219 -20.775 -0.242 1.00 96.88 729 GLU A N 1
ATOM 5857 C CA . GLU A 1 729 ? 2.282 -20.030 -1.095 1.00 96.88 729 GLU A CA 1
ATOM 5858 C C . GLU A 1 729 ? 2.822 -19.855 -2.522 1.00 96.88 729 GLU A C 1
ATOM 5860 O O . GLU A 1 729 ? 2.045 -19.953 -3.471 1.00 96.88 729 GLU A O 1
ATOM 5865 N N . LEU A 1 730 ? 4.136 -19.669 -2.709 1.00 96.88 730 LEU A N 1
ATOM 5866 C CA . LEU A 1 730 ? 4.760 -19.640 -4.038 1.00 96.88 730 LEU A CA 1
ATOM 5867 C C . LEU A 1 730 ? 4.564 -20.956 -4.799 1.00 96.88 730 LEU A C 1
ATOM 5869 O O . LEU A 1 730 ? 4.216 -20.927 -5.980 1.00 96.88 730 LEU A O 1
ATOM 5873 N N . ARG A 1 731 ? 4.733 -22.108 -4.137 1.00 97.50 731 ARG A N 1
ATOM 5874 C CA . ARG A 1 731 ? 4.491 -23.422 -4.756 1.00 97.50 731 ARG A CA 1
ATOM 5875 C C . ARG A 1 731 ? 3.027 -23.607 -5.139 1.00 97.50 731 ARG A C 1
ATOM 5877 O O . ARG A 1 731 ? 2.737 -24.056 -6.247 1.00 97.50 731 ARG A O 1
ATOM 5884 N N . GLN A 1 732 ? 2.110 -23.209 -4.261 1.00 97.69 732 GLN A N 1
ATOM 5885 C CA . GLN A 1 732 ? 0.673 -23.290 -4.532 1.00 97.69 732 GLN A CA 1
ATOM 5886 C C . GLN A 1 732 ? 0.259 -22.337 -5.666 1.00 97.69 732 GLN A C 1
ATOM 5888 O O . GLN A 1 732 ? -0.523 -22.717 -6.532 1.00 97.69 732 GLN A O 1
ATOM 5893 N N . SER A 1 733 ? 0.858 -21.145 -5.742 1.00 98.00 733 SER A N 1
ATOM 5894 C CA . SER A 1 733 ? 0.641 -20.197 -6.847 1.00 98.00 733 SER A CA 1
ATOM 5895 C C . SER A 1 733 ? 1.098 -20.789 -8.186 1.00 98.00 733 SER A C 1
ATOM 5897 O O . SER A 1 733 ? 0.376 -20.713 -9.177 1.00 98.00 733 SER A O 1
ATOM 5899 N N . LEU A 1 734 ? 2.261 -21.454 -8.219 1.00 98.06 734 LEU A N 1
ATOM 5900 C CA . LEU A 1 734 ? 2.746 -22.169 -9.409 1.00 98.06 734 LEU A CA 1
ATOM 5901 C C . LEU A 1 734 ? 1.798 -23.308 -9.824 1.00 98.06 734 LEU A C 1
ATOM 5903 O O . LEU A 1 734 ? 1.549 -23.490 -11.015 1.00 98.06 734 LEU A O 1
ATOM 5907 N N . ARG A 1 735 ? 1.215 -24.033 -8.858 1.00 98.12 735 ARG A N 1
ATOM 5908 C CA . ARG A 1 735 ? 0.203 -25.075 -9.113 1.00 98.12 735 ARG A CA 1
ATOM 5909 C C . ARG A 1 735 ? -1.082 -24.501 -9.717 1.00 98.12 735 ARG A C 1
ATOM 5911 O O . ARG A 1 735 ? -1.654 -25.123 -10.612 1.00 98.12 735 ARG A O 1
ATOM 5918 N N . ILE A 1 736 ? -1.531 -23.331 -9.260 1.00 98.19 736 ILE A N 1
ATOM 5919 C CA . ILE A 1 736 ? -2.690 -22.632 -9.840 1.00 98.19 736 ILE A CA 1
ATOM 5920 C C . ILE A 1 736 ? -2.368 -22.178 -11.268 1.00 98.19 736 ILE A C 1
ATOM 5922 O O . ILE A 1 736 ? -3.153 -22.421 -12.179 1.00 98.19 736 ILE A O 1
ATOM 5926 N N . LEU A 1 737 ? -1.193 -21.586 -11.498 1.00 98.06 737 LEU A N 1
ATOM 5927 C CA . LEU A 1 737 ? -0.775 -21.140 -12.831 1.00 98.06 737 LEU A CA 1
ATOM 5928 C C . LEU A 1 737 ? -0.677 -22.287 -13.842 1.00 98.06 737 LEU A C 1
ATOM 5930 O O . LEU A 1 737 ? -1.074 -22.110 -14.993 1.00 98.06 737 LEU A O 1
ATOM 5934 N N . GLN A 1 738 ? -0.202 -23.459 -13.417 1.00 98.25 738 GLN A N 1
ATOM 5935 C CA . GLN A 1 738 ? -0.207 -24.661 -14.251 1.00 98.25 738 GLN A CA 1
ATOM 5936 C C . GLN A 1 738 ? -1.640 -25.048 -14.655 1.00 98.25 738 GLN A C 1
ATOM 5938 O O . GLN A 1 738 ? -1.909 -25.270 -15.831 1.00 98.25 738 GLN A O 1
ATOM 5943 N N . GLN A 1 739 ? -2.588 -25.027 -13.714 1.00 98.12 739 GLN A N 1
ATOM 5944 C CA . GLN A 1 739 ? -4.001 -25.293 -14.010 1.00 98.12 739 GLN A CA 1
ATOM 5945 C C . GLN A 1 739 ? -4.629 -24.237 -14.929 1.00 98.12 739 GLN A C 1
ATOM 5947 O O . GLN A 1 739 ? -5.433 -24.601 -15.786 1.00 98.12 739 GLN A O 1
ATOM 5952 N N . CYS A 1 740 ? -4.261 -22.958 -14.793 1.00 97.38 740 CYS A N 1
ATOM 5953 C CA . CYS A 1 740 ? -4.691 -21.900 -15.714 1.00 97.38 740 CYS A CA 1
ATOM 5954 C C . CYS A 1 740 ? -4.177 -22.140 -17.139 1.00 97.38 740 CYS A C 1
ATOM 5956 O O . CYS A 1 740 ? -4.913 -21.908 -18.095 1.00 97.38 740 CYS A O 1
ATOM 5958 N N . LEU A 1 741 ? -2.924 -22.589 -17.283 1.00 97.06 741 LEU A N 1
ATOM 5959 C CA . LEU A 1 741 ? -2.328 -22.913 -18.579 1.00 97.06 741 LEU A CA 1
ATOM 5960 C C . LEU A 1 741 ? -3.057 -24.082 -19.252 1.00 97.06 741 LEU A C 1
ATOM 5962 O O . LEU A 1 741 ? -3.323 -24.024 -20.450 1.00 97.06 741 LEU A O 1
ATOM 5966 N N . ASP A 1 742 ? -3.389 -25.116 -18.481 1.00 97.00 742 ASP A N 1
ATOM 5967 C CA . ASP A 1 742 ? -3.983 -26.347 -19.007 1.00 97.00 742 ASP A CA 1
ATOM 5968 C C . ASP A 1 742 ? -5.492 -26.216 -19.286 1.00 97.00 742 ASP A C 1
ATOM 5970 O O . ASP A 1 742 ? -6.006 -26.887 -20.179 1.00 97.00 742 ASP A O 1
ATOM 5974 N N . ASN A 1 743 ? -6.202 -25.339 -18.561 1.00 95.81 743 ASN A N 1
ATOM 5975 C CA . ASN A 1 743 ? -7.670 -25.251 -18.584 1.00 95.81 743 ASN A CA 1
ATOM 5976 C C . ASN A 1 743 ? -8.218 -23.862 -18.962 1.00 95.81 743 ASN A C 1
ATOM 5978 O O . ASN A 1 743 ? -9.321 -23.511 -18.546 1.00 95.81 743 ASN A O 1
ATOM 5982 N N . MET A 1 744 ? -7.475 -23.043 -19.715 1.00 96.12 744 MET A N 1
ATOM 5983 C CA . MET A 1 744 ? -7.937 -21.707 -20.126 1.00 96.12 744 MET A CA 1
ATOM 5984 C C . MET A 1 744 ? -9.216 -21.794 -20.991 1.00 96.12 744 MET A C 1
ATOM 5986 O O . MET A 1 744 ? -9.137 -22.286 -22.119 1.00 96.12 744 MET A O 1
ATOM 5990 N N . PRO A 1 745 ? -10.377 -21.277 -20.537 1.00 95.62 745 PRO A N 1
ATOM 5991 C CA . PRO A 1 745 ? -11.621 -21.361 -21.298 1.00 95.62 745 PRO A CA 1
ATOM 5992 C C . PRO A 1 745 ? -11.592 -20.491 -22.558 1.00 95.62 745 PRO A C 1
ATOM 5994 O O . PRO A 1 745 ? -11.027 -19.392 -22.563 1.00 95.62 745 PRO A O 1
ATOM 5997 N N . GLU A 1 746 ? -12.262 -20.936 -23.618 1.00 94.19 746 GLU A N 1
ATOM 5998 C CA . GLU A 1 746 ? -12.595 -20.077 -24.757 1.00 94.19 746 GLU A CA 1
ATOM 5999 C C . GLU A 1 746 ? -13.759 -19.136 -24.407 1.00 94.19 746 GLU A C 1
ATOM 6001 O O . GLU A 1 746 ? -14.541 -19.398 -23.495 1.00 94.19 746 GLU A O 1
ATOM 6006 N N . GLY A 1 747 ? -13.880 -18.018 -25.125 1.00 93.44 747 GLY A N 1
ATOM 6007 C CA . GLY A 1 747 ? -14.998 -17.089 -24.957 1.00 93.44 747 GLY A CA 1
ATOM 6008 C C . GLY A 1 747 ? -14.594 -15.615 -24.993 1.00 93.44 747 GLY A C 1
ATOM 6009 O O . GLY A 1 747 ? -13.436 -15.284 -25.254 1.00 93.44 747 GLY A O 1
ATOM 6010 N N . PRO A 1 748 ? -15.550 -14.704 -24.751 1.00 94.25 748 PRO A N 1
ATOM 6011 C CA . PRO A 1 748 ? -15.295 -13.271 -24.764 1.00 94.25 748 PRO A CA 1
ATOM 6012 C C . PRO A 1 748 ? -14.487 -12.818 -23.538 1.00 94.25 748 PRO A C 1
ATOM 6014 O O . PRO A 1 748 ? -14.639 -13.337 -22.435 1.00 94.25 748 PRO A O 1
ATOM 6017 N N . PHE A 1 749 ? -13.663 -11.782 -23.718 1.00 94.31 749 PHE A N 1
ATOM 6018 C CA . PHE A 1 749 ? -12.855 -11.167 -22.651 1.00 94.31 749 PHE A CA 1
ATOM 6019 C C . PHE A 1 749 ? -13.552 -9.971 -21.962 1.00 94.31 749 PHE A C 1
ATOM 6021 O O . PHE A 1 749 ? -12.969 -9.294 -21.109 1.00 94.31 749 PHE A O 1
ATOM 6028 N N . LYS A 1 750 ? -14.808 -9.698 -22.337 1.00 94.31 750 LYS A N 1
ATOM 6029 C CA . LYS A 1 750 ? -15.678 -8.653 -21.782 1.00 94.31 750 LYS A CA 1
ATOM 6030 C C . LYS A 1 750 ? -17.109 -9.168 -21.655 1.00 94.31 750 LYS A C 1
ATOM 6032 O O . LYS A 1 750 ? -17.572 -9.911 -22.515 1.00 94.31 750 LYS A O 1
ATOM 6037 N N . ALA A 1 751 ? -17.796 -8.748 -20.599 1.00 93.12 751 ALA A N 1
ATOM 6038 C CA . ALA A 1 751 ? -19.205 -9.023 -20.368 1.00 93.12 751 ALA A CA 1
ATOM 6039 C C . ALA A 1 751 ? -20.084 -8.247 -21.356 1.00 93.12 751 ALA A C 1
ATOM 6041 O O . ALA A 1 751 ? -19.823 -7.074 -21.646 1.00 93.12 751 ALA A O 1
ATOM 6042 N N . ASP A 1 752 ? -21.157 -8.884 -21.817 1.00 90.06 752 ASP A N 1
ATOM 6043 C CA . ASP A 1 752 ? -22.174 -8.249 -22.654 1.00 90.06 752 ASP A CA 1
ATOM 6044 C C . ASP A 1 752 ? -23.166 -7.486 -21.765 1.00 90.06 752 ASP A C 1
ATOM 6046 O O . ASP A 1 752 ? -24.233 -7.980 -21.412 1.00 90.06 752 ASP A O 1
ATOM 6050 N N . HIS A 1 753 ? -22.757 -6.303 -21.302 1.00 90.94 753 HIS A N 1
ATOM 6051 C CA . HIS A 1 753 ? -23.543 -5.470 -20.394 1.00 90.94 753 HIS A CA 1
ATOM 6052 C C . HIS A 1 753 ? -23.378 -3.977 -20.737 1.00 90.94 753 HIS A C 1
ATOM 6054 O O . HIS A 1 753 ? -22.261 -3.552 -21.045 1.00 90.94 753 HIS A O 1
ATOM 6060 N N . PRO A 1 754 ? -24.434 -3.140 -20.633 1.00 87.94 754 PRO A N 1
ATOM 6061 C CA . PRO A 1 754 ? -24.360 -1.722 -20.998 1.00 87.94 754 PRO A CA 1
ATOM 6062 C C . PRO A 1 754 ? -23.310 -0.920 -20.223 1.00 87.94 754 PRO A C 1
ATOM 6064 O O . PRO A 1 754 ? -22.748 0.024 -20.763 1.00 87.94 754 PRO A O 1
ATOM 6067 N N . LEU A 1 755 ? -23.038 -1.291 -18.967 1.00 91.88 755 LEU A N 1
ATOM 6068 C CA . LEU A 1 755 ? -22.035 -0.646 -18.102 1.00 91.88 755 LEU A CA 1
ATOM 6069 C C . LEU A 1 755 ? -20.612 -1.226 -18.235 1.00 91.88 755 LEU A C 1
ATOM 6071 O O . LEU A 1 755 ? -19.700 -0.741 -17.563 1.00 91.88 755 LEU A O 1
ATOM 6075 N N . THR A 1 756 ? -20.391 -2.233 -19.090 1.00 92.38 756 THR A N 1
ATOM 6076 C CA . THR A 1 756 ? -19.040 -2.754 -19.355 1.00 92.38 756 THR A CA 1
ATOM 6077 C C . THR A 1 756 ? -18.189 -1.664 -19.999 1.00 92.38 756 THR A C 1
ATOM 6079 O O . THR A 1 756 ? -18.491 -1.203 -21.099 1.00 92.38 756 THR A O 1
ATOM 6082 N N . THR A 1 757 ? -17.109 -1.264 -19.325 1.00 89.88 757 THR A N 1
ATOM 6083 C CA . THR A 1 757 ? -16.326 -0.078 -19.691 1.00 89.88 757 THR A CA 1
ATOM 6084 C C . THR A 1 757 ? -14.833 -0.412 -19.826 1.00 89.88 757 THR A C 1
ATOM 6086 O O . THR A 1 757 ? -14.233 -0.857 -18.844 1.00 89.88 757 THR A O 1
ATOM 6089 N N . PRO A 1 758 ? -14.188 -0.144 -20.982 1.00 88.56 758 PRO A N 1
ATOM 6090 C CA . PRO A 1 758 ? -14.778 0.351 -22.231 1.00 88.56 758 PRO A CA 1
ATOM 6091 C C . PRO A 1 758 ? -15.501 -0.769 -23.008 1.00 88.56 758 PRO A C 1
ATOM 6093 O O . PRO A 1 758 ? -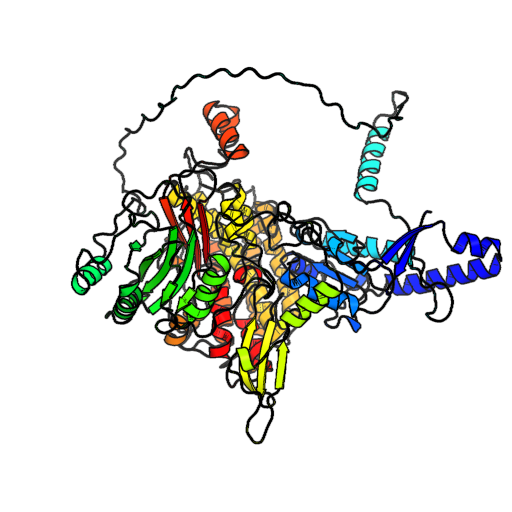15.104 -1.936 -22.890 1.00 88.56 758 PRO A O 1
ATOM 6096 N N . PRO A 1 759 ? -16.485 -0.448 -23.867 1.00 85.50 759 PRO A N 1
ATOM 6097 C CA . PRO A 1 759 ? -17.195 -1.452 -24.655 1.00 85.50 759 PRO A CA 1
ATOM 6098 C C . PRO A 1 759 ? -16.280 -2.122 -25.705 1.00 85.50 759 PRO A C 1
ATOM 6100 O O . PRO A 1 759 ? -15.177 -1.632 -25.985 1.00 85.50 759 PRO A O 1
ATOM 6103 N N . PRO A 1 760 ? -16.688 -3.264 -26.293 1.00 83.94 760 PRO A N 1
ATOM 6104 C CA . PRO A 1 760 ? -15.925 -3.931 -27.349 1.00 83.94 760 PRO A CA 1
ATOM 6105 C C . PRO A 1 760 ? -15.755 -3.043 -28.591 1.00 83.94 760 PRO A C 1
ATOM 6107 O O . PRO A 1 760 ? -16.736 -2.674 -29.239 1.00 83.94 760 PRO A O 1
ATOM 6110 N N . LYS A 1 761 ? -14.497 -2.738 -28.945 1.00 82.56 761 LYS A N 1
ATOM 6111 C CA . LYS A 1 761 ? -14.140 -1.788 -30.016 1.00 82.56 761 LYS A CA 1
ATOM 6112 C C . LYS A 1 761 ? -14.678 -2.191 -31.395 1.00 82.56 761 LYS A C 1
ATOM 6114 O O . LYS A 1 761 ? -15.070 -1.334 -32.179 1.00 82.56 761 LYS A O 1
ATOM 6119 N N . GLU A 1 762 ? -14.709 -3.490 -31.681 1.00 84.25 762 GLU A N 1
ATOM 6120 C CA . GLU A 1 762 ? -15.190 -4.053 -32.953 1.00 84.25 762 GLU A CA 1
ATOM 6121 C C . GLU A 1 762 ? -16.653 -3.686 -33.227 1.00 84.25 762 GLU A C 1
ATOM 6123 O O . GLU A 1 762 ? -16.994 -3.279 -34.336 1.00 84.25 762 GLU A O 1
ATOM 6128 N N . ARG A 1 763 ? -17.501 -3.740 -32.190 1.00 83.62 763 ARG A N 1
ATOM 6129 C CA . ARG A 1 763 ? -18.919 -3.363 -32.276 1.00 83.62 763 ARG A CA 1
ATOM 6130 C C . ARG A 1 763 ? -19.102 -1.850 -32.384 1.00 83.62 763 ARG A C 1
ATOM 6132 O O . ARG A 1 763 ? -20.018 -1.388 -33.057 1.00 83.62 763 ARG A O 1
ATOM 6139 N N . THR A 1 764 ? -18.206 -1.073 -31.774 1.00 83.19 764 THR A N 1
ATOM 6140 C CA . THR A 1 764 ? -18.251 0.400 -31.772 1.00 83.19 764 THR A CA 1
ATOM 6141 C C . THR A 1 764 ? -18.149 1.001 -33.176 1.00 83.19 764 THR A C 1
ATOM 6143 O O . THR A 1 764 ? -18.677 2.078 -33.421 1.00 83.19 764 THR A O 1
ATOM 6146 N N . LEU A 1 765 ? -17.477 0.312 -34.104 1.00 85.06 765 LEU A N 1
ATOM 6147 C CA . LEU A 1 765 ? -17.320 0.759 -35.492 1.00 85.06 765 LEU A CA 1
ATOM 6148 C C . LEU A 1 765 ? -18.515 0.395 -36.390 1.00 85.06 765 LEU A C 1
ATOM 6150 O O . LEU A 1 765 ? -18.592 0.886 -37.513 1.00 85.06 765 LEU A O 1
ATOM 6154 N N . GLN A 1 766 ? -19.416 -0.471 -35.918 1.00 88.50 766 GLN A N 1
ATOM 6155 C CA . GLN A 1 766 ? -20.528 -1.022 -36.702 1.00 88.50 766 GLN A CA 1
ATOM 6156 C C . GLN A 1 766 ? -21.899 -0.545 -36.204 1.00 88.50 766 GLN A C 1
ATOM 6158 O O . GLN A 1 766 ? -22.812 -0.381 -37.010 1.00 88.50 766 GLN A O 1
ATOM 6163 N N . HIS A 1 767 ? -22.044 -0.301 -34.896 1.00 86.81 767 HIS A N 1
ATOM 6164 C CA . HIS A 1 767 ? -23.316 0.037 -34.254 1.00 86.81 767 HIS A CA 1
ATOM 6165 C C . HIS A 1 767 ? -23.262 1.407 -33.576 1.00 86.81 767 HIS A C 1
ATOM 6167 O O . HIS A 1 767 ? -22.395 1.667 -32.733 1.00 86.81 767 HIS A O 1
ATOM 6173 N N . ILE A 1 768 ? -24.225 2.273 -33.908 1.00 90.12 768 ILE A N 1
ATOM 6174 C CA . ILE A 1 768 ? -24.310 3.633 -33.362 1.00 90.12 768 ILE A CA 1
ATOM 6175 C C . ILE A 1 768 ? -24.555 3.621 -31.850 1.00 90.12 768 ILE A C 1
ATOM 6177 O O . ILE A 1 768 ? -23.979 4.429 -31.127 1.00 90.12 768 ILE A O 1
ATOM 6181 N N . GLU A 1 769 ? -25.326 2.659 -31.350 1.00 86.75 769 GLU A N 1
ATOM 6182 C CA . GLU A 1 769 ? -25.630 2.497 -29.930 1.00 86.75 769 GLU A CA 1
ATOM 6183 C C . GLU A 1 769 ? -24.350 2.236 -29.132 1.00 86.75 769 GLU A C 1
ATOM 6185 O O . GLU A 1 769 ? -24.078 2.910 -28.141 1.00 86.75 769 GLU A O 1
ATOM 6190 N N . THR A 1 770 ? -23.500 1.320 -29.612 1.00 85.25 770 THR A N 1
ATOM 6191 C CA . THR A 1 770 ? -22.218 1.022 -28.957 1.00 85.25 770 THR A CA 1
ATOM 6192 C C . THR A 1 770 ? -21.253 2.206 -29.041 1.00 85.25 770 THR A C 1
ATOM 6194 O O . THR A 1 770 ? -20.493 2.440 -28.101 1.00 85.25 770 THR A O 1
ATOM 6197 N N . LEU A 1 771 ? -21.285 2.978 -30.134 1.00 90.06 771 LEU A N 1
ATOM 6198 C CA . LEU A 1 771 ? -20.491 4.201 -30.277 1.00 90.06 771 LEU A CA 1
ATOM 6199 C C . LEU A 1 771 ? -20.905 5.284 -29.277 1.00 90.06 771 LEU A C 1
ATOM 6201 O O . LEU A 1 771 ? -20.034 5.893 -28.655 1.00 90.06 771 LEU A O 1
ATOM 6205 N N . ILE A 1 772 ? -22.210 5.491 -29.084 1.00 90.44 772 ILE A N 1
ATOM 6206 C CA . ILE A 1 772 ? -22.739 6.426 -28.083 1.00 90.44 772 ILE A CA 1
ATOM 6207 C C . ILE A 1 772 ? -22.287 5.997 -26.685 1.00 90.44 772 ILE A C 1
ATOM 6209 O O . ILE A 1 772 ? -21.720 6.808 -25.951 1.00 90.44 772 ILE A O 1
ATOM 6213 N N . THR A 1 773 ? -22.458 4.718 -26.332 1.00 87.44 773 THR A N 1
ATOM 6214 C CA . THR A 1 773 ? -22.010 4.181 -25.039 1.00 87.44 773 THR A CA 1
ATOM 6215 C C . THR A 1 773 ? -20.507 4.366 -24.841 1.00 87.44 773 THR A C 1
ATOM 6217 O O . THR A 1 773 ? -20.086 4.846 -23.790 1.00 87.44 773 THR A O 1
ATOM 6220 N N . HIS A 1 774 ? -19.692 4.061 -25.856 1.00 89.94 774 HIS A N 1
ATOM 6221 C CA . HIS A 1 774 ? -18.244 4.266 -25.810 1.00 89.94 774 HIS A CA 1
ATOM 6222 C C . HIS A 1 774 ? -17.888 5.735 -25.569 1.00 89.94 774 HIS A C 1
ATOM 6224 O O . HIS A 1 774 ? -17.090 6.039 -24.685 1.00 89.94 774 HIS A O 1
ATOM 6230 N N . PHE A 1 775 ? -18.481 6.652 -26.341 1.00 90.94 775 PHE A N 1
ATOM 6231 C CA . PHE A 1 775 ? -18.216 8.080 -26.213 1.00 90.94 775 PHE A CA 1
ATOM 6232 C C . PHE A 1 775 ? -18.544 8.574 -24.804 1.00 90.94 775 PHE A C 1
ATOM 6234 O O . PHE A 1 775 ? -17.688 9.190 -24.172 1.00 90.94 775 PHE A O 1
ATOM 6241 N N . LEU A 1 776 ? -19.733 8.260 -24.280 1.00 91.62 776 LEU A N 1
ATOM 6242 C CA . LEU A 1 776 ? -20.169 8.700 -22.952 1.00 91.62 776 LEU A CA 1
ATOM 6243 C C . LEU A 1 776 ? -19.305 8.114 -21.831 1.00 91.62 776 LEU A C 1
ATOM 6245 O O . LEU A 1 776 ? -18.826 8.856 -20.977 1.00 91.62 776 LEU A O 1
ATOM 6249 N N . GLN A 1 777 ? -19.048 6.806 -21.850 1.00 89.75 777 GLN A N 1
ATOM 6250 C CA . GLN A 1 777 ? -18.277 6.151 -20.791 1.00 89.75 777 GLN A CA 1
ATOM 6251 C C . GLN A 1 777 ? -16.809 6.574 -20.766 1.00 89.75 777 GLN A C 1
ATOM 6253 O O . GLN A 1 777 ? -16.221 6.654 -19.691 1.00 89.75 777 GLN A O 1
ATOM 6258 N N . VAL A 1 778 ? -16.202 6.844 -21.923 1.00 88.19 778 VAL A N 1
ATOM 6259 C CA . VAL A 1 778 ? -14.797 7.269 -21.988 1.00 88.19 778 VAL A CA 1
ATOM 6260 C C . VAL A 1 778 ? -14.642 8.759 -21.671 1.00 88.19 778 VAL A C 1
ATOM 6262 O O . VAL A 1 778 ? -13.645 9.136 -21.062 1.00 88.19 778 VAL A O 1
ATOM 6265 N N . SER A 1 779 ? -15.605 9.605 -22.054 1.00 90.38 779 SER A N 1
ATOM 6266 C CA . SER A 1 779 ? -15.537 11.052 -21.791 1.00 90.38 779 SER A CA 1
ATOM 6267 C C . SER A 1 779 ? -16.002 11.439 -20.385 1.00 90.38 779 SER A C 1
ATOM 6269 O O . SER A 1 779 ? -15.298 12.178 -19.702 1.00 90.38 779 SER A O 1
ATOM 6271 N N . TRP A 1 780 ? -17.149 10.926 -19.933 1.00 91.00 780 TRP A N 1
ATOM 6272 C CA . TRP A 1 780 ? -17.755 11.276 -18.640 1.00 91.00 780 TRP A CA 1
ATOM 6273 C C . TRP A 1 780 ? -17.564 10.196 -17.569 1.00 91.00 780 TRP A C 1
ATOM 6275 O O . TRP A 1 780 ? -17.482 10.511 -16.382 1.00 91.00 780 TRP A O 1
ATOM 6285 N N . GLY A 1 781 ? -17.473 8.928 -17.973 1.00 93.12 781 GLY A N 1
ATOM 6286 C CA . GLY A 1 781 ? -17.473 7.775 -17.068 1.00 93.12 781 GLY A CA 1
ATOM 6287 C C . GLY A 1 781 ? -18.828 7.057 -17.015 1.00 93.12 781 GLY A C 1
ATOM 6288 O O . GLY A 1 781 ? -19.856 7.644 -17.357 1.00 93.12 781 GLY A O 1
ATOM 6289 N N . PRO A 1 782 ? -18.861 5.778 -16.599 1.00 94.19 782 PRO A N 1
ATOM 6290 C CA . PRO A 1 782 ? -20.115 5.057 -16.414 1.00 94.19 782 PRO A CA 1
ATOM 6291 C C . PRO A 1 782 ? -20.850 5.572 -15.169 1.00 94.19 782 PRO A C 1
ATOM 6293 O O . PRO A 1 782 ? -20.234 5.760 -14.123 1.00 94.19 782 PRO A O 1
ATOM 6296 N N . VAL A 1 783 ? -22.164 5.778 -15.266 1.00 94.88 783 VAL A N 1
ATOM 6297 C CA . VAL A 1 783 ? -23.010 6.139 -14.117 1.00 94.88 783 VAL A CA 1
ATOM 6298 C C . VAL A 1 783 ? -23.378 4.867 -13.361 1.00 94.88 783 VAL A C 1
ATOM 6300 O O . VAL A 1 783 ? -23.989 3.965 -13.935 1.00 94.88 783 VAL A O 1
ATOM 6303 N N . MET A 1 784 ? -23.005 4.788 -12.085 1.00 95.00 784 MET A N 1
ATOM 6304 C CA . MET A 1 784 ? -23.288 3.617 -11.252 1.00 95.00 784 MET A CA 1
ATOM 6305 C C . MET A 1 784 ? -24.565 3.815 -10.427 1.00 95.00 784 MET A C 1
ATOM 6307 O O . MET A 1 784 ? -24.796 4.924 -9.946 1.00 95.00 784 MET A O 1
ATOM 6311 N N . PRO A 1 785 ? -25.377 2.764 -10.199 1.00 94.50 785 PRO A N 1
ATOM 6312 C CA . PRO A 1 785 ? -26.567 2.852 -9.351 1.00 94.50 785 PRO A CA 1
ATOM 6313 C C . PRO A 1 785 ? -26.251 3.362 -7.938 1.00 94.50 785 PRO A C 1
ATOM 6315 O O . PRO A 1 785 ? -25.179 3.068 -7.403 1.00 94.50 785 PRO A O 1
ATOM 6318 N N . ALA A 1 786 ? -27.179 4.101 -7.323 1.00 94.88 786 ALA A N 1
ATOM 6319 C CA . ALA A 1 786 ? -27.040 4.580 -5.948 1.00 94.88 786 ALA A CA 1
ATOM 6320 C C . ALA A 1 786 ? -27.200 3.416 -4.959 1.00 94.88 786 ALA A C 1
ATOM 6322 O O . ALA A 1 786 ? -28.301 2.902 -4.781 1.00 94.88 786 ALA A O 1
ATOM 6323 N N . GLN A 1 787 ? -26.096 2.962 -4.369 1.00 93.31 787 GLN A N 1
ATOM 6324 C CA . GLN A 1 787 ? -26.032 1.841 -3.430 1.00 93.31 787 GLN A CA 1
ATOM 6325 C C . GLN A 1 787 ? -24.641 1.780 -2.777 1.00 93.31 787 GLN A C 1
ATOM 6327 O O . GLN A 1 787 ? -23.701 2.459 -3.196 1.00 93.31 787 GLN A O 1
ATOM 6332 N N . GLU A 1 788 ? -24.503 0.926 -1.766 1.00 94.81 788 GLU A N 1
ATOM 6333 C CA . GLU A 1 788 ? -23.219 0.607 -1.133 1.00 94.81 788 GLU A CA 1
ATOM 6334 C C . GLU A 1 788 ? -22.782 -0.816 -1.491 1.00 94.81 788 GLU A C 1
ATOM 6336 O O . GLU A 1 788 ? -23.590 -1.750 -1.464 1.00 94.81 788 GLU A O 1
ATOM 6341 N N . SER A 1 789 ? -21.505 -0.982 -1.827 1.00 95.44 789 SER A N 1
ATOM 6342 C CA . SER A 1 789 ? -20.902 -2.251 -2.233 1.00 95.44 789 SER A CA 1
ATOM 6343 C C . SER A 1 789 ? -19.585 -2.482 -1.506 1.00 95.44 789 SER A C 1
ATOM 6345 O O . SER A 1 789 ? -18.869 -1.546 -1.155 1.00 95.44 789 SER A O 1
ATOM 6347 N N . PHE A 1 790 ? -19.259 -3.749 -1.290 1.00 95.56 790 PHE A N 1
ATOM 6348 C CA . PHE A 1 790 ? -18.048 -4.168 -0.605 1.00 95.56 790 PHE A CA 1
ATOM 6349 C C . PHE A 1 790 ? -17.491 -5.426 -1.257 1.00 95.56 790 PHE A C 1
ATOM 6351 O O . PHE A 1 790 ? -18.242 -6.350 -1.592 1.00 95.56 790 PHE A O 1
ATOM 6358 N N . GLN A 1 791 ? -16.171 -5.487 -1.398 1.00 96.38 791 GLN A N 1
ATOM 6359 C CA . GLN A 1 791 ? -15.477 -6.715 -1.754 1.00 96.38 791 GLN A CA 1
ATOM 6360 C C . GLN A 1 791 ? -14.147 -6.808 -1.016 1.00 96.38 791 GLN A C 1
ATOM 6362 O O . GLN A 1 791 ? -13.354 -5.868 -1.026 1.00 96.38 791 GLN A O 1
ATOM 6367 N N . MET A 1 792 ? -13.892 -7.986 -0.447 1.00 95.81 792 MET A N 1
ATOM 6368 C CA . MET A 1 792 ? -12.585 -8.396 0.056 1.00 95.81 792 MET A CA 1
ATOM 6369 C C . MET A 1 792 ? -11.967 -9.457 -0.855 1.00 95.81 792 MET A C 1
ATOM 6371 O O . MET A 1 792 ? -12.684 -10.257 -1.461 1.00 95.81 792 MET A O 1
ATOM 6375 N N . ILE A 1 793 ? -10.642 -9.467 -0.928 1.00 96.75 793 ILE A N 1
ATOM 6376 C CA . ILE A 1 793 ? -9.854 -10.505 -1.592 1.00 96.75 793 ILE A CA 1
ATOM 6377 C C . ILE A 1 793 ? -8.671 -10.911 -0.710 1.00 96.75 793 ILE A C 1
ATOM 6379 O O . ILE A 1 793 ? -8.245 -10.150 0.160 1.00 96.75 793 ILE A O 1
ATOM 6383 N N . GLU A 1 794 ? -8.090 -12.078 -0.980 1.00 97.00 794 GLU A N 1
ATOM 6384 C CA . GLU A 1 794 ? -6.786 -12.446 -0.431 1.00 97.00 794 GLU A CA 1
ATOM 6385 C C . GLU A 1 794 ? -5.695 -11.827 -1.319 1.00 97.00 794 GLU A C 1
ATOM 6387 O O . GLU A 1 794 ? -5.279 -12.414 -2.324 1.00 97.00 794 GLU A O 1
ATOM 6392 N N . ALA A 1 795 ? -5.240 -10.619 -0.985 1.00 95.44 795 ALA A N 1
ATOM 6393 C CA . ALA A 1 795 ? -4.115 -9.993 -1.672 1.00 95.44 795 ALA A CA 1
ATOM 6394 C C . ALA A 1 795 ? -2.788 -10.671 -1.283 1.00 95.44 795 ALA A C 1
ATOM 6396 O O . ALA A 1 795 ? -2.759 -11.711 -0.622 1.00 95.44 795 ALA A O 1
ATOM 6397 N N . THR A 1 796 ? -1.660 -10.119 -1.727 1.00 93.38 796 THR A N 1
ATOM 6398 C CA . THR A 1 796 ? -0.337 -10.708 -1.468 1.00 93.38 796 THR A CA 1
ATOM 6399 C C . THR A 1 796 ? 0.009 -10.676 0.024 1.00 93.38 796 THR A C 1
ATOM 6401 O O . THR A 1 796 ? 0.448 -11.680 0.576 1.00 93.38 796 THR A O 1
ATOM 6404 N N . LYS A 1 797 ? -0.269 -9.570 0.713 1.00 94.62 797 LYS A N 1
ATOM 6405 C CA . LYS A 1 797 ? 0.094 -9.358 2.127 1.00 94.62 797 LYS A CA 1
ATOM 6406 C C . LYS A 1 797 ? -0.957 -9.876 3.116 1.00 94.62 797 LYS A C 1
ATOM 6408 O O . LYS A 1 797 ? -0.643 -10.239 4.245 1.00 94.62 797 LYS A O 1
ATOM 6413 N N . GLY A 1 798 ? -2.210 -9.962 2.681 1.00 95.38 798 GLY A N 1
ATOM 6414 C CA . GLY A 1 798 ? -3.355 -10.374 3.487 1.00 95.38 798 GLY A CA 1
ATOM 6415 C C . GLY A 1 798 ? -4.655 -9.885 2.866 1.00 95.38 798 GLY A C 1
ATOM 6416 O O . GLY A 1 798 ? -4.723 -9.680 1.655 1.00 95.38 798 GLY A O 1
ATOM 6417 N N . ILE A 1 799 ? -5.687 -9.676 3.680 1.00 96.75 799 ILE A N 1
ATOM 6418 C CA . ILE A 1 799 ? -7.002 -9.300 3.157 1.00 96.75 799 ILE A CA 1
ATOM 6419 C C . ILE A 1 799 ? -7.006 -7.816 2.768 1.00 96.75 799 ILE A C 1
ATOM 6421 O O . ILE A 1 799 ? -6.885 -6.944 3.631 1.00 96.75 799 ILE A O 1
ATOM 6425 N N . ASN A 1 800 ? -7.175 -7.539 1.476 1.00 96.31 800 ASN A N 1
ATOM 6426 C CA . ASN A 1 800 ? -7.388 -6.195 0.937 1.00 96.31 800 ASN A CA 1
ATOM 6427 C C . ASN A 1 800 ? -8.863 -6.056 0.546 1.00 96.31 800 ASN A C 1
ATOM 6429 O O . ASN A 1 800 ? -9.441 -6.984 -0.032 1.00 96.31 800 ASN A O 1
ATOM 6433 N N . SER A 1 801 ? -9.487 -4.926 0.864 1.00 96.56 801 SER A N 1
ATOM 6434 C CA . SER A 1 801 ? -10.893 -4.706 0.546 1.00 96.56 801 SER A CA 1
ATOM 6435 C C . SER A 1 801 ? -11.227 -3.262 0.221 1.00 96.56 801 SER A C 1
ATOM 6437 O O . SER A 1 801 ? -10.655 -2.334 0.794 1.00 96.56 801 SER A O 1
ATOM 6439 N N . TYR A 1 802 ? -12.230 -3.103 -0.636 1.00 97.50 802 TYR A N 1
ATOM 6440 C CA . TYR A 1 802 ? -12.804 -1.813 -0.988 1.00 97.50 802 TYR A CA 1
ATOM 6441 C C . TYR A 1 802 ? -14.254 -1.767 -0.535 1.00 97.50 802 TYR A C 1
ATOM 6443 O O . TYR A 1 802 ? -15.044 -2.661 -0.851 1.00 97.50 802 TYR A O 1
ATOM 6451 N N . TYR A 1 803 ? -14.589 -0.700 0.179 1.00 97.56 803 TYR A N 1
ATOM 6452 C CA . TYR A 1 803 ? -15.955 -0.325 0.495 1.00 97.56 803 TYR A CA 1
ATOM 6453 C C . TYR A 1 803 ? -16.304 0.933 -0.303 1.00 97.56 803 TYR A C 1
ATOM 6455 O O . TYR A 1 803 ? -15.637 1.965 -0.192 1.00 97.56 803 TYR A O 1
ATOM 6463 N N . LEU A 1 804 ? -17.322 0.826 -1.151 1.00 97.69 804 LEU A N 1
ATOM 6464 C CA . LEU A 1 804 ? -17.685 1.830 -2.141 1.00 97.69 804 LEU A CA 1
ATOM 6465 C C . LEU A 1 804 ? -19.117 2.294 -1.900 1.00 97.69 804 LEU A C 1
ATOM 6467 O O . LEU A 1 804 ? -20.046 1.485 -1.912 1.00 97.69 804 LEU A O 1
ATOM 6471 N N . THR A 1 805 ? -19.301 3.603 -1.764 1.00 97.12 805 THR A N 1
ATOM 6472 C CA . THR A 1 805 ? -20.624 4.230 -1.749 1.00 97.12 805 THR A CA 1
ATOM 6473 C C . THR A 1 805 ? -20.841 4.978 -3.055 1.00 97.12 805 THR A C 1
ATOM 6475 O O . THR A 1 805 ? -20.037 5.834 -3.429 1.00 97.12 805 THR A O 1
ATOM 6478 N N . SER A 1 806 ? -21.941 4.679 -3.738 1.00 96.69 806 SER A N 1
ATOM 6479 C CA . SER A 1 806 ? -22.410 5.397 -4.920 1.00 96.69 806 SER A CA 1
ATOM 6480 C C . SER A 1 806 ? -23.681 6.168 -4.597 1.00 96.69 806 SER A C 1
ATOM 6482 O O . SER A 1 806 ? -24.591 5.625 -3.972 1.00 96.69 806 SER A O 1
ATOM 6484 N N . ASP A 1 807 ? -23.752 7.408 -5.073 1.00 95.50 807 ASP A N 1
ATOM 6485 C CA . ASP A 1 807 ? -24.936 8.270 -4.979 1.00 95.50 807 ASP A CA 1
ATOM 6486 C C . ASP A 1 807 ? -25.596 8.486 -6.356 1.00 95.50 807 ASP A C 1
ATOM 6488 O O . ASP A 1 807 ? -26.201 9.521 -6.610 1.00 95.50 807 ASP A O 1
ATOM 6492 N N . GLY A 1 808 ? -25.438 7.532 -7.287 1.00 94.75 808 GLY A N 1
ATOM 6493 C CA . GLY A 1 808 ? -26.046 7.623 -8.623 1.00 94.75 808 GLY A CA 1
ATOM 6494 C C . GLY A 1 808 ? -25.238 8.451 -9.630 1.00 94.75 808 GLY A C 1
ATOM 6495 O O . GLY A 1 808 ? -25.818 9.077 -10.513 1.00 94.75 808 GLY A O 1
ATOM 6496 N N . SER A 1 809 ? -23.909 8.494 -9.487 1.00 94.62 809 SER A N 1
ATOM 6497 C CA . SER A 1 809 ? -23.014 9.384 -10.245 1.00 94.62 809 SER A CA 1
ATOM 6498 C C . SER A 1 809 ? -21.936 8.625 -11.038 1.00 94.62 809 SER A C 1
ATOM 6500 O O . SER A 1 809 ? -21.765 7.408 -10.899 1.00 94.62 809 SER A O 1
ATOM 6502 N N . THR A 1 810 ? -21.188 9.345 -11.882 1.00 95.62 810 THR A N 1
ATOM 6503 C CA . THR A 1 810 ? -20.007 8.828 -12.600 1.00 95.62 810 THR A CA 1
ATOM 6504 C C . THR A 1 810 ? -18.775 8.667 -11.709 1.00 95.62 810 THR A C 1
ATOM 6506 O O . THR A 1 810 ? -17.806 8.024 -12.116 1.00 95.62 810 THR A O 1
ATOM 6509 N N . MET A 1 811 ? -18.812 9.238 -10.504 1.00 95.38 811 MET A N 1
ATOM 6510 C CA . MET A 1 811 ? -17.756 9.199 -9.491 1.00 95.38 811 MET A CA 1
ATOM 6511 C C . MET A 1 811 ? -18.268 8.509 -8.225 1.00 95.38 811 MET A C 1
ATOM 6513 O O . MET A 1 811 ? -19.476 8.490 -7.964 1.00 95.38 811 MET A O 1
ATOM 6517 N N . SER A 1 812 ? -17.354 7.954 -7.426 1.00 96.50 812 SER A N 1
ATOM 6518 C CA . SER A 1 812 ? -17.733 7.408 -6.122 1.00 96.50 812 SER A CA 1
ATOM 6519 C C . SER A 1 812 ? -18.110 8.536 -5.166 1.00 96.50 812 SER A C 1
ATOM 6521 O O . SER A 1 812 ? -17.446 9.568 -5.125 1.00 96.50 812 SER A O 1
ATOM 6523 N N . TYR A 1 813 ? -19.164 8.350 -4.372 1.00 97.12 813 TYR A N 1
ATOM 6524 C CA . TYR A 1 813 ? -19.432 9.275 -3.276 1.00 97.12 813 TYR A CA 1
ATOM 6525 C C . TYR A 1 813 ? -18.378 9.094 -2.181 1.00 97.12 813 TYR A C 1
ATOM 6527 O O . TYR A 1 813 ? -17.905 10.070 -1.610 1.00 97.12 813 TYR A O 1
ATOM 6535 N N . ARG A 1 814 ? -17.995 7.847 -1.888 1.00 96.56 814 ARG A N 1
ATOM 6536 C CA . ARG A 1 814 ? -16.935 7.512 -0.932 1.00 96.56 814 ARG A CA 1
ATOM 6537 C C . ARG A 1 814 ? -16.239 6.225 -1.364 1.00 96.56 814 ARG A C 1
ATOM 6539 O O . ARG A 1 814 ? -16.910 5.248 -1.690 1.00 96.56 814 ARG A O 1
ATOM 6546 N N . THR A 1 815 ? -14.909 6.224 -1.312 1.00 97.25 815 THR A N 1
ATOM 6547 C CA . THR A 1 815 ? -14.067 5.036 -1.525 1.00 97.25 815 THR A CA 1
ATOM 6548 C C . THR A 1 815 ? -13.194 4.795 -0.299 1.00 97.25 815 THR A C 1
ATOM 6550 O O . THR A 1 815 ? -12.207 5.501 -0.111 1.00 97.25 815 THR A O 1
ATOM 6553 N N . ARG A 1 816 ? -13.542 3.809 0.532 1.00 97.06 816 ARG A N 1
ATOM 6554 C CA . ARG A 1 816 ? -12.700 3.353 1.647 1.00 97.06 816 ARG A CA 1
ATOM 6555 C C . ARG A 1 816 ? -11.839 2.183 1.187 1.00 97.06 816 ARG A C 1
ATOM 6557 O O . ARG A 1 816 ? -12.366 1.192 0.677 1.00 97.06 816 ARG A O 1
ATOM 6564 N N . VAL A 1 817 ? -10.532 2.289 1.418 1.00 97.06 817 VAL A N 1
ATOM 6565 C CA . VAL A 1 817 ? -9.571 1.218 1.150 1.00 97.06 817 VAL A CA 1
ATOM 6566 C C . VAL A 1 817 ? -9.047 0.682 2.475 1.00 97.06 817 VAL A C 1
ATOM 6568 O O . VAL A 1 817 ? -8.411 1.406 3.247 1.00 97.06 817 VAL A O 1
ATOM 6571 N N . ARG A 1 818 ? -9.274 -0.609 2.724 1.00 95.75 818 ARG A N 1
ATOM 6572 C CA . ARG A 1 818 ? -8.686 -1.319 3.861 1.00 95.75 818 ARG A CA 1
ATOM 6573 C C . ARG A 1 818 ? -7.583 -2.230 3.364 1.00 95.75 818 ARG A C 1
ATOM 6575 O O . ARG A 1 818 ? -7.836 -3.215 2.670 1.00 95.75 818 ARG A O 1
ATOM 6582 N N . THR A 1 819 ? -6.376 -1.922 3.804 1.00 95.62 819 THR A N 1
ATOM 6583 C CA . THR A 1 819 ? -5.163 -2.660 3.486 1.00 95.62 819 THR A CA 1
ATOM 6584 C C . THR A 1 819 ? -4.694 -3.472 4.695 1.00 95.62 819 THR A C 1
ATOM 6586 O O . THR A 1 819 ? -4.950 -3.082 5.840 1.00 95.62 819 THR A O 1
ATOM 6589 N N . PRO A 1 820 ? -4.055 -4.636 4.492 1.00 95.12 820 PRO A N 1
ATOM 6590 C CA . PRO A 1 820 ? -3.642 -5.494 5.599 1.00 95.12 820 PRO A CA 1
ATOM 6591 C C . PRO A 1 820 ? -2.486 -4.886 6.407 1.00 95.12 820 PRO A C 1
ATOM 6593 O O . PRO A 1 820 ? -2.490 -4.993 7.635 1.00 95.12 820 PRO A O 1
ATOM 6596 N N . SER A 1 821 ? -1.541 -4.197 5.752 1.00 95.31 821 SER A N 1
ATOM 6597 C CA . SER A 1 821 ? -0.330 -3.693 6.408 1.00 95.31 821 SER A CA 1
ATOM 6598 C C . SER A 1 821 ? -0.593 -2.624 7.468 1.00 95.31 821 SER A C 1
ATOM 6600 O O . SER A 1 821 ? 0.198 -2.503 8.401 1.00 95.31 821 SER A O 1
ATOM 6602 N N . PHE A 1 822 ? -1.700 -1.879 7.375 1.00 96.12 822 PHE A N 1
ATOM 6603 C CA . PHE A 1 822 ? -2.064 -0.878 8.380 1.00 96.12 822 PHE A CA 1
ATOM 6604 C C . PHE A 1 822 ? -2.248 -1.511 9.769 1.00 96.12 822 PHE A C 1
ATOM 6606 O O . PHE A 1 822 ? -1.609 -1.093 10.731 1.00 96.12 822 PHE A O 1
ATOM 6613 N N . ALA A 1 823 ? -3.037 -2.586 9.859 1.00 95.25 823 ALA A N 1
ATOM 6614 C CA . ALA A 1 823 ? -3.223 -3.326 11.108 1.00 95.25 823 ALA A CA 1
ATOM 6615 C C . ALA A 1 823 ? -1.949 -4.083 11.527 1.00 95.25 823 ALA A C 1
ATOM 6617 O O . ALA A 1 823 ? -1.615 -4.140 12.710 1.00 95.25 823 ALA A O 1
ATOM 6618 N N . HIS A 1 824 ? -1.199 -4.630 10.562 1.00 95.75 824 HIS A N 1
ATOM 6619 C CA . HIS A 1 824 ? 0.033 -5.371 10.852 1.00 95.75 824 HIS A CA 1
ATOM 6620 C C . HIS A 1 824 ? 1.115 -4.501 11.511 1.00 95.75 824 HIS A C 1
ATOM 6622 O O . HIS A 1 824 ? 1.748 -4.942 12.469 1.00 95.75 824 HIS A O 1
ATOM 6628 N N . LEU A 1 825 ? 1.325 -3.266 11.038 1.00 95.81 825 LEU A N 1
ATOM 6629 C CA . LEU A 1 825 ? 2.317 -2.355 11.626 1.00 95.81 825 LEU A CA 1
ATOM 6630 C C . LEU A 1 825 ? 1.897 -1.835 13.003 1.00 95.81 825 LEU A C 1
ATOM 6632 O O . LEU A 1 825 ? 2.745 -1.622 13.870 1.00 95.81 825 LEU A O 1
ATOM 6636 N N . GLN A 1 826 ? 0.596 -1.675 13.239 1.00 95.38 826 GLN A N 1
ATOM 6637 C CA . GLN A 1 826 ? 0.083 -1.266 14.543 1.00 95.38 826 GLN A CA 1
ATOM 6638 C C . GLN A 1 826 ? 0.434 -2.269 15.653 1.00 95.38 826 GLN A C 1
ATOM 6640 O O . GLN A 1 826 ? 0.649 -1.865 16.795 1.00 95.38 826 GLN A O 1
ATOM 6645 N N . GLN A 1 827 ? 0.531 -3.562 15.325 1.00 95.19 827 GLN A N 1
ATOM 6646 C CA . GLN A 1 827 ? 0.886 -4.626 16.269 1.00 95.19 827 GLN A CA 1
ATOM 6647 C C . GLN A 1 827 ? 2.349 -4.542 16.748 1.00 95.19 827 GLN A C 1
ATOM 6649 O O . GLN A 1 827 ? 2.693 -5.189 17.738 1.00 95.19 827 GLN A O 1
ATOM 6654 N N . ILE A 1 828 ? 3.223 -3.762 16.090 1.00 95.88 828 ILE A N 1
ATOM 6655 C CA . ILE A 1 828 ? 4.673 -3.789 16.349 1.00 95.88 828 ILE A CA 1
ATOM 6656 C C . ILE A 1 828 ? 5.042 -3.678 17.837 1.00 95.88 828 ILE A C 1
ATOM 6658 O O . ILE A 1 828 ? 5.762 -4.559 18.315 1.00 95.88 828 ILE A O 1
ATOM 6662 N N . PRO A 1 829 ? 4.522 -2.695 18.598 1.00 94.31 829 PRO A N 1
ATOM 6663 C CA . PRO A 1 829 ? 4.864 -2.552 20.010 1.00 94.31 829 PRO A CA 1
ATOM 6664 C C . PRO A 1 829 ? 4.444 -3.755 20.852 1.00 94.31 829 PRO A C 1
ATOM 6666 O O . PRO A 1 829 ? 5.132 -4.111 21.798 1.00 94.31 829 PRO A O 1
ATOM 6669 N N . ALA A 1 830 ? 3.344 -4.427 20.513 1.00 93.56 830 ALA A N 1
ATOM 6670 C CA . ALA A 1 830 ? 2.904 -5.601 21.260 1.00 93.56 830 ALA A CA 1
ATOM 6671 C C . ALA A 1 830 ? 3.809 -6.821 21.026 1.00 93.56 830 ALA A C 1
ATOM 6673 O O . ALA A 1 830 ? 3.973 -7.629 21.933 1.00 93.56 830 ALA A O 1
ATOM 6674 N N . ALA A 1 831 ? 4.394 -6.949 19.831 1.00 94.31 831 ALA A N 1
ATOM 6675 C CA . ALA A 1 831 ? 5.168 -8.126 19.442 1.00 94.31 831 ALA A CA 1
ATOM 6676 C C . ALA A 1 831 ? 6.667 -8.045 19.782 1.00 94.31 831 ALA A C 1
ATOM 6678 O O . ALA A 1 831 ? 7.299 -9.091 19.905 1.00 94.31 831 ALA A O 1
ATOM 6679 N N . ILE A 1 832 ? 7.247 -6.841 19.895 1.00 94.88 832 ILE A N 1
ATOM 6680 C CA . ILE A 1 832 ? 8.708 -6.659 20.022 1.00 94.88 832 ILE A CA 1
ATOM 6681 C C . ILE A 1 832 ? 9.188 -6.227 21.416 1.00 94.88 832 ILE A C 1
ATOM 6683 O O . ILE A 1 832 ? 10.391 -6.195 21.667 1.00 94.88 832 ILE A O 1
ATOM 6687 N N . ARG A 1 833 ? 8.277 -5.893 22.337 1.00 93.94 833 ARG A N 1
ATOM 6688 C CA . ARG A 1 833 ? 8.641 -5.537 23.720 1.00 93.94 833 ARG A CA 1
ATOM 6689 C C . ARG A 1 833 ? 9.449 -6.656 24.382 1.00 93.94 833 ARG A C 1
ATOM 6691 O O . ARG A 1 833 ? 9.075 -7.823 24.298 1.00 93.94 833 ARG A O 1
ATOM 6698 N N . GLY A 1 834 ? 10.550 -6.282 25.027 1.00 92.88 834 GLY A N 1
ATOM 6699 C CA . GLY A 1 834 ? 11.516 -7.195 25.643 1.00 92.88 834 GLY A CA 1
ATOM 6700 C C . GLY A 1 834 ? 12.477 -7.877 24.662 1.00 92.88 834 GLY A C 1
ATOM 6701 O O . GLY A 1 834 ? 13.236 -8.755 25.058 1.00 92.88 834 GLY A O 1
ATOM 6702 N N . SER A 1 835 ? 12.440 -7.521 23.372 1.00 95.00 835 SER A N 1
ATOM 6703 C CA . SER A 1 835 ? 13.387 -8.021 22.361 1.00 95.00 835 SER A CA 1
ATOM 6704 C C . SER A 1 835 ? 14.513 -7.018 22.106 1.00 95.00 835 SER A C 1
ATOM 6706 O O . SER A 1 835 ? 14.440 -5.861 22.520 1.00 95.00 835 SER A O 1
ATOM 6708 N N . LEU A 1 836 ? 15.553 -7.438 21.384 1.00 95.56 836 LEU A N 1
ATOM 6709 C CA . LEU A 1 836 ? 16.682 -6.570 21.047 1.00 95.56 836 LEU A CA 1
ATOM 6710 C C . LEU A 1 836 ? 16.386 -5.696 19.819 1.00 95.56 836 LEU A C 1
ATOM 6712 O O . LEU A 1 836 ? 15.593 -6.057 18.946 1.00 95.56 836 LEU A O 1
ATOM 6716 N N . VAL A 1 837 ? 17.121 -4.589 19.663 1.00 94.44 837 VAL A N 1
ATOM 6717 C CA . VAL A 1 837 ? 17.062 -3.745 18.444 1.00 94.44 837 VAL A CA 1
ATOM 6718 C C . VAL A 1 837 ? 17.324 -4.555 17.170 1.00 94.44 837 VAL A C 1
ATOM 6720 O O . VAL A 1 837 ? 16.700 -4.325 16.136 1.00 94.44 837 VAL A O 1
ATOM 6723 N N . SER A 1 838 ? 18.219 -5.543 17.237 1.00 94.31 838 SER A N 1
ATOM 6724 C CA . SER A 1 838 ? 18.526 -6.396 16.085 1.00 94.31 838 SER A CA 1
ATOM 6725 C C . SER A 1 838 ? 17.364 -7.313 15.679 1.00 94.31 838 SER A C 1
ATOM 6727 O O . SER A 1 838 ? 17.248 -7.658 14.503 1.00 94.31 838 SER A O 1
ATOM 6729 N N . ASP A 1 839 ? 16.492 -7.672 16.624 1.00 95.62 839 ASP A N 1
ATOM 6730 C CA . ASP A 1 839 ? 15.321 -8.522 16.399 1.00 95.62 839 ASP A CA 1
ATOM 6731 C C . ASP A 1 839 ? 14.171 -7.730 15.777 1.00 95.62 839 ASP A C 1
ATOM 6733 O O . ASP A 1 839 ? 13.429 -8.265 14.952 1.00 95.62 839 ASP A O 1
ATOM 6737 N N . LEU A 1 840 ? 14.071 -6.432 16.089 1.00 95.25 840 LEU A N 1
ATOM 6738 C CA . LEU A 1 840 ? 13.126 -5.528 15.432 1.00 95.25 840 LEU A CA 1
ATOM 6739 C C . LEU A 1 840 ? 13.346 -5.513 13.918 1.00 95.25 840 LEU A C 1
ATOM 6741 O O . LEU A 1 840 ? 12.381 -5.584 13.166 1.00 95.25 840 LEU A O 1
ATOM 6745 N N . ILE A 1 841 ? 14.599 -5.467 13.461 1.00 94.81 841 ILE A N 1
ATOM 6746 C CA . ILE A 1 841 ? 14.924 -5.460 12.028 1.00 94.81 841 ILE A CA 1
ATOM 6747 C C . ILE A 1 841 ? 14.452 -6.749 11.343 1.00 94.81 841 ILE A C 1
ATOM 6749 O O . ILE A 1 841 ? 13.824 -6.695 10.286 1.00 94.81 841 ILE A O 1
ATOM 6753 N N . VAL A 1 842 ? 14.676 -7.903 11.978 1.00 95.56 842 VAL A N 1
ATOM 6754 C CA . VAL A 1 842 ? 14.194 -9.201 11.476 1.00 95.56 842 VAL A CA 1
ATOM 6755 C C . VAL A 1 842 ? 12.666 -9.246 11.461 1.00 95.56 842 VAL A C 1
ATOM 6757 O O . VAL A 1 842 ? 12.060 -9.762 10.518 1.00 95.56 842 VAL A O 1
ATOM 6760 N N . TYR A 1 843 ? 12.028 -8.675 12.483 1.00 95.38 843 TYR A N 1
ATOM 6761 C CA . TYR A 1 843 ? 10.580 -8.619 12.565 1.00 95.38 843 TYR A CA 1
ATOM 6762 C C . TYR A 1 843 ? 9.970 -7.745 11.468 1.00 95.38 843 TYR A C 1
ATOM 6764 O O . TYR A 1 843 ? 9.067 -8.224 10.779 1.00 95.38 843 TYR A O 1
ATOM 6772 N N . LEU A 1 844 ? 10.499 -6.538 11.241 1.00 94.44 844 LEU A N 1
ATOM 6773 C CA . LEU A 1 844 ? 10.075 -5.647 10.155 1.00 94.44 844 LEU A CA 1
ATOM 6774 C C . LEU A 1 844 ? 10.149 -6.353 8.799 1.00 94.44 844 LEU A C 1
ATOM 6776 O O . LEU A 1 844 ? 9.159 -6.369 8.066 1.00 94.44 844 LEU A O 1
ATOM 6780 N N . GLY A 1 845 ? 11.269 -7.025 8.517 1.00 92.31 845 GLY A N 1
ATOM 6781 C CA . GLY A 1 845 ? 11.433 -7.821 7.302 1.00 92.31 845 GLY A CA 1
ATOM 6782 C C . GLY A 1 845 ? 10.429 -8.973 7.183 1.00 92.31 845 GLY A C 1
ATOM 6783 O O . GLY A 1 845 ? 10.115 -9.391 6.076 1.00 92.31 845 GLY A O 1
ATOM 6784 N N . SER A 1 846 ? 9.889 -9.485 8.296 1.00 94.25 846 SER A N 1
ATOM 6785 C CA . SER A 1 846 ? 8.938 -10.607 8.305 1.00 94.25 846 SER A CA 1
ATOM 6786 C C . SER A 1 846 ? 7.467 -10.209 8.121 1.00 94.25 846 SER A C 1
ATOM 6788 O O . SER A 1 846 ? 6.652 -11.089 7.840 1.00 94.25 846 SER A O 1
ATOM 6790 N N . ILE A 1 847 ? 7.105 -8.932 8.284 1.00 93.25 847 ILE A N 1
ATOM 6791 C CA . ILE A 1 847 ? 5.703 -8.470 8.222 1.00 93.25 847 ILE A CA 1
ATOM 6792 C C . ILE A 1 847 ? 5.161 -8.448 6.779 1.00 93.25 847 ILE A C 1
ATOM 6794 O O . ILE A 1 847 ? 3.965 -8.645 6.592 1.00 93.25 847 ILE A O 1
ATOM 6798 N N . ASP A 1 848 ? 6.025 -8.266 5.772 1.00 91.44 848 ASP A N 1
ATOM 6799 C CA . ASP A 1 848 ? 5.642 -8.014 4.366 1.00 91.44 848 ASP A CA 1
ATOM 6800 C C . ASP A 1 848 ? 4.773 -6.754 4.228 1.00 91.44 848 ASP A C 1
ATOM 6802 O O . ASP A 1 848 ? 3.603 -6.817 3.855 1.00 91.44 848 ASP A O 1
ATOM 6806 N N . PHE A 1 849 ? 5.328 -5.586 4.558 1.00 92.75 849 PHE A N 1
ATOM 6807 C CA . PHE A 1 849 ? 4.634 -4.311 4.384 1.00 92.75 849 PHE A CA 1
ATOM 6808 C C . PHE A 1 849 ? 5.248 -3.479 3.264 1.00 92.75 849 PHE A C 1
ATOM 6810 O O . PHE A 1 849 ? 6.413 -3.616 2.898 1.00 92.75 849 PHE A O 1
ATOM 6817 N N . VAL A 1 850 ? 4.436 -2.571 2.736 1.00 91.69 850 VAL A N 1
ATOM 6818 C CA . VAL A 1 850 ? 4.885 -1.491 1.866 1.00 91.69 850 VAL A CA 1
ATOM 6819 C C . VAL A 1 850 ? 4.232 -0.213 2.379 1.00 91.69 850 VAL A C 1
ATOM 6821 O O . VAL A 1 850 ? 3.019 -0.171 2.543 1.00 91.69 850 VAL A O 1
ATOM 6824 N N . MET A 1 851 ? 4.998 0.855 2.605 1.00 91.88 851 MET A N 1
ATOM 6825 C CA . MET A 1 851 ? 4.442 2.083 3.208 1.00 91.88 851 MET A CA 1
ATOM 6826 C C . MET A 1 851 ? 3.346 2.752 2.376 1.00 91.88 851 MET A C 1
ATOM 6828 O O . MET A 1 851 ? 2.448 3.394 2.908 1.00 91.88 851 MET A O 1
ATOM 6832 N N . SER A 1 852 ? 3.379 2.530 1.066 1.00 89.62 852 SER A N 1
ATOM 6833 C CA . SER A 1 852 ? 2.348 2.980 0.139 1.00 89.62 852 SER A CA 1
ATOM 6834 C C . SER A 1 852 ? 0.972 2.348 0.438 1.00 89.62 852 SER A C 1
ATOM 6836 O O . SER A 1 852 ? -0.055 2.992 0.232 1.00 89.62 852 SER A O 1
ATOM 6838 N N . ASP A 1 853 ? 0.966 1.105 0.938 1.00 91.44 853 ASP A N 1
ATOM 6839 C CA . ASP A 1 853 ? -0.221 0.328 1.320 1.00 91.44 853 ASP A CA 1
ATOM 6840 C C . ASP A 1 853 ? -0.796 0.808 2.660 1.00 91.44 853 ASP A C 1
ATOM 6842 O O . ASP A 1 853 ? -2.005 0.866 2.858 1.00 91.44 853 ASP A O 1
ATOM 6846 N N . VAL A 1 854 ? 0.082 1.192 3.584 1.00 93.88 854 VAL A N 1
ATOM 6847 C CA . VAL A 1 854 ? -0.269 1.647 4.936 1.00 93.88 854 VAL A CA 1
ATOM 6848 C C . VAL A 1 854 ? -0.922 3.031 4.884 1.00 93.88 854 VAL A C 1
ATOM 6850 O O . VAL A 1 854 ? -2.024 3.236 5.405 1.00 93.88 854 VAL A O 1
ATOM 6853 N N . ASP A 1 855 ? -0.262 3.972 4.211 1.00 92.19 855 ASP A N 1
ATOM 6854 C CA . ASP A 1 855 ? -0.635 5.388 4.245 1.00 92.19 855 ASP A CA 1
ATOM 6855 C C . ASP A 1 855 ? -1.719 5.757 3.218 1.00 92.19 855 ASP A C 1
ATOM 6857 O O . ASP A 1 855 ? -2.415 6.759 3.404 1.00 92.19 855 ASP A O 1
ATOM 6861 N N . ARG A 1 856 ? -1.882 4.935 2.169 1.00 91.00 856 ARG A N 1
ATOM 6862 C CA . ARG A 1 856 ? -2.830 5.114 1.050 1.00 91.00 856 ARG A CA 1
ATOM 6863 C C . ARG A 1 856 ? -2.655 6.475 0.362 1.00 91.00 856 ARG A C 1
ATOM 6865 O O . ARG A 1 856 ? -3.634 7.240 0.192 1.00 91.00 856 ARG A O 1
#

InterPro domains:
  IPR001135 NADH-quinone oxidoreductase, subunit D [PF00346] (585-856)
  IPR001268 NADH:ubiquinone oxidoreductase, 30kDa subunit [PF00329] (306-434)
  IPR006137 NADH:ubiquinone oxidoreductase-like, 20kDa subunit [PF01058] (67-175)
  IPR006138 NADH-ubiquinone oxidoreductase, 20 Kd subunit [MF_01356] (27-181)
  IPR006138 NADH-ubiquinone oxidoreductase, 20 Kd subunit [PS01150] (148-164)
  IPR006138 NADH-ubiquinone oxidoreductase, 20 Kd subunit [TIGR01957] (46-182)
  IPR010218 NADH dehydrogenase, subunit C [MF_01357] (281-445)
  IPR010218 NADH dehydrogenase, subunit C [TIGR01961] (305-432)
  IPR014029 NADH:ubiquinone oxidoreductase, 49kDa subunit, conserved site [PS00535] (508-519)
  IPR020396 NADH:ubiquinone oxidoreductase, 30kDa subunit, conserved site [PS00542] (394-415)
  IPR022885 NAD(P)H-quinone oxidoreductase subunit D/H [MF_01358] (467-856)
  IPR022885 NAD(P)H-quinone oxidoreductase subunit D/H [PTHR11993] (466-856)
  IPR022885 NAD(P)H-quinone oxidoreductase subunit D/H [TIGR01962] (471-856)
  IPR023062 NADH dehydrogenase, subunit CD [MF_01359] (272-856)
  IPR023062 NADH dehydrogenase, subunit CD [NF008728] (264-856)
  IPR029014 [NiFe]-hydrogenase, large subunit [G3DSA:1.10.645.10] (471-856)
  IPR029014 [NiFe]-hydrogenase, large subunit [SSF56762] (481-856)
  IPR037232 NADH:ubiquinone oxidoreductase, 30kDa subunit superfamily [G3DSA:3.30.460.80] (258-413)
  IPR037232 NADH:ubiquinone oxidoreductase, 30kDa subunit superfamily [SSF143243] (281-485)

Secondary structure (DSSP, 8-state):
--EEEEEE-TTSS--BSS-EEEEEE--HHHHHHHH-HHHHHHHHHHHHHHHHHHHT---EE--B-SHHHHHHHHTTSTTT-GGGGT----BSSGGG-SEEEEES--BTTTHHHHHHHHHTSPSS-EEEEESHHHHH-TT--STTB-S-GGGTS--SEEE-SSSPPHHHHHHHHHHHHHHHHH-B--SBTTBS---EEEE-PPPHHHHHHHHHHHHHHTT-TT----------S--------------------------------S---TTS----TT-HHHHHHHHHH-GGGEEEEP-BSSS-EEEE-GGGHHHHHHHHHHSSS---EEEEEEEEE-TT----TTSPP-SEEEEEEEEETTTTEEEEEEEEEBTTB-EEE-STTT-TTHHHHHHHHHHHH--EEET-S----SSS-TT--S-TTSTTS--SGGGSPPP--BHHHHHHHHHHTS--GGGGT--SB-SS-BPEEEEE-SB-GGGSSB-EEEEEEETTEEEEEEEE--TT---HHHHHHHSBTTTTHHHHHHHSTTSTHHHHHHHHHHHHHHHT----HHHHHHHHHHHHHHHHHHHHHHHHHHHHHHT--HHHHHHHHHHHHHHHHHHHHHS-SS----EEBTEESSPPPTTHHHHHHHHHHHHHHHHHHHIIIIIT-HHHHHHHTTTT-EEHHHHHHTT--THHHHHTT----HHHHS--TTGGGS-------SSEE-HHHHHHHHHHHHHHHHHHHHHHHHS---S-SB-SSTT-BSPPHHHHTT-HHHHHHHHHHHHT-PPPPSEEEEEEEE-SSSEEEEEEEE-SSSB-SEEEEE-HHHHHHHTHHHHHTTSBHHHHHHHHHHH---HHHHH-

Sequence (856 aa):
MDYTLTRIDPNGENDRYPLQKQEIVTDPLEQEVNKSVYMGKLEHALHDMVNWGRKNSIWPYNFGLSCCYVEMVTSFTAVHDVARFGAEVLRASPRQADLMVVAGTCFTKMAPVIQRLYDQMLEPKWVISMGACANSGGMYDIYSVVQGVDKFIPVDVYIPGCPPRPEAYMQALMLLQESIGKERRPLSWVVGDQGVYRANMQSERERKTRRTYCSDQSADSGRDLTCACGRDKNFANQSTTARSLAGSHHGPFAMVNNMTDLTAHDAAPAWQTRDHLDDPVIGELRNRFGPDAFTVQPTRTGVPVVWVKREQLLEVGDFLKKLPKPYVMLFDLHGMDERLRTHRDGLPAADFSVFYHLISIDRNRDIMLKVALSENDLHLPTFTKLFPNANWYERETWEMFGVTFDGHPNLRRIMMPPTWEGHPLRKDYPARATEFDPFELTKAKQDLEMEALTFKPEEWGMKRGTENEDFMFLNLGPNHPSAHGAFRIILQLDGEEIIDCVPDIGYHHRGAEKMGERQSWHSYIPYTDRIEYLGGCVNEMPYVLAVEKLAGITVPDRVNVIRVMLSELFRINSHLLYISTFIQDVGAMTPVFFAFTDRQKIYDLVEAITGFRMHPAWFRIGGVAHDLPRGWDRLLREFLEWMPKRLDSYEKAALRNTILIGRSKGVAAYNAKEALEWGTTGAGLRATGIGFDVRKWRPYSGYENFDFEIPTGGGVSDCYTRVMLKVEELRQSLRILQQCLDNMPEGPFKADHPLTTPPPKERTLQHIETLITHFLQVSWGPVMPAQESFQMIEATKGINSYYLTSDGSTMSYRTRVRTPSFAHLQQIPAAIRGSLVSDLIVYLGSIDFVMSDVDR

Foldseek 3Di:
DKWWWKDQDPPDPDLFAPRIDIDIDDDPLVVVCVVPVVVSVVLLVVLLVVLVVDQQAAEEEPAAFAPLSLLQVLCLFPVNPCVRRNHNHHDPQLQPGQEYEYGAWFWPLCLLVVLVSPVNHDPPHAYEYFECRQAAVHPQQWPTTAGHNCQHHPHDYYQYDPHDHNVSVVVRSVVVSVFSSPKDADPDPVDDDGIIITDPDDDPVVVVVVVVVVVVVVVPPPDDDDDDPDDDDDDDDDDDDDDDDDDDDDDDDDDDDDDDDDDDDDDDDLQPFDLCCVPVVVVVCCVPPNPPQWFWDGFSASATEIEGELVCVQVSLVSQQPPPQHLQFFQAKAKDQCCPFDPQPRHDDARMKIKTWTARLVVRHIHIYMYGDDPVGLEHAQCCVVFVQSLVRQLLRCQAPVRHHPPRPANAHQADQSPDDDHANHPPHDTGNVVDDNDIDGPVNSVVSVVSVDDDQVSVVHDQADPVDGWDWDWDACRDLLVQHRWIKIFTDDPFFGQFMDTGFNSQFSPLFSVLQVDFLFRSLLSQCRLAQQQALLSSVQSLVQQLSLFVADADLLQLLVSLLSRLLSLLRLLLQLLQSLLVLLPDNPSNSVSSVLLVLSQVLVCQFQVGRGHRSQDFNQFGPDDGDPCSLVSLVVNLVPVVVVLVVCCVVTLVDPSSCVLWPPFLKDFLSLCRSLSAFDLQNQQQVSQDACCPSPNDSCSVVADFDQRHHDRMDILSSSSVSSSRSNVRSSSSNVVSSVPNDDDDRGTPDLQGPPDDPVVCVVDVSNVVSNVCCVPARGFGDARWGKGWHQHSLGIWMWIFGHSRGSGTSTIDIRANVQSLVSCLRVRRRRHGPSSSSSVSSRNSDDSSNNND

pLDDT: mean 86.34, std 17.04, range [23.94, 98.25]